Protein AF-A0A1V9YER3-F1 (afdb_monomer)

Structure (mmCIF, N/CA/C/O backbone):
data_AF-A0A1V9YER3-F1
#
_entry.id   AF-A0A1V9YER3-F1
#
loop_
_atom_site.group_PDB
_atom_site.id
_atom_site.type_symbol
_atom_site.label_atom_id
_atom_site.label_alt_id
_atom_site.label_comp_id
_atom_site.label_asym_id
_atom_site.label_entity_id
_atom_site.label_seq_id
_atom_site.pdbx_PDB_ins_code
_atom_site.Cartn_x
_atom_site.Cartn_y
_atom_site.Cartn_z
_atom_site.occupancy
_atom_site.B_iso_or_equiv
_atom_site.auth_seq_id
_atom_site.auth_comp_id
_atom_site.auth_asym_id
_atom_site.auth_atom_id
_atom_site.pdbx_PDB_model_num
ATOM 1 N N . MET A 1 1 ? 48.151 -29.370 29.096 1.00 42.41 1 MET A N 1
ATOM 2 C CA . MET A 1 1 ? 46.892 -28.895 29.726 1.00 42.41 1 MET A CA 1
ATOM 3 C C . MET A 1 1 ? 46.993 -27.463 30.286 1.00 42.41 1 MET A C 1
ATOM 5 O O . MET A 1 1 ? 46.473 -27.181 31.353 1.00 42.41 1 MET A O 1
ATOM 9 N N . MET A 1 2 ? 47.599 -26.513 29.558 1.00 34.81 2 MET A N 1
ATOM 10 C CA . MET A 1 2 ? 47.626 -25.090 29.967 1.00 34.81 2 MET A CA 1
ATOM 11 C C . MET A 1 2 ? 47.504 -24.100 28.790 1.00 34.81 2 MET A C 1
ATOM 13 O O . MET A 1 2 ? 47.706 -22.906 28.963 1.00 34.81 2 MET A O 1
ATOM 17 N N . GLN A 1 3 ? 47.115 -24.574 27.599 1.00 31.81 3 GLN A N 1
ATOM 18 C CA . GLN A 1 3 ? 46.848 -23.725 26.422 1.00 31.81 3 GLN A CA 1
ATOM 19 C C . GLN A 1 3 ? 45.387 -23.762 25.940 1.00 31.81 3 GLN A C 1
ATOM 21 O O . GLN A 1 3 ? 45.001 -22.949 25.112 1.00 31.81 3 GLN A O 1
ATOM 26 N N . TRP A 1 4 ? 44.536 -24.610 26.527 1.00 29.08 4 TRP A N 1
ATOM 27 C CA . TRP A 1 4 ? 43.101 -24.681 26.203 1.00 29.08 4 TRP A CA 1
ATOM 28 C C . TRP A 1 4 ? 42.219 -23.692 26.993 1.00 29.08 4 TRP A C 1
ATOM 30 O O . TRP A 1 4 ? 41.037 -23.560 26.707 1.00 29.08 4 TRP A O 1
ATOM 40 N N . ARG A 1 5 ? 42.776 -22.956 27.969 1.00 30.14 5 ARG A N 1
ATOM 41 C CA . ARG A 1 5 ? 42.030 -21.977 28.793 1.00 30.14 5 ARG A CA 1
ATOM 42 C C . ARG A 1 5 ? 42.188 -20.508 28.373 1.00 30.14 5 ARG A C 1
ATOM 44 O O . ARG A 1 5 ? 41.585 -19.648 28.998 1.00 30.14 5 ARG A O 1
ATOM 51 N N . ARG A 1 6 ? 42.949 -20.201 27.314 1.00 31.80 6 ARG A N 1
ATOM 52 C CA . ARG A 1 6 ? 43.085 -18.823 26.782 1.00 31.80 6 ARG A CA 1
ATOM 53 C C . ARG A 1 6 ? 42.296 -18.554 25.492 1.00 31.80 6 ARG A C 1
ATOM 55 O O . ARG A 1 6 ? 42.234 -17.410 25.064 1.00 31.80 6 ARG A O 1
ATOM 62 N N . GLY A 1 7 ? 41.655 -19.572 24.910 1.00 29.27 7 GLY A N 1
ATOM 63 C CA . GLY A 1 7 ? 40.788 -19.428 23.728 1.00 29.27 7 GLY A CA 1
ATOM 64 C C . GLY A 1 7 ? 39.308 -19.164 24.036 1.00 29.27 7 GLY A C 1
ATOM 65 O O . GLY A 1 7 ? 38.563 -18.795 23.140 1.00 29.27 7 GLY A O 1
ATOM 66 N N . LEU A 1 8 ? 38.882 -19.311 25.296 1.00 28.95 8 LEU A N 1
ATOM 67 C CA . LEU A 1 8 ? 37.480 -19.163 25.718 1.00 28.95 8 LEU A CA 1
ATOM 68 C C . LEU A 1 8 ? 37.151 -17.804 26.359 1.00 28.95 8 LEU A C 1
ATOM 70 O O . LEU A 1 8 ? 35.991 -17.544 26.645 1.00 28.95 8 LEU A O 1
ATOM 74 N N . SER A 1 9 ? 38.126 -16.901 26.527 1.00 29.50 9 SER A N 1
ATOM 75 C CA . SER A 1 9 ? 37.876 -15.525 27.003 1.00 29.50 9 SER A CA 1
ATOM 76 C C . SER A 1 9 ? 37.854 -14.476 25.881 1.00 29.50 9 SER A C 1
ATOM 78 O O . SER A 1 9 ? 37.895 -13.282 26.161 1.00 29.50 9 SER A O 1
ATOM 80 N N . ARG A 1 10 ? 37.831 -14.900 24.609 1.00 31.03 10 ARG A N 1
ATOM 81 C CA . ARG A 1 10 ? 37.741 -14.005 23.435 1.00 31.03 10 ARG A CA 1
ATOM 82 C C . ARG A 1 10 ? 36.523 -14.267 22.539 1.00 31.03 10 ARG A C 1
ATOM 84 O O . ARG A 1 10 ? 36.419 -13.669 21.478 1.00 31.03 10 ARG A O 1
ATOM 91 N N . ALA A 1 11 ? 35.595 -15.110 22.997 1.00 30.06 11 ALA A N 1
ATOM 92 C CA . ALA A 1 11 ? 34.323 -15.417 22.334 1.00 30.06 11 ALA A CA 1
ATOM 93 C C . ALA A 1 11 ? 33.095 -15.034 23.193 1.00 30.06 11 ALA A C 1
ATOM 95 O O . ALA A 1 11 ? 32.029 -15.620 23.054 1.00 30.06 11 ALA A O 1
ATOM 96 N N . MET A 1 12 ? 33.245 -14.053 24.091 1.00 33.84 12 MET A N 1
ATOM 97 C CA . MET A 1 12 ? 32.148 -13.449 24.864 1.00 33.84 12 MET A CA 1
ATOM 98 C C . MET A 1 12 ? 32.359 -11.934 25.006 1.00 33.84 12 MET A C 1
ATOM 100 O O . MET A 1 12 ? 32.473 -11.408 26.104 1.00 33.84 12 MET A O 1
ATOM 104 N N . SER A 1 13 ? 32.456 -11.221 23.884 1.00 37.06 13 SER A N 1
ATOM 105 C CA . SER A 1 13 ? 32.180 -9.778 23.843 1.00 37.06 13 SER A CA 1
ATOM 106 C C . SER A 1 13 ? 31.942 -9.341 22.401 1.00 37.06 13 SER A C 1
ATOM 108 O O . SER A 1 13 ? 32.847 -8.872 21.723 1.00 37.06 13 SER A O 1
ATOM 110 N N . THR A 1 14 ? 30.737 -9.579 21.902 1.00 34.81 14 THR A N 1
ATOM 111 C CA . THR A 1 14 ? 30.061 -8.745 20.890 1.00 34.81 14 THR A CA 1
ATOM 112 C C . THR A 1 14 ? 28.603 -9.204 20.819 1.00 34.81 14 THR A C 1
ATOM 114 O O . THR A 1 14 ? 28.078 -9.552 19.766 1.00 34.81 14 THR A O 1
ATOM 117 N N . ALA A 1 15 ? 27.911 -9.204 21.966 1.00 37.12 15 ALA A N 1
ATOM 118 C CA . ALA A 1 15 ? 26.492 -8.887 21.893 1.00 37.12 15 ALA A CA 1
ATOM 119 C C . ALA A 1 15 ? 26.454 -7.462 21.327 1.00 37.12 15 ALA A C 1
ATOM 121 O O . ALA A 1 15 ? 27.033 -6.564 21.938 1.00 37.12 15 ALA A O 1
ATOM 122 N N . LYS A 1 16 ? 25.913 -7.271 20.116 1.00 39.28 16 LYS A N 1
ATOM 123 C CA . LYS A 1 16 ? 25.589 -5.926 19.622 1.00 39.28 16 LYS A CA 1
ATOM 124 C C . LYS A 1 16 ? 24.813 -5.249 20.751 1.00 39.28 16 LYS A C 1
ATOM 126 O O . LYS A 1 16 ? 23.749 -5.752 21.100 1.00 39.28 16 LYS A O 1
ATOM 131 N N . GLU A 1 17 ? 25.356 -4.188 21.348 1.00 51.12 17 GLU A N 1
ATOM 132 C CA . GLU A 1 17 ? 24.602 -3.382 22.308 1.00 51.12 17 GLU A CA 1
ATOM 133 C C . GLU A 1 17 ? 23.283 -2.997 21.638 1.00 51.12 17 GLU A C 1
ATOM 135 O O . GLU A 1 17 ? 23.269 -2.369 20.575 1.00 51.12 17 GLU A O 1
ATOM 140 N N . VAL A 1 18 ? 22.170 -3.466 22.203 1.00 68.31 18 VAL A N 1
ATOM 141 C CA . VAL A 1 18 ? 20.847 -3.131 21.690 1.00 68.31 18 VAL A CA 1
ATOM 142 C C . VAL A 1 18 ? 20.645 -1.652 21.977 1.00 68.31 18 VAL A C 1
ATOM 144 O O . VAL A 1 18 ? 20.597 -1.234 23.132 1.00 68.31 18 VAL A O 1
ATOM 147 N N . LYS A 1 19 ? 20.567 -0.843 20.919 1.00 87.25 19 LYS A N 1
ATOM 148 C CA . LYS A 1 19 ? 20.288 0.584 21.048 1.00 87.25 19 LYS A CA 1
ATOM 149 C C . LYS A 1 19 ? 18.857 0.759 21.553 1.00 87.25 19 LYS A C 1
ATOM 151 O O . LYS A 1 19 ? 17.909 0.546 20.800 1.00 87.25 19 LYS A O 1
ATOM 156 N N . ILE A 1 20 ? 18.719 1.129 22.822 1.00 93.06 20 ILE A N 1
ATOM 157 C CA . ILE A 1 20 ? 17.424 1.312 23.495 1.00 93.06 20 ILE A CA 1
ATOM 158 C C . ILE A 1 20 ? 16.889 2.752 23.401 1.00 93.06 20 ILE A C 1
ATOM 160 O O . ILE A 1 20 ? 15.709 2.978 23.635 1.00 93.06 20 ILE A O 1
ATOM 164 N N . ASN A 1 21 ? 17.720 3.717 22.987 1.00 95.75 21 ASN A N 1
ATOM 165 C CA . ASN A 1 21 ? 17.351 5.110 22.695 1.00 95.75 21 ASN A CA 1
ATOM 166 C C . ASN A 1 21 ? 17.087 5.328 21.182 1.00 95.75 21 ASN A C 1
ATOM 168 O O . ASN A 1 21 ? 17.647 6.224 20.545 1.00 95.75 21 ASN A O 1
ATOM 172 N N . LYS A 1 22 ? 16.299 4.439 20.562 1.00 93.88 22 LYS A N 1
ATOM 173 C CA . LYS A 1 22 ? 16.117 4.356 19.096 1.00 93.88 22 LYS A CA 1
ATOM 174 C C . LYS A 1 22 ? 15.632 5.653 18.447 1.00 93.88 22 LYS A C 1
ATOM 176 O O . LYS A 1 22 ? 16.037 5.956 17.326 1.00 93.88 22 LYS A O 1
ATOM 181 N N . TYR A 1 23 ? 14.760 6.381 19.131 1.00 94.12 23 TYR A N 1
ATOM 182 C CA . TYR A 1 23 ? 14.115 7.591 18.641 1.00 94.12 23 TYR A CA 1
ATOM 183 C C . TYR A 1 23 ? 14.817 8.836 19.173 1.00 94.12 23 TYR A C 1
ATOM 185 O O . TYR A 1 23 ? 15.177 9.706 18.379 1.00 94.12 23 TYR A O 1
ATOM 193 N N . SER A 1 24 ? 15.085 8.912 20.479 1.00 96.25 24 SER A N 1
ATOM 194 C CA . SER A 1 24 ? 15.642 10.131 21.080 1.00 96.25 24 SER A CA 1
ATOM 195 C C . SER A 1 24 ? 17.049 10.444 20.566 1.00 96.25 24 SER A C 1
ATOM 197 O O . SER A 1 24 ? 17.386 11.620 20.415 1.00 96.25 24 SER A O 1
ATOM 199 N N . ALA A 1 25 ? 17.819 9.425 20.157 1.00 94.56 25 ALA A N 1
ATOM 200 C CA . ALA A 1 25 ? 19.116 9.574 19.490 1.00 94.56 25 ALA A CA 1
ATOM 201 C C . ALA A 1 25 ? 19.100 10.541 18.296 1.00 94.56 25 ALA A C 1
ATOM 203 O O . ALA A 1 25 ? 20.109 11.188 18.002 1.00 94.56 25 ALA A O 1
ATOM 204 N N . ILE A 1 26 ? 17.961 10.669 17.609 1.00 90.50 26 ILE A N 1
ATOM 205 C CA . ILE A 1 26 ? 17.807 11.591 16.480 1.00 90.50 26 ILE A CA 1
ATOM 206 C C . ILE A 1 26 ? 17.976 13.036 16.930 1.00 90.50 26 ILE A C 1
ATOM 208 O O . ILE A 1 26 ? 18.561 13.818 16.184 1.00 90.50 26 ILE A O 1
ATOM 212 N N . LEU A 1 27 ? 17.510 13.379 18.133 1.00 88.94 27 LEU A N 1
ATOM 213 C CA . LEU A 1 27 ? 17.669 14.703 18.729 1.00 88.94 27 LEU A CA 1
ATOM 214 C C . LEU A 1 27 ? 18.962 14.826 19.540 1.00 88.94 27 LEU A C 1
ATOM 216 O O . LEU A 1 27 ? 19.527 15.916 19.604 1.00 88.94 27 LEU A O 1
ATOM 220 N N . THR A 1 28 ? 19.430 13.738 20.156 1.00 92.69 28 THR A N 1
ATOM 221 C CA . THR A 1 28 ? 20.474 13.798 21.187 1.00 92.69 28 THR A CA 1
ATOM 222 C C . THR A 1 28 ? 21.882 13.511 20.676 1.00 92.69 28 THR A C 1
ATOM 224 O O . THR A 1 28 ? 22.824 14.106 21.190 1.00 92.69 28 THR A O 1
ATOM 227 N N . GLU A 1 29 ? 22.065 12.702 19.628 1.00 89.12 29 GLU A N 1
ATOM 228 C CA . GLU A 1 29 ? 23.404 12.283 19.168 1.00 89.12 29 GLU A CA 1
ATOM 229 C C . GLU A 1 29 ? 23.891 13.039 17.923 1.00 89.12 29 GLU A C 1
ATOM 231 O O . GLU A 1 29 ? 25.092 13.247 17.729 1.00 89.12 29 GLU A O 1
ATOM 236 N N . HIS A 1 30 ? 22.978 13.469 17.048 1.00 82.50 30 HIS A N 1
ATOM 237 C CA . HIS A 1 30 ? 23.371 14.063 15.773 1.00 82.50 30 HIS A CA 1
ATOM 238 C C . HIS A 1 30 ? 23.835 15.518 15.943 1.00 82.50 30 HIS A C 1
ATOM 240 O O . HIS A 1 30 ? 23.065 16.383 16.354 1.00 82.50 30 HIS A O 1
ATOM 246 N N . LYS A 1 31 ? 25.074 15.833 15.535 1.00 81.50 31 LYS A N 1
ATOM 247 C CA . LYS A 1 31 ? 25.679 17.177 15.693 1.00 81.50 31 LYS A CA 1
ATOM 248 C C . LYS A 1 31 ? 24.844 18.317 15.095 1.00 81.50 31 LYS A C 1
ATOM 250 O O . LYS A 1 31 ? 24.880 19.434 15.601 1.00 81.50 31 LYS A O 1
ATOM 255 N N . SER A 1 32 ? 24.069 18.056 14.036 1.00 70.31 32 SER A N 1
ATOM 256 C CA . SER A 1 32 ? 23.181 19.074 13.441 1.00 70.31 32 SER A CA 1
ATOM 257 C C . SER A 1 32 ? 21.977 19.446 14.317 1.00 70.31 32 SER A C 1
ATOM 259 O O . SER A 1 32 ? 21.245 20.376 13.986 1.00 70.31 32 SER A O 1
ATOM 261 N N . ARG A 1 33 ? 21.749 18.735 15.426 1.00 86.38 33 ARG A N 1
ATOM 262 C CA . ARG A 1 33 ? 20.641 18.963 16.359 1.00 86.38 33 ARG A CA 1
ATOM 263 C C . ARG A 1 33 ? 21.065 19.718 17.615 1.00 86.38 33 ARG A C 1
ATOM 265 O O . ARG A 1 33 ? 20.361 19.665 18.617 1.00 86.38 33 ARG A O 1
ATOM 272 N N . GLY A 1 34 ? 22.142 20.504 17.536 1.00 80.00 34 GLY A N 1
ATOM 273 C CA . GLY A 1 34 ? 22.615 21.349 18.639 1.00 80.00 34 GLY A CA 1
ATOM 274 C C . GLY A 1 34 ? 21.529 22.229 19.273 1.00 80.00 34 GLY A C 1
ATOM 275 O O . GLY A 1 34 ? 21.504 22.389 20.487 1.00 80.00 34 GLY A O 1
ATOM 276 N N . ALA A 1 35 ? 20.571 22.731 18.486 1.00 83.69 35 ALA A N 1
ATOM 277 C CA . ALA A 1 35 ? 19.431 23.482 19.020 1.00 83.69 35 ALA A CA 1
ATOM 278 C C . ALA A 1 35 ? 18.484 22.617 19.878 1.00 83.69 35 ALA A C 1
ATOM 280 O O . ALA A 1 35 ? 18.031 23.064 20.928 1.00 83.69 35 ALA A O 1
ATOM 281 N N . ALA A 1 36 ? 18.209 21.376 19.465 1.00 86.44 36 ALA A N 1
ATOM 282 C CA . ALA A 1 36 ? 17.391 20.449 20.247 1.00 86.44 36 ALA A CA 1
ATOM 283 C C . ALA A 1 36 ? 18.119 20.029 21.532 1.00 86.44 36 ALA A C 1
ATOM 285 O O . ALA A 1 36 ? 17.529 20.067 22.606 1.00 86.44 36 ALA A O 1
ATOM 286 N N . GLN A 1 37 ? 19.417 19.723 21.438 1.00 91.50 37 GLN A N 1
ATOM 287 C CA . GLN A 1 37 ? 20.269 19.415 22.592 1.00 91.50 37 GLN A CA 1
ATOM 288 C C . GLN A 1 37 ? 20.282 20.570 23.606 1.00 91.50 37 GLN A C 1
ATOM 290 O O . GLN A 1 37 ? 20.084 20.340 24.794 1.00 91.50 37 GLN A O 1
ATOM 295 N N . ALA A 1 38 ? 20.425 21.819 23.144 1.00 89.62 38 ALA A N 1
ATOM 296 C CA . ALA A 1 38 ? 20.372 23.002 24.004 1.00 89.62 38 ALA A CA 1
ATOM 297 C C . ALA A 1 38 ? 19.028 23.137 24.741 1.00 89.62 38 ALA A C 1
ATOM 299 O O . ALA A 1 38 ? 19.010 23.417 25.939 1.00 89.62 38 ALA A O 1
ATOM 300 N N . MET A 1 39 ? 17.909 22.894 24.048 1.00 95.56 39 MET A N 1
ATOM 301 C CA . MET A 1 39 ? 16.582 22.894 24.672 1.00 95.56 39 MET A CA 1
ATOM 302 C C . MET A 1 39 ? 16.443 21.766 25.700 1.00 95.56 39 MET A C 1
ATOM 304 O O . MET A 1 39 ? 15.948 22.009 26.795 1.00 95.56 39 MET A O 1
ATOM 308 N N . LEU A 1 40 ? 16.934 20.561 25.399 1.00 94.38 40 LEU A N 1
ATOM 309 C CA . LEU A 1 40 ? 16.926 19.431 26.333 1.00 94.38 40 LEU A CA 1
ATOM 310 C C . LEU A 1 40 ? 17.760 19.727 27.590 1.00 94.38 40 LEU A C 1
ATOM 312 O O . LEU A 1 40 ? 17.276 19.504 28.700 1.00 94.38 40 LEU A O 1
ATOM 316 N N . PHE A 1 41 ? 18.947 20.323 27.455 1.00 96.31 41 PHE A N 1
ATOM 317 C CA . PHE A 1 41 ? 19.730 20.784 28.608 1.00 96.31 41 PHE A CA 1
ATOM 318 C C . PHE A 1 41 ? 18.978 21.828 29.440 1.00 96.31 41 PHE A C 1
ATOM 320 O O . PHE A 1 41 ? 18.970 21.750 30.667 1.00 96.31 41 PHE A O 1
ATOM 327 N N . ALA A 1 42 ? 18.277 22.765 28.793 1.00 96.12 42 ALA A N 1
ATOM 328 C CA . ALA A 1 42 ? 17.462 23.760 29.488 1.00 96.12 42 ALA A CA 1
ATOM 329 C C . ALA A 1 42 ? 16.288 23.142 30.276 1.00 96.12 42 ALA A C 1
ATOM 331 O O . ALA A 1 42 ? 15.845 23.734 31.258 1.00 96.12 42 ALA A O 1
ATOM 332 N N . THR A 1 43 ? 15.813 21.945 29.904 1.00 94.44 43 THR A N 1
ATOM 333 C CA . THR A 1 43 ? 14.816 21.195 30.697 1.00 94.44 43 THR A CA 1
ATOM 334 C C . THR A 1 43 ? 15.396 20.501 31.936 1.00 94.44 43 THR A C 1
ATOM 336 O O . THR A 1 43 ? 14.637 19.973 32.748 1.00 94.44 43 THR A O 1
ATOM 339 N N . GLY A 1 44 ? 16.722 20.515 32.111 1.00 92.75 44 GLY A N 1
ATOM 340 C CA . GLY A 1 44 ? 17.416 19.914 33.252 1.00 92.75 44 GLY A CA 1
ATOM 341 C C . GLY A 1 44 ? 18.000 18.522 32.996 1.00 92.75 44 GLY A C 1
ATOM 342 O O . GLY A 1 44 ? 18.510 17.911 33.935 1.00 92.75 44 GLY A O 1
ATOM 343 N N . ILE A 1 45 ? 17.959 18.018 31.757 1.00 95.31 45 ILE A N 1
ATOM 344 C CA . ILE A 1 45 ? 18.723 16.822 31.367 1.00 95.31 45 ILE A CA 1
ATOM 345 C C . ILE A 1 45 ? 20.214 17.153 31.476 1.00 95.31 45 ILE A C 1
ATOM 347 O O . ILE A 1 45 ? 20.640 18.223 31.046 1.00 95.31 45 ILE A O 1
ATOM 351 N N . LYS A 1 46 ? 21.015 16.258 32.055 1.00 93.75 46 LYS A N 1
ATOM 352 C CA . LYS A 1 46 ? 22.468 16.440 32.167 1.00 93.75 46 LYS A CA 1
ATOM 353 C C . LYS A 1 46 ? 23.193 15.887 30.944 1.00 93.75 46 LYS A C 1
ATOM 355 O O . LYS A 1 46 ? 22.675 15.028 30.238 1.00 93.75 46 LYS A O 1
ATOM 360 N N . GLU A 1 47 ? 24.432 16.322 30.736 1.00 91.94 47 GLU A N 1
ATOM 361 C CA . GLU A 1 47 ? 25.295 15.811 29.659 1.00 91.94 47 GLU A CA 1
ATOM 362 C C . GLU A 1 47 ? 25.501 14.290 29.732 1.00 91.94 47 GLU A C 1
ATOM 364 O O . GLU A 1 47 ? 25.462 13.618 28.708 1.00 91.94 47 GLU A O 1
ATOM 369 N N . GLU A 1 48 ? 25.604 13.731 30.940 1.00 93.38 48 GLU A N 1
ATOM 370 C CA . GLU A 1 48 ? 25.699 12.282 31.181 1.00 93.38 48 GLU A CA 1
ATOM 371 C C . GLU A 1 48 ? 24.396 11.506 30.902 1.00 93.38 48 GLU A C 1
ATOM 373 O O . GLU A 1 48 ? 24.432 10.294 30.701 1.00 93.38 48 GLU A O 1
ATOM 378 N N . ASP A 1 49 ? 23.251 12.194 30.866 1.00 94.38 49 ASP A N 1
ATOM 379 C CA . ASP A 1 49 ? 21.925 11.591 30.707 1.00 94.38 49 ASP A CA 1
ATOM 380 C C . ASP A 1 49 ? 21.357 11.759 29.291 1.00 94.38 49 ASP A C 1
ATOM 382 O O . ASP A 1 49 ? 20.393 11.086 28.934 1.00 94.38 49 ASP A O 1
ATOM 386 N N . ILE A 1 50 ? 21.925 12.646 28.465 1.00 93.12 50 ILE A N 1
ATOM 387 C CA . ILE A 1 50 ? 21.325 13.028 27.176 1.00 93.12 50 ILE A CA 1
ATOM 388 C C . ILE A 1 50 ? 21.230 11.860 26.184 1.00 93.12 50 ILE A C 1
ATOM 390 O O . ILE A 1 50 ? 20.371 11.860 25.307 1.00 93.12 50 ILE A O 1
ATOM 394 N N . THR A 1 51 ? 22.084 10.848 26.321 1.00 92.75 51 THR A N 1
ATOM 395 C CA . THR A 1 51 ? 22.070 9.641 25.484 1.00 92.75 51 THR A CA 1
ATOM 396 C C . THR A 1 51 ? 21.178 8.529 26.038 1.00 92.75 51 THR A C 1
ATOM 398 O O . THR A 1 51 ? 20.960 7.535 25.346 1.00 92.75 51 THR A O 1
ATOM 401 N N . LYS A 1 52 ? 20.629 8.671 27.251 1.00 96.88 52 LYS A N 1
ATOM 402 C CA . LYS A 1 52 ? 19.703 7.687 27.824 1.00 96.88 52 LYS A CA 1
ATOM 403 C C . LYS A 1 52 ? 18.364 7.708 27.080 1.00 96.88 52 LYS A C 1
ATOM 405 O O . LYS A 1 52 ? 17.972 8.757 26.563 1.00 96.88 52 LYS A O 1
ATOM 410 N N . PRO A 1 53 ? 17.624 6.584 27.053 1.00 97.81 53 PRO A N 1
ATOM 411 C CA . PRO A 1 53 ? 16.292 6.579 26.473 1.00 97.81 53 PRO A CA 1
ATOM 412 C C . PRO A 1 53 ? 15.357 7.526 27.220 1.00 97.81 53 PRO A C 1
ATOM 414 O O . PRO A 1 53 ? 15.351 7.581 28.455 1.00 97.81 53 PRO A O 1
ATOM 417 N N . GLN A 1 54 ? 14.545 8.242 26.456 1.00 98.44 54 GLN A N 1
ATOM 418 C CA . GLN A 1 54 ? 13.576 9.202 26.960 1.00 98.44 54 GLN A CA 1
ATOM 419 C C . GLN A 1 54 ? 12.192 8.559 26.985 1.00 98.44 54 GLN A C 1
ATOM 421 O O . GLN A 1 54 ? 11.663 8.160 25.950 1.00 98.44 54 GLN A O 1
ATOM 426 N N . VAL A 1 55 ? 11.595 8.461 28.168 1.00 98.81 55 VAL A N 1
ATOM 427 C CA . VAL A 1 55 ? 10.256 7.908 28.374 1.00 98.81 55 VAL A CA 1
ATOM 428 C C . VAL A 1 55 ? 9.273 9.052 28.576 1.00 98.81 55 VAL A C 1
ATOM 430 O O . VAL A 1 55 ? 9.361 9.797 29.557 1.00 98.81 55 VAL A O 1
ATOM 433 N N . GLY A 1 56 ? 8.318 9.168 27.658 1.00 98.69 56 GLY A N 1
ATOM 434 C CA . GLY A 1 56 ? 7.157 10.028 27.830 1.00 98.69 56 GLY A CA 1
ATOM 435 C C . GLY A 1 56 ? 6.271 9.495 28.953 1.00 98.69 56 GLY A C 1
ATOM 436 O O . GLY A 1 56 ? 5.962 8.308 28.990 1.00 98.69 56 GLY A O 1
ATOM 437 N N . ILE A 1 57 ? 5.876 10.352 29.891 1.00 98.81 57 ILE A N 1
ATOM 438 C CA . ILE A 1 57 ? 4.931 9.994 30.956 1.00 98.81 57 ILE A CA 1
ATOM 439 C C . ILE A 1 57 ? 3.685 10.847 30.755 1.00 98.81 57 ILE A C 1
ATOM 441 O O . ILE A 1 57 ? 3.681 12.024 31.116 1.00 98.81 57 ILE A O 1
ATOM 445 N N . ALA A 1 58 ? 2.666 10.256 30.134 1.00 98.50 58 ALA A N 1
ATOM 446 C CA . ALA A 1 58 ? 1.458 10.933 29.678 1.00 98.50 58 ALA A CA 1
ATOM 447 C C . ALA A 1 58 ? 0.332 10.792 30.711 1.00 98.50 58 ALA A C 1
ATOM 449 O O . ALA A 1 58 ? -0.332 9.756 30.768 1.00 98.50 58 ALA A O 1
ATOM 450 N N . SER A 1 59 ? 0.096 11.820 31.526 1.00 97.94 59 SER A N 1
ATOM 451 C CA . SER A 1 59 ? -1.047 11.848 32.452 1.00 97.94 59 SER A CA 1
ATOM 452 C C . SER A 1 59 ? -2.266 12.558 31.862 1.00 97.94 59 SER A C 1
ATOM 454 O O . SER A 1 59 ? -2.147 13.397 30.970 1.00 97.94 59 SER A O 1
ATOM 456 N N . MET A 1 60 ? -3.450 12.247 32.392 1.00 97.56 60 MET A N 1
ATOM 457 C CA . MET A 1 60 ? -4.705 12.966 32.116 1.00 97.56 60 MET A CA 1
ATOM 458 C C . MET A 1 60 ? -5.150 13.727 33.360 1.00 97.56 60 MET A C 1
ATOM 460 O O . MET A 1 60 ? -6.308 13.653 33.769 1.00 97.56 60 MET A O 1
ATOM 464 N N . TRP A 1 61 ? -4.205 14.366 34.046 1.00 98.06 61 TRP A N 1
ATOM 465 C CA . TRP A 1 61 ? -4.489 15.068 35.286 1.00 98.06 61 TRP A CA 1
ATOM 466 C C . TRP A 1 61 ? -5.226 16.381 35.026 1.00 98.06 61 TRP A C 1
ATOM 468 O O . TRP A 1 61 ? -4.879 17.136 34.116 1.00 98.06 61 TRP A O 1
ATOM 478 N N . TRP A 1 62 ? -6.195 16.658 35.892 1.00 96.06 62 TRP A N 1
ATOM 479 C CA . TRP A 1 62 ? -6.767 17.975 36.143 1.00 96.06 62 TRP A CA 1
ATOM 480 C C . TRP A 1 62 ? -7.483 17.959 37.498 1.00 96.06 62 TRP A C 1
ATOM 482 O O . TRP A 1 62 ? -7.753 16.894 38.047 1.00 96.06 62 TRP A O 1
ATOM 492 N N . GLU A 1 63 ? -7.829 19.112 38.053 1.00 95.69 63 GLU A N 1
ATOM 493 C CA . GLU A 1 63 ? -8.413 19.174 39.404 1.00 95.69 63 GLU A CA 1
ATOM 494 C C . GLU A 1 63 ? -9.935 18.953 39.417 1.00 95.69 63 GLU A C 1
ATOM 496 O O . GLU A 1 63 ? -10.490 18.476 40.402 1.00 95.69 63 GLU A O 1
ATOM 501 N N . GLY A 1 64 ? -10.625 19.252 38.311 1.00 94.31 64 GLY A N 1
ATOM 502 C CA . GLY A 1 64 ? -12.093 19.292 38.240 1.00 94.31 64 GLY A CA 1
ATOM 503 C C . GLY A 1 64 ? -12.813 17.938 38.206 1.00 94.31 64 GLY A C 1
ATOM 504 O O . GLY A 1 64 ? -14.014 17.912 37.955 1.00 94.31 64 GLY A O 1
ATOM 505 N N . ASN A 1 65 ? -12.118 16.814 38.406 1.00 96.31 65 ASN A N 1
ATOM 506 C CA . ASN A 1 65 ? -12.723 15.480 38.406 1.00 96.31 65 ASN A CA 1
ATOM 507 C C . ASN A 1 65 ? -12.021 14.556 39.417 1.00 96.31 65 ASN A C 1
ATOM 509 O O . ASN A 1 65 ? -10.802 14.377 39.303 1.00 96.31 65 ASN A O 1
ATOM 513 N N . PRO A 1 66 ? -12.756 13.873 40.316 1.00 96.25 66 PRO A N 1
ATOM 514 C CA . PRO A 1 66 ? -12.164 12.912 41.251 1.00 96.25 66 PRO A CA 1
ATOM 515 C C . PRO A 1 66 ? -11.379 11.789 40.563 1.00 96.25 66 PRO A C 1
ATOM 517 O O . PRO A 1 66 ? -10.361 11.338 41.078 1.00 96.25 66 PRO A O 1
ATOM 520 N N . CYS A 1 67 ? -11.789 11.393 39.355 1.00 96.81 67 CYS A N 1
ATOM 521 C CA . CYS A 1 67 ? -11.112 10.352 38.580 1.00 96.81 67 CYS A CA 1
ATOM 522 C C . CYS A 1 67 ? -9.677 10.727 38.168 1.00 96.81 67 CYS A C 1
ATOM 524 O O . CYS A 1 67 ? -8.887 9.846 37.838 1.00 96.81 67 CYS A O 1
ATOM 526 N N . ASN A 1 68 ? -9.351 12.023 38.136 1.00 98.19 68 ASN A N 1
ATOM 527 C CA . ASN A 1 68 ? -8.136 12.538 37.505 1.00 98.19 68 ASN A CA 1
ATOM 528 C C . ASN A 1 68 ? -7.255 13.389 38.435 1.00 98.19 68 ASN A C 1
ATOM 530 O O . ASN A 1 68 ? -6.074 13.570 38.134 1.00 98.19 68 ASN A O 1
ATOM 534 N N . MET A 1 69 ? -7.790 13.910 39.544 1.00 97.50 69 MET A N 1
ATOM 535 C CA . MET A 1 69 ? -7.096 14.892 40.392 1.00 97.50 69 MET A CA 1
ATOM 536 C C . MET A 1 69 ? -5.800 14.394 41.039 1.00 97.50 69 MET A C 1
ATOM 538 O O . MET A 1 69 ? -4.915 15.196 41.319 1.00 97.50 69 MET A O 1
ATOM 542 N N . HIS A 1 70 ? -5.644 13.082 41.215 1.00 97.94 70 HIS A N 1
ATOM 543 C CA . HIS A 1 70 ? -4.460 12.447 41.806 1.00 97.94 70 HIS A CA 1
ATOM 544 C C . HIS A 1 70 ? -3.419 11.988 40.773 1.00 97.94 70 HIS A C 1
ATOM 546 O O . HIS A 1 70 ? -2.310 11.599 41.138 1.00 97.94 70 HIS A O 1
ATOM 552 N N . LEU A 1 71 ? -3.733 12.030 39.473 1.00 98.25 71 LEU A N 1
ATOM 553 C CA . LEU A 1 71 ? -2.858 11.464 38.435 1.00 98.25 71 LEU A CA 1
ATOM 554 C C . LEU A 1 71 ? -1.540 12.241 38.274 1.00 98.25 71 LEU A C 1
ATOM 556 O O . LEU A 1 71 ? -0.568 11.687 37.761 1.00 98.25 71 LEU A O 1
ATOM 560 N N . LEU A 1 72 ? -1.479 13.500 38.731 1.00 97.56 72 LEU A N 1
ATOM 561 C CA . LEU A 1 72 ? -0.241 14.287 38.756 1.00 97.56 72 LEU A CA 1
ATOM 562 C C . LEU A 1 72 ? 0.793 13.671 39.699 1.00 97.56 72 LEU A C 1
ATOM 564 O O . LEU A 1 72 ? 1.976 13.612 39.353 1.00 97.56 72 LEU A O 1
ATOM 568 N N . ASP A 1 73 ? 0.339 13.208 40.862 1.00 97.75 73 ASP A N 1
ATOM 569 C CA . ASP A 1 73 ? 1.185 12.596 41.882 1.00 97.75 73 ASP A CA 1
ATOM 570 C C . ASP A 1 73 ? 1.610 11.195 41.442 1.00 97.75 73 ASP A C 1
ATOM 572 O O . ASP A 1 73 ? 2.792 10.861 41.509 1.00 97.75 73 ASP A O 1
ATOM 576 N N . LEU A 1 74 ? 0.694 10.413 40.858 1.00 98.44 74 LEU A N 1
ATOM 577 C CA . LEU A 1 74 ? 1.043 9.117 40.267 1.00 98.44 74 LEU A CA 1
ATOM 578 C C . LEU A 1 74 ? 2.097 9.264 39.158 1.00 98.44 74 LEU A C 1
ATOM 580 O O . LEU A 1 74 ? 3.095 8.545 39.150 1.00 98.44 74 LEU A O 1
ATOM 584 N N . ALA A 1 75 ? 1.946 10.246 38.262 1.00 98.44 75 ALA A N 1
ATOM 585 C CA . ALA A 1 75 ? 2.936 10.529 37.222 1.00 98.44 75 ALA A CA 1
ATOM 586 C C . ALA A 1 75 ? 4.300 10.955 37.796 1.00 98.44 75 ALA A C 1
ATOM 588 O O . ALA A 1 75 ? 5.343 10.672 37.199 1.00 98.44 75 ALA A O 1
ATOM 589 N N . LEU A 1 76 ? 4.317 11.626 38.953 1.00 98.44 76 LEU A N 1
ATOM 590 C CA . LEU A 1 76 ? 5.552 11.950 39.665 1.00 98.44 76 LEU A CA 1
ATOM 591 C C . LEU A 1 76 ? 6.225 10.690 40.231 1.00 98.44 76 LEU A C 1
ATOM 593 O O . LEU A 1 76 ? 7.440 10.541 40.092 1.00 98.44 76 LEU A O 1
ATOM 597 N N . GLU A 1 77 ? 5.464 9.770 40.823 1.00 98.62 77 GLU A N 1
ATOM 598 C CA . GLU A 1 77 ? 6.000 8.499 41.329 1.00 98.62 77 GLU A CA 1
ATOM 599 C C . GLU A 1 77 ? 6.494 7.576 40.204 1.00 98.62 77 GLU A C 1
ATOM 601 O O . GLU A 1 77 ? 7.543 6.936 40.344 1.00 98.62 77 GLU A O 1
ATOM 606 N N . ILE A 1 78 ? 5.815 7.583 39.051 1.00 98.75 78 ILE A N 1
ATOM 607 C CA . ILE A 1 78 ? 6.270 6.904 37.829 1.00 98.75 78 ILE A CA 1
ATOM 608 C C . ILE A 1 78 ? 7.596 7.485 37.356 1.00 98.75 78 ILE A C 1
ATOM 610 O O . ILE A 1 78 ? 8.530 6.729 37.093 1.00 98.75 78 ILE A O 1
ATOM 614 N N . LYS A 1 79 ? 7.727 8.818 37.309 1.00 98.62 79 LYS A N 1
ATOM 615 C CA . LYS A 1 79 ? 8.989 9.472 36.938 1.00 98.62 79 LYS A CA 1
ATOM 616 C C . LYS A 1 79 ? 10.141 9.011 37.833 1.00 98.62 79 LYS A C 1
ATOM 618 O O . LYS A 1 79 ? 11.178 8.605 37.316 1.00 98.62 79 LYS A O 1
ATOM 623 N N . LYS A 1 80 ? 9.932 8.965 39.153 1.00 98.50 80 LYS A N 1
ATOM 624 C CA . LYS A 1 80 ? 10.925 8.425 40.100 1.00 98.50 80 LYS A CA 1
ATOM 625 C C . LYS A 1 80 ? 11.249 6.949 39.826 1.00 98.50 80 LYS A C 1
ATOM 627 O O . LYS A 1 80 ? 12.383 6.526 40.030 1.00 98.50 80 LYS A O 1
ATOM 632 N N . GLY A 1 81 ? 10.264 6.149 39.408 1.00 98.31 81 GLY A N 1
ATOM 633 C CA . GLY A 1 81 ? 10.455 4.753 39.000 1.00 98.31 81 GLY A CA 1
ATOM 634 C C . GLY A 1 81 ? 11.325 4.614 37.748 1.00 98.31 81 GLY A C 1
ATOM 635 O O . GLY A 1 81 ? 12.259 3.818 37.744 1.00 98.31 81 GLY A O 1
ATOM 636 N N . VAL A 1 82 ? 11.049 5.422 36.722 1.00 98.56 82 VAL A N 1
ATOM 637 C CA . VAL A 1 82 ? 11.795 5.486 35.453 1.00 98.56 82 VAL A CA 1
ATOM 638 C C . VAL A 1 82 ? 13.245 5.916 35.683 1.00 98.56 82 VAL A C 1
ATOM 640 O O . VAL A 1 82 ? 14.163 5.233 35.238 1.00 98.56 82 VAL A O 1
ATOM 643 N N . GLU A 1 83 ? 13.471 6.985 36.449 1.00 97.44 83 GLU A N 1
ATOM 644 C CA . GLU A 1 83 ? 14.819 7.501 36.741 1.00 97.44 83 GLU A CA 1
ATOM 645 C C . GLU A 1 83 ? 15.680 6.487 37.513 1.00 97.44 83 GLU A C 1
ATOM 647 O O . GLU A 1 83 ? 16.883 6.381 37.280 1.00 97.44 83 GLU A O 1
ATOM 652 N N . LYS A 1 84 ? 15.070 5.659 38.376 1.00 97.69 84 LYS A N 1
ATOM 653 C CA . LYS A 1 84 ? 15.762 4.548 39.059 1.00 97.69 84 LYS A CA 1
ATOM 654 C C . LYS A 1 84 ? 16.231 3.433 38.114 1.00 97.69 84 LYS A C 1
ATOM 656 O O . LYS A 1 84 ? 17.034 2.611 38.545 1.00 97.69 84 LYS A O 1
ATOM 661 N N . GLN A 1 85 ? 15.718 3.365 36.883 1.00 97.88 85 GLN A N 1
ATOM 662 C CA . GLN A 1 85 ? 16.097 2.370 35.867 1.00 97.88 85 GLN A CA 1
ATOM 663 C C . GLN A 1 85 ? 17.062 2.923 34.810 1.00 97.88 85 GLN A C 1
ATOM 665 O O . GLN A 1 85 ? 17.180 2.354 33.724 1.00 97.88 85 GLN A O 1
ATOM 670 N N . ASP A 1 86 ? 17.750 4.024 35.123 1.00 95.50 86 ASP A N 1
ATOM 671 C CA . ASP A 1 86 ? 18.713 4.664 34.224 1.00 95.50 86 ASP A CA 1
ATOM 672 C C . ASP A 1 86 ? 18.080 5.144 32.903 1.00 95.50 86 ASP A C 1
ATOM 674 O O . ASP A 1 86 ? 18.632 4.996 31.813 1.00 95.50 86 ASP A O 1
ATOM 678 N N . LEU A 1 87 ? 16.872 5.699 33.012 1.00 97.75 87 LEU A N 1
ATOM 679 C CA . LEU A 1 87 ? 16.090 6.280 31.921 1.00 97.75 87 LEU A CA 1
ATOM 680 C C . LEU A 1 87 ? 15.733 7.735 32.253 1.00 97.75 87 LEU A C 1
ATOM 682 O O . LEU A 1 87 ? 15.660 8.111 33.424 1.00 97.75 87 LEU A O 1
ATOM 686 N N . VAL A 1 88 ? 15.441 8.548 31.237 1.00 98.31 88 VAL A N 1
ATOM 687 C CA . VAL A 1 88 ? 14.978 9.932 31.428 1.00 98.31 88 VAL A CA 1
ATOM 688 C C . VAL A 1 88 ? 13.452 9.971 31.378 1.00 98.31 88 VAL A C 1
ATOM 690 O O . VAL A 1 88 ? 12.856 9.685 30.344 1.00 98.31 88 VAL A O 1
ATOM 693 N N . GLY A 1 89 ? 12.805 10.345 32.484 1.00 98.00 89 GLY A N 1
ATOM 694 C CA . GLY A 1 89 ? 11.347 10.489 32.559 1.00 98.00 89 GLY A CA 1
ATOM 695 C C . GLY A 1 89 ? 10.871 11.912 32.247 1.00 98.00 89 GLY A C 1
ATOM 696 O O . GLY A 1 89 ? 11.073 12.832 33.048 1.00 98.00 89 GLY A O 1
ATOM 697 N N . LEU A 1 90 ? 10.175 12.090 31.121 1.00 98.19 90 LEU A N 1
ATOM 698 C CA . LEU A 1 90 ? 9.637 13.377 30.669 1.00 98.19 90 LEU A CA 1
ATOM 699 C C . LEU A 1 90 ? 8.112 13.376 30.751 1.00 98.19 90 LEU A C 1
ATOM 701 O O . LEU A 1 90 ? 7.407 12.805 29.919 1.00 98.19 90 LEU A O 1
ATOM 705 N N . ARG A 1 91 ? 7.598 14.030 31.794 1.00 98.38 91 ARG A N 1
ATOM 706 C CA . ARG A 1 91 ? 6.159 14.148 32.028 1.00 98.38 91 ARG A CA 1
ATOM 707 C C . ARG A 1 91 ? 5.539 15.158 31.077 1.00 98.38 91 ARG A C 1
ATOM 709 O O . ARG A 1 91 ? 6.028 16.276 30.947 1.00 98.38 91 ARG A O 1
ATOM 716 N N . PHE A 1 92 ? 4.415 14.778 30.498 1.00 98.56 92 PHE A N 1
ATOM 717 C CA . PHE A 1 92 ? 3.500 15.682 29.824 1.00 98.56 92 PHE A CA 1
ATOM 718 C C . PHE A 1 92 ? 2.066 15.286 30.171 1.00 98.56 92 PHE A C 1
ATOM 720 O O . PHE A 1 92 ? 1.813 14.221 30.732 1.00 98.56 92 PHE A O 1
ATOM 727 N N . ASN A 1 93 ? 1.120 16.169 29.880 1.00 97.12 93 ASN A N 1
ATOM 728 C CA . ASN A 1 93 ? -0.272 15.960 30.237 1.00 97.12 93 ASN A CA 1
ATOM 729 C C . ASN A 1 93 ? -1.161 16.183 29.019 1.00 97.12 93 ASN A C 1
ATOM 731 O O . ASN A 1 93 ? -0.873 17.047 28.191 1.00 97.12 93 ASN A O 1
ATOM 735 N N . THR A 1 94 ? -2.247 15.429 28.935 1.00 97.31 94 THR A N 1
ATOM 736 C CA . THR A 1 94 ? -3.322 15.659 27.971 1.00 97.31 94 THR A CA 1
ATOM 737 C C . THR A 1 94 ? -4.644 15.898 28.699 1.00 97.31 94 THR A C 1
ATOM 739 O O . THR A 1 94 ? -4.727 15.821 29.924 1.00 97.31 94 THR A O 1
ATOM 742 N N . ILE A 1 95 ? -5.671 16.265 27.946 1.00 97.25 95 ILE A N 1
ATOM 743 C CA . ILE A 1 95 ? -6.995 16.595 28.466 1.00 97.25 95 ILE A CA 1
ATOM 744 C C . ILE A 1 95 ? -7.761 15.345 28.932 1.00 97.25 95 ILE A C 1
ATOM 746 O O . ILE A 1 95 ? -7.369 14.206 28.680 1.00 97.25 95 ILE A O 1
ATOM 750 N N . GLY A 1 96 ? -8.897 15.572 29.584 1.00 94.75 96 GLY A N 1
ATOM 751 C CA . GLY A 1 96 ? -9.942 14.581 29.826 1.00 94.75 96 GLY A CA 1
ATOM 752 C C . GLY A 1 96 ? -11.315 15.243 29.728 1.00 94.75 96 GLY A C 1
ATOM 753 O O . GLY A 1 96 ? -11.398 16.427 29.414 1.00 94.75 96 GLY A O 1
ATOM 754 N N . VAL A 1 97 ? -12.384 14.488 29.987 1.00 95.25 97 VAL A N 1
ATOM 755 C CA . VAL A 1 97 ? -13.738 14.993 30.279 1.00 95.25 97 VAL A CA 1
ATOM 756 C C . VAL A 1 97 ? -14.313 14.140 31.408 1.00 95.25 97 VAL A C 1
ATOM 758 O O . VAL A 1 97 ? -14.027 12.947 31.481 1.00 95.25 97 VAL A O 1
ATOM 761 N N . SER A 1 98 ? -15.068 14.751 32.325 1.00 95.12 98 SER A N 1
ATOM 762 C CA . SER A 1 98 ? -15.792 14.009 33.360 1.00 95.12 98 SER A CA 1
ATOM 763 C C . SER A 1 98 ? -17.172 13.638 32.835 1.00 95.12 98 SER A C 1
ATOM 765 O O . SER A 1 98 ? -18.042 14.504 32.731 1.00 95.12 98 SER A O 1
ATOM 767 N N . ASP A 1 99 ? -17.368 12.355 32.529 1.00 90.06 99 ASP A N 1
ATOM 768 C CA . ASP A 1 99 ? -18.665 11.834 32.088 1.00 90.06 99 ASP A CA 1
ATOM 769 C C . ASP A 1 99 ? -19.760 12.156 33.112 1.00 90.06 99 ASP A C 1
ATOM 771 O O . ASP A 1 99 ? -20.760 12.776 32.761 1.00 90.06 99 ASP A O 1
ATOM 775 N N . VAL A 1 100 ? -19.507 11.883 34.398 1.00 89.19 100 VAL A N 1
ATOM 776 C CA . VAL A 1 100 ? -20.457 12.135 35.496 1.00 89.19 100 VAL A CA 1
ATOM 777 C C . VAL A 1 100 ? -20.865 13.608 35.598 1.00 89.19 100 VAL A C 1
ATOM 779 O O . VAL A 1 100 ? -22.043 13.893 35.774 1.00 89.19 100 VAL A O 1
ATOM 782 N N . ILE A 1 101 ? -19.930 14.558 35.481 1.00 91.38 101 ILE A N 1
ATOM 783 C CA . ILE A 1 101 ? -20.262 15.993 35.585 1.00 91.38 101 ILE A CA 1
ATOM 784 C C . ILE A 1 101 ? -20.993 16.486 34.331 1.00 91.38 101 ILE A C 1
ATOM 786 O O . ILE A 1 101 ? -21.878 17.330 34.428 1.00 91.38 101 ILE A O 1
ATOM 790 N N . SER A 1 102 ? -20.614 15.987 33.151 1.00 91.00 102 SER A N 1
ATOM 791 C CA . SER A 1 102 ? -21.206 16.414 31.875 1.00 91.00 102 SER A CA 1
ATOM 792 C C . SER A 1 102 ? -22.586 15.810 31.595 1.00 91.00 102 SER A C 1
ATOM 794 O O . SER A 1 102 ? -23.295 16.281 30.702 1.00 91.00 102 SER A O 1
ATOM 796 N N . GLN A 1 103 ? -22.964 14.784 32.356 1.00 85.75 103 GLN A N 1
ATOM 797 C CA . GLN A 1 103 ? -24.192 14.020 32.201 1.00 85.75 103 GLN A CA 1
ATOM 798 C C . GLN A 1 103 ? -25.446 14.904 32.234 1.00 85.75 103 GLN A C 1
ATOM 800 O O . GLN A 1 103 ? -25.600 15.742 33.119 1.00 85.75 103 GLN A O 1
ATOM 805 N N . GLY A 1 104 ? -26.353 14.700 31.272 1.00 80.69 104 GLY A N 1
ATOM 806 C CA . GLY A 1 104 ? -27.609 15.456 31.174 1.00 80.69 104 GLY A CA 1
ATOM 807 C C . GLY A 1 104 ? -27.436 16.903 30.698 1.00 80.69 104 GLY A C 1
ATOM 808 O O . GLY A 1 104 ? -28.309 17.732 30.930 1.00 80.69 104 GLY A O 1
ATOM 809 N N . THR A 1 105 ? -26.301 17.230 30.071 1.00 86.06 105 THR A N 1
ATOM 810 C CA . THR A 1 105 ? -26.023 18.558 29.506 1.00 86.06 105 THR A CA 1
ATOM 811 C C . THR A 1 105 ? -25.392 18.439 28.118 1.00 86.06 105 THR A C 1
ATOM 813 O O . THR A 1 105 ? -24.813 17.407 27.774 1.00 86.06 105 THR A O 1
ATOM 816 N N . ALA A 1 106 ? -25.369 19.539 27.357 1.00 87.56 106 ALA A N 1
ATOM 817 C CA . ALA A 1 106 ? -24.633 19.633 26.088 1.00 87.56 106 ALA A CA 1
ATOM 818 C C . ALA A 1 106 ? -23.116 19.348 26.217 1.00 87.56 106 ALA A C 1
ATOM 820 O O . ALA A 1 106 ? -22.437 19.107 25.219 1.00 87.56 106 ALA A O 1
ATOM 821 N N . GLY A 1 107 ? -22.561 19.356 27.436 1.00 92.81 107 GLY A N 1
ATOM 822 C CA . GLY A 1 107 ? -21.180 18.945 27.685 1.00 92.81 107 GLY A CA 1
ATOM 823 C C . GLY A 1 107 ? -20.910 17.483 27.311 1.00 92.81 107 GLY A C 1
ATOM 824 O O . GLY A 1 107 ? -19.796 17.165 26.895 1.00 92.81 107 GLY A O 1
ATOM 825 N N . MET A 1 108 ? -21.919 16.608 27.383 1.00 93.69 108 MET A N 1
ATOM 826 C CA . MET A 1 108 ? -21.782 15.181 27.070 1.00 93.69 108 MET A CA 1
ATOM 827 C C . MET A 1 108 ? -21.391 14.926 25.602 1.00 93.69 108 MET A C 1
ATOM 829 O O . MET A 1 108 ? -20.702 13.952 25.299 1.00 93.69 108 MET A O 1
ATOM 833 N N . SER A 1 109 ? -21.717 15.849 24.691 1.00 96.06 109 SER A N 1
ATOM 834 C CA . SER A 1 109 ? -21.291 15.807 23.285 1.00 96.06 109 SER A CA 1
ATOM 835 C C . SER A 1 109 ? -19.765 15.836 23.114 1.00 96.06 109 SER A C 1
ATOM 837 O O . SER A 1 109 ? -19.246 15.411 22.087 1.00 96.06 109 SER A O 1
ATOM 839 N N . TYR A 1 110 ? -19.020 16.316 24.116 1.00 97.38 110 TYR A N 1
ATOM 840 C CA . TYR A 1 110 ? -17.555 16.365 24.102 1.00 97.38 110 TYR A CA 1
ATOM 841 C C . TYR A 1 110 ? -16.895 15.130 24.730 1.00 97.38 110 TYR A C 1
ATOM 843 O O . TYR A 1 110 ? -15.672 15.005 24.654 1.00 97.38 110 TYR A O 1
ATOM 851 N N . SER A 1 111 ? -17.672 14.213 25.318 1.00 97.25 111 SER A N 1
ATOM 852 C CA . SER A 1 111 ? -17.143 13.026 25.992 1.00 97.25 111 SER A CA 1
ATOM 853 C C . SER A 1 111 ? -16.453 12.067 25.021 1.00 97.25 111 SER A C 1
ATOM 855 O O . SER A 1 111 ? -15.227 11.956 25.051 1.00 97.25 111 SER A O 1
ATOM 857 N N . LEU A 1 112 ? -17.188 11.396 24.124 1.00 98.06 112 LEU A N 1
ATOM 858 C CA . LEU A 1 112 ? -16.590 10.408 23.218 1.00 98.06 112 LEU A CA 1
ATOM 859 C C . LEU A 1 112 ? -15.498 11.017 22.316 1.00 98.06 112 LEU A C 1
ATOM 861 O O . LEU A 1 112 ? -14.431 10.409 22.242 1.00 98.06 112 LEU A O 1
ATOM 865 N N . PRO A 1 113 ? -15.664 12.225 21.730 1.00 98.25 113 PRO A N 1
ATOM 866 C CA . PRO A 1 113 ? -14.593 12.872 20.966 1.00 98.25 113 PRO A CA 1
ATOM 867 C C . PRO A 1 113 ? -13.309 13.127 21.768 1.00 98.25 113 PRO A C 1
ATOM 869 O O . PRO A 1 113 ? -12.230 13.230 21.181 1.00 98.25 113 PRO A O 1
ATOM 872 N N . SER A 1 114 ? -13.385 13.221 23.104 1.00 98.31 114 SER A N 1
ATOM 873 C CA . SER A 1 114 ? -12.186 13.354 23.936 1.00 98.31 114 SER A CA 1
ATOM 874 C C . SER A 1 114 ? -11.279 12.123 23.856 1.00 98.31 114 SER A C 1
ATOM 876 O O . SER A 1 114 ? -10.068 12.284 23.969 1.00 98.31 114 SER A O 1
ATOM 878 N N . ARG A 1 115 ? -11.816 10.922 23.578 1.00 98.56 115 ARG A N 1
ATOM 879 C CA . ARG A 1 115 ? -11.020 9.705 23.328 1.00 98.56 115 ARG A CA 1
ATOM 880 C C . ARG A 1 115 ? -10.022 9.934 22.195 1.00 98.56 115 ARG A C 1
ATOM 882 O O . ARG A 1 115 ? -8.831 9.681 22.359 1.00 98.56 115 ARG A O 1
ATOM 889 N N . ASP A 1 116 ? -10.522 10.408 21.059 1.00 98.00 116 ASP A N 1
ATOM 890 C CA . ASP A 1 116 ? -9.728 10.601 19.845 1.00 98.00 116 ASP A CA 1
ATOM 891 C C . ASP A 1 116 ? -8.768 11.778 20.003 1.00 98.00 116 ASP A C 1
ATOM 893 O O . ASP A 1 116 ? -7.599 11.684 19.647 1.00 98.00 116 ASP A O 1
ATOM 897 N N . LEU A 1 117 ? -9.218 12.855 20.656 1.00 98.25 117 LEU A N 1
ATOM 898 C CA . LEU A 1 117 ? -8.354 13.992 20.964 1.00 98.25 117 LEU A CA 1
ATOM 899 C C . LEU A 1 117 ? -7.201 13.610 21.907 1.00 98.25 117 LEU A C 1
ATOM 901 O O . LEU A 1 117 ? -6.083 14.097 21.738 1.00 98.25 117 LEU A O 1
ATOM 905 N N . ILE A 1 118 ? -7.451 12.744 22.894 1.00 98.69 118 ILE A N 1
ATOM 906 C CA . ILE A 1 118 ? -6.409 12.183 23.764 1.00 98.69 118 ILE A CA 1
ATOM 907 C C . ILE A 1 118 ? -5.415 11.378 22.934 1.00 98.69 118 ILE A C 1
ATOM 909 O O . ILE A 1 118 ? -4.208 11.570 23.104 1.00 98.69 118 ILE A O 1
ATOM 913 N N . ALA A 1 119 ? -5.912 10.528 22.031 1.00 98.62 119 ALA A N 1
ATOM 914 C CA . ALA A 1 119 ? -5.067 9.715 21.171 1.00 98.62 119 ALA A CA 1
ATOM 915 C C . ALA A 1 119 ? -4.133 10.586 20.312 1.00 98.62 119 ALA A C 1
ATOM 917 O O . ALA A 1 119 ? -2.910 10.444 20.383 1.00 98.62 119 ALA A O 1
ATOM 918 N N . ASP A 1 120 ? -4.710 11.563 19.609 1.00 98.31 120 ASP A N 1
ATOM 919 C CA . ASP A 1 120 ? -3.996 12.514 18.755 1.00 98.31 120 ASP A CA 1
ATOM 920 C C . ASP A 1 120 ? -2.970 13.340 19.548 1.00 98.31 120 ASP A C 1
ATOM 922 O O . ASP A 1 120 ? -1.864 13.608 19.072 1.00 98.31 120 ASP A O 1
ATOM 926 N N . SER A 1 121 ? -3.309 13.742 20.777 1.00 98.69 121 SER A N 1
ATOM 927 C CA . SER A 1 121 ? -2.422 14.548 21.625 1.00 98.69 121 SER A CA 1
ATOM 928 C C . SER A 1 121 ? -1.172 13.772 22.037 1.00 98.69 121 SER A C 1
ATOM 930 O O . SER A 1 121 ? -0.060 14.300 21.970 1.00 98.69 121 SER A O 1
ATOM 932 N N . ILE A 1 122 ? -1.335 12.512 22.446 1.00 98.81 122 ILE A N 1
ATOM 933 C CA . ILE A 1 122 ? -0.214 11.659 22.858 1.00 98.81 122 ILE A CA 1
ATOM 934 C C . ILE A 1 122 ? 0.654 11.313 21.653 1.00 98.81 122 ILE A C 1
ATOM 936 O O . ILE A 1 122 ? 1.875 11.444 21.728 1.00 98.81 122 ILE A O 1
ATOM 940 N N . GLU A 1 123 ? 0.039 10.932 20.535 1.00 98.38 123 GLU A N 1
ATOM 941 C CA . GLU A 1 123 ? 0.740 10.669 19.279 1.00 98.38 123 GLU A CA 1
ATOM 942 C C . GLU A 1 123 ? 1.560 11.885 18.824 1.00 98.38 123 GLU A C 1
ATOM 944 O O . GLU A 1 123 ? 2.737 11.746 18.489 1.00 98.38 123 GLU A O 1
ATOM 949 N N . THR A 1 124 ? 0.983 13.089 18.909 1.00 97.62 124 THR A N 1
ATOM 950 C CA . THR A 1 124 ? 1.663 14.349 18.574 1.00 97.62 124 THR A CA 1
ATOM 951 C C . THR A 1 124 ? 2.903 14.573 19.437 1.00 97.62 124 THR A C 1
ATOM 953 O O . THR A 1 124 ? 3.964 14.911 18.910 1.00 97.62 124 THR A O 1
ATOM 956 N N . VAL A 1 125 ? 2.808 14.380 20.758 1.00 98.44 125 VAL A N 1
ATOM 957 C CA . VAL A 1 125 ? 3.957 14.572 21.657 1.00 98.44 125 VAL A CA 1
ATOM 958 C C . VAL A 1 125 ? 5.015 13.498 21.424 1.00 98.44 125 VAL A C 1
ATOM 960 O O . VAL A 1 125 ? 6.186 13.829 21.256 1.00 98.44 125 VAL A O 1
ATOM 963 N N . MET A 1 126 ? 4.624 12.226 21.342 1.00 98.19 126 MET A N 1
ATOM 964 C CA . MET A 1 126 ? 5.558 11.125 21.095 1.00 98.19 126 MET A CA 1
ATOM 965 C C . MET A 1 126 ? 6.282 11.301 19.752 1.00 98.19 126 MET A C 1
ATOM 967 O O . MET A 1 126 ? 7.508 11.186 19.684 1.00 98.19 126 MET A O 1
ATOM 971 N N . GLY A 1 127 ? 5.548 11.621 18.685 1.00 89.75 127 GLY A N 1
ATOM 972 C CA . GLY A 1 127 ? 6.092 11.875 17.353 1.00 89.75 127 GLY A CA 1
ATOM 973 C C . GLY A 1 127 ? 6.988 13.113 17.299 1.00 89.75 127 GLY A C 1
ATOM 974 O O . GLY A 1 127 ? 8.103 13.036 16.789 1.00 89.75 127 GLY A O 1
ATOM 975 N N . GLY A 1 128 ? 6.534 14.234 17.865 1.00 88.31 128 GLY A N 1
ATOM 976 C CA . GLY A 1 128 ? 7.251 15.510 17.830 1.00 88.31 128 GLY A CA 1
ATOM 977 C C . GLY A 1 128 ? 8.492 15.564 18.724 1.00 88.31 128 GLY A C 1
ATOM 978 O O . GLY A 1 128 ? 9.481 16.190 18.347 1.00 88.31 128 GLY A O 1
ATOM 979 N N . GLN A 1 129 ? 8.464 14.898 19.884 1.00 94.81 129 GLN A N 1
ATOM 980 C CA . GLN A 1 129 ? 9.560 14.909 20.864 1.00 94.81 129 GLN A CA 1
ATOM 981 C C . GLN A 1 129 ? 10.498 13.700 20.761 1.00 94.81 129 GLN A C 1
ATOM 983 O O . GLN A 1 129 ? 11.492 13.642 21.476 1.00 94.81 129 GLN A O 1
ATOM 988 N N . TRP A 1 130 ? 10.216 12.744 19.869 1.00 95.00 130 TRP A N 1
ATOM 989 C CA . TRP A 1 130 ? 11.066 11.569 19.631 1.00 95.00 130 TRP A CA 1
ATOM 990 C C . TRP A 1 130 ? 11.320 10.690 20.872 1.00 95.00 130 TRP A C 1
ATOM 992 O O . TRP A 1 130 ? 12.360 10.049 20.973 1.00 95.00 130 TRP A O 1
ATOM 1002 N N . TYR A 1 131 ? 10.370 10.607 21.807 1.00 98.44 131 TYR A N 1
ATOM 1003 C CA . TYR A 1 131 ? 10.504 9.739 22.986 1.00 98.44 131 TYR A CA 1
ATOM 1004 C C . TYR A 1 131 ? 10.551 8.249 22.616 1.00 98.44 131 TYR A C 1
ATOM 1006 O O . TYR A 1 131 ? 9.822 7.789 21.740 1.00 98.44 131 TYR A O 1
ATOM 1014 N N . ASP A 1 132 ? 11.378 7.471 23.303 1.00 98.25 132 ASP A N 1
ATOM 1015 C CA . ASP A 1 132 ? 11.639 6.064 22.990 1.00 98.25 132 ASP A CA 1
ATOM 1016 C C . ASP A 1 132 ? 10.540 5.120 23.475 1.00 98.25 132 ASP A C 1
ATOM 1018 O O . ASP A 1 132 ? 10.263 4.114 22.825 1.00 98.25 132 ASP A O 1
ATOM 1022 N N . GLY A 1 133 ? 9.895 5.457 24.591 1.00 98.38 133 GLY A N 1
ATOM 1023 C CA . GLY A 1 133 ? 8.794 4.693 25.170 1.00 98.38 133 GLY A CA 1
ATOM 1024 C C . GLY A 1 133 ? 7.791 5.587 25.891 1.00 98.38 133 GLY A C 1
ATOM 1025 O O . GLY A 1 133 ? 8.046 6.777 26.085 1.00 98.38 133 GLY A O 1
ATOM 1026 N N . ASN A 1 134 ? 6.642 5.029 26.270 1.00 98.81 134 ASN A N 1
ATOM 1027 C CA . ASN A 1 134 ? 5.539 5.794 26.854 1.00 98.81 134 ASN A CA 1
ATOM 1028 C C . ASN A 1 134 ? 4.905 5.067 28.051 1.00 98.81 134 ASN A C 1
ATOM 1030 O O . ASN A 1 134 ? 4.537 3.899 27.950 1.00 98.81 134 ASN A O 1
ATOM 1034 N N . ILE A 1 135 ? 4.723 5.756 29.176 1.00 98.88 135 ILE A N 1
ATOM 1035 C CA . ILE A 1 135 ? 3.883 5.282 30.284 1.00 98.88 135 ILE A CA 1
ATOM 1036 C C . ILE A 1 135 ? 2.666 6.192 30.364 1.00 98.88 135 ILE A C 1
ATOM 1038 O O . ILE A 1 135 ? 2.796 7.394 30.598 1.00 98.88 135 ILE A O 1
ATOM 1042 N N . LEU A 1 136 ? 1.482 5.618 30.168 1.00 98.75 136 LEU A N 1
ATOM 1043 C CA . LEU A 1 136 ? 0.234 6.369 30.120 1.00 98.75 136 LEU A CA 1
ATOM 1044 C C . LEU A 1 136 ? -0.537 6.189 31.424 1.00 98.75 136 LEU A C 1
ATOM 1046 O O . LEU A 1 136 ? -0.664 5.071 31.921 1.00 98.75 136 LEU A O 1
ATOM 1050 N N . VAL A 1 137 ? -1.074 7.287 31.955 1.00 98.62 137 VAL A N 1
ATOM 1051 C CA . VAL A 1 137 ? -1.713 7.338 33.277 1.00 98.62 137 VAL A CA 1
ATOM 1052 C C . VAL A 1 137 ? -3.152 7.859 33.155 1.00 98.62 137 VAL A C 1
ATOM 1054 O O . VAL A 1 137 ? -3.421 9.014 33.503 1.00 98.62 137 VAL A O 1
ATOM 1057 N N . PRO A 1 138 ? -4.085 7.056 32.605 1.00 98.38 138 PRO A N 1
ATOM 1058 C CA . PRO A 1 138 ? -5.493 7.418 32.502 1.00 98.38 138 PRO A CA 1
ATOM 1059 C C . PRO A 1 138 ? -6.252 7.116 33.801 1.00 98.38 138 PRO A C 1
ATOM 1061 O O . PRO A 1 138 ? -5.951 6.147 34.497 1.00 98.38 138 PRO A O 1
ATOM 1064 N N . GLY A 1 139 ? -7.277 7.914 34.110 1.00 95.88 139 GLY A N 1
ATOM 1065 C CA . GLY A 1 139 ? -8.103 7.711 35.310 1.00 95.88 139 GLY A CA 1
ATOM 1066 C C . GLY A 1 139 ? -9.611 7.723 35.078 1.00 95.88 139 GLY A C 1
ATOM 1067 O O . GLY A 1 139 ? -10.349 7.269 35.943 1.00 95.88 139 GLY A O 1
ATOM 1068 N N . CYS A 1 140 ? -10.093 8.205 33.931 1.00 95.75 140 CYS A N 1
ATOM 1069 C CA . CYS A 1 140 ? -11.519 8.291 33.625 1.00 95.75 140 CYS A CA 1
ATOM 1070 C C . CYS A 1 140 ? -11.865 7.592 32.307 1.00 95.75 140 CYS A C 1
ATOM 1072 O O . CYS A 1 140 ? -11.012 7.383 31.451 1.00 95.75 140 CYS A O 1
ATOM 1074 N N . ASP A 1 141 ? -13.140 7.254 32.166 1.00 93.12 141 ASP A N 1
ATOM 1075 C CA . ASP A 1 141 ? -13.782 6.474 31.107 1.00 93.12 141 ASP A CA 1
ATOM 1076 C C . ASP A 1 141 ? -13.092 6.552 29.722 1.00 93.12 141 ASP A C 1
ATOM 1078 O O . ASP A 1 141 ? -12.397 5.613 29.330 1.00 93.12 141 ASP A O 1
ATOM 1082 N N . LYS A 1 142 ? -13.174 7.692 29.019 1.00 97.38 142 LYS A N 1
ATOM 1083 C CA . LYS A 1 142 ? -12.635 7.852 27.651 1.00 97.38 142 LYS A CA 1
ATOM 1084 C C . LYS A 1 142 ? -11.105 7.971 27.588 1.00 97.38 142 LYS A C 1
ATOM 1086 O O . LYS A 1 142 ? -10.523 7.853 26.509 1.00 97.38 142 LYS A O 1
ATOM 1091 N N . ASN A 1 143 ? -10.434 8.173 28.727 1.00 98.12 143 ASN A N 1
ATOM 1092 C CA . ASN A 1 143 ? -8.975 8.296 28.779 1.00 98.12 143 ASN A CA 1
ATOM 1093 C C . ASN A 1 143 ? -8.296 6.968 28.430 1.00 98.12 143 ASN A C 1
ATOM 1095 O O . ASN A 1 143 ? -7.376 6.949 27.617 1.00 98.12 143 ASN A O 1
ATOM 1099 N N . MET A 1 144 ? -8.771 5.865 29.016 1.00 97.25 144 MET A N 1
ATOM 1100 C CA . MET A 1 144 ? -8.218 4.520 28.822 1.00 97.25 144 MET A CA 1
ATOM 1101 C C . MET A 1 144 ? -8.151 4.102 27.342 1.00 97.25 144 MET A C 1
ATOM 1103 O O . MET A 1 144 ? -7.062 3.772 26.872 1.00 97.25 144 MET A O 1
ATOM 1107 N N . PRO A 1 145 ? -9.250 4.142 26.566 1.00 98.12 145 PRO A N 1
ATOM 1108 C CA . PRO A 1 145 ? -9.183 3.821 25.145 1.00 98.12 145 PRO A CA 1
ATOM 1109 C C . PRO A 1 145 ? -8.378 4.841 24.329 1.00 98.12 145 PRO A C 1
ATOM 1111 O O . PRO A 1 145 ? -7.694 4.436 23.396 1.00 98.12 145 PRO A O 1
ATOM 1114 N N . GLY A 1 146 ? -8.380 6.132 24.687 1.00 98.50 146 GLY A N 1
ATOM 1115 C CA . GLY A 1 146 ? -7.526 7.129 24.026 1.00 98.50 146 GLY A CA 1
ATOM 1116 C C . GLY A 1 146 ? -6.031 6.801 24.159 1.00 98.50 146 GLY A C 1
ATOM 1117 O O . GLY A 1 146 ? -5.286 6.875 23.182 1.00 98.50 146 GLY A O 1
ATOM 1118 N N . CYS A 1 147 ? -5.604 6.343 25.343 1.00 98.69 147 CYS A N 1
ATOM 1119 C CA . CYS A 1 147 ? -4.253 5.822 25.577 1.00 98.69 147 CYS A CA 1
ATOM 1120 C C . CYS A 1 147 ? -3.919 4.629 24.680 1.00 98.69 147 CYS A C 1
ATOM 1122 O O . CYS A 1 147 ? -2.846 4.591 24.078 1.00 98.69 147 CYS A O 1
ATOM 1124 N N . LEU A 1 148 ? -4.827 3.650 24.618 1.00 98.31 148 LEU A N 1
ATOM 1125 C CA . LEU A 1 148 ? -4.646 2.437 23.822 1.00 98.31 148 LEU A CA 1
ATOM 1126 C C . LEU A 1 148 ? -4.496 2.754 22.329 1.00 98.31 148 LEU A C 1
ATOM 1128 O O . LEU A 1 148 ? -3.584 2.239 21.685 1.00 98.31 148 LEU A O 1
ATOM 1132 N N . ILE A 1 149 ? -5.352 3.631 21.796 1.00 98.69 149 ILE A N 1
ATOM 1133 C CA . ILE A 1 149 ? -5.289 4.065 20.395 1.00 98.69 149 ILE A CA 1
ATOM 1134 C C . ILE A 1 149 ? -3.941 4.744 20.119 1.00 98.69 149 ILE A C 1
ATOM 1136 O O . ILE A 1 149 ? -3.252 4.354 19.178 1.00 98.69 149 ILE A O 1
ATOM 1140 N N . ALA A 1 150 ? -3.512 5.692 20.964 1.00 98.56 150 ALA A N 1
ATOM 1141 C CA . ALA A 1 150 ? -2.228 6.376 20.786 1.00 98.56 150 ALA A CA 1
ATOM 1142 C C . ALA A 1 150 ? -1.046 5.404 20.720 1.00 98.56 150 ALA A C 1
ATOM 1144 O O . ALA A 1 150 ? -0.223 5.489 19.806 1.00 98.56 150 ALA A O 1
ATOM 1145 N N . MET A 1 151 ? -0.956 4.475 21.678 1.00 98.44 151 MET A N 1
ATOM 1146 C CA . MET A 1 151 ? 0.168 3.539 21.734 1.00 98.44 151 MET A CA 1
ATOM 1147 C C . MET A 1 151 ? 0.159 2.534 20.588 1.00 98.44 151 MET A C 1
ATOM 1149 O O . MET A 1 151 ? 1.226 2.173 20.092 1.00 98.44 151 MET A O 1
ATOM 1153 N N . ALA A 1 152 ? -1.023 2.131 20.118 1.00 98.00 152 ALA A N 1
ATOM 1154 C CA . ALA A 1 152 ? -1.153 1.297 18.935 1.00 98.00 152 ALA A CA 1
ATOM 1155 C C . ALA A 1 152 ? -0.670 2.036 17.675 1.00 98.00 152 ALA A C 1
ATOM 1157 O O . ALA A 1 152 ? 0.072 1.453 16.883 1.00 98.00 152 ALA A O 1
ATOM 1158 N N . ARG A 1 153 ? -1.010 3.326 17.521 1.00 97.12 153 ARG A N 1
ATOM 1159 C CA . ARG A 1 153 ? -0.579 4.158 16.383 1.00 97.12 153 ARG A CA 1
ATOM 1160 C C . ARG A 1 153 ? 0.930 4.391 16.363 1.00 97.12 153 ARG A C 1
ATOM 1162 O O . ARG A 1 153 ? 1.582 4.067 15.374 1.00 97.12 153 ARG A O 1
ATOM 1169 N N . HIS A 1 154 ? 1.510 4.903 17.454 1.00 97.00 154 HIS A N 1
ATOM 1170 C CA . HIS A 1 154 ? 2.946 5.207 17.474 1.00 97.00 154 HIS A CA 1
ATOM 1171 C C . HIS A 1 154 ? 3.828 3.957 17.633 1.00 97.00 154 HIS A C 1
ATOM 1173 O O . HIS A 1 154 ? 5.023 4.021 17.349 1.00 97.00 154 HIS A O 1
ATOM 1179 N N . ASN A 1 155 ? 3.259 2.843 18.112 1.00 98.38 155 ASN A N 1
ATOM 1180 C CA . ASN A 1 155 ? 3.878 1.522 18.256 1.00 98.38 155 ASN A CA 1
ATOM 1181 C C . ASN A 1 155 ? 5.306 1.551 18.837 1.00 98.38 155 ASN A C 1
ATOM 1183 O O . ASN A 1 155 ? 6.238 0.964 18.290 1.00 98.38 155 ASN A O 1
ATOM 1187 N N . ARG A 1 156 ? 5.486 2.263 19.953 1.00 98.06 156 ARG A N 1
ATOM 1188 C CA . ARG A 1 156 ? 6.746 2.300 20.722 1.00 98.06 156 ARG A CA 1
ATOM 1189 C C . ARG A 1 156 ? 6.536 1.568 22.044 1.00 98.06 156 ARG A C 1
ATOM 1191 O O . ARG A 1 156 ? 5.392 1.586 22.503 1.00 98.06 156 ARG A O 1
ATOM 1198 N N . PRO A 1 157 ? 7.568 0.965 22.667 1.00 98.62 157 PRO A N 1
ATOM 1199 C CA . PRO A 1 157 ? 7.438 0.299 23.964 1.00 98.62 157 PRO A CA 1
ATOM 1200 C C . PRO A 1 157 ? 6.602 1.125 24.942 1.00 98.62 157 PRO A C 1
ATOM 1202 O O . PRO A 1 157 ? 6.917 2.287 25.199 1.00 98.62 157 PRO A O 1
ATOM 1205 N N . SER A 1 158 ? 5.475 0.572 25.393 1.00 98.69 158 SER A N 1
ATOM 1206 C CA . SER A 1 158 ? 4.499 1.312 26.197 1.00 98.69 158 SER A CA 1
ATOM 1207 C C . SER A 1 158 ? 3.753 0.421 27.173 1.00 98.69 158 SER A C 1
ATOM 1209 O O . SER A 1 158 ? 3.532 -0.753 26.889 1.00 98.69 158 SER A O 1
ATOM 1211 N N . LEU A 1 159 ? 3.310 1.007 28.285 1.00 98.69 159 LEU A N 1
ATOM 1212 C CA . LEU A 1 159 ? 2.348 0.389 29.196 1.00 98.69 159 LEU A CA 1
ATOM 1213 C C . LEU A 1 159 ? 1.389 1.425 29.797 1.00 98.69 159 LEU A C 1
ATOM 1215 O O . LEU A 1 159 ? 1.662 2.629 29.792 1.00 98.69 159 LEU A O 1
ATOM 1219 N N . ILE A 1 160 ? 0.267 0.944 30.327 1.00 98.75 160 ILE A N 1
ATOM 1220 C CA . ILE A 1 160 ? -0.750 1.749 31.006 1.00 98.75 160 ILE A CA 1
ATOM 1221 C C . ILE A 1 160 ? -0.707 1.475 32.509 1.00 98.75 160 ILE A C 1
ATOM 1223 O O . ILE A 1 160 ? -0.737 0.321 32.938 1.00 98.75 160 ILE A O 1
ATOM 1227 N N . VAL A 1 161 ? -0.714 2.545 33.301 1.00 98.75 161 VAL A N 1
ATOM 1228 C CA . VAL A 1 161 ? -0.954 2.512 34.748 1.00 98.75 161 VAL A CA 1
ATOM 1229 C C . VAL A 1 161 ? -2.316 3.146 35.001 1.00 98.75 161 VAL A C 1
ATOM 1231 O O . VAL A 1 161 ? -2.467 4.364 34.900 1.00 98.75 161 VAL A O 1
ATOM 1234 N N . TYR A 1 162 ? -3.329 2.333 35.304 1.00 98.50 162 TYR A N 1
ATOM 1235 C CA . TYR A 1 162 ? -4.659 2.856 35.611 1.00 98.50 162 TYR A CA 1
ATOM 1236 C C . TYR A 1 162 ? -4.630 3.682 36.903 1.00 98.50 162 TYR A C 1
ATOM 1238 O O . TYR A 1 162 ? -4.035 3.263 37.895 1.00 98.50 162 TYR A O 1
ATOM 1246 N N . GLY A 1 163 ? -5.318 4.825 36.923 1.00 97.81 163 GLY A N 1
ATOM 1247 C CA . GLY A 1 163 ? -5.416 5.698 38.095 1.00 97.81 163 GLY A CA 1
ATOM 1248 C C . GLY A 1 163 ? -6.042 5.040 39.329 1.00 97.81 163 GLY A C 1
ATOM 1249 O O . GLY A 1 163 ? -5.782 5.482 40.444 1.00 97.81 163 GLY A O 1
ATOM 1250 N N . GLY A 1 164 ? -6.823 3.975 39.149 1.00 97.56 164 GLY A N 1
ATOM 1251 C CA . GLY A 1 164 ? -7.469 3.233 40.229 1.00 97.56 164 GLY A CA 1
ATOM 1252 C C . GLY A 1 164 ? -8.916 3.656 40.479 1.00 97.56 164 GLY A C 1
ATOM 1253 O O . GLY A 1 164 ? -9.348 4.764 40.150 1.00 97.56 164 GLY A O 1
ATOM 1254 N N . THR A 1 165 ? -9.678 2.740 41.072 1.00 96.88 165 THR A N 1
ATOM 1255 C CA . THR A 1 165 ? -11.090 2.952 41.415 1.00 96.88 165 THR A CA 1
ATOM 1256 C C . THR A 1 165 ? -11.246 3.835 42.657 1.00 96.88 165 THR A C 1
ATOM 1258 O O . THR A 1 165 ? -10.424 3.772 43.576 1.00 96.88 165 THR A O 1
ATOM 1261 N N . ILE A 1 166 ? -12.318 4.630 42.709 1.00 96.19 166 ILE A N 1
ATOM 1262 C CA . ILE A 1 166 ? -12.752 5.354 43.909 1.00 96.19 166 ILE A CA 1
ATOM 1263 C C . ILE A 1 166 ? -13.213 4.357 44.974 1.00 96.19 166 ILE A C 1
ATOM 1265 O O . ILE A 1 166 ? -13.732 3.282 44.649 1.00 96.19 166 ILE A O 1
ATOM 1269 N N . ARG A 1 167 ? -13.060 4.728 46.246 1.00 91.88 167 ARG A N 1
ATOM 1270 C CA . ARG A 1 167 ? -13.699 4.015 47.358 1.00 91.88 167 ARG A CA 1
ATOM 1271 C C . ARG A 1 167 ? -15.206 4.251 47.360 1.00 91.88 167 ARG A C 1
ATOM 1273 O O . ARG A 1 167 ? -15.681 5.318 46.973 1.00 91.88 167 ARG A O 1
ATOM 1280 N N . ALA A 1 168 ? -15.952 3.264 47.840 1.00 88.12 168 ALA A N 1
ATOM 1281 C CA . ALA A 1 168 ? -17.394 3.387 48.022 1.00 88.12 168 ALA A CA 1
ATOM 1282 C C . ALA A 1 168 ? -17.763 4.499 49.028 1.00 88.12 168 ALA A C 1
ATOM 1284 O O . ALA A 1 168 ? -17.196 4.576 50.121 1.00 88.12 168 ALA A O 1
ATOM 1285 N N . GLY A 1 169 ? -18.754 5.329 48.688 1.00 89.44 169 GLY A N 1
ATOM 1286 C CA . GLY A 1 169 ? -19.396 6.236 49.637 1.00 89.44 169 GLY A CA 1
ATOM 1287 C C . GLY A 1 169 ? -20.258 5.468 50.645 1.00 89.44 169 GLY A C 1
ATOM 1288 O O . GLY A 1 169 ? -20.693 4.346 50.381 1.00 89.44 169 GLY A O 1
ATOM 1289 N N . CYS A 1 170 ? -20.527 6.061 51.811 1.00 87.62 170 CYS A N 1
ATOM 1290 C CA . CYS A 1 170 ? -21.325 5.422 52.863 1.00 87.62 170 CYS A CA 1
ATOM 1291 C C . CYS A 1 170 ? -22.381 6.373 53.429 1.00 87.62 170 CYS A C 1
ATOM 1293 O O . CYS A 1 170 ? -22.071 7.483 53.869 1.00 87.62 170 CYS A O 1
ATOM 1295 N N . ARG A 1 171 ? -23.632 5.909 53.468 1.00 86.88 171 ARG A N 1
ATOM 1296 C CA . ARG A 1 171 ? -24.774 6.612 54.055 1.00 86.88 171 ARG A CA 1
ATOM 1297 C C . ARG A 1 171 ? -25.597 5.635 54.886 1.00 86.88 171 ARG A C 1
ATOM 1299 O O . ARG A 1 171 ? -26.096 4.651 54.363 1.00 86.88 171 ARG A O 1
ATOM 1306 N N . ASN A 1 172 ? -25.738 5.893 56.188 1.00 84.31 172 ASN A N 1
ATOM 1307 C CA . ASN A 1 172 ? -26.508 5.049 57.117 1.00 84.31 172 ASN A CA 1
ATOM 1308 C C . ASN A 1 172 ? -26.127 3.552 57.072 1.00 84.31 172 ASN A C 1
ATOM 1310 O O . ASN A 1 172 ? -26.980 2.681 57.207 1.00 84.31 172 ASN A O 1
ATOM 1314 N N . GLY A 1 173 ? -24.842 3.249 56.851 1.00 80.19 173 GLY A N 1
ATOM 1315 C CA . GLY A 1 173 ? -24.343 1.876 56.711 1.00 80.19 173 GLY A CA 1
ATOM 1316 C C . GLY A 1 173 ? -24.580 1.237 55.336 1.00 80.19 173 GLY A C 1
ATOM 1317 O O . GLY A 1 173 ? -24.167 0.100 55.133 1.00 80.19 173 GLY A O 1
ATOM 1318 N N . GLN A 1 174 ? -25.205 1.948 54.393 1.00 81.81 174 GLN A N 1
ATOM 1319 C CA . GLN A 1 174 ? -25.375 1.520 53.007 1.00 81.81 174 GLN A CA 1
ATOM 1320 C C . GLN A 1 174 ? -24.321 2.153 52.097 1.00 81.81 174 GLN A C 1
ATOM 1322 O O . GLN A 1 174 ? -23.973 3.329 52.234 1.00 81.81 174 GLN A O 1
ATOM 1327 N N . THR A 1 175 ? -23.838 1.360 51.146 1.00 83.50 175 THR A N 1
ATOM 1328 C CA . THR A 1 175 ? -22.911 1.804 50.108 1.00 83.50 175 THR A CA 1
ATOM 1329 C C . THR A 1 175 ? -23.637 2.644 49.064 1.00 83.50 175 THR A C 1
ATOM 1331 O O . THR A 1 175 ? -24.588 2.174 48.442 1.00 83.50 175 THR A O 1
ATOM 1334 N N . ILE A 1 176 ? -23.139 3.856 48.832 1.00 88.81 176 ILE A N 1
ATOM 1335 C CA . ILE A 1 176 ? -23.612 4.765 47.784 1.00 88.81 176 ILE A CA 1
ATOM 1336 C C . ILE A 1 176 ? -22.465 5.147 46.848 1.00 88.81 176 ILE A C 1
ATOM 1338 O O . ILE A 1 176 ? -21.291 5.077 47.215 1.00 88.81 176 ILE A O 1
ATOM 1342 N N . ASP A 1 177 ? -22.808 5.538 45.629 1.00 89.00 177 ASP A N 1
ATOM 1343 C CA . ASP A 1 177 ? -21.867 5.929 44.582 1.00 89.00 177 ASP A CA 1
ATOM 1344 C C . ASP A 1 177 ? -22.453 7.055 43.711 1.00 89.00 177 ASP A C 1
ATOM 1346 O O . ASP A 1 177 ? -23.513 7.611 44.009 1.00 89.00 177 ASP A O 1
ATOM 1350 N N . ALA A 1 178 ? -21.756 7.414 42.630 1.00 86.81 178 ALA A N 1
ATOM 1351 C CA . ALA A 1 178 ? -22.221 8.437 41.696 1.00 86.81 178 ALA A CA 1
ATOM 1352 C C . ALA A 1 178 ? -23.591 8.106 41.070 1.00 86.81 178 ALA A C 1
ATOM 1354 O O . ALA A 1 178 ? -24.380 9.022 40.856 1.00 86.81 178 ALA A O 1
ATOM 1355 N N . LEU A 1 179 ? -23.905 6.825 40.826 1.00 85.19 179 LEU A N 1
ATOM 1356 C CA . LEU A 1 179 ? -25.214 6.416 40.305 1.00 85.19 179 LEU A CA 1
ATOM 1357 C C . LEU A 1 179 ? -26.316 6.703 41.331 1.00 85.19 179 LEU A C 1
ATOM 1359 O O . LEU A 1 179 ? -27.355 7.245 40.963 1.00 85.19 179 LEU A O 1
ATOM 1363 N N . SER A 1 180 ? -26.048 6.472 42.621 1.00 86.38 180 SER A N 1
ATOM 1364 C CA . SER A 1 180 ? -26.983 6.818 43.702 1.00 86.38 180 SER A CA 1
ATOM 1365 C C . SER A 1 180 ? -27.363 8.306 43.701 1.00 86.38 180 SER A C 1
ATOM 1367 O O . SER A 1 180 ? -28.489 8.658 44.046 1.00 86.38 180 SER A O 1
ATOM 1369 N N . ALA A 1 181 ? -26.448 9.199 43.303 1.00 86.50 181 ALA A N 1
ATOM 1370 C CA . ALA A 1 181 ? -26.744 10.628 43.196 1.00 86.50 181 ALA A CA 1
ATOM 1371 C C . ALA A 1 181 ? -27.703 10.955 42.032 1.00 86.50 181 ALA A C 1
ATOM 1373 O O . ALA A 1 181 ? -28.537 11.848 42.184 1.00 86.50 181 ALA A O 1
ATOM 1374 N N . PHE A 1 182 ? -27.622 10.228 40.910 1.00 83.12 182 PHE A N 1
ATOM 1375 C CA . PHE A 1 182 ? -28.564 10.362 39.790 1.00 83.12 182 PHE A CA 1
ATOM 1376 C C . PHE A 1 182 ? -29.938 9.778 40.133 1.00 83.12 182 PHE A C 1
ATOM 1378 O O . PHE A 1 182 ? -30.958 10.444 39.952 1.00 83.12 182 PHE A O 1
ATOM 1385 N N . GLU A 1 183 ? -29.968 8.569 40.698 1.00 83.00 183 GLU A N 1
ATOM 1386 C CA . GLU A 1 183 ? -31.203 7.899 41.125 1.00 83.00 183 GLU A CA 1
ATOM 1387 C C . GLU A 1 183 ? -31.954 8.716 42.184 1.00 83.00 183 GLU A C 1
ATOM 1389 O O . GLU A 1 183 ? -33.177 8.851 42.107 1.00 83.00 183 GLU A O 1
ATOM 1394 N N . GLY A 1 184 ? -31.229 9.358 43.109 1.00 83.81 184 GLY A N 1
ATOM 1395 C CA . GLY A 1 184 ? -31.814 10.218 44.137 1.00 83.81 184 GLY A CA 1
ATOM 1396 C C . GLY A 1 184 ? -32.644 11.385 43.582 1.00 83.81 184 GLY A C 1
ATOM 1397 O O . GLY A 1 184 ? -33.567 11.851 44.248 1.00 83.81 184 GLY A O 1
ATOM 1398 N N . TYR A 1 185 ? -32.383 11.859 42.357 1.00 81.50 185 TYR A N 1
ATOM 1399 C CA . TYR A 1 185 ? -33.249 12.860 41.722 1.00 81.50 185 TYR A CA 1
ATOM 1400 C C . TYR A 1 185 ? -34.585 12.258 41.262 1.00 81.50 185 TYR A C 1
ATOM 1402 O O . TYR A 1 185 ? -35.641 12.820 41.554 1.00 81.50 185 TYR A O 1
ATOM 1410 N N . GLY A 1 186 ? -34.556 11.086 40.619 1.00 76.44 186 GLY A N 1
ATOM 1411 C CA . GLY A 1 186 ? -35.768 10.368 40.214 1.00 76.44 186 GLY A CA 1
ATOM 1412 C C . GLY A 1 186 ? -36.623 9.940 41.410 1.00 76.44 186 GLY A C 1
ATOM 1413 O O . GLY A 1 186 ? -37.846 10.063 41.380 1.00 76.44 186 GLY A O 1
ATOM 1414 N N . GLU A 1 187 ? -35.994 9.504 42.503 1.00 83.19 187 GLU A N 1
ATOM 1415 C CA . GLU A 1 187 ? -36.688 9.200 43.759 1.00 83.19 187 GLU A CA 1
ATOM 1416 C C . GLU A 1 187 ? -37.341 10.433 44.388 1.00 83.19 187 GLU A C 1
ATOM 1418 O O . GLU A 1 187 ? -38.447 10.332 44.920 1.00 83.19 187 GLU A O 1
ATOM 1423 N N . TYR A 1 188 ? -36.689 11.595 44.316 1.00 82.94 188 TYR A N 1
ATOM 1424 C CA . TYR A 1 188 ? -37.263 12.856 44.777 1.00 82.94 188 TYR A CA 1
ATOM 1425 C C . TYR A 1 188 ? -38.496 13.254 43.946 1.00 82.94 188 TYR A C 1
ATOM 1427 O O . TYR A 1 188 ? -39.533 13.571 44.526 1.00 82.94 188 TYR A O 1
ATOM 1435 N N . LEU A 1 189 ? -38.434 13.157 42.609 1.00 76.69 189 LEU A N 1
ATOM 1436 C CA . LEU A 1 189 ? -39.580 13.432 41.723 1.00 76.69 189 LEU A CA 1
ATOM 1437 C C . LEU A 1 189 ? -40.756 12.474 41.966 1.00 76.69 189 LEU A C 1
ATOM 1439 O O . LEU A 1 189 ? -41.915 12.884 41.951 1.00 76.69 189 LEU A O 1
ATOM 1443 N N . ALA A 1 190 ? -40.460 11.209 42.264 1.00 78.81 190 ALA A N 1
ATOM 1444 C CA . ALA A 1 190 ? -41.454 10.209 42.644 1.00 78.81 190 ALA A CA 1
ATOM 1445 C C . ALA A 1 190 ? -41.955 10.353 44.100 1.00 78.81 190 ALA A C 1
ATOM 1447 O O . ALA A 1 190 ? -42.696 9.493 44.575 1.00 78.81 190 ALA A O 1
ATOM 1448 N N . ASN A 1 191 ? -41.553 11.410 44.822 1.00 83.69 191 ASN A N 1
ATOM 1449 C CA . ASN A 1 191 ? -41.863 11.656 46.235 1.00 83.69 191 ASN A CA 1
ATOM 1450 C C . ASN A 1 191 ? -41.456 10.503 47.183 1.00 83.69 191 ASN A C 1
ATOM 1452 O O . ASN A 1 191 ? -42.103 10.283 48.209 1.00 83.69 191 ASN A O 1
ATOM 1456 N N . ARG A 1 192 ? -40.390 9.753 46.856 1.00 86.44 192 ARG A N 1
ATOM 1457 C CA . ARG A 1 192 ? -39.861 8.639 47.671 1.00 86.44 192 ARG A CA 1
ATOM 1458 C C . ARG A 1 192 ? -38.813 9.066 48.701 1.00 86.44 192 ARG A C 1
ATOM 1460 O O . ARG A 1 192 ? -38.701 8.415 49.736 1.00 86.44 192 ARG A O 1
ATOM 1467 N N . ILE A 1 193 ? -38.068 10.142 48.440 1.00 89.81 193 ILE A N 1
ATOM 1468 C CA . ILE A 1 193 ? -37.081 10.719 49.370 1.00 89.81 193 ILE A CA 1
ATOM 1469 C C . ILE A 1 193 ? -37.288 12.230 49.532 1.00 89.81 193 ILE A C 1
ATOM 1471 O O . ILE A 1 193 ? -37.877 12.878 48.667 1.00 89.81 193 ILE A O 1
ATOM 1475 N N . THR A 1 194 ? -36.783 12.811 50.624 1.00 92.69 194 THR A N 1
ATOM 1476 C CA . THR A 1 194 ? -36.811 14.271 50.825 1.00 92.69 194 THR A CA 1
ATOM 1477 C C . THR A 1 194 ? -35.658 14.976 50.099 1.00 92.69 194 THR A C 1
ATOM 1479 O O . THR A 1 194 ? -34.646 14.363 49.754 1.00 92.69 194 THR A O 1
ATOM 1482 N N . ASP A 1 195 ? -35.752 16.296 49.904 1.00 91.25 195 ASP A N 1
ATOM 1483 C CA . ASP A 1 195 ? -34.638 17.069 49.327 1.00 91.25 195 ASP A CA 1
ATOM 1484 C C . ASP A 1 195 ? -33.382 17.058 50.225 1.00 91.25 195 ASP A C 1
ATOM 1486 O O . ASP A 1 195 ? -32.260 17.127 49.721 1.00 91.25 195 ASP A O 1
ATOM 1490 N N . GLU A 1 196 ? -33.530 16.919 51.550 1.00 94.25 196 GLU A N 1
ATOM 1491 C CA . GLU A 1 196 ? -32.366 16.772 52.435 1.00 94.25 196 GLU A CA 1
ATOM 1492 C C . GLU A 1 196 ? -31.724 15.387 52.295 1.00 94.25 196 GLU A C 1
ATOM 1494 O O . GLU A 1 196 ? -30.497 15.293 52.273 1.00 94.25 196 GLU A O 1
ATOM 1499 N N . ASP A 1 197 ? -32.519 14.328 52.100 1.00 92.12 197 ASP A N 1
ATOM 1500 C CA . ASP A 1 197 ? -31.986 13.000 51.776 1.00 92.12 197 ASP A CA 1
ATOM 1501 C C . ASP A 1 197 ? -31.173 13.026 50.480 1.00 92.12 197 ASP A C 1
ATOM 1503 O O . ASP A 1 197 ? -30.051 12.514 50.439 1.00 92.12 197 ASP A O 1
ATOM 1507 N N . ARG A 1 198 ? -31.706 13.680 49.440 1.00 91.12 198 ARG A N 1
ATOM 1508 C CA . ARG A 1 198 ? -31.026 13.871 48.153 1.00 91.12 198 ARG A CA 1
ATOM 1509 C C . ARG A 1 198 ? -29.696 14.612 48.325 1.00 91.12 198 ARG A C 1
ATOM 1511 O O . ARG A 1 198 ? -28.672 14.177 47.799 1.00 91.12 198 ARG A O 1
ATOM 1518 N N . LYS A 1 199 ? -29.679 15.714 49.085 1.00 92.75 199 LYS A N 1
ATOM 1519 C CA . LYS A 1 199 ? -28.447 16.470 49.383 1.00 92.75 199 LYS A CA 1
ATOM 1520 C C . LYS A 1 199 ? -27.438 15.643 50.176 1.00 92.75 199 LYS A C 1
ATOM 1522 O O . LYS A 1 199 ? -26.242 15.751 49.916 1.00 92.75 199 LYS A O 1
ATOM 1527 N N . ASP A 1 200 ? -27.890 14.824 51.123 1.00 93.25 200 ASP A N 1
ATOM 1528 C CA . ASP A 1 200 ? -27.013 13.941 51.896 1.00 93.25 200 ASP A CA 1
ATOM 1529 C C . ASP A 1 200 ? -26.343 12.875 51.014 1.00 93.25 200 ASP A C 1
ATOM 1531 O O . ASP A 1 200 ? -25.144 12.636 51.164 1.00 93.25 200 ASP A O 1
ATOM 1535 N N . ILE A 1 201 ? -27.070 12.299 50.045 1.00 92.19 201 ILE A N 1
ATOM 1536 C CA . ILE A 1 201 ? -26.497 11.390 49.035 1.00 92.19 201 ILE A CA 1
ATOM 1537 C C . ILE A 1 201 ? -25.407 12.110 48.232 1.00 92.19 201 ILE A C 1
ATOM 1539 O O . ILE A 1 201 ? -24.279 11.622 48.157 1.00 92.19 201 ILE A O 1
ATOM 1543 N N . ILE A 1 202 ? -25.706 13.299 47.695 1.00 92.44 202 ILE A N 1
ATOM 1544 C CA . ILE A 1 202 ? -24.760 14.086 46.882 1.00 92.44 202 ILE A CA 1
ATOM 1545 C C . ILE A 1 202 ? -23.460 14.370 47.647 1.00 92.44 202 ILE A C 1
ATOM 1547 O O . ILE A 1 202 ? -22.374 14.233 47.088 1.00 92.44 202 ILE A O 1
ATOM 1551 N N . ARG A 1 203 ? -23.545 14.725 48.936 1.00 93.75 203 ARG A N 1
ATOM 1552 C CA . ARG A 1 203 ? -22.367 15.040 49.767 1.00 93.75 203 ARG A CA 1
ATOM 1553 C C . ARG A 1 203 ? -21.466 13.831 50.045 1.00 93.75 203 ARG A C 1
ATOM 1555 O O . ARG A 1 203 ? -20.311 14.029 50.408 1.00 93.75 203 ARG A O 1
ATOM 1562 N N . LYS A 1 204 ? -21.982 12.604 49.938 1.00 94.44 204 LYS A N 1
ATOM 1563 C CA . LYS A 1 204 ? -21.305 11.377 50.398 1.00 94.44 204 LYS A CA 1
ATOM 1564 C C . LYS A 1 204 ? -21.003 10.365 49.286 1.00 94.44 204 LYS A C 1
ATOM 1566 O O . LYS A 1 204 ? -20.262 9.419 49.537 1.00 94.44 204 LYS A O 1
ATOM 1571 N N . ALA A 1 205 ? -21.552 10.550 48.085 1.00 91.50 205 ALA A N 1
ATOM 1572 C CA . ALA A 1 205 ? -21.415 9.627 46.955 1.00 91.50 205 ALA A CA 1
ATOM 1573 C C . ALA A 1 205 ? -19.972 9.478 46.433 1.00 91.50 205 ALA A C 1
ATOM 1575 O O . ALA A 1 205 ? -19.575 8.383 46.039 1.00 91.50 205 ALA A O 1
ATOM 1576 N N . CYS A 1 206 ? -19.186 10.559 46.449 1.00 94.38 206 CYS A N 1
ATOM 1577 C CA . CYS A 1 206 ? -17.822 10.600 45.911 1.00 94.38 206 CYS A CA 1
ATOM 1578 C C . CYS A 1 206 ? -16.828 10.999 47.019 1.00 94.38 206 CYS A C 1
ATOM 1580 O O . CYS A 1 206 ? -16.564 12.190 47.190 1.00 94.38 206 CYS A O 1
ATOM 1582 N N . PRO A 1 207 ? -16.295 10.043 47.804 1.00 93.56 207 PRO A N 1
ATOM 1583 C CA . PRO A 1 207 ? -15.524 10.348 49.014 1.00 93.56 207 PRO A CA 1
ATOM 1584 C C . PRO A 1 207 ? -14.078 10.817 48.772 1.00 93.56 207 PRO A C 1
ATOM 1586 O O . PRO A 1 207 ? -13.436 11.269 49.717 1.00 93.56 207 PRO A O 1
ATOM 1589 N N . GLY A 1 208 ? -13.541 10.691 47.555 1.00 95.00 208 GLY A N 1
ATOM 1590 C CA . GLY A 1 208 ? -12.130 10.967 47.274 1.00 95.00 208 GLY A CA 1
ATOM 1591 C C . GLY A 1 208 ? -11.726 10.680 45.822 1.00 95.00 208 GLY A C 1
ATOM 1592 O O . GLY A 1 208 ? -12.602 10.602 44.960 1.00 95.00 208 GLY A O 1
ATOM 1593 N N . PRO A 1 209 ? -10.419 10.551 45.527 1.00 96.81 209 PRO A N 1
ATOM 1594 C CA . PRO A 1 209 ? -9.914 10.301 44.180 1.00 96.81 209 PRO A CA 1
ATOM 1595 C C . PRO A 1 209 ? -10.216 8.884 43.679 1.00 96.81 209 PRO A C 1
ATOM 1597 O O . PRO A 1 209 ? -10.353 7.941 44.460 1.00 96.81 209 PRO A O 1
ATOM 1600 N N . GLY A 1 210 ? -10.259 8.744 42.355 1.00 96.81 210 GLY A N 1
ATOM 1601 C CA . GLY A 1 210 ? -10.452 7.481 41.642 1.00 96.81 210 GLY A CA 1
ATOM 1602 C C . GLY A 1 210 ? -11.671 7.475 40.719 1.00 96.81 210 GLY A C 1
ATOM 1603 O O . GLY A 1 210 ? -12.553 8.331 40.813 1.00 96.81 210 GLY A O 1
ATOM 1604 N N . ALA A 1 211 ? -11.700 6.524 39.786 1.00 96.25 211 ALA A N 1
ATOM 1605 C CA . ALA A 1 211 ? -12.805 6.379 38.837 1.00 96.25 211 ALA A CA 1
ATOM 1606 C C . ALA A 1 211 ? -14.057 5.763 39.480 1.00 96.25 211 ALA A C 1
ATOM 1608 O O . ALA A 1 211 ? -13.981 5.164 40.548 1.00 96.25 211 ALA A O 1
ATOM 1609 N N . CYS A 1 212 ? -15.210 5.849 38.812 1.00 93.62 212 CYS A N 1
ATOM 1610 C CA . CYS A 1 212 ? -16.474 5.284 39.296 1.00 93.62 212 CYS A CA 1
ATOM 1611 C C . CYS A 1 212 ? -16.351 3.796 39.685 1.00 93.62 212 CYS A C 1
ATOM 1613 O O . CYS A 1 212 ? -15.854 2.993 38.902 1.00 93.62 212 CYS A O 1
ATOM 1615 N N . GLY A 1 213 ? -16.850 3.425 40.873 1.00 91.31 213 GLY A N 1
ATOM 1616 C CA . GLY A 1 213 ? -16.529 2.143 41.522 1.00 91.31 213 GLY A CA 1
ATOM 1617 C C . GLY A 1 213 ? -17.133 0.866 40.926 1.00 91.31 213 GLY A C 1
ATOM 1618 O O . GLY A 1 213 ? -16.601 -0.222 41.149 1.00 91.31 213 GLY A O 1
ATOM 1619 N N . GLY A 1 214 ? -18.232 0.965 40.178 1.00 91.94 214 GLY A N 1
ATOM 1620 C CA . GLY A 1 214 ? -18.852 -0.185 39.507 1.00 91.94 214 GLY A CA 1
ATOM 1621 C C . GLY A 1 214 ? -18.107 -0.618 38.239 1.00 91.94 214 GLY A C 1
ATOM 1622 O O . GLY A 1 214 ? -17.164 0.043 37.803 1.00 91.94 214 GLY A O 1
ATOM 1623 N N . MET A 1 215 ? -18.577 -1.687 37.594 1.00 93.06 215 MET A N 1
ATOM 1624 C CA . MET A 1 215 ? -18.185 -2.121 36.243 1.00 93.06 215 MET A CA 1
ATOM 1625 C C . MET A 1 215 ? -18.783 -1.222 35.148 1.00 93.06 215 MET A C 1
ATOM 1627 O O . MET A 1 215 ? -19.336 -1.671 34.147 1.00 93.06 215 MET A O 1
ATOM 1631 N N . TYR A 1 216 ? -18.636 0.089 35.328 1.00 91.81 216 TYR A N 1
ATOM 1632 C CA . TYR A 1 216 ? -18.831 1.075 34.269 1.00 91.81 216 TYR A CA 1
ATOM 1633 C C . TYR A 1 216 ? -17.659 1.017 33.285 1.00 91.81 216 TYR A C 1
ATOM 1635 O O . TYR A 1 216 ? -16.732 0.214 33.443 1.00 91.81 216 TYR A O 1
ATOM 1643 N N . THR A 1 217 ? -17.658 1.874 32.266 1.00 93.62 217 THR A N 1
ATOM 1644 C CA . THR A 1 217 ? -16.628 1.833 31.220 1.00 93.62 217 THR A CA 1
ATOM 1645 C C . THR A 1 217 ? -15.215 1.963 31.781 1.00 93.62 217 THR A C 1
ATOM 1647 O O . THR A 1 217 ? -14.320 1.294 31.282 1.00 93.62 217 THR A O 1
ATOM 1650 N N . ALA A 1 218 ? -15.002 2.763 32.834 1.00 94.81 218 ALA A N 1
ATOM 1651 C CA . ALA A 1 218 ? -13.664 2.972 33.376 1.00 94.81 218 ALA A CA 1
ATOM 1652 C C . ALA A 1 218 ? -13.025 1.674 33.898 1.00 94.81 218 ALA A C 1
ATOM 1654 O O . ALA A 1 218 ? -11.978 1.259 33.403 1.00 94.81 218 ALA A O 1
ATOM 1655 N N . ASN A 1 219 ? -13.691 0.990 34.831 1.00 97.12 219 ASN A N 1
ATOM 1656 C CA . ASN A 1 219 ? -13.214 -0.294 35.343 1.00 97.12 219 ASN A CA 1
ATOM 1657 C C . ASN A 1 219 ? -13.290 -1.400 34.279 1.00 97.12 219 ASN A C 1
ATOM 1659 O O . ASN A 1 219 ? -12.387 -2.223 34.213 1.00 97.12 219 ASN A O 1
ATOM 1663 N N . THR A 1 220 ? -14.287 -1.374 33.384 1.00 97.56 220 THR A N 1
ATOM 1664 C CA . THR A 1 220 ? -14.361 -2.316 32.250 1.00 97.56 220 THR A CA 1
ATOM 1665 C C . THR A 1 220 ? -13.125 -2.221 31.362 1.00 97.56 220 THR A C 1
ATOM 1667 O O . THR A 1 220 ? -12.472 -3.226 31.101 1.00 97.56 220 THR A O 1
ATOM 1670 N N . MET A 1 221 ? -12.772 -1.011 30.923 1.00 98.31 221 MET A N 1
ATOM 1671 C CA . MET A 1 221 ? -11.615 -0.793 30.062 1.00 98.31 221 MET A CA 1
ATOM 1672 C C . MET A 1 221 ? -10.308 -1.026 30.810 1.00 98.31 221 MET A C 1
ATOM 1674 O O . MET A 1 221 ? -9.399 -1.599 30.226 1.00 98.31 221 MET A O 1
ATOM 1678 N N . ALA A 1 222 ? -10.200 -0.647 32.088 1.00 98.38 222 ALA A N 1
ATOM 1679 C CA . ALA A 1 222 ? -9.016 -0.951 32.890 1.00 98.38 222 ALA A CA 1
ATOM 1680 C C . ALA A 1 222 ? -8.780 -2.467 32.986 1.00 98.38 222 ALA A C 1
ATOM 1682 O O . ALA A 1 222 ? -7.668 -2.938 32.756 1.00 98.38 222 ALA A O 1
ATOM 1683 N N . THR A 1 223 ? -9.831 -3.242 33.255 1.00 98.56 223 THR A N 1
ATOM 1684 C CA . THR A 1 223 ? -9.756 -4.703 33.264 1.00 98.56 223 THR A CA 1
ATOM 1685 C C . THR A 1 223 ? -9.428 -5.265 31.880 1.00 98.56 223 THR A C 1
ATOM 1687 O O . THR A 1 223 ? -8.541 -6.107 31.765 1.00 98.56 223 THR A O 1
ATOM 1690 N N . ALA A 1 224 ? -10.079 -4.777 30.822 1.00 98.44 224 ALA A N 1
ATOM 1691 C CA . ALA A 1 224 ? -9.783 -5.191 29.453 1.00 98.44 224 ALA A CA 1
ATOM 1692 C C . ALA A 1 224 ? -8.316 -4.917 29.076 1.00 98.44 224 ALA A C 1
ATOM 1694 O O . ALA A 1 224 ? -7.687 -5.761 28.453 1.00 98.44 224 ALA A O 1
ATOM 1695 N N . ILE A 1 225 ? -7.741 -3.785 29.499 1.00 98.56 225 ILE A N 1
ATOM 1696 C CA . ILE A 1 225 ? -6.329 -3.427 29.279 1.00 98.56 225 ILE A CA 1
ATOM 1697 C C . ILE A 1 225 ? -5.378 -4.398 29.988 1.00 98.56 225 ILE A C 1
ATOM 1699 O O . ILE A 1 225 ? -4.366 -4.798 29.410 1.00 98.56 225 ILE A O 1
ATOM 1703 N N . GLU A 1 226 ? -5.686 -4.784 31.226 1.00 98.56 226 GLU A N 1
ATOM 1704 C CA . GLU A 1 226 ? -4.877 -5.754 31.969 1.00 98.56 226 GLU A CA 1
ATOM 1705 C C . GLU A 1 226 ? -4.886 -7.127 31.280 1.00 98.56 226 GLU A C 1
ATOM 1707 O O . GLU A 1 226 ? -3.838 -7.752 31.136 1.00 98.56 226 GLU A O 1
ATOM 1712 N N . VAL A 1 227 ? -6.042 -7.547 30.758 1.00 98.44 227 VAL A N 1
ATOM 1713 C CA . VAL A 1 227 ? -6.215 -8.813 30.025 1.00 98.44 227 VAL A CA 1
ATOM 1714 C C . VAL A 1 227 ? -5.589 -8.778 28.630 1.00 98.44 227 VAL A C 1
ATOM 1716 O O . VAL A 1 227 ? -5.001 -9.770 28.206 1.00 98.44 227 VAL A O 1
ATOM 1719 N N . LEU A 1 228 ? -5.655 -7.634 27.940 1.00 98.50 228 LEU A N 1
ATOM 1720 C CA . LEU A 1 228 ? -4.893 -7.387 26.711 1.00 98.50 228 LEU A CA 1
ATOM 1721 C C . LEU A 1 228 ? -3.385 -7.513 26.953 1.00 98.50 228 LEU A C 1
ATOM 1723 O O . LEU A 1 228 ? -2.641 -7.695 26.001 1.00 98.50 228 LEU A O 1
ATOM 1727 N N . GLY A 1 229 ? -2.935 -7.396 28.206 1.00 98.25 229 GLY A N 1
ATOM 1728 C CA . GLY A 1 229 ? -1.533 -7.486 28.580 1.00 98.25 229 GLY A CA 1
ATOM 1729 C C . GLY A 1 229 ? -0.804 -6.148 28.557 1.00 98.25 229 GLY A C 1
ATOM 1730 O O . GLY A 1 229 ? 0.420 -6.153 28.529 1.00 98.25 229 GLY A O 1
ATOM 1731 N N . LEU A 1 230 ? -1.510 -5.011 28.565 1.00 98.56 230 LEU A N 1
ATOM 1732 C CA . LEU A 1 230 ? -0.917 -3.664 28.471 1.00 98.56 230 LEU A CA 1
ATOM 1733 C C . LEU A 1 230 ? -0.798 -2.925 29.812 1.00 98.56 230 LEU A C 1
ATOM 1735 O O . LEU A 1 230 ? -0.239 -1.827 29.867 1.00 98.56 230 LEU A O 1
ATOM 1739 N N . SER A 1 231 ? -1.269 -3.538 30.894 1.00 98.56 231 SER A N 1
ATOM 1740 C CA . SER A 1 231 ? -1.053 -3.090 32.270 1.00 98.56 231 SER A CA 1
ATOM 1741 C C . SER A 1 231 ? -0.383 -4.183 33.093 1.00 98.56 231 SER A C 1
ATOM 1743 O O . SER A 1 231 ? -0.484 -5.369 32.779 1.00 98.56 231 SER A O 1
ATOM 1745 N N . LEU A 1 232 ? 0.309 -3.782 34.160 1.00 98.38 232 LEU A N 1
ATOM 1746 C CA . LEU A 1 232 ? 0.850 -4.738 35.122 1.00 98.38 232 LEU A CA 1
ATOM 1747 C C . LEU A 1 232 ? -0.292 -5.463 35.859 1.00 98.38 232 LEU A C 1
ATOM 1749 O O . LEU A 1 232 ? -1.350 -4.861 36.068 1.00 98.38 232 LEU A O 1
ATOM 1753 N N . PRO A 1 233 ? -0.090 -6.723 36.294 1.00 98.06 233 PRO A N 1
ATOM 1754 C CA . PRO A 1 233 ? -1.077 -7.428 37.103 1.00 98.06 233 PRO A CA 1
ATOM 1755 C C . PRO A 1 233 ? -1.527 -6.593 38.308 1.00 98.06 233 PRO A C 1
ATOM 1757 O O . PRO A 1 233 ? -0.699 -5.966 38.971 1.00 98.06 233 PRO A O 1
ATOM 1760 N N . TYR A 1 234 ? -2.831 -6.629 38.587 1.00 98.06 234 TYR A N 1
ATOM 1761 C CA . TYR A 1 234 ? -3.574 -5.857 39.589 1.00 98.06 234 TYR A CA 1
ATOM 1762 C C . TYR A 1 234 ? -3.849 -4.385 39.269 1.00 98.06 234 TYR A C 1
ATOM 1764 O O . TYR A 1 234 ? -4.668 -3.793 39.985 1.00 98.06 234 TYR A O 1
ATOM 1772 N N . SER A 1 235 ? -3.251 -3.797 38.225 1.00 97.94 235 SER A N 1
ATOM 1773 C CA . SER A 1 235 ? -3.408 -2.371 37.886 1.00 97.94 235 SER A CA 1
ATOM 1774 C C . SER A 1 235 ? -4.867 -1.916 37.877 1.00 97.94 235 SER A C 1
ATOM 1776 O O . SER A 1 235 ? -5.200 -0.873 38.448 1.00 97.94 235 SER A O 1
ATOM 1778 N N . SER A 1 236 ? -5.746 -2.735 37.294 1.00 97.44 236 SER A N 1
ATOM 1779 C CA . SER A 1 236 ? -7.179 -2.462 37.148 1.00 97.44 236 SER A CA 1
ATOM 1780 C C . SER A 1 236 ? -7.979 -2.558 38.451 1.00 97.44 236 SER A C 1
ATOM 1782 O O . SER A 1 236 ? -9.057 -1.976 38.547 1.00 97.44 236 SER A O 1
ATOM 1784 N N . SER A 1 237 ? -7.455 -3.257 39.463 1.00 97.12 237 SER A N 1
ATOM 1785 C CA . SER A 1 237 ? -8.160 -3.525 40.725 1.00 97.12 237 SER A CA 1
ATOM 1786 C C . SER A 1 237 ? -7.656 -2.710 41.914 1.00 97.12 237 SER A C 1
ATOM 1788 O O . SER A 1 237 ? -8.393 -2.555 42.884 1.00 97.12 237 SER A O 1
ATOM 1790 N N . TYR A 1 238 ? -6.433 -2.168 41.862 1.00 97.69 238 TYR A N 1
ATOM 1791 C CA . TYR A 1 238 ? -5.921 -1.322 42.940 1.00 97.69 238 TYR A CA 1
ATOM 1792 C C . TYR A 1 238 ? -6.786 -0.058 43.114 1.00 97.69 238 TYR A C 1
ATOM 1794 O O . TYR A 1 238 ? -6.951 0.707 42.153 1.00 97.69 238 TYR A O 1
ATOM 1802 N N . PRO A 1 239 ? -7.313 0.209 44.326 1.00 97.19 239 PRO A N 1
ATOM 1803 C CA . PRO A 1 239 ? -7.962 1.480 44.628 1.00 97.19 239 PRO A CA 1
ATOM 1804 C C . PRO A 1 239 ? -6.999 2.660 44.450 1.00 97.19 239 PRO A C 1
ATOM 1806 O O . PRO A 1 239 ? -5.799 2.536 44.689 1.00 97.19 239 PRO A O 1
ATOM 1809 N N . ALA A 1 240 ? -7.524 3.822 44.063 1.00 97.25 240 ALA A N 1
ATOM 1810 C CA . ALA A 1 240 ? -6.711 5.001 43.743 1.00 97.25 240 ALA A CA 1
ATOM 1811 C C . ALA A 1 240 ? -5.825 5.481 44.908 1.00 97.25 240 ALA A C 1
ATOM 1813 O O . ALA A 1 240 ? -4.705 5.936 44.692 1.00 97.25 240 ALA A O 1
ATOM 1814 N N . GLU A 1 241 ? -6.315 5.355 46.143 1.00 95.94 241 GLU A N 1
ATOM 1815 C CA . GLU A 1 241 ? -5.613 5.778 47.364 1.00 95.94 241 GLU A CA 1
ATOM 1816 C C . GLU A 1 241 ? -4.769 4.660 48.000 1.00 95.94 241 GLU A C 1
ATOM 1818 O O . GLU A 1 241 ? -4.249 4.825 49.105 1.00 95.94 241 GLU A O 1
ATOM 1823 N N . SER A 1 242 ? -4.665 3.494 47.357 1.00 95.94 242 SER A N 1
ATOM 1824 C CA . SER A 1 242 ? -4.002 2.344 47.965 1.00 95.94 242 SER A CA 1
ATOM 1825 C C . SER A 1 242 ? -2.467 2.460 47.878 1.00 95.94 242 SER A C 1
ATOM 1827 O O . SER A 1 242 ? -1.928 2.915 46.862 1.00 95.94 242 SER A O 1
ATOM 1829 N N . PRO A 1 243 ? -1.711 2.020 48.904 1.00 96.50 243 PRO A N 1
ATOM 1830 C CA . PRO A 1 243 ? -0.246 1.992 48.844 1.00 96.50 243 PRO A CA 1
ATOM 1831 C C . PRO A 1 243 ? 0.306 1.137 47.690 1.00 96.50 243 PRO A C 1
ATOM 1833 O O . PRO A 1 243 ? 1.406 1.375 47.192 1.00 96.50 243 PRO A O 1
ATOM 1836 N N . GLU A 1 244 ? -0.442 0.124 47.256 1.00 97.19 244 GLU A N 1
ATOM 1837 C CA . GLU A 1 244 ? -0.124 -0.726 46.108 1.00 97.19 244 GLU A CA 1
ATOM 1838 C C . GLU A 1 244 ? -0.069 0.067 44.801 1.00 97.19 244 GLU A C 1
ATOM 1840 O O . GLU A 1 244 ? 0.831 -0.177 44.001 1.00 97.19 244 GLU A O 1
ATOM 1845 N N . LYS A 1 245 ? -0.952 1.057 44.610 1.00 97.88 245 LYS A N 1
ATOM 1846 C CA . LYS A 1 245 ? -0.943 1.909 43.413 1.00 97.88 245 LYS A CA 1
ATOM 1847 C C . LYS A 1 245 ? 0.365 2.697 43.285 1.00 97.88 245 LYS A C 1
ATOM 1849 O O . LYS A 1 245 ? 0.926 2.809 42.197 1.00 97.88 245 LYS A O 1
ATOM 1854 N N . ILE A 1 246 ? 0.908 3.176 44.405 1.00 97.56 246 ILE A N 1
ATOM 1855 C CA . ILE A 1 246 ? 2.217 3.849 44.443 1.00 97.56 246 ILE A CA 1
ATOM 1856 C C . ILE A 1 246 ? 3.358 2.868 44.140 1.00 97.56 246 ILE A C 1
ATOM 1858 O O . ILE A 1 246 ? 4.300 3.208 43.421 1.00 97.56 246 ILE A O 1
ATOM 1862 N N . ARG A 1 247 ? 3.276 1.627 44.639 1.00 97.88 247 ARG A N 1
ATOM 1863 C CA . ARG A 1 247 ? 4.256 0.577 44.308 1.00 97.88 247 ARG A CA 1
ATOM 1864 C C . ARG A 1 247 ? 4.247 0.247 42.816 1.00 97.88 247 ARG A C 1
ATOM 1866 O O . ARG A 1 247 ? 5.312 0.218 42.205 1.00 97.88 247 ARG A O 1
ATOM 1873 N N . GLU A 1 248 ? 3.064 0.101 42.226 1.00 98.25 248 GLU A N 1
ATOM 1874 C CA . GLU A 1 248 ? 2.892 -0.110 40.787 1.00 98.25 248 GLU A CA 1
ATOM 1875 C C . GLU A 1 248 ? 3.526 1.023 39.967 1.00 98.25 248 GLU A C 1
ATOM 1877 O O . GLU A 1 248 ? 4.246 0.754 39.008 1.00 98.25 248 GLU A O 1
ATOM 1882 N N . CYS A 1 249 ? 3.336 2.284 40.377 1.00 98.19 249 CYS A N 1
ATOM 1883 C CA . CYS A 1 249 ? 3.954 3.437 39.718 1.00 98.19 249 CYS A CA 1
ATOM 1884 C C . CYS A 1 249 ? 5.484 3.305 39.637 1.00 98.19 249 CYS A C 1
ATOM 1886 O O . CYS A 1 249 ? 6.084 3.610 38.607 1.00 98.19 249 CYS A O 1
ATOM 1888 N N . HIS A 1 250 ? 6.135 2.805 40.689 1.00 97.94 250 HIS A N 1
ATOM 1889 C CA . HIS A 1 250 ? 7.573 2.540 40.649 1.00 97.94 250 HIS A CA 1
ATOM 1890 C C . HIS A 1 250 ? 7.940 1.313 39.802 1.00 97.94 250 HIS A C 1
ATOM 1892 O O . HIS A 1 250 ? 8.944 1.350 39.087 1.00 97.94 250 HIS A O 1
ATOM 1898 N N . ASP A 1 251 ? 7.150 0.239 39.866 1.00 98.06 251 ASP A N 1
ATOM 1899 C CA . ASP A 1 251 ? 7.389 -0.986 39.093 1.00 98.06 251 ASP A CA 1
ATOM 1900 C C . ASP A 1 251 ? 7.176 -0.786 37.583 1.00 98.06 251 ASP A C 1
ATOM 1902 O O . ASP A 1 251 ? 7.862 -1.423 36.781 1.00 98.06 251 ASP A O 1
ATOM 1906 N N . ALA A 1 252 ? 6.344 0.180 37.181 1.00 98.38 252 ALA A N 1
ATOM 1907 C CA . ALA A 1 252 ? 6.195 0.616 35.793 1.00 98.38 252 ALA A CA 1
ATOM 1908 C C . ALA A 1 252 ? 7.531 1.055 35.166 1.00 98.38 252 ALA A C 1
ATOM 1910 O O . ALA A 1 252 ? 7.773 0.797 33.988 1.00 98.38 252 ALA A O 1
ATOM 1911 N N . GLY A 1 253 ? 8.435 1.645 35.961 1.00 97.94 253 GLY A N 1
ATOM 1912 C CA . GLY A 1 253 ? 9.794 1.981 35.528 1.00 97.94 253 GLY A CA 1
ATOM 1913 C C . GLY A 1 253 ? 10.605 0.748 35.112 1.00 97.94 253 GLY A C 1
ATOM 1914 O O . GLY A 1 253 ? 11.273 0.757 34.080 1.00 97.94 253 GLY A O 1
ATOM 1915 N N . LYS A 1 254 ? 10.515 -0.344 35.885 1.00 97.94 254 LYS A N 1
ATOM 1916 C CA . LYS A 1 254 ? 11.188 -1.619 35.569 1.00 97.94 254 LYS A CA 1
ATOM 1917 C C . LYS A 1 254 ? 10.589 -2.258 34.320 1.00 97.94 254 LYS A C 1
ATOM 1919 O O . LYS A 1 254 ? 11.328 -2.740 33.466 1.00 97.94 254 LYS A O 1
ATOM 1924 N N . ALA A 1 255 ? 9.262 -2.230 34.207 1.00 98.31 255 ALA A N 1
ATOM 1925 C CA . ALA A 1 255 ? 8.553 -2.772 33.056 1.00 98.31 255 ALA A CA 1
ATOM 1926 C C . ALA A 1 255 ? 8.931 -2.031 31.766 1.00 98.31 255 ALA A C 1
ATOM 1928 O O . ALA A 1 255 ? 9.355 -2.669 30.809 1.00 98.31 255 ALA A O 1
ATOM 1929 N N . ILE A 1 256 ? 8.887 -0.690 31.745 1.00 98.50 256 ILE A N 1
ATOM 1930 C CA . ILE A 1 256 ? 9.241 0.064 30.531 1.00 98.50 256 ILE A CA 1
ATOM 1931 C C . ILE A 1 256 ? 10.697 -0.166 30.119 1.00 98.50 256 ILE A C 1
ATOM 1933 O O . ILE A 1 256 ? 10.983 -0.292 28.931 1.00 98.50 256 ILE A O 1
ATOM 1937 N N . ARG A 1 257 ? 11.613 -0.286 31.091 1.00 97.88 257 ARG A N 1
ATOM 1938 C CA . ARG A 1 257 ? 13.015 -0.615 30.820 1.00 97.88 257 ARG A CA 1
ATOM 1939 C C . ARG A 1 257 ? 13.133 -1.963 30.119 1.00 97.88 257 ARG A C 1
ATOM 1941 O O . ARG A 1 257 ? 13.789 -2.048 29.085 1.00 97.88 257 ARG A O 1
ATOM 1948 N N . TYR A 1 258 ? 12.457 -2.980 30.649 1.00 97.88 258 TYR A N 1
ATOM 1949 C CA . TYR A 1 258 ? 12.439 -4.311 30.056 1.00 97.88 258 TYR A CA 1
ATOM 1950 C C . TYR A 1 258 ? 11.892 -4.289 28.621 1.00 97.88 258 TYR A C 1
ATOM 1952 O O . TYR A 1 258 ? 12.510 -4.860 27.721 1.00 97.88 258 TYR A O 1
ATOM 1960 N N . LEU A 1 259 ? 10.777 -3.588 28.385 1.00 98.31 259 LEU A N 1
ATOM 1961 C CA . LEU A 1 259 ? 10.172 -3.471 27.054 1.00 98.31 259 LEU A CA 1
ATOM 1962 C C . LEU A 1 259 ? 11.095 -2.768 26.053 1.00 98.31 259 LEU A C 1
ATOM 1964 O O . LEU A 1 259 ? 11.169 -3.191 24.904 1.00 98.31 259 LEU A O 1
ATOM 1968 N N . LEU A 1 260 ? 11.824 -1.731 26.480 1.00 98.00 260 LEU A N 1
ATOM 1969 C CA . LEU A 1 260 ? 12.818 -1.048 25.646 1.00 98.00 260 LEU A CA 1
ATOM 1970 C C . LEU A 1 260 ? 13.986 -1.975 25.281 1.00 98.00 260 LEU A C 1
ATOM 1972 O O . LEU A 1 260 ? 14.386 -2.022 24.120 1.00 98.00 260 LEU A O 1
ATOM 1976 N N . GLU A 1 261 ? 14.511 -2.731 26.249 1.00 97.00 261 GLU A N 1
ATOM 1977 C CA . GLU A 1 261 ? 15.623 -3.672 26.041 1.00 97.00 261 GLU A CA 1
ATOM 1978 C C . GLU A 1 261 ? 15.269 -4.820 25.091 1.00 97.00 261 GLU A C 1
ATOM 1980 O O . GLU A 1 261 ? 16.112 -5.243 24.300 1.00 97.00 261 GLU A O 1
ATOM 1985 N N . HIS A 1 262 ? 14.021 -5.289 25.138 1.00 95.94 262 HIS A N 1
ATOM 1986 C CA . HIS A 1 262 ? 13.534 -6.405 24.321 1.00 95.94 262 HIS A CA 1
ATOM 1987 C C . HIS A 1 262 ? 12.759 -5.950 23.078 1.00 95.94 262 HIS A C 1
ATOM 1989 O O . HIS A 1 262 ? 12.292 -6.784 22.309 1.00 95.94 262 HIS A O 1
ATOM 1995 N N . ASP A 1 263 ? 12.631 -4.637 22.874 1.00 96.06 263 ASP A N 1
ATOM 1996 C CA . ASP A 1 263 ? 11.835 -4.016 21.813 1.00 96.06 263 ASP A CA 1
ATOM 1997 C C . ASP A 1 263 ? 10.396 -4.548 21.708 1.00 96.06 263 ASP A C 1
ATOM 1999 O O . ASP A 1 263 ? 9.855 -4.695 20.610 1.00 96.06 263 ASP A O 1
ATOM 2003 N N . ILE A 1 264 ? 9.764 -4.829 22.845 1.00 97.56 264 ILE A N 1
ATOM 2004 C CA . ILE A 1 264 ? 8.372 -5.281 22.886 1.00 97.56 264 ILE A CA 1
ATOM 2005 C C . ILE A 1 264 ? 7.470 -4.055 22.763 1.00 97.56 264 ILE A C 1
ATOM 2007 O O . ILE A 1 264 ? 7.502 -3.145 23.598 1.00 97.56 264 ILE A O 1
ATOM 2011 N N . LYS A 1 265 ? 6.670 -4.022 21.700 1.00 97.94 265 LYS A N 1
ATOM 2012 C CA . LYS A 1 265 ? 5.818 -2.894 21.323 1.00 97.94 265 LYS A CA 1
ATOM 2013 C C . LYS A 1 265 ? 4.334 -3.253 21.468 1.00 97.94 265 LYS A C 1
ATOM 2015 O O . LYS A 1 265 ? 3.981 -4.430 21.465 1.00 97.94 265 LYS A O 1
ATOM 2020 N N . PRO A 1 266 ? 3.434 -2.256 21.540 1.00 98.44 266 PRO A N 1
ATOM 2021 C CA . PRO A 1 266 ? 1.998 -2.487 21.671 1.00 98.44 266 PRO A CA 1
ATOM 2022 C C . PRO A 1 266 ? 1.416 -3.458 20.639 1.00 98.44 266 PRO A C 1
ATOM 2024 O O . PRO A 1 266 ? 0.631 -4.317 21.018 1.00 98.44 266 PRO A O 1
ATOM 2027 N N . LYS A 1 267 ? 1.824 -3.394 19.363 1.00 98.12 267 LYS A N 1
ATOM 2028 C CA . LYS A 1 267 ? 1.329 -4.323 18.327 1.00 98.12 267 LYS A CA 1
ATOM 2029 C C . LYS A 1 267 ? 1.845 -5.760 18.466 1.00 98.12 267 LYS A C 1
ATOM 2031 O O . LYS A 1 267 ? 1.229 -6.661 17.912 1.00 98.12 267 LYS A O 1
ATOM 2036 N N . ASP A 1 268 ? 2.920 -5.981 19.223 1.00 96.81 268 ASP A N 1
ATOM 2037 C CA . ASP A 1 268 ? 3.398 -7.331 19.551 1.00 96.81 268 ASP A CA 1
ATOM 2038 C C . ASP A 1 268 ? 2.495 -7.996 20.618 1.00 96.81 268 ASP A C 1
ATOM 2040 O O . ASP A 1 268 ? 2.444 -9.218 20.723 1.00 96.81 268 ASP A O 1
ATOM 2044 N N . ILE A 1 269 ? 1.768 -7.184 21.399 1.00 98.44 269 ILE A N 1
ATOM 2045 C CA . ILE A 1 269 ? 0.852 -7.599 22.475 1.00 98.44 269 ILE A CA 1
ATOM 2046 C C . ILE A 1 269 ? -0.607 -7.625 21.983 1.00 98.44 269 ILE A C 1
ATOM 2048 O O . ILE A 1 269 ? -1.349 -8.571 22.248 1.00 98.44 269 ILE A O 1
ATOM 2052 N N . LEU A 1 270 ? -1.019 -6.602 21.225 1.00 98.31 270 LEU A N 1
ATOM 2053 C CA . LEU A 1 270 ? -2.369 -6.418 20.680 1.00 98.31 270 LEU A CA 1
ATOM 2054 C C . LEU A 1 270 ? -2.641 -7.368 19.507 1.00 98.31 270 LEU A C 1
ATOM 2056 O O . LEU A 1 270 ? -2.738 -6.954 18.355 1.00 98.31 270 LEU A O 1
ATOM 2060 N N . THR A 1 271 ? -2.775 -8.654 19.809 1.00 98.06 271 THR A N 1
ATOM 2061 C CA . THR A 1 271 ? -3.129 -9.703 18.850 1.00 98.06 271 THR A CA 1
ATOM 2062 C C . THR A 1 271 ? -4.630 -9.976 18.854 1.00 98.06 271 THR A C 1
ATOM 2064 O O . THR A 1 271 ? -5.343 -9.620 19.793 1.00 98.06 271 THR A O 1
ATOM 2067 N N . ARG A 1 272 ? -5.122 -10.680 17.827 1.00 97.25 272 ARG A N 1
ATOM 2068 C CA . ARG A 1 272 ? -6.512 -11.159 17.781 1.00 97.25 272 ARG A CA 1
ATOM 2069 C C . ARG A 1 272 ? -6.890 -11.932 19.054 1.00 97.25 272 ARG A C 1
ATOM 2071 O O . ARG A 1 272 ? -7.919 -11.630 19.647 1.00 97.25 272 ARG A O 1
ATOM 2078 N N . ALA A 1 273 ? -6.035 -12.850 19.506 1.00 97.50 273 ALA A N 1
ATOM 2079 C CA . ALA A 1 273 ? -6.252 -13.628 20.727 1.00 97.50 273 ALA A CA 1
ATOM 2080 C C . ALA A 1 273 ? -6.369 -12.741 21.982 1.00 97.50 273 ALA A C 1
ATOM 2082 O O . ALA A 1 273 ? -7.261 -12.946 22.805 1.00 97.50 273 ALA A O 1
ATOM 2083 N N . ALA A 1 274 ? -5.538 -11.699 22.093 1.00 98.44 274 ALA A N 1
ATOM 2084 C CA . ALA A 1 274 ? -5.613 -10.751 23.203 1.00 98.44 274 ALA A CA 1
ATOM 2085 C C . ALA A 1 274 ? -6.950 -9.983 23.216 1.00 98.44 274 ALA A C 1
ATOM 2087 O O . ALA A 1 274 ? -7.560 -9.827 24.277 1.00 98.44 274 ALA A O 1
ATOM 2088 N N . PHE A 1 275 ? -7.450 -9.544 22.052 1.00 98.69 275 PHE A N 1
ATOM 2089 C CA . PHE A 1 275 ? -8.774 -8.913 21.960 1.00 98.69 275 PHE A CA 1
ATOM 2090 C C . PHE A 1 275 ? -9.900 -9.878 22.330 1.00 98.69 275 PHE A C 1
ATOM 2092 O O . PHE A 1 275 ? -10.806 -9.489 23.063 1.00 98.69 275 PHE A O 1
ATOM 2099 N N . GLU A 1 276 ? -9.839 -11.136 21.889 1.00 98.31 276 GLU A N 1
ATOM 2100 C CA . GLU A 1 276 ? -10.842 -12.139 22.260 1.00 98.31 276 GLU A CA 1
ATOM 2101 C C . GLU A 1 276 ? -10.873 -12.385 23.775 1.00 98.31 276 GLU A C 1
ATOM 2103 O O . GLU A 1 276 ? -11.956 -12.437 24.362 1.00 98.31 276 GLU A O 1
ATOM 2108 N N . ASN A 1 277 ? -9.705 -12.432 24.427 1.00 98.50 277 ASN A N 1
ATOM 2109 C CA . ASN A 1 277 ? -9.600 -12.508 25.885 1.00 98.50 277 ASN A CA 1
ATOM 2110 C C . ASN A 1 277 ? -10.238 -11.294 26.575 1.00 98.50 277 ASN A C 1
ATOM 2112 O O . ASN A 1 277 ? -10.979 -11.439 27.550 1.00 98.50 277 ASN A O 1
ATOM 2116 N N . ALA A 1 278 ? -9.965 -10.089 26.069 1.00 98.56 278 ALA A N 1
ATOM 2117 C CA . ALA A 1 278 ? -10.508 -8.853 26.623 1.00 98.56 278 ALA A CA 1
ATOM 2118 C C . ALA A 1 278 ? -12.041 -8.802 26.518 1.00 98.56 278 ALA A C 1
ATOM 2120 O O . ALA A 1 278 ? -12.718 -8.381 27.462 1.00 98.56 278 ALA A O 1
ATOM 2121 N N . ILE A 1 279 ? -12.596 -9.280 25.400 1.00 98.50 279 ILE A N 1
ATOM 2122 C CA . ILE A 1 279 ? -14.044 -9.413 25.210 1.00 98.50 279 ILE A CA 1
ATOM 2123 C C . ILE A 1 279 ? -14.608 -10.452 26.181 1.00 98.50 279 ILE A C 1
ATOM 2125 O O . ILE A 1 279 ? -15.573 -10.152 26.880 1.00 98.50 279 ILE A O 1
ATOM 2129 N N . ALA A 1 280 ? -13.993 -11.632 26.294 1.00 98.12 280 ALA A N 1
ATOM 2130 C CA . ALA A 1 280 ? -14.454 -12.689 27.193 1.00 98.12 280 ALA A CA 1
ATOM 2131 C C . ALA A 1 280 ? -14.513 -12.215 28.657 1.00 98.12 280 ALA A C 1
ATOM 2133 O O . ALA A 1 280 ? -15.549 -12.332 29.312 1.00 98.12 280 ALA A O 1
ATOM 2134 N N . VAL A 1 281 ? -13.457 -11.572 29.167 1.00 97.94 281 VAL A N 1
ATOM 2135 C CA . VAL A 1 281 ? -13.483 -11.005 30.527 1.00 97.94 281 VAL A CA 1
ATOM 2136 C C . VAL A 1 281 ? -14.541 -9.909 30.676 1.00 97.94 281 VAL A C 1
ATOM 2138 O O . VAL A 1 281 ? -15.217 -9.849 31.705 1.00 97.94 281 VAL A O 1
ATOM 2141 N N . THR A 1 282 ? -14.729 -9.071 29.654 1.00 97.19 282 THR A N 1
ATOM 2142 C CA . THR A 1 282 ? -15.791 -8.053 29.654 1.00 97.19 282 THR A CA 1
ATOM 2143 C C . THR A 1 282 ? -17.172 -8.698 29.805 1.00 97.19 282 THR A C 1
ATOM 2145 O O . THR A 1 282 ? -17.975 -8.230 30.611 1.00 97.19 282 THR A O 1
ATOM 2148 N N . MET A 1 283 ? -17.436 -9.807 29.106 1.00 96.06 283 MET A N 1
ATOM 2149 C CA . MET A 1 283 ? -18.687 -10.564 29.244 1.00 96.06 283 MET A CA 1
ATOM 2150 C C . MET A 1 283 ? -18.826 -11.197 30.631 1.00 96.06 283 MET A C 1
ATOM 2152 O O . MET A 1 283 ? -19.879 -11.075 31.261 1.00 96.06 283 MET A O 1
ATOM 2156 N N . ALA A 1 284 ? -17.756 -11.823 31.128 1.00 96.69 284 ALA A N 1
ATOM 2157 C CA . ALA A 1 284 ? -17.748 -12.540 32.400 1.00 96.69 284 ALA A CA 1
ATOM 2158 C C . ALA A 1 284 ? -18.025 -11.630 33.600 1.00 96.69 284 ALA A C 1
ATOM 2160 O O . ALA A 1 284 ? -18.793 -11.983 34.499 1.00 96.69 284 ALA A O 1
ATOM 2161 N N . LEU A 1 285 ? -17.438 -10.433 33.596 1.00 96.19 285 LEU A N 1
ATOM 2162 C CA . LEU A 1 285 ? -17.587 -9.464 34.682 1.00 96.19 285 LEU A CA 1
ATOM 2163 C C . LEU A 1 285 ? -18.803 -8.556 34.541 1.00 96.19 285 LEU A C 1
ATOM 2165 O O . LEU A 1 285 ? -19.080 -7.744 35.422 1.00 96.19 285 LEU A O 1
ATOM 2169 N N . GLY A 1 286 ? -19.513 -8.676 33.428 1.00 92.75 286 GLY A N 1
ATOM 2170 C CA . GLY A 1 286 ? -20.588 -7.776 33.096 1.00 92.75 286 GLY A CA 1
ATOM 2171 C C . GLY A 1 286 ? -20.118 -6.325 32.952 1.00 92.75 286 GLY A C 1
ATOM 2172 O O . GLY A 1 286 ? -20.662 -5.429 33.598 1.00 92.75 286 GLY A O 1
ATOM 2173 N N . GLY A 1 287 ? -19.154 -6.098 32.065 1.00 93.44 287 GLY A N 1
ATOM 2174 C CA . GLY A 1 287 ? -18.665 -4.768 31.715 1.00 93.44 287 GLY A CA 1
ATOM 2175 C C . GLY A 1 287 ? -19.621 -3.929 30.858 1.00 93.44 287 GLY A C 1
ATOM 2176 O O . GLY A 1 287 ? -20.669 -4.374 30.416 1.00 93.44 287 GLY A O 1
ATOM 2177 N N . SER A 1 288 ? -19.257 -2.674 30.618 1.00 93.19 288 SER A N 1
ATOM 2178 C CA . SER A 1 288 ? -20.064 -1.713 29.853 1.00 93.19 288 SER A CA 1
ATOM 2179 C C . SER A 1 288 ? -20.170 -2.047 28.357 1.00 93.19 288 SER A C 1
ATOM 2181 O O . SER A 1 288 ? -19.194 -2.461 27.730 1.00 93.19 288 SER A O 1
ATOM 2183 N N . THR A 1 289 ? -21.315 -1.735 27.741 1.00 94.00 289 THR A N 1
ATOM 2184 C CA . THR A 1 289 ? -21.518 -1.788 26.279 1.00 94.00 289 THR A CA 1
ATOM 2185 C C . THR A 1 289 ? -20.599 -0.830 25.513 1.00 94.00 289 THR A C 1
ATOM 2187 O O . THR A 1 289 ? -20.258 -1.100 24.361 1.00 94.00 289 THR A O 1
ATOM 2190 N N . ASN A 1 290 ? -20.109 0.243 26.152 1.00 95.31 290 ASN A N 1
ATOM 2191 C CA . ASN A 1 290 ? -19.101 1.143 25.575 1.00 95.31 290 ASN A CA 1
ATOM 2192 C C . ASN A 1 290 ? -17.798 0.406 25.203 1.00 95.31 290 ASN A C 1
ATOM 2194 O O . ASN A 1 290 ? -17.087 0.841 24.293 1.00 95.31 290 ASN A O 1
ATOM 2198 N N . ALA A 1 291 ? -17.492 -0.727 25.852 1.00 96.69 291 ALA A N 1
ATOM 2199 C CA . ALA A 1 291 ? -16.325 -1.541 25.517 1.00 96.69 291 ALA A CA 1
ATOM 2200 C C . ALA A 1 291 ? -16.349 -2.029 24.060 1.00 96.69 291 ALA A C 1
ATOM 2202 O O . ALA A 1 291 ? -15.286 -2.147 23.456 1.00 96.69 291 ALA A O 1
ATOM 2203 N N . VAL A 1 292 ? -17.536 -2.227 23.469 1.00 97.12 292 VAL A N 1
ATOM 2204 C CA . VAL A 1 292 ? -17.683 -2.594 22.051 1.00 97.12 292 VAL A CA 1
ATOM 2205 C C . VAL A 1 292 ? -17.059 -1.527 21.151 1.00 97.12 292 VAL A C 1
ATOM 2207 O O . VAL A 1 292 ? -16.175 -1.824 20.351 1.00 97.12 292 VAL A O 1
ATOM 2210 N N . LEU A 1 293 ? -17.445 -0.259 21.339 1.00 97.19 293 LEU A N 1
ATOM 2211 C CA . LEU A 1 293 ? -16.913 0.863 20.555 1.00 97.19 293 LEU A CA 1
ATOM 2212 C C . LEU A 1 293 ? -15.402 1.006 20.737 1.00 97.19 293 LEU A C 1
ATOM 2214 O O . LEU A 1 293 ? -14.658 1.249 19.788 1.00 97.19 293 LEU A O 1
ATOM 2218 N N . HIS A 1 294 ? -14.952 0.890 21.982 1.00 98.31 294 HIS A N 1
ATOM 2219 C CA . HIS A 1 294 ? -13.568 1.128 22.355 1.00 98.31 294 HIS A CA 1
ATOM 2220 C C . HIS A 1 294 ? -12.628 0.038 21.848 1.00 98.31 294 HIS A C 1
ATOM 2222 O O . HIS A 1 294 ? -11.606 0.365 21.253 1.00 98.31 294 HIS A O 1
ATOM 2228 N N . LEU A 1 295 ? -12.967 -1.236 22.030 1.00 98.50 295 LEU A N 1
ATOM 2229 C CA . LEU A 1 295 ? -12.126 -2.342 21.578 1.00 98.50 295 LEU A CA 1
ATOM 2230 C C . LEU A 1 295 ? -12.074 -2.427 20.047 1.00 98.50 295 LEU A C 1
ATOM 2232 O O . LEU A 1 295 ? -10.994 -2.668 19.517 1.00 98.50 295 LEU A O 1
ATOM 2236 N N . ILE A 1 296 ? -13.171 -2.135 19.333 1.00 97.94 296 ILE A N 1
ATOM 2237 C CA . ILE A 1 296 ? -13.148 -2.022 17.861 1.00 97.94 296 ILE A CA 1
ATOM 2238 C C . ILE A 1 296 ? -12.205 -0.893 17.423 1.00 97.94 296 ILE A C 1
ATOM 2240 O O . ILE A 1 296 ? -11.356 -1.101 16.557 1.00 97.94 296 ILE A O 1
ATOM 2244 N N . ALA A 1 297 ? -12.295 0.286 18.050 1.00 97.81 297 ALA A N 1
ATOM 2245 C CA . ALA A 1 297 ? -11.420 1.412 17.723 1.00 97.81 297 ALA A CA 1
ATOM 2246 C C . ALA A 1 297 ? -9.933 1.102 17.977 1.00 97.81 297 ALA A C 1
ATOM 2248 O O . ALA A 1 297 ? -9.076 1.424 17.154 1.00 97.81 297 ALA A O 1
ATOM 2249 N N . VAL A 1 298 ? -9.620 0.436 19.093 1.00 98.25 298 VAL A N 1
ATOM 2250 C CA . VAL A 1 298 ? -8.246 0.030 19.427 1.00 98.25 298 VAL A CA 1
ATOM 2251 C C . VAL A 1 298 ? -7.737 -1.048 18.467 1.00 98.25 298 VAL A C 1
ATOM 2253 O O . VAL A 1 298 ? -6.593 -0.965 18.020 1.00 98.25 298 VAL A O 1
ATOM 2256 N N . ALA A 1 299 ? -8.572 -2.024 18.099 1.00 97.50 299 ALA A N 1
ATOM 2257 C CA . ALA A 1 299 ? -8.218 -3.053 17.124 1.00 97.50 299 ALA A CA 1
ATOM 2258 C C . ALA A 1 299 ? -7.885 -2.442 15.755 1.00 97.50 299 ALA A C 1
ATOM 2260 O O . ALA A 1 299 ? -6.850 -2.777 15.175 1.00 97.50 299 ALA A O 1
ATOM 2261 N N . ARG A 1 300 ? -8.670 -1.459 15.290 1.00 94.62 300 ARG A N 1
ATOM 2262 C CA . ARG A 1 300 ? -8.362 -0.711 14.059 1.00 94.62 300 ARG A CA 1
ATOM 2263 C C . ARG A 1 300 ? -7.025 0.022 14.141 1.00 94.62 300 ARG A C 1
ATOM 2265 O O . ARG A 1 300 ? -6.202 -0.140 13.245 1.00 94.62 300 ARG A O 1
ATOM 2272 N N . ALA A 1 301 ? -6.757 0.740 15.233 1.00 95.62 301 ALA A N 1
ATOM 2273 C CA . ALA A 1 301 ? -5.470 1.417 15.435 1.00 95.62 301 ALA A CA 1
ATOM 2274 C C . ALA A 1 301 ? -4.273 0.438 15.454 1.00 95.62 301 ALA A C 1
ATOM 2276 O O . ALA A 1 301 ? -3.173 0.762 14.995 1.00 95.62 301 ALA A O 1
ATOM 2277 N N . ALA A 1 302 ? -4.484 -0.784 15.952 1.00 95.25 302 ALA A N 1
ATOM 2278 C CA . ALA A 1 302 ? -3.480 -1.845 15.942 1.00 95.25 302 ALA A CA 1
ATOM 2279 C C . ALA A 1 302 ? -3.303 -2.505 14.560 1.00 95.25 302 ALA A C 1
ATOM 2281 O O . ALA A 1 302 ? -2.230 -3.044 14.287 1.00 95.25 302 ALA A O 1
ATOM 2282 N N . GLY A 1 303 ? -4.293 -2.407 13.666 1.00 92.81 303 GLY A N 1
ATOM 2283 C CA . GLY A 1 303 ? -4.342 -3.144 12.399 1.00 92.81 303 GLY A CA 1
ATOM 2284 C C . GLY A 1 303 ? -4.858 -4.580 12.555 1.00 92.81 303 GLY A C 1
ATOM 2285 O O . GLY A 1 303 ? -4.478 -5.454 11.780 1.00 92.81 303 GLY A O 1
ATOM 2286 N N . VAL A 1 304 ? -5.689 -4.840 13.570 1.00 93.31 304 VAL A N 1
ATOM 2287 C CA . VAL A 1 304 ? -6.291 -6.150 13.858 1.00 93.31 304 VAL A CA 1
ATOM 2288 C C . VAL A 1 304 ? -7.768 -6.140 13.451 1.00 93.31 304 VAL A C 1
ATOM 2290 O O . VAL A 1 304 ? -8.504 -5.248 13.876 1.00 93.31 304 VAL A O 1
ATOM 2293 N N . PRO A 1 305 ? -8.243 -7.123 12.663 1.00 90.94 305 PRO A N 1
ATOM 2294 C CA . PRO A 1 305 ? -9.653 -7.211 12.309 1.00 90.94 305 PRO A CA 1
ATOM 2295 C C . PRO A 1 305 ? -10.490 -7.585 13.537 1.00 90.94 305 PRO A C 1
ATOM 2297 O O . PRO A 1 305 ? -10.282 -8.636 14.151 1.00 90.94 305 PRO A O 1
ATOM 2300 N N . LEU A 1 306 ? -11.449 -6.725 13.876 1.00 94.44 306 LEU A N 1
ATOM 2301 C CA . LEU A 1 306 ? -12.443 -6.946 14.921 1.00 94.44 306 LEU A CA 1
ATOM 2302 C C . LEU A 1 306 ? -13.751 -6.257 14.524 1.00 94.44 306 LEU A C 1
ATOM 2304 O O . LEU A 1 306 ? -13.750 -5.103 14.090 1.00 94.44 306 LEU A O 1
ATOM 2308 N N . THR A 1 307 ? -14.858 -6.970 14.665 1.00 95.06 307 THR A N 1
ATOM 2309 C CA . THR A 1 307 ? -16.196 -6.538 14.260 1.00 95.06 307 THR A CA 1
ATOM 2310 C C . THR A 1 307 ? -17.161 -6.616 15.434 1.00 95.06 307 THR A C 1
ATOM 2312 O O . THR A 1 307 ? -16.863 -7.216 16.466 1.00 95.06 307 THR A O 1
ATOM 2315 N N . ILE A 1 308 ? -18.341 -6.018 15.279 1.00 93.81 308 ILE A N 1
ATOM 2316 C CA . ILE A 1 308 ? -19.397 -6.128 16.285 1.00 93.81 308 ILE A CA 1
ATOM 2317 C C . ILE A 1 308 ? -19.839 -7.590 16.488 1.00 93.81 308 ILE A C 1
ATOM 2319 O O . ILE A 1 308 ? -20.065 -7.993 17.623 1.00 93.81 308 ILE A O 1
ATOM 2323 N N . ASP A 1 309 ? -19.863 -8.409 15.431 1.00 91.81 309 ASP A N 1
ATOM 2324 C CA . ASP A 1 309 ? -20.317 -9.807 15.492 1.00 91.81 309 ASP A CA 1
ATOM 2325 C C . ASP A 1 309 ? -19.385 -10.694 16.340 1.00 91.81 309 ASP A C 1
ATOM 2327 O O . ASP A 1 309 ? -19.836 -11.653 16.970 1.00 91.81 309 ASP A O 1
ATOM 2331 N N . ASP A 1 310 ? -18.101 -10.332 16.446 1.00 96.12 310 ASP A N 1
ATOM 2332 C CA . ASP A 1 310 ? -17.146 -11.026 17.317 1.00 96.12 310 ASP A CA 1
ATOM 2333 C C . ASP A 1 310 ? -17.576 -10.969 18.796 1.00 96.12 310 ASP A C 1
ATOM 2335 O O . ASP A 1 310 ? -17.350 -11.917 19.551 1.00 96.12 310 ASP A O 1
ATOM 2339 N N . PHE A 1 311 ? -18.244 -9.888 19.219 1.00 96.00 311 PHE A N 1
ATOM 2340 C CA . PHE A 1 311 ? -18.749 -9.764 20.588 1.00 96.00 311 PHE A CA 1
ATOM 2341 C C . PHE A 1 311 ? -19.878 -10.743 20.868 1.00 96.00 311 PHE A C 1
ATOM 2343 O O . PHE A 1 311 ? -19.906 -11.323 21.950 1.00 96.00 311 PHE A O 1
ATOM 2350 N N . ASP A 1 312 ? -20.788 -10.949 19.917 1.00 89.56 312 ASP A N 1
ATOM 2351 C CA . ASP A 1 312 ? -21.902 -11.875 20.113 1.00 89.56 312 ASP A CA 1
ATOM 2352 C C . ASP A 1 312 ? -21.399 -13.323 20.160 1.00 89.56 312 ASP A C 1
ATOM 2354 O O . ASP A 1 312 ? -21.696 -14.042 21.113 1.00 89.56 312 ASP A O 1
ATOM 2358 N N . ALA A 1 313 ? -20.515 -13.706 19.230 1.00 92.81 313 ALA A N 1
ATOM 2359 C CA . ALA A 1 313 ? -19.910 -15.039 19.198 1.00 92.81 313 ALA A CA 1
ATOM 2360 C C . ALA A 1 313 ? -19.141 -15.374 20.492 1.00 92.81 313 ALA A C 1
ATOM 2362 O O . ALA A 1 313 ? -19.235 -16.480 21.028 1.00 92.81 313 ALA A O 1
ATOM 2363 N N . ILE A 1 314 ? -18.386 -14.415 21.037 1.00 96.12 314 ILE A N 1
ATOM 2364 C CA . ILE A 1 314 ? -17.670 -14.607 22.306 1.00 96.12 314 ILE A CA 1
ATOM 2365 C C . ILE A 1 314 ? -18.640 -14.577 23.492 1.00 96.12 314 ILE A C 1
ATOM 2367 O O . ILE A 1 314 ? -18.481 -15.359 24.432 1.00 96.12 314 ILE A O 1
ATOM 2371 N N . GLY A 1 315 ? -19.654 -13.713 23.450 1.00 93.31 315 GLY A N 1
ATOM 2372 C CA . GLY A 1 315 ? -20.703 -13.625 24.460 1.00 93.31 315 GLY A CA 1
ATOM 2373 C C . GLY A 1 315 ? -21.533 -14.901 24.578 1.00 93.31 315 GLY A C 1
ATOM 2374 O O . GLY A 1 315 ? -21.914 -15.267 25.686 1.00 93.31 315 GLY A O 1
ATOM 2375 N N . GLU A 1 316 ? -21.774 -15.629 23.487 1.00 92.44 316 GLU A N 1
ATOM 2376 C CA . GLU A 1 316 ? -22.482 -16.915 23.526 1.00 92.44 316 GLU A CA 1
ATOM 2377 C C . GLU A 1 316 ? -21.750 -17.980 24.343 1.00 92.44 316 GLU A C 1
ATOM 2379 O O . GLU A 1 316 ? -22.387 -18.712 25.098 1.00 92.44 316 GLU A O 1
ATOM 2384 N N . ARG A 1 317 ? -20.419 -18.041 24.235 1.00 93.81 317 ARG A N 1
ATOM 2385 C CA . ARG A 1 317 ? -19.595 -19.031 24.948 1.00 93.81 317 ARG A CA 1
ATOM 2386 C C . ARG A 1 317 ? -19.098 -18.571 26.320 1.00 93.81 317 ARG A C 1
ATOM 2388 O O . ARG A 1 317 ? -18.529 -19.378 27.048 1.00 93.81 317 ARG A O 1
ATOM 2395 N N . THR A 1 318 ? -19.280 -17.297 26.671 1.00 96.25 318 THR A N 1
ATOM 2396 C CA . THR A 1 318 ? -18.737 -16.728 27.913 1.00 96.25 318 THR A CA 1
ATOM 2397 C C . THR A 1 318 ? -19.857 -16.344 28.878 1.00 96.25 318 THR A C 1
ATOM 2399 O O . THR A 1 318 ? -20.563 -15.369 28.617 1.00 96.25 318 THR A O 1
ATOM 2402 N N . PRO A 1 319 ? -20.038 -17.058 30.001 1.00 96.00 319 PRO A N 1
ATOM 2403 C CA . PRO A 1 319 ? -21.119 -16.774 30.936 1.00 96.00 319 PRO A CA 1
ATOM 2404 C C . PRO A 1 319 ? -20.857 -15.505 31.746 1.00 96.00 319 PRO A C 1
ATOM 2406 O O . PRO A 1 319 ? -19.718 -15.198 32.087 1.00 96.00 319 PRO A O 1
ATOM 2409 N N . TYR A 1 320 ? -21.925 -14.806 32.127 1.00 94.88 320 TYR A N 1
ATOM 2410 C CA . TYR A 1 320 ? -21.865 -13.689 33.068 1.00 94.88 320 TYR A CA 1
ATOM 2411 C C . TYR A 1 320 ? -21.866 -14.215 34.512 1.00 94.88 320 TYR A C 1
ATOM 2413 O O . TYR A 1 320 ? -22.833 -14.842 34.955 1.00 94.88 320 TYR A O 1
ATOM 2421 N N . ILE A 1 321 ? -20.779 -13.958 35.243 1.00 95.50 321 ILE A N 1
ATOM 2422 C CA . ILE A 1 321 ? -20.500 -14.570 36.551 1.00 95.50 321 ILE A CA 1
ATOM 2423 C C . ILE A 1 321 ? -20.291 -13.571 37.695 1.00 95.50 321 ILE A C 1
ATOM 2425 O O . ILE A 1 321 ? -20.276 -13.994 38.844 1.00 95.50 321 ILE A O 1
ATOM 2429 N N . ALA A 1 322 ? -20.129 -12.271 37.439 1.00 95.06 322 ALA A N 1
ATOM 2430 C CA . ALA A 1 322 ? -19.802 -11.314 38.501 1.00 95.06 322 ALA A CA 1
ATOM 2431 C C . ALA A 1 322 ? -21.008 -10.519 39.029 1.00 95.06 322 ALA A C 1
ATOM 2433 O O . ALA A 1 322 ? -21.651 -9.778 38.285 1.00 95.06 322 ALA A O 1
ATOM 2434 N N . ASP A 1 323 ? -21.251 -10.568 40.339 1.00 93.75 323 ASP A N 1
ATOM 2435 C CA . ASP A 1 323 ? -22.259 -9.765 41.049 1.00 93.75 323 ASP A CA 1
ATOM 2436 C C . ASP A 1 323 ? -21.752 -8.327 41.303 1.00 93.75 323 ASP A C 1
ATOM 2438 O O . ASP A 1 323 ? -21.666 -7.847 42.435 1.00 93.75 323 ASP A O 1
ATOM 2442 N N . LEU A 1 324 ? -21.371 -7.622 40.232 1.00 92.06 324 LEU A N 1
ATOM 2443 C CA . LEU A 1 324 ? -20.835 -6.259 40.278 1.00 92.06 324 LEU A CA 1
ATOM 2444 C C . LEU A 1 324 ? -21.842 -5.232 39.754 1.00 92.06 324 LEU A C 1
ATOM 2446 O O . LEU A 1 324 ? -22.512 -5.444 38.739 1.00 92.06 324 LEU A O 1
ATOM 2450 N N . LYS A 1 325 ? -21.919 -4.076 40.419 1.00 89.06 325 LYS A N 1
ATOM 2451 C CA . LYS A 1 325 ? -22.690 -2.918 39.948 1.00 89.06 325 LYS A CA 1
ATOM 2452 C C . LYS A 1 325 ? -22.282 -2.539 38.515 1.00 89.06 325 LYS A C 1
ATOM 2454 O O . LYS A 1 325 ? -21.093 -2.600 38.210 1.00 89.06 325 LYS A O 1
ATOM 2459 N N . PRO A 1 326 ? -23.212 -2.090 37.653 1.00 82.88 326 PRO A N 1
ATOM 2460 C CA . PRO A 1 326 ? -24.596 -1.727 37.978 1.00 82.88 326 PRO A CA 1
ATOM 2461 C C . PRO A 1 326 ? -25.601 -2.891 37.951 1.00 82.88 326 PRO A C 1
ATOM 2463 O O . PRO A 1 326 ? -26.749 -2.687 38.317 1.00 82.88 326 PRO A O 1
ATOM 2466 N N . SER A 1 327 ? -25.215 -4.093 37.509 1.00 84.12 327 SER A N 1
ATOM 2467 C CA . SER A 1 327 ? -26.126 -5.254 37.496 1.00 84.12 327 SER A CA 1
ATOM 2468 C C . SER A 1 327 ? -26.243 -5.938 38.855 1.00 84.12 327 SER A C 1
ATOM 2470 O O . SER A 1 327 ? -27.304 -6.450 39.199 1.00 84.12 327 SER A O 1
ATOM 2472 N N . GLY A 1 328 ? -25.138 -5.963 39.590 1.00 87.19 328 GLY A N 1
ATOM 2473 C CA . GLY A 1 328 ? -25.002 -6.627 40.871 1.00 87.19 328 GLY A CA 1
ATOM 2474 C C . GLY A 1 328 ? -24.822 -5.678 42.050 1.00 87.19 328 GLY A C 1
ATOM 2475 O O . GLY A 1 328 ? -25.102 -4.481 41.966 1.00 87.19 328 GLY A O 1
ATOM 2476 N N . LYS A 1 329 ? -24.341 -6.220 43.169 1.00 87.94 329 LYS A N 1
ATOM 2477 C CA . LYS A 1 329 ? -24.265 -5.512 44.461 1.00 87.94 329 LYS A CA 1
ATOM 2478 C C . LYS A 1 329 ? -22.891 -4.935 44.784 1.00 87.94 329 LYS A C 1
ATOM 2480 O O . LYS A 1 329 ? -22.814 -3.912 45.465 1.00 87.94 329 LYS A O 1
ATOM 2485 N N . PHE A 1 330 ? -21.825 -5.594 44.344 1.00 92.12 330 PHE A N 1
ATOM 2486 C CA . PHE A 1 330 ? -20.455 -5.283 44.752 1.00 92.12 330 PHE A CA 1
ATOM 2487 C C . PHE A 1 330 ? -19.776 -4.278 43.813 1.00 92.12 330 PHE A C 1
ATOM 2489 O O . PHE A 1 330 ? -20.234 -4.025 42.697 1.00 92.12 330 PHE A O 1
ATOM 2496 N N . VAL A 1 331 ? -18.668 -3.691 44.265 1.00 93.00 331 VAL A N 1
ATOM 2497 C CA . VAL A 1 331 ? -17.835 -2.760 43.478 1.00 93.00 331 VAL A CA 1
ATOM 2498 C C . VAL A 1 331 ? -16.421 -3.315 43.273 1.00 93.00 331 VAL A C 1
ATOM 2500 O O . VAL A 1 331 ? -16.042 -4.309 43.894 1.00 93.00 331 VAL A O 1
ATOM 2503 N N . MET A 1 332 ? -15.608 -2.676 42.423 1.00 95.88 332 MET A N 1
ATOM 2504 C CA . MET A 1 332 ? -14.237 -3.126 42.121 1.00 95.88 332 MET A CA 1
ATOM 2505 C C . MET A 1 332 ? -13.359 -3.259 43.380 1.00 95.88 332 MET A C 1
ATOM 2507 O O . MET A 1 332 ? -12.556 -4.184 43.487 1.00 95.88 332 MET A O 1
ATOM 2511 N N . GLU A 1 333 ? -13.555 -2.390 44.377 1.00 93.88 333 GLU A N 1
ATOM 2512 C CA . GLU A 1 333 ? -12.857 -2.474 45.668 1.00 93.88 333 GLU A CA 1
ATOM 2513 C C . GLU A 1 333 ? -13.149 -3.794 46.411 1.00 93.88 333 GLU A C 1
ATOM 2515 O O . GLU A 1 333 ? -12.268 -4.343 47.074 1.00 93.88 333 GLU A O 1
ATOM 2520 N N . ASP A 1 334 ? -14.360 -4.343 46.291 1.00 94.19 334 ASP A N 1
ATOM 2521 C CA . ASP A 1 334 ? -14.708 -5.626 46.907 1.00 94.19 334 ASP A CA 1
ATOM 2522 C C . ASP A 1 334 ? -14.070 -6.801 46.169 1.00 94.19 334 ASP A C 1
ATOM 2524 O O . ASP A 1 334 ? -13.601 -7.738 46.817 1.00 94.19 334 ASP A O 1
ATOM 2528 N N . LEU A 1 335 ? -13.993 -6.730 44.836 1.00 95.75 335 LEU A N 1
ATOM 2529 C CA . LEU A 1 335 ? -13.284 -7.725 44.031 1.00 95.75 335 LEU A CA 1
ATOM 2530 C C . LEU A 1 335 ? -11.779 -7.716 44.333 1.00 95.75 335 LEU A C 1
ATOM 2532 O O . LEU A 1 335 ? -11.157 -8.772 44.441 1.00 95.75 335 LEU A O 1
ATOM 2536 N N . HIS A 1 336 ? -11.189 -6.537 44.541 1.00 95.88 336 HIS A N 1
ATOM 2537 C CA . HIS A 1 336 ? -9.785 -6.416 44.926 1.00 95.88 336 HIS A CA 1
ATOM 2538 C C . HIS A 1 336 ? -9.474 -7.161 46.236 1.00 95.88 336 HIS A C 1
ATOM 2540 O O . HIS A 1 336 ? -8.497 -7.908 46.302 1.00 95.88 336 HIS A O 1
ATOM 2546 N N . LYS A 1 337 ? -10.347 -7.047 47.250 1.00 94.38 337 LYS A N 1
ATOM 2547 C CA . LYS A 1 337 ? -10.185 -7.717 48.559 1.00 94.38 337 LYS A CA 1
ATOM 2548 C C . LYS A 1 337 ? -10.148 -9.247 48.476 1.00 94.38 337 LYS A C 1
ATOM 2550 O O . LYS A 1 337 ? -9.625 -9.877 49.391 1.00 94.38 337 LYS A O 1
ATOM 2555 N N . VAL A 1 338 ? -10.697 -9.841 47.414 1.00 95.25 338 VAL A N 1
ATOM 2556 C CA . VAL A 1 338 ? -10.786 -11.302 47.234 1.00 95.25 338 VAL A CA 1
ATOM 2557 C C . VAL A 1 338 ? -9.841 -11.857 46.160 1.00 95.25 338 VAL A C 1
ATOM 2559 O O . VAL A 1 338 ? -9.960 -13.018 45.775 1.00 95.25 338 VAL A O 1
ATOM 2562 N N . GLY A 1 339 ? -8.894 -11.044 45.679 1.00 94.81 339 GLY A N 1
ATOM 2563 C CA . GLY A 1 339 ? -7.858 -11.464 44.725 1.00 94.81 339 GLY A CA 1
ATOM 2564 C C . GLY A 1 339 ? -7.754 -10.605 43.463 1.00 94.81 339 GLY A C 1
ATOM 2565 O O . GLY A 1 339 ? -6.793 -10.760 42.710 1.00 94.81 339 GLY A O 1
ATOM 2566 N N . GLY A 1 340 ? -8.690 -9.679 43.239 1.00 96.56 340 GLY A N 1
ATOM 2567 C CA . GLY A 1 340 ? -8.666 -8.753 42.107 1.00 96.56 340 GLY A CA 1
ATOM 2568 C C . GLY A 1 340 ? -8.787 -9.432 40.741 1.00 96.56 340 GLY A C 1
ATOM 2569 O O . GLY A 1 340 ? -9.155 -10.601 40.620 1.00 96.56 340 GLY A O 1
ATOM 2570 N N . ILE A 1 341 ? -8.459 -8.679 39.692 1.00 97.69 341 ILE A N 1
ATOM 2571 C CA . ILE A 1 341 ? -8.536 -9.157 38.306 1.00 97.69 341 ILE A CA 1
ATOM 2572 C C . ILE A 1 341 ? -7.581 -10.323 38.003 1.00 97.69 341 ILE A C 1
ATOM 2574 O O . ILE A 1 341 ? -8.030 -11.258 37.341 1.00 97.69 341 ILE A O 1
ATOM 2578 N N . PRO A 1 342 ? -6.336 -10.385 38.516 1.00 97.88 342 PRO A N 1
ATOM 2579 C CA . PRO A 1 342 ? -5.473 -11.543 38.276 1.00 97.88 342 PRO A CA 1
ATOM 2580 C C . PRO A 1 342 ? -6.073 -12.873 38.742 1.00 97.88 342 PRO A C 1
ATOM 2582 O O . PRO A 1 342 ? -5.915 -13.886 38.062 1.00 97.88 342 PRO A O 1
ATOM 2585 N N . ALA A 1 343 ? -6.808 -12.877 39.860 1.00 97.44 343 ALA A N 1
ATOM 2586 C CA . ALA A 1 343 ? -7.498 -14.070 40.341 1.00 97.44 343 ALA A CA 1
ATOM 2587 C C . ALA A 1 343 ? -8.663 -14.480 39.418 1.00 97.44 343 ALA A C 1
ATOM 2589 O O . ALA A 1 343 ? -8.878 -15.672 39.202 1.00 97.44 343 ALA A O 1
ATOM 2590 N N . VAL A 1 344 ? -9.364 -13.509 38.818 1.00 97.69 344 VAL A N 1
ATOM 2591 C CA . VAL A 1 344 ? -10.390 -13.762 37.789 1.00 97.69 344 VAL A CA 1
ATOM 2592 C C . VAL A 1 344 ? -9.763 -14.311 36.507 1.00 97.69 344 VAL A C 1
ATOM 2594 O O . VAL A 1 344 ? -10.255 -15.300 35.975 1.00 97.69 344 VAL A O 1
ATOM 2597 N N . ILE A 1 345 ? -8.661 -13.724 36.027 1.00 98.12 345 ILE A N 1
ATOM 2598 C CA . ILE A 1 345 ? -7.932 -14.212 34.843 1.00 98.12 345 ILE A CA 1
ATOM 2599 C C . ILE A 1 345 ? -7.503 -15.663 35.058 1.00 98.12 345 ILE A C 1
ATOM 2601 O O . ILE A 1 345 ? -7.741 -16.510 34.201 1.00 98.12 345 ILE A O 1
ATOM 2605 N N . LYS A 1 346 ? -6.919 -15.961 36.223 1.00 97.75 346 LYS A N 1
ATOM 2606 C CA . LYS A 1 346 ? -6.520 -17.318 36.596 1.00 97.75 346 LYS A CA 1
ATOM 2607 C C . LYS A 1 346 ? -7.705 -18.284 36.570 1.00 97.75 346 LYS A C 1
ATOM 2609 O O . LYS A 1 346 ? -7.609 -19.336 35.951 1.00 97.75 346 LYS A O 1
ATOM 2614 N N . TYR A 1 347 ? -8.825 -17.897 37.177 1.00 97.06 347 TYR A N 1
ATOM 2615 C CA . TYR A 1 347 ? -10.039 -18.710 37.197 1.00 97.06 347 TYR A CA 1
ATOM 2616 C C . TYR A 1 347 ? -10.595 -18.978 35.790 1.00 97.06 347 TYR A C 1
ATOM 2618 O O . TYR A 1 347 ? -10.963 -20.105 35.477 1.00 97.06 347 TYR A O 1
ATOM 2626 N N . LEU A 1 348 ? -10.622 -17.972 34.914 1.00 97.38 348 LEU A N 1
ATOM 2627 C CA . LEU A 1 348 ? -11.121 -18.133 33.546 1.00 97.38 348 LEU A CA 1
ATOM 2628 C C . LEU A 1 348 ? -10.163 -18.942 32.655 1.00 97.38 348 LEU A C 1
ATOM 2630 O O . LEU A 1 348 ? -10.633 -19.683 31.795 1.00 97.38 348 LEU A O 1
ATOM 2634 N N . LEU A 1 349 ? -8.847 -18.858 32.880 1.00 97.44 349 LEU A N 1
ATOM 2635 C CA . LEU A 1 349 ? -7.860 -19.740 32.242 1.00 97.44 349 LEU A CA 1
ATOM 2636 C C . LEU A 1 349 ? -8.046 -21.199 32.678 1.00 97.44 349 LEU A C 1
ATOM 2638 O O . LEU A 1 349 ? -8.034 -22.087 31.837 1.00 97.44 349 LEU A O 1
ATOM 2642 N N . GLU A 1 350 ? -8.285 -21.453 33.970 1.00 96.12 350 GLU A N 1
ATOM 2643 C CA . GLU A 1 350 ? -8.592 -22.797 34.499 1.00 96.12 350 GLU A CA 1
ATOM 2644 C C . GLU A 1 350 ? -9.900 -23.386 33.931 1.00 96.12 350 GLU A C 1
ATOM 2646 O O . GLU A 1 350 ? -10.132 -24.591 34.033 1.00 96.12 350 GLU A O 1
ATOM 2651 N N . LYS A 1 351 ? -10.761 -22.541 33.351 1.00 96.38 351 LYS A N 1
ATOM 2652 C CA . LYS A 1 351 ? -12.025 -22.914 32.700 1.00 96.38 351 LYS A CA 1
ATOM 2653 C C . LYS A 1 351 ? -11.957 -22.884 31.172 1.00 96.38 351 LYS A C 1
ATOM 2655 O O . LYS A 1 351 ? -13.003 -22.975 30.538 1.00 96.38 351 LYS A O 1
ATOM 2660 N N . ASP A 1 352 ? -10.763 -22.738 30.596 1.00 95.75 352 ASP A N 1
ATOM 2661 C CA . ASP A 1 352 ? -10.532 -22.675 29.146 1.00 95.75 352 ASP A CA 1
ATOM 2662 C C . ASP A 1 352 ? -11.336 -21.563 28.434 1.00 95.75 352 ASP A C 1
ATOM 2664 O O . ASP A 1 352 ? -11.671 -21.664 27.254 1.00 95.75 352 ASP A O 1
ATOM 2668 N N . LEU A 1 353 ? -11.647 -20.473 29.148 1.00 96.12 353 LEU A N 1
ATOM 2669 C CA . LEU A 1 353 ? -12.362 -19.311 28.603 1.00 96.12 353 LEU A CA 1
ATOM 2670 C C . LEU A 1 353 ? -11.417 -18.211 28.097 1.00 96.12 353 LEU A C 1
ATOM 2672 O O . LEU A 1 353 ? -11.876 -17.261 27.464 1.00 96.12 353 LEU A O 1
ATOM 2676 N N . LEU A 1 354 ? -10.112 -18.332 28.366 1.00 97.88 354 LEU A N 1
ATOM 2677 C CA . LEU A 1 354 ? -9.068 -17.409 27.916 1.00 97.88 354 LEU A CA 1
ATOM 2678 C C . LEU A 1 354 ? -7.891 -18.163 27.288 1.00 97.88 354 LEU A C 1
ATOM 2680 O O . LEU 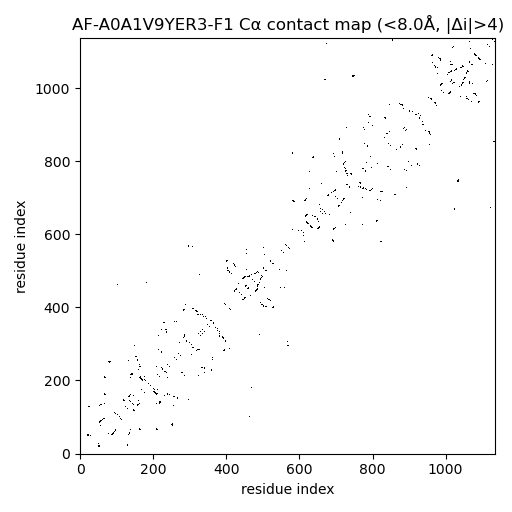A 1 354 ? -7.566 -19.283 27.673 1.00 97.88 354 LEU A O 1
ATOM 2684 N N . GLN A 1 355 ? -7.211 -17.505 26.354 1.00 96.75 355 GLN A N 1
ATOM 2685 C CA . GLN A 1 355 ? -5.972 -17.961 25.726 1.00 96.75 355 GLN A CA 1
ATOM 2686 C C . GLN A 1 355 ? -4.770 -17.475 26.545 1.00 96.75 355 GLN A C 1
ATOM 2688 O O . GLN A 1 355 ? -4.565 -16.273 26.722 1.00 96.75 355 GLN A O 1
ATOM 2693 N N . GLY A 1 356 ? -3.991 -18.412 27.084 1.00 96.50 356 GLY A N 1
ATOM 2694 C CA . GLY A 1 356 ? -2.943 -18.117 28.064 1.00 96.50 356 GLY A CA 1
ATOM 2695 C C . GLY A 1 356 ? -1.604 -17.640 27.499 1.00 96.50 356 GLY A C 1
ATOM 2696 O O . GLY A 1 356 ? -0.809 -17.084 28.250 1.00 96.50 356 GLY A O 1
ATOM 2697 N N . ASP A 1 357 ? -1.346 -17.845 26.210 1.00 97.69 357 ASP A N 1
ATOM 2698 C CA . ASP A 1 357 ? -0.065 -17.622 25.523 1.00 97.69 357 ASP A CA 1
ATOM 2699 C C . ASP A 1 357 ? 0.159 -16.176 25.045 1.00 97.69 357 ASP A C 1
ATOM 2701 O O . ASP A 1 357 ? 1.235 -15.838 24.552 1.00 97.69 357 ASP A O 1
ATOM 2705 N N . CYS A 1 358 ? -0.829 -15.299 25.228 1.00 97.50 358 CYS A N 1
ATOM 2706 C CA . CYS A 1 358 ? -0.737 -13.890 24.854 1.00 97.50 358 CYS A CA 1
ATOM 2707 C C . CYS A 1 358 ? 0.382 -13.175 25.632 1.00 97.50 358 CYS A C 1
ATOM 2709 O O . CYS A 1 358 ? 0.369 -13.165 26.865 1.00 97.50 358 CYS A O 1
ATOM 2711 N N . LEU A 1 359 ? 1.332 -12.557 24.919 1.00 98.38 359 LEU A N 1
ATOM 2712 C CA . LEU A 1 359 ? 2.421 -11.757 25.494 1.00 98.38 359 LEU A CA 1
ATOM 2713 C C . LEU A 1 359 ? 1.877 -10.526 26.234 1.00 98.38 359 LEU A C 1
ATOM 2715 O O . LEU A 1 359 ? 0.864 -9.957 25.843 1.00 98.38 359 LEU A O 1
ATOM 2719 N N . THR A 1 360 ? 2.574 -10.082 27.279 1.00 98.62 360 THR A N 1
ATOM 2720 C CA . THR A 1 360 ? 2.188 -8.909 28.078 1.00 98.62 360 THR A CA 1
ATOM 2721 C C . THR A 1 360 ? 3.370 -7.972 28.345 1.00 98.62 360 THR A C 1
ATOM 2723 O O . THR A 1 360 ? 4.531 -8.314 28.108 1.00 98.62 360 THR A O 1
ATOM 2726 N N . VAL A 1 361 ? 3.091 -6.802 28.930 1.00 98.31 361 VAL A N 1
ATOM 2727 C CA . VAL A 1 361 ? 4.085 -5.786 29.319 1.00 98.31 361 VAL A CA 1
ATOM 2728 C C . VAL A 1 361 ? 5.099 -6.260 30.367 1.00 98.31 361 VAL A C 1
ATOM 2730 O O . VAL A 1 361 ? 6.083 -5.570 30.625 1.00 98.31 361 VAL A O 1
ATOM 2733 N N . THR A 1 362 ? 4.895 -7.430 30.978 1.00 97.75 362 THR A N 1
ATOM 2734 C CA . THR A 1 362 ? 5.873 -8.046 31.889 1.00 97.75 362 THR A CA 1
ATOM 2735 C C . THR A 1 362 ? 6.974 -8.815 31.151 1.00 97.75 362 THR A C 1
ATOM 2737 O O . THR A 1 362 ? 7.915 -9.282 31.794 1.00 97.75 362 THR A O 1
ATOM 2740 N N . GLY A 1 363 ? 6.843 -8.999 29.830 1.00 95.69 363 GLY A N 1
ATOM 2741 C CA . GLY A 1 363 ? 7.677 -9.906 29.038 1.00 95.69 363 GLY A CA 1
ATOM 2742 C C . GLY A 1 363 ? 7.260 -11.373 29.106 1.00 95.69 363 GLY A C 1
ATOM 2743 O O . GLY A 1 363 ? 7.885 -12.213 28.466 1.00 95.69 363 GLY A O 1
ATOM 2744 N N . LYS A 1 364 ? 6.221 -11.686 29.884 1.00 98.12 364 LYS A N 1
ATOM 2745 C CA . LYS A 1 364 ? 5.669 -13.032 30.042 1.00 98.12 364 LYS A CA 1
ATOM 2746 C C . LYS A 1 364 ? 4.293 -13.127 29.406 1.00 98.12 364 LYS A C 1
ATOM 2748 O O . LYS A 1 364 ? 3.647 -12.110 29.135 1.00 98.12 364 LYS A O 1
ATOM 2753 N N . THR A 1 365 ? 3.842 -14.354 29.215 1.00 98.44 365 THR A N 1
ATOM 2754 C CA . THR A 1 365 ? 2.481 -14.650 28.775 1.00 98.44 365 THR A CA 1
ATOM 2755 C C . THR A 1 365 ? 1.449 -14.372 29.876 1.00 98.44 365 THR A C 1
ATOM 2757 O O . THR A 1 365 ? 1.776 -14.311 31.069 1.00 98.44 365 THR A O 1
ATOM 2760 N N . LEU A 1 366 ? 0.181 -14.217 29.489 1.00 98.12 366 LEU A N 1
ATOM 2761 C CA . LEU A 1 366 ? -0.943 -14.003 30.404 1.00 98.12 366 LEU A CA 1
ATOM 2762 C C . LEU A 1 366 ? -1.030 -15.108 31.471 1.00 98.12 366 LEU A C 1
ATOM 2764 O O . LEU A 1 366 ? -1.203 -14.809 32.653 1.00 98.12 366 LEU A O 1
ATOM 2768 N N . ALA A 1 367 ? -0.840 -16.371 31.077 1.00 98.00 367 ALA A N 1
ATOM 2769 C CA . ALA A 1 367 ? -0.855 -17.513 31.989 1.00 98.00 367 ALA A CA 1
ATOM 2770 C C . ALA A 1 367 ? 0.326 -17.504 32.971 1.00 98.00 367 ALA A C 1
ATOM 2772 O O . ALA A 1 367 ? 0.140 -17.709 34.173 1.00 98.00 367 ALA A O 1
ATOM 2773 N N . GLU A 1 368 ? 1.541 -17.217 32.497 1.00 98.12 368 GLU A N 1
ATOM 2774 C CA . GLU A 1 368 ? 2.734 -17.150 33.352 1.00 98.12 368 GLU A CA 1
ATOM 2775 C C . GLU A 1 368 ? 2.635 -16.053 34.417 1.00 98.12 368 GLU A C 1
ATOM 2777 O O . GLU A 1 368 ? 3.150 -16.219 35.527 1.00 98.12 368 GLU A O 1
ATOM 2782 N N . ASN A 1 369 ? 1.966 -14.939 34.101 1.00 97.81 369 ASN A N 1
ATOM 2783 C CA . ASN A 1 369 ? 1.762 -13.844 35.046 1.00 97.81 369 ASN A CA 1
ATOM 2784 C C . ASN A 1 369 ? 0.898 -14.247 36.244 1.00 97.81 369 ASN A C 1
ATOM 2786 O O . ASN A 1 369 ? 1.160 -13.787 37.356 1.00 97.81 369 ASN A O 1
ATOM 2790 N N . VAL A 1 370 ? -0.111 -15.100 36.039 1.00 97.50 370 VAL A N 1
ATOM 2791 C CA . VAL A 1 370 ? -1.083 -15.455 37.086 1.00 97.50 370 VAL A CA 1
ATOM 2792 C C . VAL A 1 370 ? -0.832 -16.812 37.742 1.00 97.50 370 VAL A C 1
ATOM 2794 O O . VAL A 1 370 ? -1.373 -17.069 38.816 1.00 97.50 370 VAL A O 1
ATOM 2797 N N . ALA A 1 371 ? 0.024 -17.663 37.166 1.00 95.75 371 ALA A N 1
ATOM 2798 C CA . ALA A 1 371 ? 0.277 -19.026 37.645 1.00 95.75 371 ALA A CA 1
ATOM 2799 C C . ALA A 1 371 ? 0.603 -19.105 39.151 1.00 95.75 371 ALA A C 1
ATOM 2801 O O . ALA A 1 371 ? 0.058 -19.947 39.867 1.00 95.75 371 ALA A O 1
ATOM 2802 N N . ASN A 1 372 ? 1.445 -18.188 39.644 1.00 92.50 372 ASN A N 1
ATOM 2803 C CA . ASN A 1 372 ? 1.894 -18.150 41.042 1.00 92.50 372 ASN A CA 1
ATOM 2804 C C . ASN A 1 372 ? 1.125 -17.145 41.918 1.00 92.50 372 ASN A C 1
ATOM 2806 O O . ASN A 1 372 ? 1.496 -16.936 43.073 1.00 92.50 372 ASN A O 1
ATOM 2810 N N . LEU A 1 373 ? 0.084 -16.500 41.383 1.00 94.38 373 LEU A N 1
ATOM 2811 C CA . LEU A 1 373 ? -0.748 -15.574 42.147 1.00 94.38 373 LEU A CA 1
ATOM 2812 C C . LEU A 1 373 ? -1.865 -16.323 42.897 1.00 94.38 373 LEU A C 1
ATOM 2814 O O . LEU A 1 373 ? -2.276 -17.411 42.466 1.00 94.38 373 LEU A O 1
ATOM 2818 N N . PRO A 1 374 ? -2.362 -15.774 44.024 1.00 92.75 374 PRO A N 1
ATOM 2819 C CA . PRO A 1 374 ? -3.483 -16.357 44.754 1.00 92.75 374 PRO A CA 1
ATOM 2820 C C . PRO A 1 374 ? -4.729 -16.499 43.870 1.00 92.75 374 PRO A C 1
ATOM 2822 O O . PRO A 1 374 ? -5.047 -15.606 43.087 1.00 92.75 374 PRO A O 1
ATOM 2825 N N . SER A 1 375 ? -5.436 -17.621 44.011 1.00 93.88 375 SER A N 1
ATOM 2826 C CA . SER A 1 375 ? -6.765 -17.807 43.414 1.00 93.88 375 SER A CA 1
ATOM 2827 C C . SER A 1 375 ? -7.828 -17.013 44.194 1.00 93.88 375 SER A C 1
ATOM 2829 O O . SER A 1 375 ? -7.548 -16.497 45.279 1.00 93.88 375 SER A O 1
ATOM 2831 N N . LEU A 1 376 ? -9.045 -16.917 43.647 1.00 91.88 376 LEU A N 1
ATOM 2832 C CA . LEU A 1 376 ? -10.164 -16.203 44.275 1.00 91.88 376 LEU A CA 1
ATOM 2833 C C . LEU A 1 376 ? -10.453 -16.739 45.688 1.00 91.88 376 LEU A C 1
ATOM 2835 O O . LEU A 1 376 ? -10.593 -17.944 45.887 1.00 91.88 376 LEU A O 1
ATOM 2839 N N . SER A 1 377 ? -10.566 -15.835 46.664 1.00 90.12 377 SER A N 1
ATOM 2840 C CA . SER A 1 377 ? -10.876 -16.156 48.069 1.00 90.12 377 SER A CA 1
ATOM 2841 C C . SER A 1 377 ? -12.311 -15.791 48.473 1.00 90.12 377 SER A C 1
ATOM 2843 O O . SER A 1 377 ? -12.620 -15.638 49.655 1.00 90.12 377 SER A O 1
ATOM 2845 N N . ASP A 1 378 ? -13.201 -15.634 47.493 1.00 85.31 378 ASP A N 1
ATOM 2846 C CA . ASP A 1 378 ? -14.543 -15.078 47.680 1.00 85.31 378 ASP A CA 1
ATOM 2847 C C . ASP A 1 378 ? -15.627 -16.116 48.018 1.00 85.31 378 ASP A C 1
ATOM 2849 O O . ASP A 1 378 ? -16.741 -15.733 48.380 1.00 85.31 378 ASP A O 1
ATOM 2853 N N . ASN A 1 379 ? -15.308 -17.411 47.904 1.00 82.19 379 ASN A N 1
ATOM 2854 C CA . ASN A 1 379 ? -16.230 -18.540 48.063 1.00 82.19 379 ASN A CA 1
ATOM 2855 C C . ASN A 1 379 ? -17.531 -18.392 47.248 1.00 82.19 379 ASN A C 1
ATOM 2857 O O . ASN A 1 379 ? -18.606 -18.754 47.728 1.00 82.19 379 ASN A O 1
ATOM 2861 N N . GLY A 1 380 ? -17.451 -17.841 46.033 1.00 82.62 380 GLY A N 1
ATOM 2862 C CA . GLY A 1 380 ? -18.607 -17.689 45.150 1.00 82.62 380 GLY A CA 1
ATOM 2863 C C . GLY A 1 380 ? -19.534 -16.523 45.500 1.00 82.62 380 GLY A C 1
ATOM 2864 O O . GLY A 1 380 ? -20.670 -16.489 45.033 1.00 82.62 380 GLY A O 1
ATOM 2865 N N . ARG A 1 381 ? -19.097 -15.591 46.361 1.00 90.69 381 ARG A N 1
ATOM 2866 C CA . ARG A 1 381 ? -19.911 -14.441 46.787 1.00 90.69 381 ARG A CA 1
ATOM 2867 C C . ARG A 1 381 ? -19.959 -13.323 45.746 1.00 90.69 381 ARG A C 1
ATOM 2869 O O . ARG A 1 381 ? -20.990 -12.672 45.638 1.00 90.69 381 ARG A O 1
ATOM 2876 N N . ILE A 1 382 ? -18.840 -13.039 45.076 1.00 94.75 382 ILE A N 1
ATOM 2877 C CA . ILE A 1 382 ? -18.726 -11.937 44.105 1.00 94.75 382 ILE A CA 1
ATOM 2878 C C . ILE A 1 382 ? -18.644 -12.512 42.692 1.00 94.75 382 ILE A C 1
ATOM 2880 O O . ILE A 1 382 ? -19.312 -12.021 41.789 1.00 94.75 382 ILE A O 1
ATOM 2884 N N . ILE A 1 383 ? -17.833 -13.550 42.507 1.00 96.56 383 ILE A N 1
ATOM 2885 C CA . ILE A 1 383 ? -17.633 -14.274 41.260 1.00 96.56 383 ILE A CA 1
ATOM 2886 C C . ILE A 1 383 ? -18.276 -15.650 41.410 1.00 96.56 383 ILE A C 1
ATOM 2888 O O . ILE A 1 383 ? -17.771 -16.525 42.107 1.00 96.56 383 ILE A O 1
ATOM 2892 N N . HIS A 1 384 ? -19.412 -15.842 40.752 1.00 95.50 384 HIS A N 1
ATOM 2893 C CA . HIS A 1 384 ? -20.108 -17.118 40.706 1.00 95.50 384 HIS A CA 1
ATOM 2894 C C . HIS A 1 384 ? -19.308 -18.158 39.916 1.00 95.50 384 HIS A C 1
ATOM 2896 O O . HIS A 1 384 ? -18.532 -17.830 39.016 1.00 95.50 384 HIS A O 1
ATOM 2902 N N . ALA A 1 385 ? -19.534 -19.435 40.226 1.00 94.44 385 ALA A N 1
ATOM 2903 C CA . ALA A 1 385 ? -18.954 -20.514 39.443 1.00 94.44 385 ALA A CA 1
ATOM 2904 C C . ALA A 1 385 ? -19.502 -20.495 38.003 1.00 94.44 385 ALA A C 1
ATOM 2906 O O . ALA A 1 385 ? -20.695 -20.272 37.801 1.00 94.44 385 ALA A O 1
ATOM 2907 N N . VAL A 1 386 ? -18.652 -20.779 37.012 1.00 94.75 386 VAL A N 1
ATOM 2908 C CA . VAL A 1 386 ? -19.020 -20.908 35.586 1.00 94.75 386 VAL A CA 1
ATOM 2909 C C . VAL A 1 386 ? -20.134 -21.938 35.375 1.00 94.75 386 VAL A C 1
ATOM 2911 O O . VAL A 1 386 ? -20.947 -21.790 34.469 1.00 94.75 386 VAL A O 1
ATOM 2914 N N . GLU A 1 387 ? -20.208 -22.953 36.236 1.00 94.19 387 GLU A N 1
ATOM 2915 C CA . GLU A 1 387 ? -21.248 -23.984 36.228 1.00 94.19 387 GLU A CA 1
ATOM 2916 C C . GLU A 1 387 ? -22.596 -23.499 36.788 1.00 94.19 387 GLU A C 1
ATOM 2918 O O . GLU A 1 387 ? -23.639 -24.072 36.477 1.00 94.19 387 GLU A O 1
ATOM 2923 N N . THR A 1 388 ? -22.591 -22.447 37.609 1.00 94.19 388 THR A N 1
ATOM 2924 C CA . THR A 1 388 ? -23.792 -21.817 38.179 1.00 94.19 388 THR A CA 1
ATOM 2925 C C . THR A 1 388 ? -23.733 -20.296 37.989 1.00 94.19 388 THR A C 1
ATOM 2927 O O . THR A 1 388 ? -23.671 -19.557 38.980 1.00 94.19 388 THR A O 1
ATOM 2930 N N . PRO A 1 389 ? -23.692 -19.817 36.732 1.00 94.56 389 PRO A N 1
ATOM 2931 C CA . PRO A 1 389 ? -23.480 -18.409 36.440 1.00 94.56 389 PRO A CA 1
ATOM 2932 C C . PRO A 1 389 ? -24.751 -17.599 36.709 1.00 94.56 389 PRO A C 1
ATOM 2934 O O . PRO A 1 389 ? -25.850 -18.149 36.793 1.00 94.56 389 PRO A O 1
ATOM 2937 N N . ILE A 1 390 ? -24.620 -16.272 36.777 1.00 91.50 390 ILE A N 1
ATOM 2938 C CA . ILE A 1 390 ? -25.779 -15.369 36.853 1.00 91.50 390 ILE A CA 1
ATOM 2939 C C . ILE A 1 390 ? -26.584 -15.461 35.550 1.00 91.50 390 ILE A C 1
ATOM 2941 O O . ILE A 1 390 ? -27.812 -15.527 35.573 1.00 91.50 390 ILE A O 1
ATOM 2945 N N . LYS A 1 391 ? -25.887 -15.517 34.407 1.00 90.50 391 LYS A N 1
ATOM 2946 C CA . LYS A 1 391 ? -26.469 -15.796 33.089 1.00 90.50 391 LYS A CA 1
ATOM 2947 C C . LYS A 1 391 ? -25.531 -16.707 32.299 1.00 90.50 391 LYS A C 1
ATOM 2949 O O . LYS A 1 391 ? -24.324 -16.482 32.267 1.00 90.50 391 LYS A O 1
ATOM 2954 N N . ALA A 1 392 ? -26.095 -17.718 31.636 1.00 91.50 392 ALA A N 1
ATOM 2955 C CA . ALA A 1 392 ? -25.333 -18.718 30.877 1.00 91.50 392 ALA A CA 1
ATOM 2956 C C . ALA A 1 392 ? -24.550 -18.138 29.683 1.00 91.50 392 ALA A C 1
ATOM 2958 O O . ALA A 1 392 ? -23.612 -18.762 29.205 1.00 91.50 392 ALA A O 1
ATOM 2959 N N . SER A 1 393 ? -24.918 -16.942 29.229 1.00 90.94 393 SER A N 1
ATOM 2960 C CA . SER A 1 393 ? -24.218 -16.180 28.200 1.00 90.94 393 SER A CA 1
ATOM 2961 C C . SER A 1 393 ? -23.826 -14.805 28.734 1.00 90.94 393 SER A C 1
ATOM 2963 O O . SER A 1 393 ? -24.356 -14.342 29.750 1.00 90.94 393 SER A O 1
ATOM 2965 N N . GLY A 1 394 ? -23.008 -14.090 27.972 1.00 89.31 394 GLY A N 1
ATOM 2966 C CA . GLY A 1 394 ? -22.722 -12.683 28.187 1.00 89.31 394 GLY A CA 1
ATOM 2967 C C . GLY A 1 394 ? -24.000 -11.844 28.185 1.00 89.31 394 GLY A C 1
ATOM 2968 O O . GLY A 1 394 ? -25.041 -12.216 27.614 1.00 89.31 394 GLY A O 1
ATOM 2969 N N . HIS A 1 395 ? -23.938 -10.702 28.866 1.00 87.56 395 HIS A N 1
ATOM 2970 C CA . HIS A 1 395 ? -25.059 -9.771 28.878 1.00 87.56 395 HIS A CA 1
ATOM 2971 C C . HIS A 1 395 ? -25.073 -8.862 27.642 1.00 87.56 395 HIS A C 1
ATOM 2973 O O . HIS A 1 395 ? -26.130 -8.339 27.303 1.00 87.56 395 HIS A O 1
ATOM 2979 N N . ILE A 1 396 ? -23.923 -8.614 26.999 1.00 92.06 396 ILE A N 1
ATOM 2980 C CA . ILE A 1 396 ? -23.856 -7.724 25.836 1.00 92.06 396 ILE A CA 1
ATOM 2981 C C . ILE A 1 396 ? -24.367 -8.529 24.650 1.00 92.06 396 ILE A C 1
ATOM 2983 O O . ILE A 1 396 ? -23.872 -9.623 24.386 1.00 92.06 396 ILE A O 1
ATOM 2987 N N . ARG A 1 397 ? -25.368 -7.990 23.961 1.00 91.12 397 ARG A N 1
ATOM 2988 C CA . ARG A 1 397 ? -25.944 -8.579 22.756 1.00 91.12 397 ARG A CA 1
ATOM 2989 C C . ARG A 1 397 ? -25.863 -7.603 21.606 1.00 91.12 397 ARG A C 1
ATOM 2991 O O . ARG A 1 397 ? -26.058 -6.399 21.785 1.00 91.12 397 ARG A O 1
ATOM 2998 N N . VAL A 1 398 ? -25.589 -8.154 20.434 1.00 94.56 398 VAL A N 1
ATOM 2999 C CA . VAL A 1 398 ? -25.626 -7.429 19.171 1.00 94.56 398 VAL A CA 1
ATOM 3000 C C . VAL A 1 398 ? -26.976 -7.702 18.542 1.00 94.56 398 VAL A C 1
ATOM 3002 O O . VAL A 1 398 ? -27.334 -8.857 18.356 1.00 94.56 398 VAL A O 1
ATOM 3005 N N . LEU A 1 399 ? -27.738 -6.655 18.247 1.00 95.00 399 LEU A N 1
ATOM 3006 C CA . LEU A 1 399 ? -29.045 -6.774 17.607 1.00 95.00 399 LEU A CA 1
ATOM 3007 C C . LEU A 1 399 ? -28.966 -6.250 16.173 1.00 95.00 399 LEU A C 1
ATOM 3009 O O . LEU A 1 399 ? -28.354 -5.212 15.928 1.00 95.00 399 LEU A O 1
ATOM 3013 N N . ARG A 1 400 ? -29.603 -6.950 15.234 1.00 94.94 400 ARG A N 1
ATOM 3014 C CA . ARG A 1 400 ? -29.799 -6.517 13.838 1.00 94.94 400 ARG A CA 1
ATOM 3015 C C . ARG A 1 400 ? -31.286 -6.347 13.543 1.00 94.94 400 ARG A C 1
ATOM 3017 O O . ARG A 1 400 ? -32.092 -6.335 14.455 1.00 94.94 400 ARG A O 1
ATOM 3024 N N . GLY A 1 401 ? -31.675 -6.207 12.285 1.00 95.31 401 GLY A N 1
ATOM 3025 C CA . GLY A 1 401 ? -33.074 -6.049 11.878 1.00 95.31 401 GLY A CA 1
ATOM 3026 C C . GLY A 1 401 ? -33.259 -4.801 11.034 1.00 95.31 401 GLY A C 1
ATOM 3027 O O . GLY A 1 401 ? -32.293 -4.095 10.738 1.00 95.31 401 GLY A O 1
ATOM 3028 N N . ASN A 1 402 ? -34.491 -4.536 10.608 1.00 95.75 402 ASN A N 1
ATOM 3029 C CA . ASN A 1 402 ? -34.751 -3.434 9.684 1.00 95.75 402 ASN A CA 1
ATOM 3030 C C . ASN A 1 402 ? -34.535 -2.045 10.321 1.00 95.75 402 ASN A C 1
ATOM 3032 O O . ASN A 1 402 ? -34.314 -1.089 9.585 1.00 95.75 402 ASN A O 1
ATOM 3036 N N . VAL A 1 403 ? -34.524 -1.930 11.658 1.00 97.31 403 VAL A N 1
ATOM 3037 C CA . VAL A 1 403 ? -34.205 -0.677 12.367 1.00 97.31 403 VAL A CA 1
ATOM 3038 C C . VAL A 1 403 ? -32.691 -0.454 12.469 1.00 97.31 403 VAL A C 1
ATOM 3040 O O . VAL A 1 403 ? -32.234 0.686 12.394 1.00 97.31 403 VAL A O 1
ATOM 3043 N N . ALA A 1 404 ? -31.913 -1.531 12.617 1.00 97.19 404 ALA A N 1
ATOM 3044 C CA . ALA A 1 404 ? -30.468 -1.500 12.854 1.00 97.19 404 ALA A CA 1
ATOM 3045 C C . ALA A 1 404 ? -29.711 -2.449 11.898 1.00 97.19 404 ALA A C 1
ATOM 3047 O O . ALA A 1 404 ? -29.143 -3.452 12.343 1.00 97.19 404 ALA A O 1
ATOM 3048 N N . PRO A 1 405 ? -29.700 -2.184 10.578 1.00 94.56 405 PRO A N 1
ATOM 3049 C CA . PRO A 1 405 ? -29.152 -3.122 9.598 1.00 94.56 405 PRO A CA 1
ATOM 3050 C C . PRO A 1 405 ? -27.639 -3.345 9.757 1.00 94.56 405 PRO A C 1
ATOM 3052 O O . PRO A 1 405 ? -27.160 -4.463 9.558 1.00 94.56 405 PRO A O 1
ATOM 3055 N N . GLU A 1 406 ? -26.884 -2.328 10.185 1.00 93.44 406 GLU A N 1
ATOM 3056 C CA . GLU A 1 406 ? -25.449 -2.466 10.477 1.00 93.44 406 GLU A CA 1
ATOM 3057 C C . GLU A 1 406 ? -25.164 -2.976 11.897 1.00 93.44 406 GLU A C 1
ATOM 3059 O O . GLU A 1 406 ? -24.038 -3.384 12.183 1.00 93.44 406 GLU A O 1
ATOM 3064 N N . GLY A 1 407 ? -26.182 -3.021 12.756 1.00 95.69 407 GLY A N 1
ATOM 3065 C CA . GLY A 1 407 ? -26.105 -3.507 14.127 1.00 95.69 407 GLY A CA 1
ATOM 3066 C C . GLY A 1 407 ? -26.465 -2.447 15.169 1.00 95.69 407 GLY A C 1
ATOM 3067 O O . GLY A 1 407 ? -26.482 -1.244 14.904 1.00 95.69 407 GLY A O 1
ATOM 3068 N N . ALA A 1 408 ? -26.758 -2.932 16.369 1.00 96.94 408 ALA A N 1
ATOM 3069 C CA . ALA A 1 408 ? -26.996 -2.180 17.593 1.00 96.94 408 ALA A CA 1
ATOM 3070 C C . ALA A 1 408 ? -26.467 -2.984 18.787 1.00 96.94 408 ALA A C 1
ATOM 3072 O O . ALA A 1 408 ? -26.281 -4.198 18.686 1.00 96.94 408 ALA A O 1
ATOM 3073 N N . VAL A 1 409 ? -26.239 -2.328 19.923 1.00 95.19 409 VAL A N 1
ATOM 3074 C CA . VAL A 1 409 ? -25.717 -2.974 21.134 1.00 95.19 409 VAL A CA 1
ATOM 3075 C C . VAL A 1 409 ? -26.707 -2.806 22.276 1.00 95.19 409 VAL A C 1
ATOM 3077 O O . VAL A 1 409 ? -27.145 -1.696 22.583 1.00 95.19 409 VAL A O 1
ATOM 3080 N N . ALA A 1 410 ? -27.026 -3.914 22.935 1.00 91.50 410 ALA A N 1
ATOM 3081 C CA . ALA A 1 410 ? -27.927 -3.957 24.075 1.00 91.50 410 ALA A CA 1
ATOM 3082 C C . ALA A 1 410 ? -27.281 -4.671 25.263 1.00 91.50 410 ALA A C 1
ATOM 3084 O O . ALA A 1 410 ? -26.458 -5.575 25.100 1.00 91.50 410 ALA A O 1
ATOM 3085 N N . LYS A 1 411 ? -27.692 -4.288 26.472 1.00 88.06 411 LYS A N 1
ATOM 3086 C CA . LYS A 1 411 ? -27.345 -4.994 27.708 1.00 88.06 411 LYS A CA 1
ATOM 3087 C C . LYS A 1 411 ? -28.547 -5.808 28.171 1.00 88.06 411 LYS A C 1
ATOM 3089 O O . LYS A 1 411 ? -29.446 -5.271 28.805 1.00 88.06 411 LYS A O 1
ATOM 3094 N N . ILE A 1 412 ? -28.540 -7.096 27.842 1.00 86.19 412 ILE A N 1
ATOM 3095 C CA . ILE A 1 412 ? -29.610 -8.050 28.133 1.00 86.19 412 ILE A CA 1
ATOM 3096 C C . ILE A 1 412 ? -29.187 -8.910 29.328 1.00 86.19 412 ILE A C 1
ATOM 3098 O O . ILE A 1 412 ? -28.356 -9.812 29.192 1.00 86.19 412 ILE A O 1
ATOM 3102 N N . THR A 1 413 ? -29.721 -8.643 30.516 1.00 75.75 413 THR A N 1
ATOM 3103 C CA . THR A 1 413 ? -29.430 -9.423 31.730 1.00 75.75 413 THR A CA 1
ATOM 3104 C C . THR A 1 413 ? -30.290 -10.675 31.865 1.00 75.75 413 THR A C 1
ATOM 3106 O O . THR A 1 413 ? -29.912 -11.594 32.586 1.00 75.75 413 THR A O 1
ATOM 3109 N N . GLY A 1 414 ? -31.408 -10.744 31.139 1.00 71.62 414 GLY A N 1
ATOM 3110 C CA . GLY A 1 414 ? -32.395 -11.820 31.231 1.00 71.62 414 GLY A CA 1
ATOM 3111 C C . GLY A 1 414 ? -33.497 -11.569 32.265 1.00 71.62 414 GLY A C 1
ATOM 3112 O O . GLY A 1 414 ? -34.477 -12.310 32.280 1.00 71.62 414 GLY A O 1
ATOM 3113 N N . MET A 1 415 ? -33.388 -10.517 33.087 1.00 69.81 415 MET A N 1
ATOM 3114 C CA . MET A 1 415 ? -34.453 -10.108 34.016 1.00 69.81 415 MET A CA 1
ATOM 3115 C C . MET A 1 415 ? -35.598 -9.380 33.299 1.00 69.81 415 MET A C 1
ATOM 3117 O O . MET A 1 415 ? -36.746 -9.458 33.723 1.00 69.81 415 MET A O 1
ATOM 3121 N N . GLU A 1 416 ? -35.287 -8.707 32.194 1.00 74.19 416 GLU A N 1
ATOM 3122 C CA . GLU A 1 416 ? -36.234 -7.983 31.342 1.00 74.19 416 GLU A CA 1
ATOM 3123 C C . GLU A 1 416 ? -37.077 -8.884 30.414 1.00 74.19 416 GLU A C 1
ATOM 3125 O O . GLU A 1 416 ? -38.020 -8.414 29.782 1.00 74.19 416 GLU A O 1
ATOM 3130 N N . GLY A 1 417 ? -36.779 -10.186 30.350 1.00 81.44 417 GLY A N 1
ATOM 3131 C CA . GLY A 1 417 ? -37.388 -11.126 29.406 1.00 81.44 417 GLY A CA 1
ATOM 3132 C C . GLY A 1 417 ? -36.629 -11.223 28.077 1.00 81.44 417 GLY A C 1
ATOM 3133 O O . GLY A 1 417 ? -35.528 -10.702 27.930 1.00 81.44 417 GLY A O 1
ATOM 3134 N N . LEU A 1 418 ? -37.200 -11.945 27.106 1.00 85.75 418 LEU A N 1
ATOM 3135 C CA . LEU A 1 418 ? -36.564 -12.203 25.800 1.00 85.75 418 LEU A CA 1
ATOM 3136 C C . LEU A 1 418 ? -37.274 -11.524 24.619 1.00 85.75 418 LEU A C 1
ATOM 3138 O O . LEU A 1 418 ? -36.771 -11.563 23.499 1.00 85.75 418 LEU A O 1
ATOM 3142 N N . HIS A 1 419 ? -38.438 -10.915 24.853 1.00 91.56 419 HIS A N 1
ATOM 3143 C CA . HIS A 1 419 ? -39.250 -10.305 23.808 1.00 91.56 419 HIS A CA 1
ATOM 3144 C C . HIS A 1 419 ? -39.980 -9.065 24.328 1.00 91.56 419 HIS A C 1
ATOM 3146 O O . HIS A 1 419 ? -40.559 -9.106 25.414 1.00 91.56 419 HIS A O 1
ATOM 3152 N N . PHE A 1 420 ? -40.007 -7.998 23.531 1.00 93.88 420 PHE A N 1
ATOM 3153 C CA . PHE A 1 420 ? -40.801 -6.799 23.793 1.00 93.88 420 PHE A CA 1
ATOM 3154 C C . PHE A 1 420 ? -41.446 -6.311 22.498 1.00 93.88 420 PHE A C 1
ATOM 3156 O O . PHE A 1 420 ? -40.765 -6.132 21.492 1.00 93.88 420 PHE A O 1
ATOM 3163 N N . LYS A 1 421 ? -42.756 -6.063 22.521 1.00 96.50 421 LYS A N 1
ATOM 3164 C CA . LYS A 1 421 ? -43.490 -5.469 21.400 1.00 96.50 421 LYS A CA 1
ATOM 3165 C C . LYS A 1 421 ? -44.306 -4.294 21.914 1.00 96.50 421 LYS A C 1
ATOM 3167 O O . LYS A 1 421 ? -45.097 -4.464 22.840 1.00 96.50 421 LYS A O 1
ATOM 3172 N N . GLY A 1 422 ? -44.120 -3.124 21.317 1.00 96.31 422 GLY A N 1
ATOM 3173 C CA . GLY A 1 422 ? -44.749 -1.897 21.793 1.00 96.31 422 GLY A CA 1
ATOM 3174 C C . GLY A 1 422 ? -44.883 -0.822 20.722 1.00 96.31 422 GLY A C 1
ATOM 3175 O O . GLY A 1 422 ? -44.395 -0.973 19.602 1.00 96.31 422 GLY A O 1
ATOM 3176 N N . ILE A 1 423 ? -45.580 0.256 21.076 1.00 97.56 423 ILE A N 1
ATOM 3177 C CA . ILE A 1 423 ? -45.825 1.394 20.183 1.00 97.56 423 ILE A CA 1
ATOM 3178 C C . ILE A 1 423 ? -44.700 2.412 20.344 1.00 97.56 423 ILE A C 1
ATOM 3180 O O . ILE A 1 423 ? -44.393 2.826 21.463 1.00 97.56 423 ILE A O 1
ATOM 3184 N N . ALA A 1 424 ? -44.097 2.817 19.231 1.00 97.81 424 ALA A N 1
ATOM 3185 C CA . ALA A 1 424 ? -43.033 3.798 19.197 1.00 97.81 424 ALA A CA 1
ATOM 3186 C C . ALA A 1 424 ? -43.549 5.180 19.611 1.00 97.81 424 ALA A C 1
ATOM 3188 O O . ALA A 1 424 ? -44.555 5.668 19.091 1.00 97.81 424 ALA A O 1
ATOM 3189 N N . LYS A 1 425 ? -42.815 5.840 20.503 1.00 97.88 425 LYS A N 1
ATOM 3190 C CA . LYS A 1 425 ? -42.917 7.274 20.774 1.00 97.88 425 LYS A CA 1
ATOM 3191 C C . LYS A 1 425 ? -41.549 7.878 20.466 1.00 97.88 425 LYS A C 1
ATOM 3193 O O . LYS A 1 425 ? -40.561 7.524 21.107 1.00 97.88 425 LYS A O 1
ATOM 3198 N N . VAL A 1 426 ? -41.494 8.704 19.424 1.00 98.00 426 VAL A N 1
ATOM 3199 C CA . VAL A 1 426 ? -40.245 9.158 18.797 1.00 98.00 426 VAL A CA 1
ATOM 3200 C C . VAL A 1 426 ? -39.916 10.587 19.213 1.00 98.00 426 VAL A C 1
ATOM 3202 O O . VAL A 1 426 ? -40.768 11.469 19.115 1.00 98.00 426 VAL A O 1
ATOM 3205 N N . PHE A 1 427 ? -38.667 10.794 19.618 1.00 97.56 427 PHE A N 1
ATOM 3206 C CA . PHE A 1 427 ? -38.090 12.052 20.075 1.00 97.56 427 PHE A CA 1
ATOM 3207 C C . PHE A 1 427 ? -36.787 12.332 19.318 1.00 97.56 427 PHE A C 1
ATOM 3209 O O . PHE A 1 427 ? -35.994 11.420 19.076 1.00 97.56 427 PHE A O 1
ATOM 3216 N N . ASP A 1 428 ? -36.553 13.595 18.965 1.00 95.62 428 ASP A N 1
ATOM 3217 C CA . ASP A 1 428 ? -35.350 14.028 18.237 1.00 95.62 428 ASP A CA 1
ATOM 3218 C C . ASP A 1 428 ? -34.228 14.532 19.176 1.00 95.62 428 ASP A C 1
ATOM 3220 O O . ASP A 1 428 ? -33.188 14.994 18.704 1.00 95.62 428 ASP A O 1
ATOM 3224 N N . ASN A 1 429 ? -34.454 14.501 20.495 1.00 90.69 429 ASN A N 1
ATOM 3225 C CA . ASN A 1 429 ? -33.478 14.816 21.541 1.00 90.69 429 ASN A CA 1
ATOM 3226 C C . ASN A 1 429 ? -33.931 14.268 22.914 1.00 90.69 429 ASN A C 1
ATOM 3228 O O . ASN A 1 429 ? -35.098 13.912 23.101 1.00 90.69 429 ASN A O 1
ATOM 3232 N N . GLU A 1 430 ? -33.000 14.206 23.872 1.00 88.75 430 GLU A N 1
ATOM 3233 C CA . GLU A 1 430 ? -33.248 13.763 25.260 1.00 88.75 430 GLU A CA 1
ATOM 3234 C C . GLU A 1 430 ? -34.239 14.667 26.026 1.00 88.75 430 GLU A C 1
ATOM 3236 O O . GLU A 1 430 ? -35.070 14.159 26.779 1.00 88.75 430 GLU A O 1
ATOM 3241 N N . GLU A 1 431 ? -34.201 15.988 25.826 1.00 88.12 431 GLU A N 1
ATOM 3242 C CA . GLU A 1 431 ? -35.031 16.946 26.580 1.00 88.12 431 GLU A CA 1
ATOM 3243 C C . GLU A 1 431 ? -36.533 16.764 26.302 1.00 88.12 431 GLU A C 1
ATOM 3245 O O . GLU A 1 431 ? -37.344 16.749 27.232 1.00 88.12 431 GLU A O 1
ATOM 3250 N N . ASP A 1 432 ? -36.905 16.552 25.038 1.00 91.75 432 ASP A N 1
ATOM 3251 C CA . ASP A 1 432 ? -38.291 16.313 24.629 1.00 91.75 432 ASP A CA 1
ATOM 3252 C C . ASP A 1 432 ? -38.843 15.002 25.211 1.00 91.75 432 ASP A C 1
ATOM 3254 O O . ASP A 1 432 ? -40.017 14.931 25.584 1.00 91.75 432 ASP A O 1
ATOM 3258 N N . MET A 1 433 ? -37.997 13.972 25.335 1.00 92.06 433 MET A N 1
ATOM 3259 C CA . MET A 1 433 ? -38.378 12.711 25.976 1.00 92.06 433 MET A CA 1
ATOM 3260 C C . MET A 1 433 ? -38.667 12.919 27.466 1.00 92.06 433 MET A C 1
ATOM 3262 O O . MET A 1 433 ? -39.704 12.467 27.958 1.00 92.06 433 MET A O 1
ATOM 3266 N N . LEU A 1 434 ? -37.787 13.629 28.181 1.00 86.94 434 LEU A N 1
ATOM 3267 C CA . LEU A 1 434 ? -37.959 13.906 29.611 1.00 86.94 434 LEU A CA 1
ATOM 3268 C C . LEU A 1 434 ? -39.235 14.707 29.879 1.00 86.94 434 LEU A C 1
ATOM 3270 O O . LEU A 1 434 ? -39.993 14.367 30.786 1.00 86.94 434 LEU A O 1
ATOM 3274 N N . LYS A 1 435 ? -39.527 15.709 29.047 1.00 88.88 435 LYS A N 1
ATOM 3275 C CA . LYS A 1 435 ? -40.773 16.473 29.146 1.00 88.88 435 LYS A CA 1
ATOM 3276 C C . LYS A 1 435 ? -42.010 15.595 28.943 1.00 88.88 435 LYS A C 1
ATOM 3278 O O . LYS A 1 435 ? -42.957 15.678 29.718 1.00 88.88 435 LYS A O 1
ATOM 3283 N N . ALA A 1 436 ? -41.992 14.707 27.950 1.00 90.69 436 ALA A N 1
ATOM 3284 C CA . ALA A 1 436 ? -43.095 13.775 27.724 1.00 90.69 436 ALA A CA 1
ATOM 3285 C C . ALA A 1 436 ? -43.297 12.791 28.892 1.00 90.69 436 ALA A C 1
ATOM 3287 O O . ALA A 1 436 ? -44.422 12.349 29.135 1.00 90.69 436 ALA A O 1
ATOM 3288 N N . LEU A 1 437 ? -42.234 12.453 29.633 1.00 86.44 437 LEU A N 1
ATOM 3289 C CA . LEU A 1 437 ? -42.346 11.687 30.874 1.00 86.44 437 LEU A CA 1
ATOM 3290 C C . LEU A 1 437 ? -43.034 12.500 31.982 1.00 86.44 437 LEU A C 1
ATOM 3292 O O . LEU A 1 437 ? -43.929 11.974 32.643 1.00 86.44 437 LEU A O 1
ATOM 3296 N N . GLU A 1 438 ? -42.646 13.766 32.171 1.00 86.00 438 GLU A N 1
ATOM 3297 C CA . GLU A 1 438 ? -43.251 14.681 33.156 1.00 86.00 438 GLU A CA 1
ATOM 3298 C C . GLU A 1 438 ? -44.740 14.931 32.879 1.00 86.00 438 GLU A C 1
ATOM 3300 O O . GLU A 1 438 ? -45.555 14.924 33.803 1.00 86.00 438 GLU A O 1
ATOM 3305 N N . ASP A 1 439 ? -45.099 15.075 31.602 1.00 88.88 439 ASP A N 1
ATOM 3306 C CA . ASP A 1 439 ? -46.475 15.279 31.138 1.00 88.88 439 ASP A CA 1
ATOM 3307 C C . ASP A 1 439 ? -47.321 13.982 31.179 1.00 88.88 439 ASP A C 1
ATOM 3309 O O . ASP A 1 439 ? -48.527 14.006 30.922 1.00 88.88 439 ASP A O 1
ATOM 3313 N N . GLY A 1 440 ? -46.717 12.837 31.532 1.00 86.38 440 GLY A N 1
ATOM 3314 C CA . GLY A 1 440 ? -47.398 11.545 31.655 1.00 86.38 440 GLY A CA 1
ATOM 3315 C C . GLY A 1 440 ? -47.742 10.873 30.320 1.00 86.38 440 GLY A C 1
ATOM 3316 O O . GLY A 1 440 ? -48.603 9.993 30.281 1.00 86.38 440 GLY A O 1
ATOM 3317 N N . GLU A 1 441 ? -47.090 11.265 29.221 1.00 89.75 441 GLU A N 1
ATOM 3318 C CA . GLU A 1 441 ? -47.322 10.705 27.882 1.00 89.75 441 GLU A CA 1
ATOM 3319 C C . GLU A 1 441 ? -46.632 9.350 27.657 1.00 89.75 441 GLU A C 1
ATOM 3321 O O . GLU A 1 441 ? -46.978 8.625 26.721 1.00 89.75 441 GLU A O 1
ATOM 3326 N N . ILE A 1 442 ? -45.645 9.004 28.488 1.00 91.75 442 ILE A N 1
ATOM 3327 C CA . ILE A 1 442 ? -44.936 7.723 28.437 1.00 91.75 442 ILE A CA 1
ATOM 3328 C C . ILE A 1 442 ? -45.634 6.730 29.368 1.00 91.75 442 ILE A C 1
ATOM 3330 O O . ILE A 1 442 ? -45.559 6.834 30.591 1.00 91.75 442 ILE A O 1
ATOM 3334 N N . THR A 1 443 ? -46.296 5.733 28.782 1.00 89.75 443 THR A N 1
ATOM 3335 C CA . THR A 1 443 ? -47.047 4.707 29.520 1.00 89.75 443 THR A CA 1
ATOM 3336 C C . THR A 1 443 ? -46.479 3.305 29.303 1.00 89.75 443 THR A C 1
ATOM 3338 O O . THR A 1 443 ? -45.680 3.069 28.395 1.00 89.75 443 THR A O 1
ATOM 3341 N N . LYS A 1 444 ? -46.937 2.332 30.098 1.00 92.06 444 LYS A N 1
ATOM 3342 C CA . LYS A 1 444 ? -46.631 0.906 29.906 1.00 92.06 444 LYS A CA 1
ATOM 3343 C C . LYS A 1 444 ? -46.884 0.450 28.460 1.00 92.06 444 LYS A C 1
ATOM 3345 O O . LYS A 1 444 ? -47.925 0.760 27.887 1.00 92.06 444 LYS A O 1
ATOM 3350 N N . GLY A 1 445 ? -45.945 -0.312 27.899 1.00 91.50 445 GLY A N 1
ATOM 3351 C CA . GLY A 1 445 ? -45.966 -0.822 26.523 1.00 91.50 445 GLY A CA 1
ATOM 3352 C C . GLY A 1 445 ? -45.371 0.125 25.472 1.00 91.50 445 GLY A C 1
ATOM 3353 O O . GLY A 1 445 ? -45.422 -0.184 24.282 1.00 91.50 445 GLY A O 1
ATOM 3354 N N . THR A 1 446 ? -44.814 1.268 25.881 1.00 95.50 446 THR A N 1
ATOM 3355 C CA . THR A 1 446 ? -44.179 2.229 24.964 1.00 95.50 446 THR A CA 1
ATOM 3356 C C . THR A 1 446 ? -42.768 1.776 24.576 1.00 95.50 446 THR A C 1
ATOM 3358 O O . THR A 1 446 ? -42.000 1.320 25.424 1.00 95.50 446 THR A O 1
ATOM 3361 N N . VAL A 1 447 ? -42.407 1.949 23.300 1.00 96.88 447 VAL A N 1
ATOM 3362 C CA . VAL A 1 447 ? -41.019 1.903 22.817 1.00 96.88 447 VAL A CA 1
ATOM 3363 C C . VAL A 1 447 ? -40.545 3.337 22.608 1.00 96.88 447 VAL A C 1
ATOM 3365 O O . VAL A 1 447 ? -40.948 4.017 21.670 1.00 96.88 447 VAL A O 1
ATOM 3368 N N . ILE A 1 448 ? -39.709 3.823 23.511 1.00 96.94 448 ILE A N 1
ATOM 3369 C CA . ILE A 1 448 ? -39.154 5.172 23.478 1.00 96.94 448 ILE A CA 1
ATOM 3370 C C . ILE A 1 448 ? -38.010 5.186 22.464 1.00 96.94 448 ILE A C 1
ATOM 3372 O O . ILE A 1 448 ? -37.058 4.420 22.599 1.00 96.94 448 ILE A O 1
ATOM 3376 N N . VAL A 1 449 ? -38.081 6.051 21.456 1.00 97.94 449 VAL A N 1
ATOM 3377 C CA . VAL A 1 449 ? -37.031 6.198 20.438 1.00 97.94 449 VAL A CA 1
ATOM 3378 C C . VAL A 1 449 ? -36.439 7.595 20.553 1.00 97.94 449 VAL A C 1
ATOM 3380 O O . VAL A 1 449 ? -37.140 8.564 20.287 1.00 97.94 449 VAL A O 1
ATOM 3383 N N . ILE A 1 450 ? -35.166 7.701 20.930 1.00 97.50 450 ILE A N 1
ATOM 3384 C CA . ILE A 1 450 ? -34.429 8.972 20.996 1.00 97.50 450 ILE A CA 1
ATOM 3385 C C . ILE A 1 450 ? -33.382 8.957 19.889 1.00 97.50 450 ILE A C 1
ATOM 3387 O O . ILE A 1 450 ? -32.431 8.177 19.950 1.00 97.50 450 ILE A O 1
ATOM 3391 N N . ARG A 1 451 ? -33.569 9.771 18.855 1.00 97.06 451 ARG A N 1
ATOM 3392 C CA . ARG A 1 451 ? -32.723 9.772 17.653 1.00 97.06 451 ARG A CA 1
ATOM 3393 C C . ARG A 1 451 ? -32.051 11.121 17.428 1.00 97.06 451 ARG A C 1
ATOM 3395 O O . ARG A 1 451 ? -32.408 12.095 18.075 1.00 97.06 451 ARG A O 1
ATOM 3402 N N . TYR A 1 452 ? -31.115 11.176 16.478 1.00 97.00 452 TYR A N 1
ATOM 3403 C CA . TYR A 1 452 ? -30.210 12.319 16.295 1.00 97.00 452 TYR A CA 1
ATOM 3404 C C . TYR A 1 452 ? -29.311 12.549 17.514 1.00 97.00 452 TYR A C 1
ATOM 3406 O O . TYR A 1 452 ? -28.881 13.674 17.780 1.00 97.00 452 TYR A O 1
ATOM 3414 N N . GLU A 1 453 ? -28.977 11.455 18.199 1.00 97.12 453 GLU A N 1
ATOM 3415 C CA . GLU A 1 453 ? -27.989 11.393 19.274 1.00 97.12 453 GLU A CA 1
ATOM 3416 C C . GLU A 1 453 ? -26.792 10.509 18.890 1.00 97.12 453 GLU A C 1
ATOM 3418 O O . GLU A 1 453 ? -25.943 10.195 19.718 1.00 97.12 453 GLU A O 1
ATOM 3423 N N . GLY A 1 454 ? -26.680 10.130 17.612 1.00 97.38 454 GLY A N 1
ATOM 3424 C CA . GLY A 1 454 ? -25.533 9.406 17.067 1.00 97.38 454 GLY A CA 1
ATOM 3425 C C . GLY A 1 454 ? -24.240 10.234 16.964 1.00 97.38 454 GLY A C 1
ATOM 3426 O O . GLY A 1 454 ? -24.184 11.400 17.381 1.00 97.38 454 GLY A O 1
ATOM 3427 N N . PRO A 1 455 ? -23.158 9.650 16.410 1.00 97.62 455 PRO A N 1
ATOM 3428 C CA . PRO A 1 455 ? -21.863 10.319 16.274 1.00 97.62 455 PRO A CA 1
ATOM 3429 C C . PRO A 1 455 ? -21.923 11.682 15.578 1.00 97.62 455 PRO A C 1
ATOM 3431 O O . PRO A 1 455 ? -21.241 12.617 16.011 1.00 97.62 455 PRO A O 1
ATOM 3434 N N . LYS A 1 456 ? -22.751 11.826 14.539 1.00 97.38 456 LYS A N 1
ATOM 3435 C CA . LYS A 1 456 ? -22.920 13.081 13.796 1.00 97.38 456 LYS A CA 1
ATOM 3436 C C . LYS A 1 456 ? -24.146 13.870 14.241 1.00 97.38 456 LYS A C 1
ATOM 3438 O O . LYS A 1 456 ? -24.080 15.097 14.244 1.00 97.38 456 LYS A O 1
ATOM 3443 N N . GLY A 1 457 ? -25.235 13.190 14.603 1.00 95.88 457 GLY A N 1
ATOM 3444 C CA . GLY A 1 457 ? -26.498 13.820 15.000 1.00 95.88 457 GLY A CA 1
ATOM 3445 C C . GLY A 1 457 ? -26.434 14.516 16.355 1.00 95.88 457 GLY A C 1
ATOM 3446 O O . GLY A 1 457 ? -26.889 15.655 16.476 1.00 95.88 457 GLY A O 1
ATOM 3447 N N . GLY A 1 458 ? -25.807 13.862 17.341 1.00 94.88 458 GLY A N 1
ATOM 3448 C CA . GLY A 1 458 ? -25.699 14.344 18.720 1.00 94.88 458 GLY A CA 1
ATOM 3449 C C . GLY A 1 458 ? -25.178 15.777 18.812 1.00 94.88 458 GLY A C 1
ATOM 3450 O O . GLY A 1 458 ? -25.897 16.628 19.338 1.00 94.88 458 GLY A O 1
ATOM 3451 N N . PRO A 1 459 ? -24.007 16.109 18.225 1.00 95.50 459 PRO A N 1
ATOM 3452 C CA . PRO A 1 459 ? -22.920 15.231 17.763 1.00 95.50 459 PRO A CA 1
ATOM 3453 C C . PRO A 1 459 ? -22.104 14.646 18.927 1.00 95.50 459 PRO A C 1
ATOM 3455 O O . PRO A 1 459 ? -22.267 15.042 20.077 1.00 95.50 459 PRO A O 1
ATOM 3458 N N . GLY A 1 460 ? -21.181 13.731 18.626 1.00 96.19 460 GLY A N 1
ATOM 3459 C CA . GLY A 1 460 ? -20.290 13.127 19.622 1.00 96.19 460 GLY A CA 1
ATOM 3460 C C . GLY A 1 460 ? -20.885 11.928 20.355 1.00 96.19 460 GLY A C 1
ATOM 3461 O O . GLY A 1 460 ? -20.301 11.479 21.337 1.00 96.19 460 GLY A O 1
ATOM 3462 N N . MET A 1 461 ? -22.013 11.399 19.870 1.00 97.50 461 MET A N 1
ATOM 3463 C CA . MET A 1 461 ? -22.668 10.206 20.405 1.00 97.50 461 MET A CA 1
ATOM 3464 C C . MET A 1 461 ? -22.844 10.270 21.939 1.00 97.50 461 MET A C 1
ATOM 3466 O O . MET A 1 461 ? -22.230 9.466 22.656 1.00 97.50 461 MET A O 1
ATOM 3470 N N . PRO A 1 462 ? -23.571 11.270 22.479 1.00 94.94 462 PRO A N 1
ATOM 3471 C CA . PRO A 1 462 ? -23.712 11.455 23.920 1.00 94.94 462 PRO A CA 1
ATOM 3472 C C . PRO A 1 462 ? -24.252 10.203 24.623 1.00 94.94 462 PRO A C 1
ATOM 3474 O O . PRO A 1 462 ? -25.024 9.422 24.066 1.00 94.94 462 PRO A O 1
ATOM 3477 N N . GLU A 1 463 ? -23.801 10.003 25.860 1.00 91.06 463 GLU A N 1
ATOM 3478 C CA . GLU A 1 463 ? -24.320 8.960 26.741 1.00 91.06 463 GLU A CA 1
ATOM 3479 C C . GLU A 1 463 ? -25.457 9.533 27.585 1.00 91.06 463 GLU A C 1
ATOM 3481 O O . GLU A 1 463 ? -25.255 10.517 28.289 1.00 91.06 463 GLU A O 1
ATOM 3486 N N . MET A 1 464 ? -26.646 8.940 27.517 1.00 90.19 464 MET A N 1
ATOM 3487 C CA . MET A 1 464 ? -27.858 9.430 28.178 1.00 90.19 464 MET A CA 1
ATOM 3488 C C . MET A 1 464 ? -28.177 8.583 29.417 1.00 90.19 464 MET A C 1
ATOM 3490 O O . MET A 1 464 ? -28.664 7.457 29.309 1.00 90.19 464 MET A O 1
ATOM 3494 N N . LEU A 1 465 ? -27.874 9.111 30.606 1.00 84.75 465 LEU A N 1
ATOM 3495 C CA . LEU A 1 465 ? -28.213 8.519 31.910 1.00 84.75 465 LEU A CA 1
ATOM 3496 C C . LEU A 1 465 ? -29.481 9.123 32.521 1.00 84.75 465 LEU A C 1
ATOM 3498 O O . LEU A 1 465 ? -30.178 8.461 33.290 1.00 84.75 465 LEU A O 1
ATOM 3502 N N . THR A 1 466 ? -29.759 10.397 32.236 1.00 80.56 466 THR A N 1
ATOM 3503 C CA . THR A 1 466 ? -30.880 11.120 32.848 1.00 80.56 466 THR A CA 1
ATOM 3504 C C . THR A 1 466 ? -32.193 10.459 32.452 1.00 80.56 466 THR A C 1
ATOM 3506 O O . THR A 1 466 ? -33.003 10.144 33.319 1.00 80.56 466 THR A O 1
ATOM 3509 N N . CYS A 1 467 ? -32.342 10.142 31.163 1.00 85.19 467 CYS A N 1
ATOM 3510 C CA . CYS A 1 467 ? -33.459 9.373 30.624 1.00 85.19 467 CYS A CA 1
ATOM 3511 C C . CYS A 1 467 ? -33.703 8.041 31.352 1.00 85.19 467 CYS A C 1
ATOM 3513 O O . CYS A 1 467 ? -34.803 7.784 31.839 1.00 85.19 467 CYS A O 1
ATOM 3515 N N . THR A 1 468 ? -32.686 7.180 31.433 1.00 85.12 468 THR A N 1
ATOM 3516 C CA . THR A 1 468 ? -32.822 5.836 32.020 1.00 85.12 468 THR A CA 1
ATOM 3517 C C . THR A 1 468 ? -33.106 5.911 33.521 1.00 85.12 468 THR A C 1
ATOM 3519 O O . THR A 1 468 ? -33.987 5.211 34.024 1.00 85.12 468 THR A O 1
ATOM 3522 N N . SER A 1 469 ? -32.439 6.826 34.229 1.00 79.00 469 SER A N 1
ATOM 3523 C CA . SER A 1 469 ? -32.657 7.068 35.660 1.00 79.00 469 SER A CA 1
ATOM 3524 C C . SER A 1 469 ? -34.052 7.629 35.945 1.00 79.00 469 SER A C 1
ATOM 3526 O O . SER A 1 469 ? -34.672 7.244 36.934 1.00 79.00 469 SER A O 1
ATOM 3528 N N . ALA A 1 470 ? -34.578 8.505 35.083 1.00 79.56 470 ALA A N 1
ATOM 3529 C CA . ALA A 1 470 ? -35.922 9.060 35.224 1.00 79.56 470 ALA A CA 1
ATOM 3530 C C . ALA A 1 470 ? -37.004 7.988 35.019 1.00 79.56 470 ALA A C 1
ATOM 3532 O O . ALA A 1 470 ? -37.929 7.891 35.824 1.00 79.56 470 ALA A O 1
ATOM 3533 N N . ILE A 1 471 ? -36.850 7.122 34.012 1.00 85.31 471 ILE A N 1
ATOM 3534 C CA . ILE A 1 471 ? -37.747 5.979 33.774 1.00 85.31 471 ILE A CA 1
ATOM 3535 C C . ILE A 1 471 ? -37.728 4.994 34.954 1.00 85.31 471 ILE A C 1
ATOM 3537 O O . ILE A 1 471 ? -38.784 4.527 35.395 1.00 85.31 471 ILE A O 1
ATOM 3541 N N . PHE A 1 472 ? -36.547 4.712 35.515 1.00 82.00 472 PHE A N 1
ATOM 3542 C CA . PHE A 1 472 ? -36.416 3.894 36.723 1.00 82.00 472 PHE A CA 1
ATOM 3543 C C . PHE A 1 472 ? -37.047 4.567 37.950 1.00 82.00 472 PHE A C 1
ATOM 3545 O O . PHE A 1 472 ? -37.835 3.951 38.672 1.00 82.00 472 PHE A O 1
ATOM 3552 N N . GLY A 1 473 ? -36.783 5.861 38.144 1.00 75.81 473 GLY A N 1
ATOM 3553 C CA . GLY A 1 473 ? -37.404 6.709 39.160 1.00 75.81 473 GLY A CA 1
ATOM 3554 C C . GLY A 1 473 ? -38.934 6.658 39.109 1.00 75.81 473 GLY A C 1
ATOM 3555 O O . GLY A 1 473 ? -39.579 6.411 40.128 1.00 75.81 473 GLY A O 1
ATOM 3556 N N . ALA A 1 474 ? -39.507 6.768 37.911 1.00 78.06 474 ALA A N 1
ATOM 3557 C CA . ALA A 1 474 ? -40.945 6.696 37.658 1.00 78.06 474 ALA A CA 1
ATOM 3558 C C . ALA A 1 474 ? -41.553 5.291 37.847 1.00 78.06 474 ALA A C 1
ATOM 3560 O O . ALA A 1 474 ? -42.773 5.147 37.852 1.00 78.06 474 ALA A O 1
ATOM 3561 N N . GLY A 1 475 ? -40.731 4.249 38.022 1.00 82.62 475 GLY A N 1
ATOM 3562 C CA . GLY A 1 475 ? -41.193 2.868 38.179 1.00 82.62 475 GLY A CA 1
ATOM 3563 C C . GLY A 1 475 ? -41.631 2.198 36.872 1.00 82.62 475 GLY A C 1
ATOM 3564 O O . GLY A 1 475 ? -42.324 1.187 36.925 1.00 82.62 475 GLY A O 1
ATOM 3565 N N . LEU A 1 476 ? -41.227 2.732 35.713 1.00 85.31 476 LEU A N 1
ATOM 3566 C CA . LEU A 1 476 ? -41.617 2.240 34.382 1.00 85.31 476 LEU A CA 1
ATOM 3567 C C . LEU A 1 476 ? -40.570 1.326 33.728 1.00 85.31 476 LEU A C 1
ATOM 3569 O O . LEU A 1 476 ? -40.802 0.818 32.637 1.00 85.31 476 LEU A O 1
ATOM 3573 N N . ALA A 1 477 ? -39.431 1.097 34.383 1.00 81.06 477 ALA A N 1
ATOM 3574 C CA . ALA A 1 477 ? -38.270 0.398 33.826 1.00 81.06 477 ALA A CA 1
ATOM 3575 C C . ALA A 1 477 ? -38.589 -0.971 33.183 1.00 81.06 477 ALA A C 1
ATOM 3577 O O . ALA A 1 477 ? -38.122 -1.272 32.091 1.00 81.06 477 ALA A O 1
ATOM 3578 N N . ASN A 1 478 ? -39.455 -1.775 33.808 1.00 83.50 478 ASN A N 1
ATOM 3579 C CA . ASN A 1 478 ? -39.840 -3.095 33.285 1.00 83.50 478 ASN A CA 1
ATOM 3580 C C . ASN A 1 478 ? -41.014 -3.055 32.291 1.00 83.50 478 ASN A C 1
ATOM 3582 O O . ASN A 1 478 ? -41.419 -4.092 31.770 1.00 83.50 478 ASN A O 1
ATOM 3586 N N . ASP A 1 479 ? -41.597 -1.880 32.068 1.00 88.19 479 ASP A N 1
ATOM 3587 C CA . ASP A 1 479 ? -42.832 -1.698 31.310 1.00 88.19 479 ASP A CA 1
ATOM 3588 C C . ASP A 1 479 ? -42.609 -0.979 29.969 1.00 88.19 479 ASP A C 1
ATOM 3590 O O . ASP A 1 479 ? -43.544 -0.888 29.171 1.00 88.19 479 ASP A O 1
ATOM 3594 N N . VAL A 1 480 ? -41.398 -0.484 29.700 1.00 92.50 480 VAL A N 1
ATOM 3595 C CA . VAL A 1 480 ? -41.031 0.225 28.463 1.00 92.50 480 VAL A CA 1
ATOM 3596 C C . VAL A 1 480 ? -39.734 -0.327 27.864 1.00 92.50 480 VAL A C 1
ATOM 3598 O O . VAL A 1 480 ? -38.951 -0.992 28.541 1.00 92.50 480 VAL A O 1
ATOM 3601 N N . ALA A 1 481 ? -39.495 -0.025 26.589 1.00 93.62 481 ALA A N 1
ATOM 3602 C CA . ALA A 1 481 ? -38.208 -0.245 25.928 1.00 93.62 481 ALA A CA 1
ATOM 3603 C C . ALA A 1 481 ? -37.635 1.079 25.412 1.00 93.62 481 ALA A C 1
ATOM 3605 O O . ALA A 1 481 ? -38.387 2.019 25.155 1.00 93.62 481 ALA A O 1
ATOM 3606 N N . MET A 1 482 ? -36.315 1.154 25.246 1.00 94.62 482 MET A N 1
ATOM 3607 C CA . MET A 1 482 ? -35.606 2.363 24.828 1.00 94.62 482 MET A CA 1
ATOM 3608 C C . MET A 1 482 ? -34.631 2.070 23.688 1.00 94.62 482 MET A C 1
ATOM 3610 O O . MET A 1 482 ? -33.787 1.182 23.802 1.00 94.62 482 MET A O 1
ATOM 3614 N N . LEU A 1 483 ? -34.733 2.847 22.611 1.00 96.56 483 LEU A N 1
ATOM 3615 C CA . LEU A 1 483 ? -33.901 2.772 21.413 1.00 96.56 483 LEU A CA 1
ATOM 3616 C C . LEU A 1 483 ? -33.194 4.105 21.172 1.00 96.56 483 LEU A C 1
ATOM 3618 O O . LEU A 1 483 ? -33.822 5.162 21.254 1.00 96.56 483 LEU A O 1
ATOM 3622 N N . THR A 1 484 ? -31.914 4.062 20.805 1.00 97.62 484 THR A N 1
ATOM 3623 C CA . THR A 1 484 ? -31.192 5.253 20.347 1.00 97.62 484 THR A CA 1
ATOM 3624 C C . THR A 1 484 ? -30.067 4.942 19.359 1.00 97.62 484 THR A C 1
ATOM 3626 O O . THR A 1 484 ? -29.439 3.881 19.413 1.00 97.62 484 THR A O 1
ATOM 3629 N N . ASP A 1 485 ? -29.786 5.895 18.468 1.00 97.69 485 ASP A N 1
ATOM 3630 C CA . ASP A 1 485 ? -28.547 5.946 17.682 1.00 97.69 485 ASP A CA 1
ATOM 3631 C C . ASP A 1 485 ? -27.346 6.479 18.494 1.00 97.69 485 ASP A C 1
ATOM 3633 O O . ASP A 1 485 ? -26.199 6.314 18.076 1.00 97.69 485 ASP A O 1
ATOM 3637 N N . GLY A 1 486 ? -27.595 7.057 19.674 1.00 96.50 486 GLY A N 1
ATOM 3638 C CA . GLY A 1 486 ? -26.599 7.424 20.679 1.00 96.50 486 GLY A CA 1
ATOM 3639 C C . GLY A 1 486 ? -26.234 6.283 21.632 1.00 96.50 486 GLY A C 1
ATOM 3640 O O . GLY A 1 486 ? -26.131 5.115 21.239 1.00 96.50 486 GLY A O 1
ATOM 3641 N N . ARG A 1 487 ? -26.007 6.615 22.909 1.00 95.06 487 ARG A N 1
ATOM 3642 C CA . ARG A 1 487 ? -25.633 5.655 23.965 1.00 95.06 487 ARG A CA 1
ATOM 3643 C C . ARG A 1 487 ? -26.495 5.864 25.206 1.00 95.06 487 ARG A C 1
ATOM 3645 O O . ARG A 1 487 ? -26.877 6.989 25.507 1.00 95.06 487 ARG A O 1
ATOM 3652 N N . PHE A 1 488 ? -26.742 4.801 25.963 1.00 89.69 488 PHE A N 1
ATOM 3653 C CA . PHE A 1 488 ? -27.409 4.871 27.266 1.00 89.69 488 PHE A CA 1
ATOM 3654 C C . PHE A 1 488 ? -26.437 4.500 28.390 1.00 89.69 488 PHE A C 1
ATOM 3656 O O . PHE A 1 488 ? -25.614 3.601 28.211 1.00 89.69 488 PHE A O 1
ATOM 3663 N N . SER A 1 489 ? -26.565 5.164 29.544 1.00 76.88 489 SER A N 1
ATOM 3664 C CA . SER A 1 489 ? -25.862 4.811 30.789 1.00 76.88 489 SER A CA 1
ATOM 3665 C C . SER A 1 489 ? -26.849 4.296 31.843 1.00 76.88 489 SER A C 1
ATOM 3667 O O . SER A 1 489 ? -28.036 4.613 31.779 1.00 76.88 489 SER A O 1
ATOM 3669 N N . GLY A 1 490 ? -26.373 3.575 32.862 1.00 61.72 490 GLY A N 1
ATOM 3670 C CA . GLY A 1 490 ? -27.175 3.226 34.051 1.00 61.72 490 GLY A CA 1
ATOM 3671 C C . GLY A 1 490 ? -27.964 1.909 33.983 1.00 61.72 490 GLY A C 1
ATOM 3672 O O . GLY A 1 490 ? -27.954 1.209 32.975 1.00 61.72 490 GLY A O 1
ATOM 3673 N N . GLY A 1 491 ? -28.564 1.529 35.120 1.00 57.62 491 GLY A N 1
ATOM 3674 C CA . GLY A 1 491 ? -29.088 0.193 35.448 1.00 57.62 491 GLY A CA 1
ATOM 3675 C C . GLY A 1 491 ? -29.991 -0.458 34.393 1.00 57.62 491 GLY A C 1
ATOM 3676 O O . GLY A 1 491 ? -30.960 0.123 33.916 1.00 57.62 491 GLY A O 1
ATOM 3677 N N . SER A 1 492 ? -29.673 -1.710 34.056 1.00 53.41 492 SER A N 1
ATOM 3678 C CA . SER A 1 492 ? -30.332 -2.529 33.032 1.00 53.41 492 SER A CA 1
ATOM 3679 C C . SER A 1 492 ? -31.624 -3.165 33.544 1.00 53.41 492 SER A C 1
ATOM 3681 O O . SER A 1 492 ? -31.720 -4.386 33.669 1.00 53.41 492 SER A O 1
ATOM 3683 N N . HIS A 1 493 ? -32.598 -2.335 33.889 1.00 65.69 493 HIS A N 1
ATOM 3684 C CA . HIS A 1 493 ? -33.947 -2.787 34.201 1.00 65.69 493 HIS A CA 1
ATOM 3685 C C . HIS A 1 493 ? -34.815 -2.477 32.979 1.00 65.69 493 HIS A C 1
ATOM 3687 O O . HIS A 1 493 ? -35.314 -1.367 32.856 1.00 65.69 493 HIS A O 1
ATOM 3693 N N . GLY A 1 494 ? -34.889 -3.415 32.027 1.00 77.75 494 GLY A N 1
ATOM 3694 C CA . GLY A 1 494 ? -35.639 -3.259 30.772 1.00 77.75 494 GLY A CA 1
ATOM 3695 C C . GLY A 1 494 ? -34.798 -3.418 29.498 1.00 77.75 494 GLY A C 1
ATOM 3696 O O . GLY A 1 494 ? -33.587 -3.637 29.543 1.00 77.75 494 GLY A O 1
ATOM 3697 N N . PHE A 1 495 ? -35.457 -3.305 28.341 1.00 87.62 495 PHE A N 1
ATOM 3698 C CA . PHE A 1 495 ? -34.818 -3.374 27.022 1.00 87.62 495 PHE A CA 1
ATOM 3699 C C . PHE A 1 495 ? -34.221 -2.017 26.638 1.00 87.62 495 PHE A C 1
ATOM 3701 O O . PHE A 1 495 ? -34.934 -1.133 26.166 1.00 87.62 495 PHE A O 1
ATOM 3708 N N . ILE A 1 496 ? -32.909 -1.862 26.824 1.00 90.81 496 ILE A N 1
ATOM 3709 C CA . ILE A 1 496 ? -32.168 -0.630 26.524 1.00 90.81 496 ILE A CA 1
ATOM 3710 C C . ILE A 1 496 ? -31.157 -0.918 25.407 1.00 90.81 496 ILE A C 1
ATOM 3712 O O . ILE A 1 496 ? -30.195 -1.666 25.605 1.00 90.81 496 ILE A O 1
ATOM 3716 N N . ILE A 1 497 ? -31.388 -0.334 24.229 1.00 93.88 497 ILE A N 1
ATOM 3717 C CA . ILE A 1 497 ? -30.615 -0.570 23.007 1.00 93.88 497 ILE A CA 1
ATOM 3718 C C . ILE A 1 497 ? -30.023 0.752 22.520 1.00 93.88 497 ILE A C 1
ATOM 3720 O O . ILE A 1 497 ? -30.749 1.694 22.202 1.00 93.88 497 ILE A O 1
ATOM 3724 N N . GLY A 1 498 ? -28.696 0.807 22.444 1.00 95.56 498 GLY A N 1
ATOM 3725 C CA . GLY A 1 498 ? -27.955 1.925 21.865 1.00 95.56 498 GLY A CA 1
ATOM 3726 C C . GLY A 1 498 ? -27.208 1.518 20.600 1.00 95.56 498 GLY A C 1
ATOM 3727 O O . GLY A 1 498 ? -27.278 0.375 20.146 1.00 95.56 498 GLY A O 1
ATOM 3728 N N . HIS A 1 499 ? -26.432 2.453 20.058 1.00 97.12 499 HIS A N 1
ATOM 3729 C CA . HIS A 1 499 ? -25.539 2.226 18.918 1.00 97.12 499 HIS A CA 1
ATOM 3730 C C . HIS A 1 499 ? -26.276 1.807 17.637 1.00 97.12 499 HIS A C 1
ATOM 3732 O O . HIS A 1 499 ? -25.673 1.173 16.769 1.00 97.12 499 HIS A O 1
ATOM 3738 N N . ILE A 1 500 ? -27.568 2.129 17.510 1.00 98.31 500 ILE A N 1
ATOM 3739 C CA . ILE A 1 500 ? -28.344 1.784 16.317 1.00 98.31 500 ILE A CA 1
ATOM 3740 C C . ILE A 1 500 ? -27.689 2.418 15.093 1.00 98.31 500 ILE A C 1
ATOM 3742 O O . ILE A 1 500 ? -27.527 3.636 15.015 1.00 98.31 500 ILE A O 1
ATOM 3746 N N . THR A 1 501 ? -27.298 1.562 14.149 1.00 96.62 501 THR A N 1
ATOM 3747 C CA . THR A 1 501 ? -26.535 1.955 12.968 1.00 96.62 501 THR A CA 1
ATOM 3748 C C . THR A 1 501 ? -27.228 1.477 11.683 1.00 96.62 501 THR A C 1
ATOM 3750 O O . THR A 1 501 ? -27.640 0.310 11.619 1.00 96.62 501 THR A O 1
ATOM 3753 N N . PRO A 1 502 ? -27.321 2.318 10.629 1.00 96.81 502 PRO A N 1
ATOM 3754 C CA . PRO A 1 502 ? -26.864 3.716 10.539 1.00 96.81 502 PRO A CA 1
ATOM 3755 C C . PRO A 1 502 ? -27.632 4.695 11.444 1.00 96.81 502 PRO A C 1
ATOM 3757 O O . PRO A 1 502 ? -28.814 4.495 11.716 1.00 96.81 502 PRO A O 1
ATOM 3760 N N . GLU A 1 503 ? -26.962 5.766 11.889 1.00 98.06 503 GLU A N 1
ATOM 3761 C CA . GLU A 1 503 ? -27.575 6.805 12.734 1.00 98.06 503 GLU A CA 1
ATOM 3762 C C . GLU A 1 503 ? -28.603 7.660 11.971 1.00 98.06 503 GLU A C 1
ATOM 3764 O O . GLU A 1 503 ? -28.606 7.719 10.735 1.00 98.06 503 GLU A O 1
ATOM 3769 N N . ALA A 1 504 ? -29.444 8.402 12.696 1.00 98.19 504 ALA A N 1
ATOM 3770 C CA . ALA A 1 504 ? -30.501 9.188 12.074 1.00 98.19 504 ALA A CA 1
ATOM 3771 C C . ALA A 1 504 ? -29.971 10.325 11.189 1.00 98.19 504 ALA A C 1
ATOM 3773 O O . ALA A 1 504 ? -30.531 10.604 10.132 1.00 98.19 504 ALA A O 1
ATOM 3774 N N . GLN A 1 505 ? -28.859 10.960 11.574 1.00 97.75 505 GLN A N 1
ATOM 3775 C CA . GLN A 1 505 ? -28.272 12.099 10.854 1.00 97.75 505 GLN A CA 1
ATOM 3776 C C . GLN A 1 505 ? -27.814 11.759 9.425 1.00 97.75 505 GLN A C 1
ATOM 3778 O O . GLN A 1 505 ? -27.694 12.663 8.594 1.00 97.75 505 GLN A O 1
ATOM 3783 N N . VAL A 1 506 ? -27.564 10.477 9.134 1.00 95.50 506 VAL A N 1
ATOM 3784 C CA . VAL A 1 506 ? -27.164 9.978 7.807 1.00 95.50 506 VAL A CA 1
ATOM 3785 C C . VAL A 1 506 ? -28.293 9.240 7.079 1.00 95.50 506 VAL A C 1
ATOM 3787 O O . VAL A 1 506 ? -28.052 8.642 6.035 1.00 95.50 506 VAL A O 1
ATOM 3790 N N . GLY A 1 507 ? -29.522 9.303 7.601 1.00 96.06 507 GLY A N 1
ATOM 3791 C CA . GLY A 1 507 ? -30.703 8.714 6.969 1.00 96.06 507 GLY A CA 1
ATOM 3792 C C . GLY A 1 507 ? -30.871 7.220 7.238 1.00 96.06 507 GLY A C 1
ATOM 3793 O O . GLY A 1 507 ? -31.510 6.533 6.444 1.00 96.06 507 GLY A O 1
ATOM 3794 N N . GLY A 1 508 ? -30.298 6.704 8.332 1.00 96.19 508 GLY A N 1
ATOM 3795 C CA . GLY A 1 508 ? -30.543 5.328 8.763 1.00 96.19 508 GLY A CA 1
ATOM 3796 C C . GLY A 1 508 ? -32.018 5.067 9.092 1.00 96.19 508 GLY A C 1
ATOM 3797 O O . GLY A 1 508 ? -32.762 6.019 9.343 1.00 96.19 508 GLY A O 1
ATOM 3798 N N . PRO A 1 509 ? -32.468 3.799 9.146 1.00 97.25 509 PRO A N 1
ATOM 3799 C CA . PRO A 1 509 ? -33.882 3.473 9.347 1.00 97.25 509 PRO A CA 1
ATOM 3800 C C . PRO A 1 509 ? -34.511 4.100 10.598 1.00 97.25 509 PRO A C 1
ATOM 3802 O O . PRO A 1 509 ? -35.669 4.506 10.555 1.00 97.25 509 PRO A O 1
ATOM 3805 N N . ILE A 1 510 ? -33.745 4.288 11.679 1.00 98.00 510 ILE A N 1
ATOM 3806 C CA . ILE A 1 510 ? -34.192 5.005 12.886 1.00 98.00 510 ILE A CA 1
ATOM 3807 C C . ILE A 1 510 ? -34.665 6.454 12.606 1.00 98.00 510 ILE A C 1
ATOM 3809 O O . ILE A 1 510 ? -35.566 6.956 13.280 1.00 98.00 510 ILE A O 1
ATOM 3813 N N . ALA A 1 511 ? -34.146 7.116 11.562 1.00 97.88 511 ALA A N 1
ATOM 3814 C CA . ALA A 1 511 ? -34.612 8.432 11.102 1.00 97.88 511 ALA A CA 1
ATOM 3815 C C . ALA A 1 511 ? -36.026 8.416 10.501 1.00 97.88 511 ALA A C 1
ATOM 3817 O O . ALA A 1 511 ? -36.638 9.471 10.343 1.00 97.88 511 ALA A O 1
ATOM 3818 N N . LEU A 1 512 ? -36.528 7.237 10.128 1.00 97.56 512 LEU A N 1
ATOM 3819 C CA . LEU A 1 512 ? -37.785 7.057 9.400 1.00 97.56 512 LEU A CA 1
ATOM 3820 C C . LEU A 1 512 ? -38.938 6.628 10.313 1.00 97.56 512 LEU A C 1
ATOM 3822 O O . LEU A 1 512 ? -40.096 6.655 9.889 1.00 97.56 512 LEU A O 1
ATOM 3826 N N . LEU A 1 513 ? -38.631 6.247 11.556 1.00 97.62 513 LEU A N 1
ATOM 3827 C CA . LEU A 1 513 ? -39.634 5.912 12.560 1.00 97.62 513 LEU A CA 1
ATOM 3828 C C . LEU A 1 513 ? -40.486 7.144 12.895 1.00 97.62 513 LEU A C 1
ATOM 3830 O O . LEU A 1 513 ? -39.994 8.274 12.977 1.00 97.62 513 LEU A O 1
ATOM 3834 N N . GLN A 1 514 ? -41.774 6.909 13.099 1.00 97.25 514 GLN A N 1
ATOM 3835 C CA . GLN A 1 514 ? -42.775 7.888 13.499 1.00 97.25 514 GLN A CA 1
ATOM 3836 C C . GLN A 1 514 ? -43.482 7.405 14.769 1.00 97.25 514 GLN A C 1
ATOM 3838 O O . GLN A 1 514 ? -43.603 6.204 15.021 1.00 97.25 514 GLN A O 1
ATOM 3843 N N . SER A 1 515 ? -43.955 8.346 15.591 1.00 97.31 515 SER A N 1
ATOM 3844 C CA . SER A 1 515 ? -44.771 7.994 16.757 1.00 97.31 515 SER A CA 1
ATOM 3845 C C . SER A 1 515 ? -46.034 7.259 16.300 1.00 97.31 515 SER A C 1
ATOM 3847 O O . SER A 1 515 ? -46.765 7.770 15.454 1.00 97.31 515 SER A O 1
ATOM 3849 N N . GLY A 1 516 ? -46.290 6.079 16.864 1.00 96.31 516 GLY A N 1
ATOM 3850 C CA . GLY A 1 516 ? -47.368 5.177 16.450 1.00 96.31 516 GLY A CA 1
ATOM 3851 C C . GLY A 1 516 ? -46.899 3.905 15.734 1.00 96.31 516 GLY A C 1
ATOM 3852 O O . GLY A 1 516 ? -47.653 2.934 15.713 1.00 96.31 516 GLY A O 1
ATOM 3853 N N . ASP A 1 517 ? -45.670 3.869 15.206 1.00 97.94 517 ASP A N 1
ATOM 3854 C CA . ASP A 1 517 ? -45.120 2.661 14.579 1.00 97.94 517 ASP A CA 1
ATOM 3855 C C . ASP A 1 517 ? -44.988 1.520 15.604 1.00 97.94 517 ASP A C 1
ATOM 3857 O O . ASP A 1 517 ? -44.669 1.749 16.770 1.00 97.94 517 ASP A O 1
ATOM 3861 N N . VAL A 1 518 ? -45.201 0.270 15.193 1.00 98.19 518 VAL A N 1
ATOM 3862 C CA . VAL A 1 518 ? -45.063 -0.884 16.095 1.00 98.19 518 VAL A CA 1
ATOM 3863 C C . VAL A 1 518 ? -43.644 -1.429 16.005 1.00 98.19 518 VAL A C 1
ATOM 3865 O O . VAL A 1 518 ? -43.212 -1.846 14.935 1.00 98.19 518 VAL A O 1
ATOM 3868 N N . VAL A 1 519 ? -42.927 -1.473 17.126 1.00 98.12 519 VAL A N 1
ATOM 3869 C CA . VAL A 1 519 ? -41.551 -1.983 17.194 1.00 98.12 519 VAL A CA 1
ATOM 3870 C C . VAL A 1 519 ? -41.510 -3.282 17.989 1.00 98.12 519 VAL A C 1
ATOM 3872 O O . VAL A 1 519 ? -42.149 -3.412 19.036 1.00 98.12 519 VAL A O 1
ATOM 3875 N N . THR A 1 520 ? -40.752 -4.247 17.477 1.00 97.69 520 THR A N 1
ATOM 3876 C CA . THR A 1 520 ? -40.533 -5.566 18.070 1.00 97.69 520 THR A CA 1
ATOM 3877 C C . THR A 1 520 ? -39.046 -5.762 18.347 1.00 97.69 520 THR A C 1
ATOM 3879 O O . THR A 1 520 ? -38.219 -5.644 17.447 1.00 97.69 520 THR A O 1
ATOM 3882 N N . ILE A 1 521 ? -38.713 -6.081 19.595 1.00 96.12 521 ILE A N 1
ATOM 3883 C CA . ILE A 1 521 ? -37.373 -6.445 20.051 1.00 96.12 521 ILE A CA 1
ATOM 3884 C C . ILE A 1 521 ? -37.400 -7.930 20.403 1.00 96.12 521 ILE A C 1
ATOM 3886 O O . ILE A 1 521 ? -38.186 -8.366 21.247 1.00 96.12 521 ILE A O 1
ATOM 3890 N N . ASP A 1 522 ? -36.541 -8.700 19.750 1.00 94.38 522 ASP A N 1
ATOM 3891 C CA . ASP A 1 522 ? -36.414 -10.142 19.907 1.00 94.38 522 ASP A CA 1
ATOM 3892 C C . ASP A 1 522 ? -34.972 -10.482 20.295 1.00 94.38 522 ASP A C 1
ATOM 3894 O O . ASP A 1 522 ? -34.076 -10.543 19.455 1.00 94.38 522 ASP A O 1
ATOM 3898 N N . ALA A 1 523 ? -34.745 -10.701 21.590 1.00 88.38 523 ALA A N 1
ATOM 3899 C CA . ALA A 1 523 ? -33.434 -11.062 22.120 1.00 88.38 523 ALA A CA 1
ATOM 3900 C C . ALA A 1 523 ? -33.101 -12.557 21.948 1.00 88.38 523 ALA A C 1
ATOM 3902 O O . ALA A 1 523 ? -31.992 -12.962 22.288 1.00 88.38 523 ALA A O 1
ATOM 3903 N N . VAL A 1 524 ? -34.032 -13.381 21.443 1.00 87.44 524 VAL A N 1
ATOM 3904 C CA . VAL A 1 524 ? -33.755 -14.781 21.070 1.00 87.44 524 VAL A CA 1
ATOM 3905 C C . VAL A 1 524 ? -33.082 -14.824 19.707 1.00 87.44 524 VAL A C 1
ATOM 3907 O O . VAL A 1 524 ? -32.081 -15.509 19.533 1.00 87.44 524 VAL A O 1
ATOM 3910 N N . ASN A 1 525 ? -33.630 -14.074 18.751 1.00 90.81 525 ASN A N 1
ATOM 3911 C CA . ASN A 1 525 ? -33.128 -14.019 17.378 1.00 90.81 525 ASN A CA 1
ATOM 3912 C C . ASN A 1 525 ? -32.162 -12.850 17.134 1.00 90.81 525 ASN A C 1
ATOM 3914 O O . ASN A 1 525 ? -31.745 -12.639 15.996 1.00 90.81 525 ASN A O 1
ATOM 3918 N N . ASN A 1 526 ? -31.828 -12.085 18.178 1.00 93.06 526 ASN A N 1
ATOM 3919 C CA . ASN A 1 526 ? -30.976 -10.901 18.115 1.00 93.06 526 ASN A CA 1
ATOM 3920 C C . ASN A 1 526 ? -31.480 -9.850 17.104 1.00 93.06 526 ASN A C 1
ATOM 3922 O O . ASN A 1 526 ? -30.729 -9.355 16.260 1.00 93.06 526 ASN A O 1
ATOM 3926 N N . ARG A 1 527 ? -32.774 -9.501 17.177 1.00 95.69 527 ARG A N 1
ATOM 3927 C CA . ARG A 1 527 ? -33.432 -8.566 16.253 1.00 95.69 527 ARG A CA 1
ATOM 3928 C C . ARG A 1 527 ? -34.125 -7.378 16.923 1.00 95.69 527 ARG A C 1
ATOM 3930 O O . ARG A 1 527 ? -34.668 -7.482 18.018 1.00 95.69 527 ARG A O 1
ATOM 3937 N N . VAL A 1 528 ? -34.150 -6.258 16.210 1.00 97.19 528 VAL A N 1
ATOM 3938 C CA . VAL A 1 528 ? -34.968 -5.070 16.441 1.00 97.19 528 VAL A CA 1
ATOM 3939 C C . VAL A 1 528 ? -35.582 -4.647 15.105 1.00 97.19 528 VAL A C 1
ATOM 3941 O O . VAL A 1 528 ? -34.888 -4.225 14.176 1.00 97.19 528 VAL A O 1
ATOM 3944 N N . ASP A 1 529 ? -36.898 -4.800 14.998 1.00 97.81 529 ASP A N 1
ATOM 3945 C CA . ASP A 1 529 ? -37.652 -4.553 13.773 1.00 97.81 529 ASP A CA 1
ATOM 3946 C C . ASP A 1 529 ? -38.836 -3.613 14.023 1.00 97.81 529 ASP A C 1
ATOM 3948 O O . ASP A 1 529 ? -39.459 -3.634 15.084 1.00 97.81 529 ASP A O 1
ATOM 3952 N N . VAL A 1 530 ? -39.181 -2.813 13.019 1.00 97.56 530 VAL A N 1
ATOM 3953 C CA . VAL A 1 530 ? -40.416 -2.030 12.952 1.00 97.56 530 VAL A CA 1
ATOM 3954 C C . VAL A 1 530 ? -41.381 -2.687 11.961 1.00 97.56 530 VAL A C 1
ATOM 3956 O O . VAL A 1 530 ? -40.960 -3.144 10.897 1.00 97.56 530 VAL A O 1
ATOM 3959 N N . ASP A 1 531 ? -42.666 -2.753 12.309 1.00 97.19 531 ASP A N 1
ATOM 3960 C CA . ASP A 1 531 ? -43.743 -3.373 11.520 1.00 97.19 531 ASP A CA 1
ATOM 3961 C C . ASP A 1 531 ? -44.185 -2.459 10.363 1.00 97.19 531 ASP A C 1
ATOM 3963 O O . ASP A 1 531 ? -45.320 -1.991 10.294 1.00 97.19 531 ASP A O 1
ATOM 3967 N N . LEU A 1 532 ? -43.235 -2.145 9.481 1.00 95.56 532 LEU A N 1
ATOM 3968 C CA . LEU A 1 532 ? -43.430 -1.361 8.266 1.00 95.56 532 LEU A CA 1
ATOM 3969 C C . LEU A 1 532 ? -42.980 -2.178 7.058 1.00 95.56 532 LEU A C 1
ATOM 3971 O O . LEU A 1 532 ? -41.969 -2.883 7.097 1.00 95.56 532 LEU A O 1
ATOM 3975 N N . SER A 1 533 ? -43.713 -2.054 5.952 1.00 94.19 533 SER A N 1
ATOM 3976 C CA . SER A 1 533 ? -43.301 -2.678 4.692 1.00 94.19 533 SER A CA 1
ATOM 3977 C C . SER A 1 533 ? -42.038 -2.011 4.131 1.00 94.19 533 SER A C 1
ATOM 3979 O O . SER A 1 533 ? -41.832 -0.809 4.305 1.00 94.19 533 SER A O 1
ATOM 3981 N N . GLU A 1 534 ? -41.226 -2.756 3.375 1.00 90.81 534 GLU A N 1
ATOM 3982 C CA . GLU A 1 534 ? -40.047 -2.198 2.689 1.00 90.81 534 GLU A CA 1
ATOM 3983 C C . GLU A 1 534 ? -40.406 -1.004 1.794 1.00 90.81 534 GLU A C 1
ATOM 3985 O O . GLU A 1 534 ? -39.660 -0.028 1.721 1.00 90.81 534 GLU A O 1
ATOM 3990 N N . LYS A 1 535 ? -41.581 -1.053 1.151 1.00 93.88 535 LYS A N 1
ATOM 3991 C CA . LYS A 1 535 ? -42.099 0.050 0.337 1.00 93.88 535 LYS A CA 1
ATOM 3992 C C . LYS A 1 535 ? -42.314 1.311 1.174 1.00 93.88 535 LYS A C 1
ATOM 3994 O O . LYS A 1 535 ? -41.931 2.391 0.742 1.00 93.88 535 LYS A O 1
ATOM 3999 N N . GLU A 1 536 ? -42.909 1.176 2.354 1.00 95.62 536 GLU A N 1
ATOM 4000 C CA . GLU A 1 536 ? -43.186 2.315 3.228 1.00 95.62 536 GLU A CA 1
ATOM 4001 C C . GLU A 1 536 ? -41.898 2.935 3.778 1.00 95.62 536 GLU A C 1
ATOM 4003 O O . GLU A 1 536 ? -41.740 4.153 3.724 1.00 95.62 536 GLU A O 1
ATOM 4008 N N . LEU A 1 537 ? -40.937 2.113 4.214 1.00 92.38 537 LEU A N 1
ATOM 4009 C CA . LEU A 1 537 ? -39.609 2.595 4.605 1.00 92.38 537 LEU A CA 1
ATOM 4010 C C . LEU A 1 537 ? -38.913 3.321 3.443 1.00 92.38 537 LEU A C 1
ATOM 4012 O O . LEU A 1 537 ? -38.373 4.410 3.633 1.00 92.38 537 LEU A O 1
ATOM 4016 N N . ALA A 1 538 ? -38.975 2.773 2.226 1.00 92.44 538 ALA A N 1
ATOM 4017 C CA . ALA A 1 538 ? -38.397 3.405 1.041 1.00 92.44 538 ALA A CA 1
ATOM 4018 C C . ALA A 1 538 ? -39.086 4.730 0.672 1.00 92.44 538 ALA A C 1
ATOM 4020 O O . ALA A 1 538 ? -38.419 5.672 0.241 1.00 92.44 538 ALA A O 1
ATOM 4021 N N . ASP A 1 539 ? -40.406 4.828 0.834 1.00 95.06 539 ASP A N 1
ATOM 4022 C CA . ASP A 1 539 ? -41.153 6.058 0.570 1.00 95.06 539 ASP A CA 1
ATOM 4023 C C . ASP A 1 539 ? -40.833 7.135 1.621 1.00 95.06 539 ASP A C 1
ATOM 4025 O O . ASP A 1 539 ? -40.491 8.259 1.244 1.00 95.06 539 ASP A O 1
ATOM 4029 N N . ARG A 1 540 ? -40.779 6.780 2.915 1.00 97.25 540 ARG A N 1
ATOM 4030 C CA . ARG A 1 540 ? -40.318 7.692 3.981 1.00 97.25 540 ARG A CA 1
ATOM 4031 C C . ARG A 1 540 ? -38.870 8.152 3.750 1.00 97.25 540 ARG A C 1
ATOM 4033 O O . ARG A 1 540 ? -38.559 9.327 3.945 1.00 97.25 540 ARG A O 1
ATOM 4040 N N . ALA A 1 541 ? -37.990 7.272 3.266 1.00 92.69 541 ALA A N 1
ATOM 4041 C CA . ALA A 1 541 ? -36.601 7.616 2.950 1.00 92.69 541 ALA A CA 1
ATOM 4042 C C . ALA A 1 541 ? -36.474 8.659 1.821 1.00 92.69 541 ALA A C 1
ATOM 4044 O O . ALA A 1 541 ? -35.590 9.514 1.872 1.00 92.69 541 ALA A O 1
ATOM 4045 N N . LYS A 1 542 ? -37.366 8.642 0.815 1.00 93.50 542 LYS A N 1
ATOM 4046 C CA . LYS A 1 542 ? -37.386 9.655 -0.265 1.00 93.50 542 LYS A CA 1
ATOM 4047 C C . LYS A 1 542 ? -37.787 11.039 0.242 1.00 93.50 542 LYS A C 1
ATOM 4049 O O . LYS A 1 542 ? -37.341 12.052 -0.311 1.00 93.50 542 LYS A O 1
ATOM 4054 N N . GLU A 1 543 ? -38.642 11.093 1.256 1.00 94.38 543 GLU A N 1
ATOM 4055 C CA . GLU A 1 543 ? -39.113 12.338 1.867 1.00 94.38 543 GLU A CA 1
ATOM 4056 C C . GLU A 1 543 ? -38.128 12.887 2.900 1.00 94.38 543 GLU A C 1
ATOM 4058 O O . GLU A 1 543 ? -38.027 14.105 3.061 1.00 94.38 543 GLU A O 1
ATOM 4063 N N . TRP A 1 544 ? -37.350 12.014 3.543 1.00 96.81 544 TRP A N 1
ATOM 4064 C CA . TRP A 1 544 ? -36.393 12.408 4.568 1.00 96.81 544 TRP A CA 1
ATOM 4065 C C . TRP A 1 544 ? -35.350 13.406 4.047 1.00 96.81 544 TRP A C 1
ATOM 4067 O O . TRP A 1 544 ? -34.808 13.301 2.940 1.00 96.81 544 TRP A O 1
ATOM 4077 N N . ARG A 1 545 ? -35.058 14.413 4.869 1.00 94.75 545 ARG A N 1
ATOM 4078 C CA . ARG A 1 545 ? -34.002 15.399 4.642 1.00 94.75 545 ARG A CA 1
ATOM 4079 C C . ARG A 1 545 ? -33.177 15.497 5.911 1.00 94.75 545 ARG A C 1
ATOM 4081 O O . ARG A 1 545 ? -33.738 15.692 6.985 1.00 94.75 545 ARG A O 1
ATOM 4088 N N . ALA A 1 546 ? -31.859 15.399 5.767 1.00 92.38 546 ALA A N 1
ATOM 4089 C CA . ALA A 1 546 ? -30.949 15.549 6.890 1.00 92.38 546 ALA A CA 1
ATOM 4090 C C . ALA A 1 546 ? -31.171 16.907 7.579 1.00 92.38 546 ALA A C 1
ATOM 4092 O O . ALA A 1 546 ? -31.120 17.938 6.893 1.00 92.38 546 ALA A O 1
ATOM 4093 N N . PRO A 1 547 ? -31.391 16.940 8.906 1.00 93.38 547 PRO A N 1
ATOM 4094 C CA . PRO A 1 547 ? -31.425 18.200 9.626 1.00 93.38 547 PRO A CA 1
ATOM 4095 C C . PRO A 1 547 ? -30.045 18.877 9.564 1.00 93.38 547 PRO A C 1
ATOM 4097 O O . PRO A 1 547 ? -29.022 18.191 9.419 1.00 93.38 547 PRO A O 1
ATOM 4100 N N . PRO A 1 548 ? -29.983 20.218 9.665 1.00 92.69 548 PRO A N 1
ATOM 4101 C CA . PRO A 1 548 ? -28.719 20.932 9.770 1.00 92.69 548 PRO A CA 1
ATOM 4102 C C . PRO A 1 548 ? -27.884 20.420 10.944 1.00 92.69 548 PRO A C 1
ATOM 4104 O O . PRO A 1 548 ? -28.411 20.141 12.018 1.00 92.69 548 PRO A O 1
ATOM 4107 N N . LEU A 1 549 ? -26.565 20.363 10.758 1.00 92.62 549 LEU A N 1
ATOM 4108 C CA . LEU A 1 549 ? -25.650 20.034 11.848 1.00 92.62 549 LEU A CA 1
ATOM 4109 C C . LEU A 1 549 ? -25.792 21.062 12.979 1.00 92.62 549 LEU A C 1
ATOM 4111 O O . LEU A 1 549 ? -25.760 22.270 12.729 1.00 92.62 549 LEU A O 1
ATOM 4115 N N . LYS A 1 550 ? -25.870 20.583 14.226 1.00 92.81 550 LYS A N 1
ATOM 4116 C CA . LYS A 1 550 ? -26.010 21.429 15.428 1.00 92.81 550 LYS A CA 1
ATOM 4117 C C . LYS A 1 550 ? -24.803 22.361 15.655 1.00 92.81 550 LYS A C 1
ATOM 4119 O O . LYS A 1 550 ? -24.906 23.353 16.369 1.00 92.81 550 LYS A O 1
ATOM 4124 N N . VAL A 1 551 ? -23.656 22.068 15.032 1.00 91.31 551 VAL A N 1
ATOM 4125 C CA . VAL A 1 551 ? -22.422 22.869 15.095 1.00 91.31 551 VAL A CA 1
ATOM 4126 C C . VAL A 1 551 ? -21.812 23.048 13.704 1.00 91.31 551 VAL A C 1
ATOM 4128 O O . VAL A 1 551 ? -21.897 22.159 12.861 1.00 91.31 551 VAL A O 1
ATOM 4131 N N . ASN A 1 552 ? -21.144 24.180 13.463 1.00 90.38 552 ASN A N 1
ATOM 4132 C CA . ASN A 1 552 ? -20.500 24.489 12.176 1.00 90.38 552 ASN A CA 1
ATOM 4133 C C . ASN A 1 552 ? -18.994 24.816 12.285 1.00 90.38 552 ASN A C 1
ATOM 4135 O O . ASN A 1 552 ? -18.349 25.097 11.272 1.00 90.38 552 ASN A O 1
ATOM 4139 N N . ARG A 1 553 ? -18.424 24.809 13.497 1.00 83.12 553 ARG A N 1
ATOM 4140 C CA . ARG A 1 553 ? -17.008 25.082 13.806 1.00 83.12 553 ARG A CA 1
ATOM 4141 C C . ARG A 1 553 ? -16.577 24.303 15.059 1.00 83.12 553 ARG A C 1
ATOM 4143 O O . ARG A 1 553 ? -17.406 23.730 15.759 1.00 83.12 553 ARG A O 1
ATOM 4150 N N . GLY A 1 554 ? -15.277 24.305 15.352 1.00 94.56 554 GLY A N 1
ATOM 4151 C CA . GLY A 1 554 ? -14.714 23.698 16.565 1.00 94.56 554 GLY A CA 1
ATOM 4152 C C . GLY A 1 554 ? -14.489 22.183 16.474 1.00 94.56 554 GLY A C 1
ATOM 4153 O O . GLY A 1 554 ? -14.607 21.584 15.404 1.00 94.56 554 GLY A O 1
ATOM 4154 N N . VAL A 1 555 ? -14.126 21.567 17.606 1.00 96.19 555 VAL A N 1
ATOM 4155 C CA . VAL A 1 555 ? -13.743 20.142 17.679 1.00 96.19 555 VAL A CA 1
ATOM 4156 C C . VAL A 1 555 ? -14.886 19.201 17.297 1.00 96.19 555 VAL A C 1
ATOM 4158 O O . VAL A 1 555 ? -14.652 18.258 16.552 1.00 96.19 555 VAL A O 1
ATOM 4161 N N . LEU A 1 556 ? -16.123 19.499 17.704 1.00 97.00 556 LEU A N 1
ATOM 4162 C CA . LEU A 1 556 ? -17.290 18.692 17.340 1.00 97.00 556 LEU A CA 1
ATOM 4163 C C . LEU A 1 556 ? -17.571 18.742 15.837 1.00 97.00 556 LEU A C 1
ATOM 4165 O O . LEU A 1 556 ? -17.885 17.721 15.240 1.00 97.00 556 LEU A O 1
ATOM 4169 N N . TYR A 1 557 ? -17.380 19.897 15.192 1.00 95.19 557 TYR A N 1
ATOM 4170 C CA . TYR A 1 557 ? -17.501 19.970 13.738 1.00 95.19 557 TYR A CA 1
ATOM 4171 C C . TYR A 1 557 ? -16.431 19.125 13.043 1.00 95.19 557 TYR A C 1
ATOM 4173 O O . TYR A 1 557 ? -16.762 18.361 12.144 1.00 95.19 557 TYR A O 1
ATOM 4181 N N . LYS A 1 558 ? -15.167 19.191 13.493 1.00 92.06 558 LYS A N 1
ATOM 4182 C CA . LYS A 1 558 ? -14.101 18.305 12.987 1.00 92.06 558 LYS A CA 1
ATOM 4183 C C . LYS A 1 558 ? -14.454 16.827 13.187 1.00 92.06 558 LYS A C 1
ATOM 4185 O O . LYS A 1 558 ? -14.259 16.040 12.270 1.00 92.06 558 LYS A O 1
ATOM 4190 N N . TYR A 1 559 ? -14.998 16.475 14.351 1.00 96.62 559 TYR A N 1
ATOM 4191 C CA . TYR A 1 559 ? -15.443 15.120 14.664 1.00 96.62 559 TYR A CA 1
ATOM 4192 C C . TYR A 1 559 ? -16.513 14.645 13.676 1.00 96.62 559 TYR A C 1
ATOM 4194 O O . TYR A 1 559 ? -16.317 13.623 13.034 1.00 96.62 559 TYR A O 1
ATOM 4202 N N . ILE A 1 560 ? -17.572 15.429 13.438 1.00 95.81 560 ILE A N 1
ATOM 4203 C CA . ILE A 1 560 ? -18.632 15.096 12.465 1.00 95.81 560 ILE A CA 1
ATOM 4204 C C . ILE A 1 560 ? -18.062 14.798 11.069 1.00 95.81 560 ILE A C 1
ATOM 4206 O O . ILE A 1 560 ? -18.529 13.880 10.393 1.00 95.81 560 ILE A O 1
ATOM 4210 N N . GLN A 1 561 ? -17.069 15.576 10.622 1.00 93.50 561 GLN A N 1
ATOM 4211 C CA . GLN A 1 561 ? -16.464 15.403 9.293 1.00 93.50 561 GLN A CA 1
ATOM 4212 C C . GLN A 1 561 ? -15.644 14.112 9.161 1.00 93.50 561 GLN A C 1
ATOM 4214 O O . GLN A 1 561 ? -15.450 13.628 8.045 1.00 93.50 561 GLN A O 1
ATOM 4219 N N . ASN A 1 562 ? -15.164 13.576 10.282 1.00 94.06 562 ASN A N 1
ATOM 4220 C CA . ASN A 1 562 ? -14.151 12.528 10.310 1.00 94.06 562 ASN A CA 1
ATOM 4221 C C . ASN A 1 562 ? -14.662 11.199 10.876 1.00 94.06 562 ASN A C 1
ATOM 4223 O O . ASN A 1 562 ? -14.114 10.153 10.551 1.00 94.06 562 ASN A O 1
ATOM 4227 N N . VAL A 1 563 ? -15.684 11.234 11.731 1.00 96.25 563 VAL A N 1
ATOM 4228 C CA . VAL A 1 563 ? -16.142 10.067 12.479 1.00 96.25 563 VAL A CA 1
ATOM 4229 C C . VAL A 1 563 ? -16.826 9.036 11.574 1.00 96.25 563 VAL A C 1
ATOM 4231 O O . VAL A 1 563 ? -17.675 9.370 10.736 1.00 96.25 563 VAL A O 1
ATOM 4234 N N . SER A 1 564 ? -16.449 7.774 11.764 1.00 94.44 564 SER A N 1
ATOM 4235 C CA . SER A 1 564 ? -17.126 6.591 11.223 1.00 94.44 564 SER A CA 1
ATOM 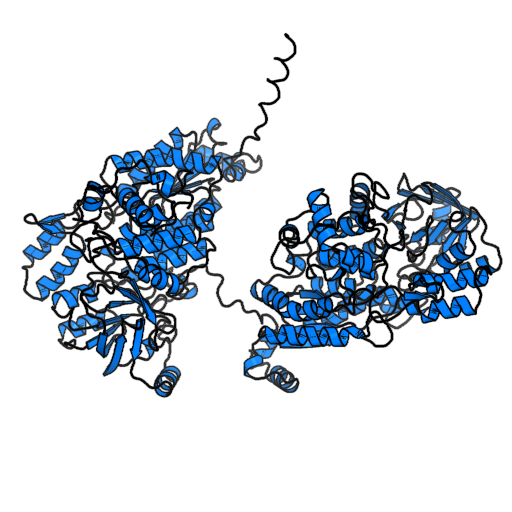4236 C C . SER A 1 564 ? -18.388 6.230 12.025 1.00 94.44 564 SER A C 1
ATOM 4238 O O . SER A 1 564 ? -18.725 6.867 13.022 1.00 94.44 564 SER A O 1
ATOM 4240 N N . SER A 1 565 ? -19.126 5.215 11.578 1.00 94.94 565 SER A N 1
ATOM 4241 C CA . SER A 1 565 ? -20.304 4.718 12.290 1.00 94.94 565 SER A CA 1
ATOM 4242 C C . SER A 1 565 ? -19.950 4.028 13.616 1.00 94.94 565 SER A C 1
ATOM 4244 O O . SER A 1 565 ? -18.817 3.595 13.847 1.00 94.94 565 SER A O 1
ATOM 4246 N N . ALA A 1 566 ? -20.950 3.875 14.488 1.00 96.31 566 ALA A N 1
ATOM 4247 C CA . ALA A 1 566 ? -20.804 3.156 15.753 1.00 96.31 566 ALA A CA 1
ATOM 4248 C C . ALA A 1 566 ? -20.423 1.678 15.559 1.00 96.31 566 ALA A C 1
ATOM 4250 O O . ALA A 1 566 ? -19.588 1.166 16.303 1.00 96.31 566 ALA A O 1
ATOM 4251 N N . SER A 1 567 ? -20.933 1.021 14.510 1.00 95.12 567 SER A N 1
ATOM 4252 C CA . SER A 1 567 ? -20.532 -0.341 14.106 1.00 95.12 567 SER A CA 1
ATOM 4253 C C . SER A 1 567 ? -19.026 -0.477 13.817 1.00 95.12 567 SER A C 1
ATOM 4255 O O . SER A 1 567 ? -18.461 -1.561 13.956 1.00 95.12 567 SER A O 1
ATOM 4257 N N . HIS A 1 568 ? -18.355 0.631 13.488 1.00 93.75 568 HIS A N 1
ATOM 4258 C CA . HIS A 1 568 ? -16.915 0.717 13.246 1.00 93.75 568 HIS A CA 1
ATOM 4259 C C . HIS A 1 568 ? -16.131 1.363 14.402 1.00 93.75 568 HIS A C 1
ATOM 4261 O O . HIS A 1 568 ? -14.960 1.710 14.252 1.00 93.75 568 HIS A O 1
ATOM 4267 N N . GLY A 1 569 ? -16.749 1.518 15.576 1.00 95.81 569 GLY A N 1
ATOM 4268 C CA . GLY A 1 569 ? -16.095 2.051 16.772 1.00 95.81 569 GLY A CA 1
ATOM 4269 C C . GLY A 1 569 ? -15.936 3.574 16.790 1.00 95.81 569 GLY A C 1
ATOM 4270 O O . GLY A 1 569 ? -15.168 4.092 17.606 1.00 95.81 569 GLY A O 1
ATOM 4271 N N . CYS A 1 570 ? -16.646 4.306 15.924 1.00 96.94 570 CYS A N 1
ATOM 4272 C CA . CYS A 1 570 ? -16.595 5.770 15.838 1.00 96.94 570 CYS A CA 1
ATOM 4273 C C . CYS A 1 570 ? -15.167 6.326 15.682 1.00 96.94 570 CYS A C 1
ATOM 4275 O O . CYS A 1 570 ? -14.840 7.351 16.276 1.00 96.94 570 CYS A O 1
ATOM 4277 N N . VAL A 1 571 ? -14.273 5.629 14.980 1.00 96.06 571 VAL A N 1
ATOM 4278 C CA . VAL A 1 571 ? -12.905 6.109 14.710 1.00 96.06 571 VAL A CA 1
ATOM 4279 C C . VAL A 1 571 ? -12.918 7.348 13.806 1.00 96.06 571 VAL A C 1
ATOM 4281 O O . VAL A 1 571 ? -13.833 7.500 12.993 1.00 96.06 571 VAL A O 1
ATOM 4284 N N . THR A 1 572 ? -11.923 8.230 13.950 1.00 95.75 572 THR A N 1
ATOM 4285 C CA . THR A 1 572 ? -11.848 9.540 13.262 1.00 95.75 572 THR A CA 1
ATOM 4286 C C . THR A 1 572 ? -10.648 9.699 12.327 1.00 95.75 572 THR A C 1
ATOM 4288 O O . THR A 1 572 ? -10.500 10.725 11.669 1.00 95.75 572 THR A O 1
ATOM 4291 N N . ASP A 1 573 ? -9.756 8.721 12.301 1.00 88.06 573 ASP A N 1
ATOM 4292 C CA . ASP A 1 573 ? -8.534 8.673 11.493 1.00 88.06 573 ASP A CA 1
ATOM 4293 C C . ASP A 1 573 ? -8.580 7.537 10.471 1.00 88.06 573 ASP A C 1
ATOM 4295 O O . ASP A 1 573 ? -7.560 7.149 9.903 1.00 88.06 573 ASP A O 1
ATOM 4299 N N . ASP A 1 574 ? -9.771 6.991 10.243 1.00 68.06 574 ASP A N 1
ATOM 4300 C CA . ASP A 1 574 ? -9.918 5.852 9.370 1.00 68.06 574 ASP A CA 1
ATOM 4301 C C . ASP A 1 574 ? -9.761 6.251 7.907 1.00 68.06 574 ASP A C 1
ATOM 4303 O O . ASP A 1 574 ? -10.483 7.101 7.375 1.00 68.06 574 ASP A O 1
ATOM 4307 N N . SER A 1 575 ? -8.820 5.590 7.241 1.00 50.09 575 SER A N 1
ATOM 4308 C CA . SER A 1 575 ? -8.689 5.669 5.790 1.00 50.09 575 SER A CA 1
ATOM 4309 C C . SER A 1 575 ? -9.830 4.947 5.067 1.00 50.09 575 SER A C 1
ATOM 4311 O O . SER A 1 575 ? -9.987 5.165 3.870 1.00 50.09 575 SER A O 1
ATOM 4313 N N . THR A 1 576 ? -10.685 4.183 5.774 1.00 45.91 576 THR A N 1
ATOM 4314 C CA . THR A 1 576 ? -11.884 3.533 5.214 1.00 45.91 576 THR A CA 1
ATOM 4315 C C . THR A 1 576 ? -13.045 4.493 4.916 1.00 45.91 576 THR A C 1
ATOM 4317 O O . THR A 1 576 ? -14.213 4.114 5.022 1.00 45.91 576 THR A O 1
ATOM 4320 N N . LYS A 1 577 ? -12.776 5.720 4.447 1.00 45.19 577 LYS A N 1
ATOM 4321 C CA . LYS A 1 577 ? -13.638 6.208 3.359 1.00 45.19 577 LYS A CA 1
ATOM 4322 C C . LYS A 1 577 ? -13.526 5.135 2.282 1.00 45.19 577 LYS A C 1
ATOM 4324 O O . LYS A 1 577 ? -12.391 4.794 1.964 1.00 45.19 577 LYS A O 1
ATOM 4329 N N . GLU A 1 578 ? -14.639 4.567 1.801 1.00 47.41 578 GLU A N 1
ATOM 4330 C CA . GLU A 1 578 ? -14.621 3.613 0.679 1.00 47.41 578 GLU A CA 1
ATOM 4331 C C . GLU A 1 578 ? -13.529 4.042 -0.292 1.00 47.41 578 GLU A C 1
ATOM 4333 O O . GLU A 1 578 ? -13.576 5.166 -0.811 1.00 47.41 578 GLU A O 1
ATOM 4338 N N . VAL A 1 579 ? -12.481 3.219 -0.430 1.00 58.75 579 VAL A N 1
ATOM 4339 C CA . VAL A 1 579 ? -11.384 3.572 -1.319 1.00 58.75 579 VAL A CA 1
ATOM 4340 C C . VAL A 1 579 ? -12.027 3.643 -2.681 1.00 58.75 579 VAL A C 1
ATOM 4342 O O . VAL A 1 579 ? -12.459 2.633 -3.233 1.00 58.75 579 VAL A O 1
ATOM 4345 N N . LYS A 1 580 ? -12.169 4.866 -3.188 1.00 79.88 580 LYS A N 1
ATOM 4346 C CA . LYS A 1 580 ? -12.712 5.094 -4.510 1.00 79.88 580 LYS A CA 1
ATOM 4347 C C . LYS A 1 580 ? -11.745 4.442 -5.483 1.00 79.88 580 LYS A C 1
ATOM 4349 O O . LYS A 1 580 ? -10.715 5.023 -5.804 1.00 79.88 580 LYS A O 1
ATOM 4354 N N . ILE A 1 581 ? -12.040 3.215 -5.889 1.00 90.38 581 ILE A N 1
ATOM 4355 C CA . ILE A 1 581 ? -11.194 2.442 -6.799 1.00 90.38 581 ILE A CA 1
ATOM 4356 C C . ILE A 1 581 ? -11.371 2.904 -8.248 1.00 90.38 581 ILE A C 1
ATOM 4358 O O . ILE A 1 581 ? -10.479 2.715 -9.066 1.00 90.38 581 ILE A O 1
ATOM 4362 N N . ASN A 1 582 ? -12.486 3.574 -8.560 1.00 94.62 582 ASN A N 1
ATOM 4363 C CA . ASN A 1 582 ? -12.787 4.165 -9.864 1.00 94.62 582 ASN A CA 1
ATOM 4364 C C . ASN A 1 582 ? -12.285 5.629 -9.969 1.00 94.62 582 ASN A C 1
ATOM 4366 O O . ASN A 1 582 ? -13.004 6.520 -10.425 1.00 94.62 582 ASN A O 1
ATOM 4370 N N . LYS A 1 583 ? -11.065 5.917 -9.482 1.00 91.19 583 LYS A N 1
ATOM 4371 C CA . LYS A 1 583 ? -10.514 7.288 -9.340 1.00 91.19 583 LYS A CA 1
ATOM 4372 C C . LYS A 1 583 ? -10.546 8.109 -10.628 1.00 91.19 583 LYS A C 1
ATOM 4374 O O . LYS A 1 583 ? -10.786 9.315 -10.580 1.00 91.19 583 LYS A O 1
ATOM 4379 N N . TYR A 1 584 ? -10.254 7.469 -11.752 1.00 93.06 584 TYR A N 1
ATOM 4380 C CA . TYR A 1 584 ? -10.135 8.092 -13.060 1.00 93.06 584 TYR A CA 1
ATOM 4381 C C . TYR A 1 584 ? -11.437 7.955 -13.840 1.00 93.06 584 TYR A C 1
ATOM 4383 O O . TYR A 1 584 ? -11.944 8.961 -14.337 1.00 93.06 584 TYR A O 1
ATOM 4391 N N . SER A 1 585 ? -12.023 6.758 -13.903 1.00 96.31 585 SER A N 1
ATOM 4392 C CA . SER A 1 585 ? -13.214 6.528 -14.728 1.00 96.31 585 SER A CA 1
ATOM 4393 C C . SER A 1 585 ? -14.434 7.293 -14.214 1.00 96.31 585 SER A C 1
ATOM 4395 O O . SER A 1 585 ? -15.227 7.766 -15.029 1.00 96.31 585 SER A O 1
ATOM 4397 N N . ALA A 1 586 ? -14.518 7.563 -12.903 1.00 93.94 586 ALA A N 1
ATOM 4398 C CA . ALA A 1 586 ? -15.526 8.441 -12.302 1.00 93.94 586 ALA A CA 1
ATOM 4399 C C . ALA A 1 586 ? -15.650 9.809 -12.984 1.00 93.94 586 ALA A C 1
ATOM 4401 O O . ALA A 1 586 ? -16.733 10.399 -13.020 1.00 93.94 586 ALA A O 1
ATOM 4402 N N . ILE A 1 587 ? -14.554 10.319 -13.557 1.00 88.50 587 ILE A N 1
ATOM 4403 C CA . ILE A 1 587 ? -14.551 11.597 -14.273 1.00 88.50 587 ILE A CA 1
ATOM 4404 C C . ILE A 1 587 ? -15.476 11.540 -15.483 1.00 88.50 587 ILE A C 1
ATOM 4406 O O . ILE A 1 587 ? -16.120 12.545 -15.777 1.00 88.50 587 ILE A O 1
ATOM 4410 N N . LEU A 1 588 ? -15.569 10.385 -16.147 1.00 90.00 588 LEU A N 1
ATOM 4411 C CA . LEU A 1 588 ? -16.475 10.136 -17.266 1.00 90.00 588 LEU A CA 1
ATOM 4412 C C . LEU A 1 588 ? -17.833 9.591 -16.815 1.00 90.00 588 LEU A C 1
ATOM 4414 O O . LEU A 1 588 ? -18.834 9.879 -17.467 1.00 90.00 588 LEU A O 1
ATOM 4418 N N . THR A 1 589 ? -17.880 8.813 -15.732 1.00 90.19 589 THR A N 1
ATOM 4419 C CA . THR A 1 589 ? -19.056 8.002 -15.392 1.00 90.19 589 THR A CA 1
ATOM 4420 C C . THR A 1 589 ? -19.999 8.650 -14.383 1.00 90.19 589 THR A C 1
ATOM 4422 O O . THR A 1 589 ? -21.202 8.441 -14.490 1.00 90.19 589 THR A O 1
ATOM 4425 N N . GLU A 1 590 ? -19.526 9.508 -13.475 1.00 86.88 590 GLU A N 1
ATOM 4426 C CA . GLU A 1 590 ? -20.364 10.062 -12.393 1.00 86.88 590 GLU A CA 1
ATOM 4427 C C . GLU A 1 590 ? -20.853 11.496 -12.657 1.00 86.88 590 GLU A C 1
ATOM 4429 O O . GLU A 1 590 ? -21.929 11.905 -12.210 1.00 86.88 590 GLU A O 1
ATOM 4434 N N . HIS A 1 591 ? -20.088 12.299 -13.399 1.00 81.25 591 HIS A N 1
ATOM 4435 C CA . HIS A 1 591 ? -20.448 13.695 -13.642 1.00 81.25 591 HIS A CA 1
ATOM 4436 C C . HIS A 1 591 ? -21.552 13.821 -14.697 1.00 81.25 591 HIS A C 1
ATOM 4438 O O . HIS A 1 591 ? -21.347 13.501 -15.864 1.00 81.25 591 HIS A O 1
ATOM 4444 N N . LYS A 1 592 ? -22.689 14.433 -14.335 1.00 80.81 592 LYS A N 1
ATOM 4445 C CA . LYS A 1 592 ? -23.813 14.701 -15.262 1.00 80.81 592 LYS A CA 1
ATOM 4446 C C . LYS A 1 592 ? -23.404 15.451 -16.541 1.00 80.81 592 LYS A C 1
ATOM 4448 O O . LYS A 1 592 ? -24.008 15.259 -17.590 1.00 80.81 592 LYS A O 1
ATOM 4453 N N . SER A 1 593 ? -22.364 16.288 -16.480 1.00 75.12 593 SER A N 1
ATOM 4454 C CA . SER A 1 593 ? -21.816 16.999 -17.648 1.00 75.12 593 SER A CA 1
ATOM 4455 C C . SER A 1 593 ? -21.129 16.081 -18.668 1.00 75.12 593 SER A C 1
ATOM 4457 O O . SER A 1 593 ? -20.771 16.535 -19.754 1.00 75.12 593 SER A O 1
ATOM 4459 N N . ARG A 1 594 ? -20.946 14.795 -18.349 1.00 88.38 594 ARG A N 1
ATOM 4460 C CA . ARG A 1 594 ? -20.338 13.772 -19.207 1.00 88.38 594 ARG A CA 1
ATOM 4461 C C . ARG A 1 594 ? -21.352 12.795 -19.800 1.00 88.38 594 ARG A C 1
ATOM 4463 O O . ARG A 1 594 ? -20.969 11.707 -20.214 1.00 88.38 594 ARG A O 1
ATOM 4470 N N . GLY A 1 595 ? -22.610 13.215 -19.955 1.00 84.00 595 GLY A N 1
ATOM 4471 C CA . GLY A 1 595 ? -23.661 12.404 -20.584 1.00 84.00 595 GLY A CA 1
ATOM 4472 C C . GLY A 1 595 ? -23.278 11.805 -21.946 1.00 84.00 595 GLY A C 1
ATOM 4473 O O . GLY A 1 595 ? -23.627 10.667 -22.233 1.00 84.00 595 GLY A O 1
ATOM 4474 N N . ALA A 1 596 ? -22.488 12.513 -22.764 1.00 92.12 596 ALA A N 1
ATOM 4475 C CA . ALA A 1 596 ? -21.990 11.972 -24.034 1.00 92.12 596 ALA A CA 1
ATOM 4476 C C . ALA A 1 596 ? -21.007 10.797 -23.850 1.00 92.12 596 ALA A C 1
ATOM 4478 O O . ALA A 1 596 ? -21.070 9.825 -24.597 1.00 92.12 596 ALA A O 1
ATOM 4479 N N . ALA A 1 597 ? -20.120 10.863 -22.851 1.00 91.75 597 ALA A N 1
ATOM 4480 C CA . ALA A 1 597 ? -19.200 9.769 -22.542 1.00 91.75 597 ALA A CA 1
ATOM 4481 C C . ALA A 1 597 ? -19.960 8.564 -21.972 1.00 91.75 597 ALA A C 1
ATOM 4483 O O . ALA A 1 597 ? -19.744 7.443 -22.419 1.00 91.75 597 ALA A O 1
ATOM 4484 N N . GLN A 1 598 ? -20.908 8.805 -21.061 1.00 93.50 598 GLN A N 1
ATOM 4485 C CA . GLN A 1 598 ? -21.794 7.771 -20.515 1.00 93.50 598 GLN A CA 1
ATOM 4486 C C . GLN A 1 598 ? -22.578 7.062 -21.630 1.00 93.50 598 GLN A C 1
ATOM 4488 O O . GLN A 1 598 ? -22.593 5.839 -21.677 1.00 93.50 598 GLN A O 1
ATOM 4493 N N . ALA A 1 599 ? -23.146 7.808 -22.587 1.00 93.69 599 ALA A N 1
ATOM 4494 C CA . ALA A 1 599 ? -23.847 7.235 -23.739 1.00 93.69 599 ALA A CA 1
ATOM 4495 C C . ALA A 1 599 ? -22.944 6.331 -24.597 1.00 93.69 599 ALA A C 1
ATOM 4497 O O . ALA A 1 599 ? -23.364 5.249 -25.005 1.00 93.69 599 ALA A O 1
ATOM 4498 N N . MET A 1 600 ? -21.695 6.747 -24.840 1.00 97.31 600 MET A N 1
ATOM 4499 C CA . MET A 1 600 ? -20.714 5.929 -25.563 1.00 97.31 600 MET A CA 1
ATOM 4500 C C . MET A 1 600 ? -20.346 4.663 -24.776 1.00 97.31 600 MET A C 1
ATOM 4502 O O . MET A 1 600 ? -20.256 3.597 -25.373 1.00 97.31 600 MET A O 1
ATOM 4506 N N . LEU A 1 601 ? -20.188 4.752 -23.451 1.00 95.00 601 LEU A N 1
ATOM 4507 C CA . LEU A 1 601 ? -19.911 3.603 -22.578 1.00 95.00 601 LEU A CA 1
ATOM 4508 C C . LEU A 1 601 ? -21.094 2.623 -22.508 1.00 95.00 601 LEU A C 1
ATOM 4510 O O . LEU A 1 601 ? -20.892 1.415 -22.551 1.00 95.00 601 LEU A O 1
ATOM 4514 N N . PHE A 1 602 ? -22.335 3.108 -22.486 1.00 95.94 602 PHE A N 1
ATOM 4515 C CA . PHE A 1 602 ? -23.505 2.232 -22.606 1.00 95.94 602 PHE A CA 1
ATOM 4516 C C . PHE A 1 602 ? -23.530 1.508 -23.958 1.00 95.94 602 PHE A C 1
ATOM 4518 O O . PHE A 1 602 ? -23.830 0.317 -24.022 1.00 95.94 602 PHE A O 1
ATOM 4525 N N . ALA A 1 603 ? -23.149 2.192 -25.043 1.00 96.88 603 ALA A N 1
ATOM 4526 C CA . ALA A 1 603 ? -23.077 1.589 -26.372 1.00 96.88 603 ALA A CA 1
ATOM 4527 C C . ALA A 1 603 ? -21.997 0.494 -26.497 1.00 96.88 603 ALA A C 1
ATOM 4529 O O . ALA A 1 603 ? -22.110 -0.356 -27.380 1.00 96.88 603 ALA A O 1
ATOM 4530 N N . THR A 1 604 ? -20.980 0.467 -25.622 1.00 94.56 604 THR A N 1
ATOM 4531 C CA . THR A 1 604 ? -20.005 -0.640 -25.568 1.00 94.56 604 THR A CA 1
ATOM 4532 C C . THR A 1 604 ? -20.507 -1.859 -24.787 1.00 94.56 604 THR A C 1
ATOM 4534 O O . THR A 1 604 ? -19.839 -2.894 -24.795 1.00 94.56 604 THR A O 1
ATOM 4537 N N . GLY A 1 605 ? -21.686 -1.771 -24.159 1.00 92.50 605 GLY A N 1
ATOM 4538 C CA . GLY A 1 605 ? -22.337 -2.867 -23.438 1.00 92.50 605 GLY A CA 1
ATOM 4539 C C . GLY A 1 605 ? -22.200 -2.820 -21.914 1.00 92.50 605 GLY A C 1
ATOM 4540 O O . GLY A 1 605 ? -22.662 -3.751 -21.258 1.00 92.50 605 GLY A O 1
ATOM 4541 N N . ILE A 1 606 ? -21.601 -1.766 -21.346 1.00 94.56 606 ILE A N 1
ATOM 4542 C CA . ILE A 1 606 ? -21.591 -1.533 -19.891 1.00 94.56 606 ILE A CA 1
ATOM 4543 C C . ILE A 1 606 ? -23.025 -1.242 -19.431 1.00 94.56 606 ILE A C 1
ATOM 4545 O O . ILE A 1 606 ? -23.722 -0.461 -20.076 1.00 94.56 606 ILE A O 1
ATOM 4549 N N . LYS A 1 607 ? -23.478 -1.847 -18.329 1.00 92.56 607 LYS A N 1
ATOM 4550 C CA . LYS A 1 607 ? -24.822 -1.606 -17.772 1.00 92.56 607 LYS A CA 1
ATOM 4551 C C . LYS A 1 607 ? -24.861 -0.431 -16.792 1.00 92.56 607 LYS A C 1
ATOM 4553 O O . LYS A 1 607 ? -23.836 0.029 -16.294 1.00 92.56 607 LYS A O 1
ATOM 4558 N N . GLU A 1 608 ? -26.064 0.049 -16.483 1.00 88.69 608 GLU A N 1
ATOM 4559 C CA . GLU A 1 608 ? -26.281 1.166 -15.549 1.00 88.69 608 GLU A CA 1
ATOM 4560 C C . GLU A 1 608 ? -25.773 0.872 -14.128 1.00 88.69 608 GLU A C 1
ATOM 4562 O O . GLU A 1 608 ? -25.209 1.756 -13.491 1.00 88.69 608 GLU A O 1
ATOM 4567 N N . ASP A 1 609 ? -25.861 -0.376 -13.664 1.00 88.38 609 ASP A N 1
ATOM 4568 C CA . ASP A 1 609 ? -25.319 -0.830 -12.375 1.00 88.38 609 ASP A CA 1
ATOM 4569 C C . ASP A 1 609 ? -23.803 -1.133 -12.407 1.00 88.38 609 ASP A C 1
ATOM 4571 O O . ASP A 1 609 ? -23.185 -1.421 -11.379 1.00 88.38 609 ASP A O 1
ATOM 4575 N N . GLU A 1 610 ? -23.189 -1.090 -13.591 1.00 89.94 610 GLU A N 1
ATOM 4576 C CA . GLU A 1 610 ? -21.767 -1.369 -13.815 1.00 89.94 610 GLU A CA 1
ATOM 4577 C C . GLU A 1 610 ? -20.955 -0.099 -14.085 1.00 89.94 610 GLU A C 1
ATOM 4579 O O . GLU A 1 610 ? -19.746 -0.091 -13.862 1.00 89.94 610 GLU A O 1
ATOM 4584 N N . ILE A 1 611 ? -21.592 0.985 -14.537 1.00 91.88 611 ILE A N 1
ATOM 4585 C CA . ILE A 1 611 ? -20.899 2.192 -15.010 1.00 91.88 611 ILE A CA 1
ATOM 4586 C C . ILE A 1 611 ? -20.068 2.891 -13.923 1.00 91.88 611 ILE A C 1
ATOM 4588 O O . ILE A 1 611 ? -19.100 3.580 -14.233 1.00 91.88 611 ILE A O 1
ATOM 4592 N N . THR A 1 612 ? -20.409 2.703 -12.648 1.00 90.06 612 THR A N 1
ATOM 4593 C CA . THR A 1 612 ? -19.661 3.249 -11.505 1.00 90.06 612 THR A CA 1
ATOM 4594 C C . THR A 1 612 ? -18.526 2.338 -11.031 1.00 90.06 612 THR A C 1
ATOM 4596 O O . THR A 1 612 ? -17.739 2.749 -10.182 1.00 90.06 612 THR A O 1
ATOM 4599 N N . ARG A 1 613 ? -18.388 1.123 -11.573 1.00 95.44 613 ARG A N 1
ATOM 4600 C CA . ARG A 1 613 ? -17.281 0.215 -11.238 1.00 95.44 613 ARG A CA 1
ATOM 4601 C C . ARG A 1 613 ? -15.977 0.711 -11.866 1.00 95.44 613 ARG A C 1
ATOM 4603 O O . ARG A 1 613 ? -15.984 1.385 -12.895 1.00 95.44 613 ARG A O 1
ATOM 4610 N N . ALA A 1 614 ? -14.848 0.350 -11.259 1.00 97.75 614 ALA A N 1
ATOM 4611 C CA . ALA A 1 614 ? -13.543 0.698 -11.811 1.00 97.75 614 ALA A CA 1
ATOM 4612 C C . ALA A 1 614 ? -13.293 -0.020 -13.148 1.00 97.75 614 ALA A C 1
ATOM 4614 O O . ALA A 1 614 ? -13.600 -1.206 -13.311 1.00 97.75 614 ALA A O 1
ATOM 4615 N N . GLN A 1 615 ? -12.732 0.719 -14.101 1.00 98.50 615 GLN A N 1
ATOM 4616 C CA . GLN A 1 615 ? -12.472 0.271 -15.464 1.00 98.50 615 GLN A CA 1
ATOM 4617 C C . GLN A 1 615 ? -11.002 -0.116 -15.613 1.00 98.50 615 GLN A C 1
ATOM 4619 O O . GLN A 1 615 ? -10.109 0.698 -15.385 1.00 98.50 615 GLN A O 1
ATOM 4624 N N . VAL A 1 616 ? -10.740 -1.352 -16.027 1.00 98.81 616 VAL A N 1
ATOM 4625 C CA . VAL A 1 616 ? -9.393 -1.882 -16.243 1.00 98.81 616 VAL A CA 1
ATOM 4626 C C . VAL A 1 616 ? -9.126 -1.976 -17.740 1.00 98.81 616 VAL A C 1
ATOM 4628 O O . VAL A 1 616 ? -9.792 -2.724 -18.460 1.00 98.81 616 VAL A O 1
ATOM 4631 N N . GLY A 1 617 ? -8.125 -1.231 -18.206 1.00 98.81 617 GLY A N 1
ATOM 4632 C CA . GLY A 1 617 ? -7.586 -1.375 -19.550 1.00 98.81 617 GLY A CA 1
ATOM 4633 C C . GLY A 1 617 ? -6.830 -2.694 -19.674 1.00 98.81 617 GLY A C 1
ATOM 4634 O O . GLY A 1 617 ? -5.941 -2.975 -18.878 1.00 98.81 617 GLY A O 1
ATOM 4635 N N . ILE A 1 618 ? -7.177 -3.518 -20.661 1.00 98.88 618 ILE A N 1
ATOM 4636 C CA . ILE A 1 618 ? -6.482 -4.784 -20.925 1.00 98.88 618 ILE A CA 1
ATOM 4637 C C . ILE A 1 618 ? -5.736 -4.628 -22.247 1.00 98.88 618 ILE A C 1
ATOM 4639 O O . ILE A 1 618 ? -6.333 -4.753 -23.318 1.00 98.88 618 ILE A O 1
ATOM 4643 N N . ALA A 1 619 ? -4.448 -4.303 -22.162 1.00 98.62 619 ALA A N 1
ATOM 4644 C CA . ALA A 1 619 ? -3.604 -3.932 -23.290 1.00 98.62 619 ALA A CA 1
ATOM 4645 C C . ALA A 1 619 ? -2.852 -5.150 -23.847 1.00 98.62 619 ALA A C 1
ATOM 4647 O O . ALA A 1 619 ? -1.796 -5.543 -23.348 1.00 98.62 619 ALA A O 1
ATOM 4648 N N . SER A 1 620 ? -3.393 -5.749 -24.903 1.00 97.94 620 SER A N 1
ATOM 4649 C CA . SER A 1 620 ? -2.729 -6.845 -25.624 1.00 97.94 620 SER A CA 1
ATOM 4650 C C . SER A 1 620 ? -1.784 -6.339 -26.722 1.00 97.94 620 SER A C 1
ATOM 4652 O O . SER A 1 620 ? -1.948 -5.233 -27.239 1.00 97.94 620 SER A O 1
ATOM 4654 N N . MET A 1 621 ? -0.785 -7.149 -27.081 1.00 97.81 621 MET A N 1
ATOM 4655 C CA . MET A 1 621 ? 0.066 -6.947 -28.265 1.00 97.81 621 MET A CA 1
ATOM 4656 C C . MET A 1 621 ? -0.152 -8.086 -29.261 1.00 97.81 621 MET A C 1
ATOM 4658 O O . MET A 1 621 ? 0.803 -8.686 -29.745 1.00 97.81 621 MET A O 1
ATOM 4662 N N . TRP A 1 622 ? -1.406 -8.464 -29.494 1.00 98.19 622 TRP A N 1
ATOM 4663 C CA . TRP A 1 622 ? -1.773 -9.573 -30.366 1.00 98.19 622 TRP A CA 1
ATOM 4664 C C . TRP A 1 622 ? -1.678 -9.187 -31.848 1.00 98.19 622 TRP A C 1
ATOM 4666 O O . TRP A 1 622 ? -2.120 -8.108 -32.250 1.00 98.19 622 TRP A O 1
ATOM 4676 N N . TRP A 1 623 ? -1.141 -10.105 -32.653 1.00 96.81 623 TRP A N 1
ATOM 4677 C CA . TRP A 1 623 ? -1.354 -10.208 -34.099 1.00 96.81 623 TRP A CA 1
ATOM 4678 C C . TRP A 1 623 ? -0.976 -11.624 -34.562 1.00 96.81 623 TRP A C 1
ATOM 4680 O O . TRP A 1 623 ? -0.187 -12.309 -33.912 1.00 96.81 623 TRP A O 1
ATOM 4690 N N . GLU A 1 624 ? -1.516 -12.067 -35.695 1.00 95.12 624 GLU A N 1
ATOM 4691 C CA . GLU A 1 624 ? -1.396 -13.464 -36.151 1.00 95.12 624 GLU A CA 1
ATOM 4692 C C . GLU A 1 624 ? -0.023 -13.808 -36.751 1.00 95.12 624 GLU A C 1
ATOM 4694 O O . GLU A 1 624 ? 0.438 -14.941 -36.665 1.00 95.12 624 GLU A O 1
ATOM 4699 N N . GLY A 1 625 ? 0.661 -12.830 -37.348 1.00 93.81 625 GLY A N 1
ATOM 4700 C CA . GLY A 1 625 ? 1.908 -13.025 -38.100 1.00 93.81 625 GLY A CA 1
ATOM 4701 C C . GLY A 1 625 ? 3.165 -13.301 -37.264 1.00 93.81 625 GLY A C 1
ATOM 4702 O O . GLY A 1 625 ? 4.266 -13.140 -37.782 1.00 93.81 625 GLY A O 1
ATOM 4703 N N . ASN A 1 626 ? 3.039 -13.636 -35.978 1.00 96.06 626 ASN A N 1
ATOM 4704 C CA . ASN A 1 626 ? 4.172 -13.963 -35.112 1.00 96.06 626 ASN A CA 1
ATOM 4705 C C . ASN A 1 626 ? 3.769 -14.989 -34.039 1.00 96.06 626 ASN A C 1
ATOM 4707 O O . ASN A 1 626 ? 2.830 -14.717 -33.283 1.00 96.06 626 ASN A O 1
ATOM 4711 N N . PRO A 1 627 ? 4.494 -16.115 -33.879 1.00 96.00 627 PRO A N 1
ATOM 4712 C CA . PRO A 1 627 ? 4.179 -17.108 -32.847 1.00 96.00 627 PRO A CA 1
ATOM 4713 C C . PRO A 1 627 ? 4.217 -16.523 -31.430 1.00 96.00 627 PRO A C 1
ATOM 4715 O O . PRO A 1 627 ? 3.429 -16.927 -30.580 1.00 96.00 627 PRO A O 1
ATOM 4718 N N . CYS A 1 628 ? 5.058 -15.517 -31.179 1.00 96.50 628 CYS A N 1
ATOM 4719 C CA . CYS A 1 628 ? 5.148 -14.866 -29.872 1.00 96.50 628 CYS A CA 1
ATOM 4720 C C . CYS A 1 628 ? 3.855 -14.140 -29.458 1.00 96.50 628 CYS A C 1
ATOM 4722 O O . CYS A 1 628 ? 3.681 -13.853 -28.275 1.00 96.50 628 CYS A O 1
ATOM 4724 N N . ASN A 1 629 ? 2.978 -13.806 -30.413 1.00 98.19 629 ASN A N 1
ATOM 4725 C CA . ASN A 1 629 ? 1.854 -12.896 -30.192 1.00 98.19 629 ASN A CA 1
ATOM 4726 C C . ASN A 1 629 ? 0.489 -13.453 -30.607 1.00 98.19 629 ASN A C 1
ATOM 4728 O O . ASN A 1 629 ? -0.526 -12.936 -30.141 1.00 98.19 629 ASN A O 1
ATOM 4732 N N . MET A 1 630 ? 0.440 -14.490 -31.446 1.00 97.44 630 MET A N 1
ATOM 4733 C CA . MET A 1 630 ? -0.812 -14.985 -32.032 1.00 97.44 630 MET A CA 1
ATOM 4734 C C . MET A 1 630 ? -1.838 -15.495 -31.007 1.00 97.44 630 MET A C 1
ATOM 4736 O O . MET A 1 630 ? -3.033 -15.457 -31.281 1.00 97.44 630 MET A O 1
ATOM 4740 N N . HIS A 1 631 ? -1.400 -15.914 -29.816 1.00 98.06 631 HIS A N 1
ATOM 4741 C CA . HIS A 1 631 ? -2.251 -16.440 -28.739 1.00 98.06 631 HIS A CA 1
ATOM 4742 C C . HIS A 1 631 ? -2.694 -15.386 -27.714 1.00 98.06 631 HIS A C 1
ATOM 4744 O O . HIS A 1 631 ? -3.545 -15.655 -26.869 1.00 98.06 631 HIS A O 1
ATOM 4750 N N . LEU A 1 632 ? -2.141 -14.169 -27.762 1.00 98.31 632 LEU A N 1
ATOM 4751 C CA . LEU A 1 632 ? -2.377 -13.160 -26.719 1.00 98.31 632 LEU A CA 1
ATOM 4752 C C . LEU A 1 632 ? -3.825 -12.648 -26.692 1.00 98.31 632 LEU A C 1
ATOM 4754 O O . LEU A 1 632 ? -4.259 -12.109 -25.675 1.00 98.31 632 LEU A O 1
ATOM 4758 N N . LEU A 1 633 ? -4.587 -12.826 -27.779 1.00 98.00 633 LEU A N 1
ATOM 4759 C CA . LEU A 1 633 ? -6.010 -12.477 -27.825 1.00 98.00 633 LEU A CA 1
ATOM 4760 C C . LEU A 1 633 ? -6.846 -13.365 -26.900 1.00 98.00 633 LEU A C 1
ATOM 4762 O O . LEU A 1 633 ? -7.746 -12.866 -26.221 1.00 98.00 633 LEU A O 1
ATOM 4766 N N . ASP A 1 634 ? -6.525 -14.658 -26.857 1.00 98.00 634 ASP A N 1
ATOM 4767 C CA . ASP A 1 634 ? -7.203 -15.636 -26.007 1.00 98.00 634 ASP A CA 1
ATOM 4768 C C . ASP A 1 634 ? -6.849 -15.396 -24.538 1.00 98.00 634 ASP A C 1
ATOM 4770 O O . ASP A 1 634 ? -7.737 -15.358 -23.681 1.00 98.00 634 ASP A O 1
ATOM 4774 N N . LEU A 1 635 ? -5.571 -15.105 -24.258 1.00 98.56 635 LEU A N 1
ATOM 4775 C CA . LEU A 1 635 ? -5.120 -14.689 -22.926 1.00 98.56 635 LEU A CA 1
ATOM 4776 C C . LEU A 1 635 ? -5.839 -13.411 -22.466 1.00 98.56 635 LEU A C 1
ATOM 4778 O O . LEU A 1 635 ? -6.329 -13.345 -21.339 1.00 98.56 635 LEU A O 1
ATOM 4782 N N . ALA A 1 636 ? -5.983 -12.415 -23.349 1.00 98.62 636 ALA A N 1
ATOM 4783 C CA . ALA A 1 636 ? -6.734 -11.194 -23.057 1.00 98.62 636 ALA A CA 1
ATOM 4784 C C . ALA A 1 636 ? -8.216 -11.472 -22.771 1.00 98.62 636 ALA A C 1
ATOM 4786 O O . ALA A 1 636 ? -8.819 -10.809 -21.925 1.00 98.62 636 ALA A O 1
ATOM 4787 N N . GLY A 1 637 ? -8.811 -12.451 -23.461 1.00 98.56 637 GLY A N 1
ATOM 4788 C CA . GLY A 1 637 ? -10.150 -12.955 -23.164 1.00 98.56 637 GLY A CA 1
ATOM 4789 C C . GLY A 1 637 ? -10.256 -13.519 -21.747 1.00 98.56 637 GLY A C 1
ATOM 4790 O O . GLY A 1 637 ? -11.138 -13.106 -20.999 1.00 98.56 637 GLY A O 1
ATOM 4791 N N . ALA A 1 638 ? -9.322 -14.388 -21.355 1.00 98.62 638 ALA A N 1
ATOM 4792 C CA . ALA A 1 638 ? -9.286 -14.971 -20.014 1.00 98.62 638 ALA A CA 1
ATOM 4793 C C . ALA A 1 638 ? -9.062 -13.922 -18.910 1.00 98.62 638 ALA A C 1
ATOM 4795 O O . ALA A 1 638 ? -9.723 -13.982 -17.873 1.00 98.62 638 ALA A O 1
ATOM 4796 N N . ILE A 1 639 ? -8.194 -12.932 -19.152 1.00 98.75 639 ILE A N 1
ATOM 4797 C CA . ILE A 1 639 ? -7.976 -11.798 -18.240 1.00 98.75 639 ILE A CA 1
ATOM 4798 C C . ILE A 1 639 ? -9.249 -10.979 -18.075 1.00 98.75 639 ILE A C 1
ATOM 4800 O O . ILE A 1 639 ? -9.622 -10.659 -16.951 1.00 98.75 639 ILE A O 1
ATOM 4804 N N . LYS A 1 640 ? -9.951 -10.675 -19.173 1.00 98.62 640 LYS A N 1
ATOM 4805 C CA . LYS A 1 640 ? -11.226 -9.953 -19.105 1.00 98.62 640 LYS A CA 1
ATOM 4806 C C . LYS A 1 640 ? -12.230 -10.687 -18.216 1.00 98.62 640 LYS A C 1
ATOM 4808 O O . LYS A 1 640 ? -12.806 -10.059 -17.335 1.00 98.62 640 LYS A O 1
ATOM 4813 N N . SER A 1 641 ? -12.377 -12.000 -18.387 1.00 98.31 641 SER A N 1
ATOM 4814 C CA . SER A 1 641 ? -13.255 -12.804 -17.530 1.00 98.31 641 SER A CA 1
ATOM 4815 C C . SER A 1 641 ? -12.831 -12.783 -16.057 1.00 98.31 641 SER A C 1
ATOM 4817 O O . SER A 1 641 ? -13.691 -12.714 -15.186 1.00 98.31 641 SER A O 1
ATOM 4819 N N . GLY A 1 642 ? -11.524 -12.810 -15.769 1.00 98.31 642 GLY A N 1
ATOM 4820 C CA . GLY A 1 642 ? -11.003 -12.670 -14.406 1.00 98.31 642 GLY A CA 1
ATOM 4821 C C . GLY A 1 642 ? -11.318 -11.307 -13.784 1.00 98.31 642 GLY A C 1
ATOM 4822 O O . GLY A 1 642 ? -11.770 -11.238 -12.649 1.00 98.31 642 GLY A O 1
ATOM 4823 N N . VAL A 1 643 ? -11.134 -10.219 -14.536 1.00 98.56 643 VAL A N 1
ATOM 4824 C CA . VAL A 1 643 ? -11.459 -8.848 -14.102 1.00 98.56 643 VAL A CA 1
ATOM 4825 C C . VAL A 1 643 ? -12.957 -8.695 -13.814 1.00 98.56 643 VAL A C 1
ATOM 4827 O O . VAL A 1 643 ? -13.334 -8.149 -12.780 1.00 98.56 643 VAL A O 1
ATOM 4830 N N . GLU A 1 644 ? -13.815 -9.202 -14.699 1.00 97.38 644 GLU A N 1
ATOM 4831 C CA . GLU A 1 644 ? -15.273 -9.130 -14.536 1.00 97.38 644 GLU A CA 1
ATOM 4832 C C . GLU A 1 644 ? -15.768 -9.944 -13.329 1.00 97.38 644 GLU A C 1
ATOM 4834 O O . GLU A 1 644 ? -16.690 -9.510 -12.635 1.00 97.38 644 GLU A O 1
ATOM 4839 N N . ALA A 1 645 ? -15.128 -11.081 -13.030 1.00 97.19 645 ALA A N 1
ATOM 4840 C CA . ALA A 1 645 ? -15.445 -11.902 -11.859 1.00 97.19 645 ALA A CA 1
ATOM 4841 C C . ALA A 1 645 ? -15.198 -11.176 -10.522 1.00 97.19 645 ALA A C 1
ATOM 4843 O O . ALA A 1 645 ? -15.880 -11.463 -9.542 1.00 97.19 645 ALA A O 1
ATOM 4844 N N . GLU A 1 646 ? -14.288 -10.198 -10.494 1.00 97.62 646 GLU A N 1
ATOM 4845 C CA . GLU A 1 646 ? -13.956 -9.391 -9.308 1.00 97.62 646 GLU A CA 1
ATOM 4846 C C . GLU A 1 646 ? -14.755 -8.072 -9.233 1.00 97.62 646 GLU A C 1
ATOM 4848 O O . GLU A 1 646 ? -14.375 -7.120 -8.543 1.00 97.62 646 GLU A O 1
ATOM 4853 N N . GLY A 1 647 ? -15.870 -7.980 -9.968 1.00 95.50 647 GLY A N 1
ATOM 4854 C CA . GLY A 1 647 ? -16.759 -6.815 -9.931 1.00 95.50 647 GLY A CA 1
ATOM 4855 C C . GLY A 1 647 ? -16.151 -5.554 -10.553 1.00 95.50 647 GLY A C 1
ATOM 4856 O O . GLY A 1 647 ? -16.502 -4.442 -10.157 1.00 95.50 647 GLY A O 1
ATOM 4857 N N . LEU A 1 648 ? -15.239 -5.711 -11.514 1.00 97.75 648 LEU A N 1
ATOM 4858 C CA . LEU A 1 648 ? -14.621 -4.630 -12.288 1.00 97.75 648 LEU A CA 1
ATOM 4859 C C . LEU A 1 648 ? -15.091 -4.674 -13.751 1.00 97.75 648 LEU A C 1
ATOM 4861 O O . LEU A 1 648 ? -15.671 -5.661 -14.199 1.00 97.75 648 LEU A O 1
ATOM 4865 N N . VAL A 1 649 ? -14.823 -3.616 -14.520 1.00 98.31 649 VAL A N 1
ATOM 4866 C CA . VAL A 1 649 ? -15.127 -3.570 -15.961 1.00 98.31 649 VAL A CA 1
ATOM 4867 C C . VAL A 1 649 ? -13.841 -3.762 -16.764 1.00 98.31 649 VAL A C 1
ATOM 4869 O O . VAL A 1 649 ? -12.952 -2.916 -16.727 1.00 98.31 649 VAL A O 1
ATOM 4872 N N . GLY A 1 650 ? -13.735 -4.864 -17.511 1.00 98.12 650 GLY A N 1
ATOM 4873 C CA . GLY A 1 650 ? -12.576 -5.159 -18.360 1.00 98.12 650 GLY A CA 1
ATOM 4874 C C . GLY A 1 650 ? -12.731 -4.637 -19.793 1.00 98.12 650 GLY A C 1
ATOM 4875 O O . GLY A 1 650 ? -13.517 -5.176 -20.579 1.00 98.12 650 GLY A O 1
ATOM 4876 N N . LEU A 1 651 ? -11.933 -3.635 -20.173 1.00 98.31 651 LEU A N 1
ATOM 4877 C CA . LEU A 1 651 ? -11.949 -3.022 -21.505 1.00 98.31 651 LEU A CA 1
ATOM 4878 C C . LEU A 1 651 ? -10.670 -3.362 -22.269 1.00 98.31 651 LEU A C 1
ATOM 4880 O O . LEU A 1 651 ? -9.609 -2.760 -22.091 1.00 98.31 651 LEU A O 1
ATOM 4884 N N . ARG A 1 652 ? -10.784 -4.361 -23.146 1.00 98.62 652 ARG A N 1
ATOM 4885 C CA . ARG A 1 652 ? -9.685 -4.804 -24.003 1.00 98.62 652 ARG A CA 1
ATOM 4886 C C . ARG A 1 652 ? -9.376 -3.782 -25.084 1.00 98.62 652 ARG A C 1
ATOM 4888 O O . ARG A 1 652 ? -10.265 -3.333 -25.802 1.00 98.62 652 ARG A O 1
ATOM 4895 N N . PHE A 1 653 ? -8.092 -3.521 -25.259 1.00 98.69 653 PHE A N 1
ATOM 4896 C CA . PHE A 1 653 ? -7.550 -2.868 -26.436 1.00 98.69 653 PHE A CA 1
ATOM 4897 C C . PHE A 1 653 ? -6.250 -3.559 -26.852 1.00 98.69 653 PHE A C 1
ATOM 4899 O O . PHE A 1 653 ? -5.726 -4.440 -26.164 1.00 98.69 653 PHE A O 1
ATOM 4906 N N . ASN A 1 654 ? -5.753 -3.201 -28.027 1.00 97.44 654 ASN A N 1
ATOM 4907 C CA . ASN A 1 654 ? -4.556 -3.804 -28.587 1.00 97.44 654 ASN A CA 1
ATOM 4908 C C . ASN A 1 654 ? -3.609 -2.712 -29.066 1.00 97.44 654 ASN A C 1
ATOM 4910 O O . ASN A 1 654 ? -4.054 -1.679 -29.569 1.00 97.44 654 ASN A O 1
ATOM 4914 N N . THR A 1 655 ? -2.315 -2.956 -28.933 1.00 97.75 655 THR A N 1
ATOM 4915 C CA . THR A 1 655 ? -1.274 -2.158 -29.576 1.00 97.75 655 THR A CA 1
ATOM 4916 C C . THR A 1 655 ? -0.432 -3.037 -30.493 1.00 97.75 655 THR A C 1
ATOM 4918 O O . THR A 1 655 ? -0.586 -4.256 -30.547 1.00 97.75 655 THR A O 1
ATOM 4921 N N . ILE A 1 656 ? 0.422 -2.400 -31.280 1.00 97.12 656 ILE A N 1
ATOM 4922 C CA . ILE A 1 656 ? 1.257 -3.060 -32.274 1.00 97.12 656 ILE A CA 1
ATOM 4923 C C . ILE A 1 656 ? 2.385 -3.870 -31.625 1.00 97.12 656 ILE A C 1
ATOM 4925 O O . ILE A 1 656 ? 2.682 -3.768 -30.435 1.00 97.12 656 ILE A O 1
ATOM 4929 N N . GLY A 1 657 ? 3.073 -4.635 -32.457 1.00 94.75 657 GLY A N 1
ATOM 4930 C CA . GLY A 1 657 ? 4.391 -5.175 -32.181 1.00 94.75 657 GLY A CA 1
ATOM 4931 C C . GLY A 1 657 ? 5.064 -5.552 -33.493 1.00 94.75 657 GLY A C 1
ATOM 4932 O O . GLY A 1 657 ? 4.482 -5.408 -34.569 1.00 94.75 657 GLY A O 1
ATOM 4933 N N . VAL A 1 658 ? 6.306 -6.007 -33.401 1.00 94.69 658 VAL A N 1
ATOM 4934 C CA . VAL A 1 658 ? 7.096 -6.472 -34.542 1.00 94.69 658 VAL A CA 1
ATOM 4935 C C . VAL A 1 658 ? 7.801 -7.764 -34.156 1.00 94.69 658 VAL A C 1
ATOM 4937 O O . VAL A 1 658 ? 8.147 -7.966 -32.991 1.00 94.69 658 VAL A O 1
ATOM 4940 N N . SER A 1 659 ? 7.965 -8.665 -35.123 1.00 94.31 659 SER A N 1
ATOM 4941 C CA . SER A 1 659 ? 8.675 -9.923 -34.905 1.00 94.31 659 SER A CA 1
ATOM 4942 C C . SER A 1 659 ? 10.151 -9.733 -35.209 1.00 94.31 659 SER A C 1
ATOM 4944 O O . SER A 1 659 ? 10.532 -9.691 -36.378 1.00 94.31 659 SER A O 1
ATOM 4946 N N . ASP A 1 660 ? 10.974 -9.669 -34.163 1.00 87.69 660 ASP A N 1
ATOM 4947 C CA . ASP A 1 660 ? 12.431 -9.620 -34.321 1.00 87.69 660 ASP A CA 1
ATOM 4948 C C . ASP A 1 660 ? 12.952 -10.866 -35.049 1.00 87.69 660 ASP A C 1
ATOM 4950 O O . ASP A 1 660 ? 13.855 -10.768 -35.869 1.00 87.69 660 ASP A O 1
ATOM 4954 N N . GLY A 1 661 ? 12.343 -12.036 -34.821 1.00 86.06 661 GLY A N 1
ATOM 4955 C CA . GLY A 1 661 ? 12.728 -13.274 -35.502 1.00 86.06 661 GLY A CA 1
ATOM 4956 C C . GLY A 1 661 ? 12.477 -13.255 -37.014 1.00 86.06 661 GLY A C 1
ATOM 4957 O O . GLY A 1 661 ? 13.244 -13.858 -37.754 1.00 86.06 661 GLY A O 1
ATOM 4958 N N . ILE A 1 662 ? 11.433 -12.565 -37.484 1.00 89.38 662 ILE A N 1
ATOM 4959 C CA . ILE A 1 662 ? 11.111 -12.478 -38.920 1.00 89.38 662 ILE A CA 1
ATOM 4960 C C . ILE A 1 662 ? 11.866 -11.327 -39.595 1.00 89.38 662 ILE A C 1
ATOM 4962 O O . ILE A 1 662 ? 12.291 -11.473 -40.736 1.00 89.38 662 ILE A O 1
ATOM 4966 N N . SER A 1 663 ? 12.019 -10.180 -38.924 1.00 88.00 663 SER A N 1
ATOM 4967 C CA . SER A 1 663 ? 12.639 -8.985 -39.516 1.00 88.00 663 SER A CA 1
ATOM 4968 C C . SER A 1 663 ? 14.169 -9.037 -39.568 1.00 88.00 663 SER A C 1
ATOM 4970 O O . SER A 1 663 ? 14.781 -8.213 -40.251 1.00 88.00 663 SER A O 1
ATOM 4972 N N . MET A 1 664 ? 14.781 -9.982 -38.853 1.00 83.06 664 MET A N 1
ATOM 4973 C CA . MET A 1 664 ? 16.227 -10.175 -38.769 1.00 83.06 664 MET A CA 1
ATOM 4974 C C . MET A 1 664 ? 16.886 -10.273 -40.154 1.00 83.06 664 MET A C 1
ATOM 4976 O O . MET A 1 664 ? 16.442 -11.047 -40.999 1.00 83.06 664 MET A O 1
ATOM 4980 N N . GLY A 1 665 ? 17.965 -9.512 -40.370 1.00 78.38 665 GLY A N 1
ATOM 4981 C CA . GLY A 1 665 ? 18.706 -9.490 -41.638 1.00 78.38 665 GLY A CA 1
ATOM 4982 C C . GLY A 1 665 ? 18.012 -8.740 -42.781 1.00 78.38 665 GLY A C 1
ATOM 4983 O O . GLY A 1 665 ? 18.294 -9.016 -43.944 1.00 78.38 665 GLY A O 1
ATOM 4984 N N . THR A 1 666 ? 17.072 -7.840 -42.472 1.00 83.38 666 THR A N 1
ATOM 4985 C CA . THR A 1 666 ? 16.376 -6.990 -43.453 1.00 83.38 666 THR A CA 1
ATOM 4986 C C . THR A 1 666 ? 16.205 -5.564 -42.919 1.00 83.38 666 THR A C 1
ATOM 4988 O O . THR A 1 666 ? 16.211 -5.357 -41.703 1.00 83.38 666 THR A O 1
ATOM 4991 N N . ASP A 1 667 ? 15.893 -4.604 -43.800 1.00 87.50 667 ASP A N 1
ATOM 4992 C CA . ASP A 1 667 ? 15.498 -3.228 -43.431 1.00 87.50 667 ASP A CA 1
ATOM 4993 C C . ASP A 1 667 ? 14.336 -3.165 -42.419 1.00 87.50 667 ASP A C 1
ATOM 4995 O O . ASP A 1 667 ? 14.151 -2.170 -41.712 1.00 87.50 667 ASP A O 1
ATOM 4999 N N . GLY A 1 668 ? 13.532 -4.230 -42.314 1.00 91.31 668 GLY A N 1
ATOM 5000 C CA . GLY A 1 668 ? 12.472 -4.336 -41.314 1.00 91.31 668 GLY A CA 1
ATOM 5001 C C . GLY A 1 668 ? 12.994 -4.258 -39.874 1.00 91.31 668 GLY A C 1
ATOM 5002 O O . GLY A 1 668 ? 12.273 -3.791 -38.989 1.00 91.31 668 GLY A O 1
ATOM 5003 N N . MET A 1 669 ? 14.245 -4.658 -39.626 1.00 92.88 669 MET A N 1
ATOM 5004 C CA . MET A 1 669 ? 14.860 -4.626 -38.298 1.00 92.88 669 MET A CA 1
ATOM 5005 C C . MET A 1 669 ? 15.013 -3.196 -37.749 1.00 92.88 669 MET A C 1
ATOM 5007 O O . MET A 1 669 ? 14.937 -2.991 -36.537 1.00 92.88 669 MET A O 1
ATOM 5011 N N . CYS A 1 670 ? 15.095 -2.183 -38.618 1.00 95.56 670 CYS A N 1
ATOM 5012 C CA . CYS A 1 670 ? 15.094 -0.766 -38.232 1.00 95.56 670 CYS A CA 1
ATOM 5013 C C . CYS A 1 670 ? 13.819 -0.359 -37.465 1.00 95.56 670 CYS A C 1
ATOM 5015 O O . CYS A 1 670 ? 13.822 0.580 -36.671 1.00 95.56 670 CYS A O 1
ATOM 5017 N N . TYR A 1 671 ? 12.713 -1.085 -37.651 1.00 97.44 671 TYR A N 1
ATOM 5018 C CA . TYR A 1 671 ? 11.447 -0.835 -36.958 1.00 97.44 671 TYR A CA 1
ATOM 5019 C C . TYR A 1 671 ? 11.319 -1.591 -35.625 1.00 97.44 671 TYR A C 1
ATOM 5021 O O . TYR A 1 671 ? 10.332 -1.376 -34.916 1.00 97.44 671 TYR A O 1
ATOM 5029 N N . SER A 1 672 ? 12.307 -2.420 -35.258 1.00 97.12 672 SER A N 1
ATOM 5030 C CA . SER A 1 672 ? 12.330 -3.204 -34.016 1.00 97.12 672 SER A CA 1
ATOM 5031 C C . SER A 1 672 ? 12.349 -2.325 -32.769 1.00 97.12 672 SER A C 1
ATOM 5033 O O . SER A 1 672 ? 11.325 -2.197 -32.095 1.00 97.12 672 SER A O 1
ATOM 5035 N N . LEU A 1 673 ? 13.480 -1.683 -32.453 1.00 98.12 673 LEU A N 1
ATOM 5036 C CA . LEU A 1 673 ? 13.671 -1.016 -31.160 1.00 98.12 673 LEU A CA 1
ATOM 5037 C C . LEU A 1 673 ? 12.643 0.092 -30.927 1.00 98.12 673 LEU A C 1
ATOM 5039 O O . LEU A 1 673 ? 12.027 0.123 -29.867 1.00 98.12 673 LEU A O 1
ATOM 5043 N N . GLN A 1 674 ? 12.393 0.932 -31.934 1.00 97.75 674 GLN A N 1
ATOM 5044 C CA . GLN A 1 674 ? 11.415 2.023 -31.844 1.00 97.75 674 GLN A CA 1
ATOM 5045 C C . GLN A 1 674 ? 9.978 1.541 -31.589 1.00 97.75 674 GLN A C 1
ATOM 5047 O O . GLN A 1 674 ? 9.142 2.319 -31.134 1.00 97.75 674 GLN A O 1
ATOM 5052 N N . SER A 1 675 ? 9.666 0.264 -31.858 1.00 98.38 675 SER A N 1
ATOM 5053 C CA . SER A 1 675 ? 8.349 -0.283 -31.518 1.00 98.38 675 SER A CA 1
ATOM 5054 C C . SER A 1 675 ? 8.128 -0.310 -30.004 1.00 98.38 675 SER A C 1
ATOM 5056 O O . SER A 1 675 ? 6.989 -0.173 -29.577 1.00 98.38 675 SER A O 1
ATOM 5058 N N . ARG A 1 676 ? 9.195 -0.393 -29.190 1.00 98.62 676 ARG A N 1
ATOM 5059 C CA . ARG A 1 676 ? 9.130 -0.235 -27.728 1.00 98.62 676 ARG A CA 1
ATOM 5060 C C . ARG A 1 676 ? 8.481 1.097 -27.357 1.00 98.62 676 ARG A C 1
ATOM 5062 O O . ARG A 1 676 ? 7.536 1.119 -26.575 1.00 98.62 676 ARG A O 1
ATOM 5069 N N . ASP A 1 677 ? 9.002 2.188 -27.913 1.00 98.38 677 ASP A N 1
ATOM 5070 C CA . ASP A 1 677 ? 8.539 3.550 -27.637 1.00 98.38 677 ASP A CA 1
ATOM 5071 C C . ASP A 1 677 ? 7.123 3.763 -28.171 1.00 98.38 677 ASP A C 1
ATOM 5073 O O . ASP A 1 677 ? 6.257 4.265 -27.464 1.00 98.38 677 ASP A O 1
ATOM 5077 N N . LEU A 1 678 ? 6.844 3.269 -29.381 1.00 98.44 678 LEU A N 1
ATOM 5078 C CA . LEU A 1 678 ? 5.506 3.343 -29.963 1.00 98.44 678 LEU A CA 1
ATOM 5079 C C . LEU A 1 678 ? 4.465 2.571 -29.134 1.00 98.44 678 LEU A C 1
ATOM 5081 O O . LEU A 1 678 ? 3.333 3.031 -28.985 1.00 98.44 678 LEU A O 1
ATOM 5085 N N . ILE A 1 679 ? 4.827 1.409 -28.585 1.00 98.75 679 ILE A N 1
ATOM 5086 C CA . ILE A 1 679 ? 3.980 0.640 -27.663 1.00 98.75 679 ILE A CA 1
ATOM 5087 C C . ILE A 1 679 ? 3.726 1.441 -26.389 1.00 98.75 679 ILE A C 1
ATOM 5089 O O . ILE A 1 679 ? 2.574 1.514 -25.957 1.00 98.75 679 ILE A O 1
ATOM 5093 N N . ALA A 1 680 ? 4.771 2.055 -25.826 1.00 98.69 680 ALA A N 1
ATOM 5094 C CA . ALA A 1 680 ? 4.654 2.870 -24.626 1.00 98.69 680 ALA A CA 1
ATOM 5095 C C . ALA A 1 680 ? 3.669 4.031 -24.837 1.00 98.69 680 ALA A C 1
ATOM 5097 O O . ALA A 1 680 ? 2.678 4.147 -24.112 1.00 98.69 680 ALA A O 1
ATOM 5098 N N . ASP A 1 681 ? 3.876 4.802 -25.905 1.00 98.44 681 ASP A N 1
ATOM 5099 C CA . ASP A 1 681 ? 3.028 5.933 -26.283 1.00 98.44 681 ASP A CA 1
ATOM 5100 C C . ASP A 1 681 ? 1.581 5.496 -26.555 1.00 98.44 681 ASP A C 1
ATOM 5102 O O . ASP A 1 681 ? 0.631 6.197 -26.204 1.00 98.44 681 ASP A O 1
ATOM 5106 N N . SER A 1 682 ? 1.383 4.321 -27.161 1.00 98.75 682 SER A N 1
ATOM 5107 C CA . SER A 1 682 ? 0.048 3.800 -27.481 1.00 98.75 682 SER A CA 1
ATOM 5108 C C . SER A 1 682 ? -0.749 3.442 -26.225 1.00 98.75 682 SER A C 1
ATOM 5110 O O . SER A 1 682 ? -1.920 3.806 -26.113 1.00 98.75 682 SER A O 1
ATOM 5112 N N . ILE A 1 683 ? -0.127 2.744 -25.270 1.00 98.75 683 ILE A N 1
ATOM 5113 C CA . ILE A 1 683 ? -0.776 2.374 -24.004 1.00 98.75 683 ILE A CA 1
ATOM 5114 C C . ILE A 1 683 ? -1.066 3.629 -23.185 1.00 98.75 683 ILE A C 1
ATOM 5116 O O . ILE A 1 683 ? -2.184 3.794 -22.702 1.00 98.75 683 ILE A O 1
ATOM 5120 N N . GLU A 1 684 ? -0.093 4.535 -23.071 1.00 98.50 684 GLU A N 1
ATOM 5121 C CA . GLU A 1 684 ? -0.262 5.818 -22.386 1.00 98.50 684 GLU A CA 1
ATOM 5122 C C . GLU A 1 684 ? -1.411 6.635 -22.992 1.00 98.50 684 GLU A C 1
ATOM 5124 O O . GLU A 1 684 ? -2.265 7.133 -22.259 1.00 98.50 684 GLU A O 1
ATOM 5129 N N . THR A 1 685 ? -1.494 6.699 -24.325 1.00 98.00 685 THR A N 1
ATOM 5130 C CA . THR A 1 685 ? -2.567 7.403 -25.042 1.00 98.00 685 THR A CA 1
ATOM 5131 C C . THR A 1 685 ? -3.942 6.826 -24.715 1.00 98.00 685 THR A C 1
ATOM 5133 O O . THR A 1 685 ? -4.871 7.585 -24.439 1.00 98.00 685 THR A O 1
ATOM 5136 N N . VAL A 1 686 ? -4.099 5.497 -24.722 1.00 98.56 686 VAL A N 1
ATOM 5137 C CA . VAL A 1 686 ? -5.393 4.865 -24.418 1.00 98.56 686 VAL A CA 1
ATOM 5138 C C . VAL A 1 686 ? -5.746 5.029 -22.942 1.00 98.56 686 VAL A C 1
ATOM 5140 O O . VAL A 1 686 ? -6.852 5.462 -22.630 1.00 98.56 686 VAL A O 1
ATOM 5143 N N . MET A 1 687 ? -4.811 4.759 -22.031 1.00 98.31 687 MET A N 1
ATOM 5144 C CA . MET A 1 687 ? -5.037 4.919 -20.592 1.00 98.31 687 MET A CA 1
ATOM 5145 C C . MET A 1 687 ? -5.388 6.371 -20.241 1.00 98.31 687 MET A C 1
ATOM 5147 O O . MET A 1 687 ? -6.354 6.628 -19.518 1.00 98.31 687 MET A O 1
ATOM 5151 N N . GLY A 1 688 ? -4.638 7.336 -20.775 1.00 87.81 688 GLY A N 1
ATOM 5152 C CA . GLY A 1 688 ? -4.872 8.765 -20.584 1.00 87.81 688 GLY A CA 1
ATOM 5153 C C . GLY A 1 688 ? -6.183 9.244 -21.207 1.00 87.81 688 GLY A C 1
ATOM 5154 O O . GLY A 1 688 ? -6.953 9.934 -20.545 1.00 87.81 688 GLY A O 1
ATOM 5155 N N . GLY A 1 689 ? -6.460 8.846 -22.451 1.00 90.94 689 GLY A N 1
ATOM 5156 C CA . GLY A 1 689 ? -7.636 9.280 -23.205 1.00 90.94 689 GLY A CA 1
ATOM 5157 C C . GLY A 1 689 ? -8.955 8.672 -22.725 1.00 90.94 689 GLY A C 1
ATOM 5158 O O . GLY A 1 689 ? -9.975 9.357 -22.744 1.00 90.94 689 GLY A O 1
ATOM 5159 N N . GLN A 1 690 ? -8.937 7.416 -22.267 1.00 95.88 690 GLN A N 1
ATOM 5160 C CA . GLN A 1 690 ? -10.138 6.683 -21.842 1.00 95.88 690 GLN A CA 1
ATOM 5161 C C . GLN A 1 690 ? -10.368 6.683 -20.327 1.00 95.88 690 GLN A C 1
ATOM 5163 O O . GLN A 1 690 ? -11.372 6.154 -19.866 1.00 95.88 690 GLN A O 1
ATOM 5168 N N . TRP A 1 691 ? -9.467 7.290 -19.546 1.00 95.88 691 TRP A N 1
ATOM 5169 C CA . TRP A 1 691 ? -9.603 7.414 -18.088 1.00 95.88 691 TRP A CA 1
ATOM 5170 C C . TRP A 1 691 ? -9.716 6.078 -17.331 1.00 95.88 691 TRP A C 1
ATOM 5172 O O . TRP A 1 691 ? -10.313 6.026 -16.263 1.00 95.88 691 TRP A O 1
ATOM 5182 N N . TYR A 1 692 ? -9.113 4.999 -17.835 1.00 98.50 692 TYR A N 1
ATOM 5183 C CA . TYR A 1 692 ? -9.121 3.704 -17.141 1.00 98.50 692 TYR A CA 1
ATOM 5184 C C . TYR A 1 692 ? -8.371 3.752 -15.802 1.00 98.50 692 TYR A C 1
ATOM 5186 O O . TYR A 1 692 ? -7.304 4.355 -15.693 1.00 98.50 692 TYR A O 1
ATOM 5194 N N . ASP A 1 693 ? -8.903 3.095 -14.781 1.00 98.44 693 ASP A N 1
ATOM 5195 C CA . ASP A 1 693 ? -8.394 3.150 -13.410 1.00 98.44 693 ASP A CA 1
ATOM 5196 C C . ASP A 1 693 ? -7.152 2.290 -13.193 1.00 98.44 693 ASP A C 1
ATOM 5198 O O . ASP A 1 693 ? -6.263 2.678 -12.439 1.00 98.44 693 ASP A O 1
ATOM 5202 N N . GLY A 1 694 ? -7.071 1.153 -13.885 1.00 98.44 694 GLY A N 1
ATOM 5203 C CA . GLY A 1 694 ? -5.930 0.243 -13.839 1.00 98.44 694 GLY A CA 1
ATOM 5204 C C . GLY A 1 694 ? -5.618 -0.377 -15.198 1.00 98.44 694 GLY A C 1
ATOM 5205 O O . GLY A 1 694 ? -6.408 -0.252 -16.136 1.00 98.44 694 GLY A O 1
ATOM 5206 N N . ASN A 1 695 ? -4.459 -1.026 -15.319 1.00 98.81 695 ASN A N 1
ATOM 5207 C CA . ASN A 1 695 ? -3.978 -1.581 -16.586 1.00 98.81 695 ASN A CA 1
ATOM 5208 C C . ASN A 1 695 ? -3.369 -2.983 -16.426 1.00 98.81 695 ASN A C 1
ATOM 5210 O O . ASN A 1 695 ? -2.483 -3.193 -15.599 1.00 98.81 695 ASN A O 1
ATOM 5214 N N . ILE A 1 696 ? -3.782 -3.929 -17.265 1.00 98.88 696 ILE A N 1
ATOM 5215 C CA . ILE A 1 696 ? -3.124 -5.233 -17.406 1.00 98.88 696 ILE A CA 1
ATOM 5216 C C . ILE A 1 696 ? -2.551 -5.312 -18.818 1.00 98.88 696 ILE A C 1
ATOM 5218 O O . ILE A 1 696 ? -3.304 -5.392 -19.790 1.00 98.88 696 ILE A O 1
ATOM 5222 N N . CYS A 1 697 ? -1.224 -5.306 -18.941 1.00 98.81 697 CYS A N 1
ATOM 5223 C CA . CYS A 1 697 ? -0.563 -5.473 -20.235 1.00 98.81 697 CYS A CA 1
ATOM 5224 C C . CYS A 1 697 ? -0.168 -6.929 -20.472 1.00 98.81 697 CYS A C 1
ATOM 5226 O O . CYS A 1 697 ? 0.311 -7.609 -19.563 1.00 98.81 697 CYS A O 1
ATOM 5228 N N . ILE A 1 698 ? -0.299 -7.370 -21.723 1.00 98.69 698 ILE A N 1
ATOM 5229 C CA . ILE A 1 698 ? -0.073 -8.759 -22.133 1.00 98.69 698 ILE A CA 1
ATOM 5230 C C . ILE A 1 698 ? 0.977 -8.803 -23.252 1.00 98.69 698 ILE A C 1
ATOM 5232 O O . ILE A 1 698 ? 0.638 -9.030 -24.417 1.00 98.69 698 ILE A O 1
ATOM 5236 N N . PRO A 1 699 ? 2.254 -8.514 -22.947 1.00 98.25 699 PRO A N 1
ATOM 5237 C CA . PRO A 1 699 ? 3.322 -8.549 -23.933 1.00 98.25 699 PRO A CA 1
ATOM 5238 C C . PRO A 1 699 ? 3.807 -9.987 -24.177 1.00 98.25 699 PRO A C 1
ATOM 5240 O O . PRO A 1 699 ? 3.948 -10.778 -23.243 1.00 98.25 699 PRO A O 1
ATOM 5243 N N . GLY A 1 700 ? 4.095 -10.325 -25.437 1.00 95.06 700 GLY A N 1
ATOM 5244 C CA . GLY A 1 700 ? 4.581 -11.660 -25.820 1.00 95.06 700 GLY A CA 1
ATOM 5245 C C . GLY A 1 700 ? 5.941 -11.683 -26.515 1.00 95.06 700 GLY A C 1
ATOM 5246 O O . GLY A 1 700 ? 6.581 -12.728 -26.553 1.00 95.06 700 GLY A O 1
ATOM 5247 N N . CYS A 1 701 ? 6.422 -10.558 -27.050 1.00 94.81 701 CYS A N 1
ATOM 5248 C CA . CYS A 1 701 ? 7.675 -10.493 -27.803 1.00 94.81 701 CYS A CA 1
ATOM 5249 C C . CYS A 1 701 ? 8.619 -9.404 -27.290 1.00 94.81 701 CYS A C 1
ATOM 5251 O O . CYS A 1 701 ? 8.215 -8.474 -26.600 1.00 94.81 701 CYS A O 1
ATOM 5253 N N . ASP A 1 702 ? 9.890 -9.545 -27.654 1.00 92.69 702 ASP A N 1
ATOM 5254 C CA . ASP A 1 702 ? 11.069 -8.809 -27.196 1.00 92.69 702 ASP A CA 1
ATOM 5255 C C . ASP A 1 702 ? 10.792 -7.356 -26.739 1.00 92.69 702 ASP A C 1
ATOM 5257 O O . ASP A 1 702 ? 10.793 -7.071 -25.540 1.00 92.69 702 ASP A O 1
ATOM 5261 N N . LYS A 1 703 ? 10.448 -6.457 -27.672 1.00 97.38 703 LYS A N 1
ATOM 5262 C CA . LYS A 1 703 ? 10.257 -5.019 -27.403 1.00 97.38 703 LYS A CA 1
ATOM 5263 C C . LYS A 1 703 ? 8.915 -4.675 -26.738 1.00 97.38 703 LYS A C 1
ATOM 5265 O O . LYS A 1 703 ? 8.751 -3.564 -26.233 1.00 97.38 703 LYS A O 1
ATOM 5270 N N . ASN A 1 704 ? 7.964 -5.614 -26.697 1.00 98.19 704 ASN A N 1
ATOM 5271 C CA . ASN A 1 704 ? 6.644 -5.399 -26.097 1.00 98.19 704 ASN A CA 1
ATOM 5272 C C . ASN A 1 704 ? 6.742 -5.224 -24.578 1.00 98.19 704 ASN A C 1
ATOM 5274 O O . ASN A 1 704 ? 6.128 -4.312 -24.027 1.00 98.19 704 ASN A O 1
ATOM 5278 N N . MET A 1 705 ? 7.532 -6.077 -23.919 1.00 97.44 705 MET A N 1
ATOM 5279 C CA . MET A 1 705 ? 7.719 -6.079 -22.466 1.00 97.44 705 MET A CA 1
ATOM 5280 C C . MET A 1 705 ? 8.193 -4.716 -21.935 1.00 97.44 705 MET A C 1
ATOM 5282 O O . MET A 1 705 ? 7.482 -4.120 -21.123 1.00 97.44 705 MET A O 1
ATOM 5286 N N . PRO A 1 706 ? 9.331 -4.162 -22.396 1.00 98.31 706 PRO A N 1
ATOM 5287 C CA . PRO A 1 706 ? 9.778 -2.854 -21.933 1.00 98.31 706 PRO A CA 1
ATOM 5288 C C . PRO A 1 706 ? 8.854 -1.707 -22.356 1.00 98.31 706 PRO A C 1
ATOM 5290 O O . PRO A 1 706 ? 8.688 -0.773 -21.579 1.00 98.31 706 PRO A O 1
ATOM 5293 N N . GLY A 1 707 ? 8.213 -1.768 -23.531 1.00 98.69 707 GLY A N 1
ATOM 5294 C CA . GLY A 1 707 ? 7.247 -0.742 -23.944 1.00 98.69 707 GLY A CA 1
ATOM 5295 C C . GLY A 1 707 ? 6.060 -0.644 -22.979 1.00 98.69 707 GLY A C 1
ATOM 5296 O O . GLY A 1 707 ? 5.669 0.447 -22.569 1.00 98.69 707 GLY A O 1
ATOM 5297 N N . ALA A 1 708 ? 5.544 -1.793 -22.536 1.00 98.69 708 ALA A N 1
ATOM 5298 C CA . ALA A 1 708 ? 4.484 -1.849 -21.537 1.00 98.69 708 ALA A CA 1
ATOM 5299 C C . ALA A 1 708 ? 4.926 -1.294 -20.171 1.00 98.69 708 ALA A C 1
ATOM 5301 O O . ALA A 1 708 ? 4.175 -0.540 -19.555 1.00 98.69 708 ALA A O 1
ATOM 5302 N N . LEU A 1 709 ? 6.147 -1.609 -19.719 1.00 98.44 709 LEU A N 1
ATOM 5303 C CA . LEU A 1 709 ? 6.688 -1.069 -18.466 1.00 98.44 709 LEU A CA 1
ATOM 5304 C C . LEU A 1 709 ? 6.862 0.452 -18.500 1.00 98.44 709 LEU A C 1
ATOM 5306 O O . LEU A 1 709 ? 6.504 1.119 -17.532 1.00 98.44 709 LEU A O 1
ATOM 5310 N N . ILE A 1 710 ? 7.386 1.001 -19.602 1.00 98.81 710 ILE A N 1
ATOM 5311 C CA . ILE A 1 710 ? 7.559 2.451 -19.769 1.00 98.81 710 ILE A CA 1
ATOM 5312 C C . ILE A 1 710 ? 6.198 3.148 -19.661 1.00 98.81 710 ILE A C 1
ATOM 5314 O O . ILE A 1 710 ? 6.063 4.086 -18.877 1.00 98.81 710 ILE A O 1
ATOM 5318 N N . ALA A 1 711 ? 5.167 2.654 -20.358 1.00 98.69 711 ALA A N 1
ATOM 5319 C CA . ALA A 1 711 ? 3.819 3.219 -20.258 1.00 98.69 711 ALA A CA 1
ATOM 5320 C C . ALA A 1 711 ? 3.290 3.222 -18.818 1.00 98.69 711 ALA A C 1
ATOM 5322 O O . ALA A 1 711 ? 2.820 4.253 -18.336 1.00 98.69 711 ALA A O 1
ATOM 5323 N N . MET A 1 712 ? 3.395 2.084 -18.122 1.00 98.44 712 MET A N 1
ATOM 5324 C CA . MET A 1 712 ? 2.946 1.943 -16.733 1.00 98.44 712 MET A CA 1
ATOM 5325 C C . MET A 1 712 ? 3.666 2.906 -15.792 1.00 98.44 712 MET A C 1
ATOM 5327 O O . MET A 1 712 ? 3.033 3.524 -14.937 1.00 98.44 712 MET A O 1
ATOM 5331 N N . ALA A 1 713 ? 4.978 3.068 -15.967 1.00 98.00 713 ALA A N 1
ATOM 5332 C CA . ALA A 1 713 ? 5.778 3.999 -15.186 1.00 98.00 713 ALA A CA 1
ATOM 5333 C C . ALA A 1 713 ? 5.393 5.466 -15.452 1.00 98.00 713 ALA A C 1
ATOM 5335 O O . ALA A 1 713 ? 5.366 6.269 -14.514 1.00 98.00 713 ALA A O 1
ATOM 5336 N N . ARG A 1 714 ? 5.052 5.815 -16.702 1.00 97.31 714 ARG A N 1
ATOM 5337 C CA . ARG A 1 714 ? 4.600 7.161 -17.093 1.00 97.31 714 ARG A CA 1
ATOM 5338 C C . ARG A 1 714 ? 3.222 7.496 -16.524 1.00 97.31 714 ARG A C 1
ATOM 5340 O O . ARG A 1 714 ? 3.093 8.482 -15.802 1.00 97.31 714 ARG A O 1
ATOM 5347 N N . HIS A 1 715 ? 2.202 6.672 -16.789 1.00 96.69 715 HIS A N 1
ATOM 5348 C CA . HIS A 1 715 ? 0.835 6.970 -16.343 1.00 96.69 715 HIS A CA 1
ATOM 5349 C C . HIS A 1 715 ? 0.603 6.679 -14.851 1.00 96.69 715 HIS A C 1
ATOM 5351 O O . HIS A 1 715 ? -0.346 7.206 -14.272 1.00 96.69 715 HIS A O 1
ATOM 5357 N N . ASN A 1 716 ? 1.444 5.831 -14.243 1.00 98.19 716 ASN A N 1
ATOM 5358 C CA . ASN A 1 716 ? 1.494 5.499 -12.818 1.00 98.19 716 ASN A CA 1
ATOM 5359 C C . ASN A 1 716 ? 0.118 5.232 -12.179 1.00 98.19 716 ASN A C 1
ATOM 5361 O O . ASN A 1 716 ? -0.234 5.810 -11.155 1.00 98.19 716 ASN A O 1
ATOM 5365 N N . ARG A 1 717 ? -0.670 4.354 -12.804 1.00 97.94 717 ARG A N 1
ATOM 5366 C CA . ARG A 1 717 ? -1.942 3.836 -12.262 1.00 97.94 717 ARG A CA 1
ATOM 5367 C C . ARG A 1 717 ? -1.747 2.374 -11.860 1.00 97.94 717 ARG A C 1
ATOM 5369 O O . ARG A 1 717 ? -0.858 1.762 -12.455 1.00 97.94 717 ARG A O 1
ATOM 5376 N N . PRO A 1 718 ? -2.528 1.798 -10.927 1.00 98.50 718 PRO A N 1
ATOM 5377 C CA . PRO A 1 718 ? -2.448 0.374 -10.586 1.00 98.50 718 PRO A CA 1
ATOM 5378 C C . PRO A 1 718 ? -2.326 -0.507 -11.834 1.00 98.50 718 PRO A C 1
ATOM 5380 O O . PRO A 1 718 ? -3.200 -0.482 -12.700 1.00 98.50 718 PRO A O 1
ATOM 5383 N N . SER A 1 719 ? -1.190 -1.191 -11.994 1.00 98.62 719 SER A N 1
ATOM 5384 C CA . SER A 1 719 ? -0.881 -1.921 -13.229 1.00 98.62 719 SER A CA 1
ATOM 5385 C C . SER A 1 719 ? -0.053 -3.170 -12.993 1.00 98.62 719 SER A C 1
ATOM 5387 O O . SER A 1 719 ? 0.751 -3.218 -12.064 1.00 98.62 719 SER A O 1
ATOM 5389 N N . MET A 1 720 ? -0.205 -4.144 -13.888 1.00 98.56 720 MET A N 1
ATOM 5390 C CA . MET A 1 720 ? 0.574 -5.380 -13.883 1.00 98.56 720 MET A CA 1
ATOM 5391 C C . MET A 1 720 ? 0.826 -5.922 -15.294 1.00 98.56 720 MET A C 1
ATOM 5393 O O . MET A 1 720 ? 0.099 -5.615 -16.244 1.00 98.56 720 MET A O 1
ATOM 5397 N N . ILE A 1 721 ? 1.855 -6.759 -15.416 1.00 98.62 721 ILE A N 1
ATOM 5398 C CA . ILE A 1 721 ? 2.241 -7.458 -16.643 1.00 98.62 721 ILE A CA 1
ATOM 5399 C C . ILE A 1 721 ? 1.898 -8.941 -16.509 1.00 98.62 721 ILE A C 1
ATOM 5401 O O . ILE A 1 721 ? 2.319 -9.593 -15.553 1.00 98.62 721 ILE A O 1
ATOM 5405 N N . VAL A 1 722 ? 1.221 -9.488 -17.517 1.00 98.75 722 VAL A N 1
ATOM 5406 C CA . VAL A 1 722 ? 1.092 -10.935 -17.726 1.00 98.75 722 VAL A CA 1
ATOM 5407 C C . VAL A 1 722 ? 1.909 -11.297 -18.959 1.00 98.75 722 VAL A C 1
ATOM 5409 O O . VAL A 1 722 ? 1.534 -10.962 -20.082 1.00 98.75 722 VAL A O 1
ATOM 5412 N N . TYR A 1 723 ? 3.053 -11.954 -18.771 1.00 98.62 723 TYR A N 1
ATOM 5413 C CA . TYR A 1 723 ? 3.878 -12.375 -19.903 1.00 98.62 723 TYR A CA 1
ATOM 5414 C C . TYR A 1 723 ? 3.145 -13.429 -20.739 1.00 98.62 723 TYR A C 1
ATOM 5416 O O . TYR A 1 723 ? 2.579 -14.371 -20.187 1.00 98.62 723 TYR A O 1
ATOM 5424 N N . GLY A 1 724 ? 3.203 -13.316 -22.069 1.00 98.00 724 GLY A N 1
ATOM 5425 C CA . GLY A 1 724 ? 2.593 -14.277 -22.990 1.00 98.00 724 GLY A CA 1
ATOM 5426 C C . GLY A 1 724 ? 3.117 -15.712 -22.854 1.00 98.00 724 GLY A C 1
ATOM 5427 O O . GLY A 1 724 ? 2.416 -16.648 -23.223 1.00 98.00 724 GLY A O 1
ATOM 5428 N N . GLY A 1 725 ? 4.313 -15.902 -22.298 1.00 97.81 725 GLY A N 1
ATOM 5429 C CA . GLY A 1 725 ? 4.917 -17.216 -22.093 1.00 97.81 725 GLY A CA 1
ATOM 5430 C C . GLY A 1 725 ? 5.893 -17.617 -23.200 1.00 97.81 725 GLY A C 1
ATOM 5431 O O . GLY A 1 725 ? 5.849 -17.132 -24.333 1.00 97.81 725 GLY A O 1
ATOM 5432 N N . THR A 1 726 ? 6.807 -18.514 -22.844 1.00 97.44 726 THR A N 1
ATOM 5433 C CA . THR A 1 726 ? 7.861 -19.012 -23.739 1.00 97.44 726 THR A CA 1
ATOM 5434 C C . THR A 1 726 ? 7.330 -20.099 -24.684 1.00 97.44 726 THR A C 1
ATOM 5436 O O . THR A 1 726 ? 6.442 -20.869 -24.306 1.00 97.44 726 THR A O 1
ATOM 5439 N N . ILE A 1 727 ? 7.877 -20.184 -25.901 1.00 96.56 727 ILE A N 1
ATOM 5440 C CA . ILE A 1 727 ? 7.613 -21.271 -26.855 1.00 96.56 727 ILE A CA 1
ATOM 5441 C C . ILE A 1 727 ? 8.254 -22.569 -26.355 1.00 96.56 727 ILE A C 1
ATOM 5443 O O . ILE A 1 727 ? 9.320 -22.554 -25.728 1.00 96.56 727 ILE A O 1
ATOM 5447 N N . ARG A 1 728 ? 7.629 -23.705 -26.670 1.00 92.69 728 ARG A N 1
ATOM 5448 C CA . ARG A 1 728 ? 8.237 -25.027 -26.467 1.00 92.69 728 ARG A CA 1
ATOM 5449 C C . ARG A 1 728 ? 9.391 -25.250 -27.444 1.00 92.69 728 ARG A C 1
ATOM 5451 O O . ARG A 1 728 ? 9.366 -24.753 -28.570 1.00 92.69 728 ARG A O 1
ATOM 5458 N N . ALA A 1 729 ? 10.392 -26.024 -27.032 1.00 89.38 729 ALA A N 1
ATOM 5459 C CA . ALA A 1 729 ? 11.499 -26.373 -27.923 1.00 89.38 729 ALA A CA 1
ATOM 5460 C C . ALA A 1 729 ? 11.030 -27.291 -29.067 1.00 89.38 729 ALA A C 1
ATOM 5462 O O . ALA A 1 729 ? 10.375 -28.310 -28.826 1.00 89.38 729 ALA A O 1
ATOM 5463 N N . GLY A 1 730 ? 11.421 -26.951 -30.296 1.00 89.50 730 GLY A N 1
ATOM 5464 C CA . GLY A 1 730 ? 11.198 -27.756 -31.491 1.00 89.50 730 GLY A CA 1
ATOM 5465 C C . GLY A 1 730 ? 11.984 -29.069 -31.488 1.00 89.50 730 GLY A C 1
ATOM 5466 O O . GLY A 1 730 ? 12.904 -29.258 -30.684 1.00 89.50 730 GLY A O 1
ATOM 5467 N N . CYS A 1 731 ? 11.640 -29.983 -32.396 1.00 90.31 731 CYS A N 1
ATOM 5468 C CA . CYS A 1 731 ? 12.324 -31.270 -32.525 1.00 90.31 731 CYS A CA 1
ATOM 5469 C C . CYS A 1 731 ? 12.519 -31.650 -33.995 1.00 90.31 731 CYS A C 1
ATOM 5471 O O . CYS A 1 731 ? 11.537 -31.790 -34.719 1.00 90.31 731 CYS A O 1
ATOM 5473 N N . GLY A 1 732 ? 13.775 -31.797 -34.422 1.00 87.62 732 GLY A N 1
ATOM 5474 C CA . GLY A 1 732 ? 14.114 -32.208 -35.787 1.00 87.62 732 GLY A CA 1
ATOM 5475 C C . GLY A 1 732 ? 13.945 -33.710 -36.017 1.00 87.62 732 GLY A C 1
ATOM 5476 O O . GLY A 1 732 ? 13.709 -34.487 -35.085 1.00 87.62 732 GLY A O 1
ATOM 5477 N N . ALA A 1 733 ? 14.104 -34.140 -37.267 1.00 84.94 733 ALA A N 1
ATOM 5478 C CA . ALA A 1 733 ? 13.974 -35.534 -37.683 1.00 84.94 733 ALA A CA 1
ATOM 5479 C C . ALA A 1 733 ? 15.013 -36.473 -37.041 1.00 84.94 733 ALA A C 1
ATOM 5481 O O . ALA A 1 733 ? 14.787 -37.683 -36.982 1.00 84.94 733 ALA A O 1
ATOM 5482 N N . LYS A 1 734 ? 16.139 -35.948 -36.532 1.00 85.12 734 LYS A N 1
ATOM 5483 C CA . LYS A 1 734 ? 17.160 -36.717 -35.797 1.00 85.12 734 LYS A CA 1
ATOM 5484 C C . LYS A 1 734 ? 16.962 -36.646 -34.279 1.00 85.12 734 LYS A C 1
ATOM 5486 O O . LYS A 1 734 ? 17.850 -37.049 -33.527 1.00 85.12 734 LYS A O 1
ATOM 5491 N N . ASN A 1 735 ? 15.791 -36.189 -33.827 1.00 83.25 735 ASN A N 1
ATOM 5492 C CA . ASN A 1 735 ? 15.426 -36.019 -32.421 1.00 83.25 735 ASN A CA 1
ATOM 5493 C C . ASN A 1 735 ? 16.303 -34.991 -31.673 1.00 83.25 735 ASN A C 1
ATOM 5495 O O . ASN A 1 735 ? 16.418 -35.011 -30.445 1.00 83.25 735 ASN A O 1
ATOM 5499 N N . GLU A 1 736 ? 16.940 -34.088 -32.415 1.00 85.50 736 GLU A N 1
ATOM 5500 C CA . GLU A 1 736 ? 17.661 -32.938 -31.897 1.00 85.50 736 GLU A CA 1
ATOM 5501 C C . GLU A 1 736 ? 16.689 -31.827 -31.481 1.00 85.50 736 GLU A C 1
ATOM 5503 O O . GLU A 1 736 ? 15.644 -31.615 -32.100 1.00 85.50 736 GLU A O 1
ATOM 5508 N N . LYS A 1 737 ? 17.038 -31.096 -30.419 1.00 87.12 737 LYS A N 1
ATOM 5509 C CA . LYS A 1 737 ? 16.256 -29.946 -29.957 1.00 87.12 737 LYS A CA 1
ATOM 5510 C C . LYS A 1 737 ? 16.557 -28.724 -30.813 1.00 87.12 737 LYS A C 1
ATOM 5512 O O . LYS A 1 737 ? 17.707 -28.293 -30.888 1.00 87.12 737 LYS A O 1
ATOM 5517 N N . LEU A 1 738 ? 15.507 -28.151 -31.388 1.00 89.44 738 LEU A N 1
ATOM 5518 C CA . LEU A 1 738 ? 15.570 -26.999 -32.279 1.00 89.44 738 LEU A CA 1
ATOM 5519 C C . LEU A 1 738 ? 14.924 -25.765 -31.645 1.00 89.44 738 LEU A C 1
ATOM 5521 O O . LEU A 1 738 ? 14.047 -25.855 -30.787 1.00 89.44 738 LEU A O 1
ATOM 5525 N N . ASP A 1 739 ? 15.376 -24.604 -32.092 1.00 89.12 739 ASP A N 1
ATOM 5526 C CA . ASP A 1 739 ? 14.834 -23.288 -31.771 1.00 89.12 739 ASP A CA 1
ATOM 5527 C C . ASP A 1 739 ? 15.092 -22.317 -32.933 1.00 89.12 739 ASP A C 1
ATOM 5529 O O . ASP A 1 739 ? 15.678 -22.681 -33.956 1.00 89.12 739 ASP A O 1
ATOM 5533 N N . ILE A 1 740 ? 14.694 -21.054 -32.771 1.00 88.00 740 ILE A N 1
ATOM 5534 C CA . ILE A 1 740 ? 14.887 -20.034 -33.805 1.00 88.00 740 ILE A CA 1
ATOM 5535 C C . ILE A 1 740 ? 16.367 -19.810 -34.166 1.00 88.00 740 ILE A C 1
ATOM 5537 O O . ILE A 1 740 ? 16.685 -19.565 -35.326 1.00 88.00 740 ILE A O 1
ATOM 5541 N N . VAL A 1 741 ? 17.298 -19.953 -33.215 1.00 85.56 741 VAL A N 1
ATOM 5542 C CA . VAL A 1 741 ? 18.738 -19.831 -33.504 1.00 85.56 741 VAL A CA 1
ATOM 5543 C C . VAL A 1 741 ? 19.215 -20.986 -34.377 1.00 85.56 741 VAL A C 1
ATOM 5545 O O . VAL A 1 741 ? 20.019 -20.768 -35.279 1.00 85.56 741 VAL A O 1
ATOM 5548 N N . SER A 1 742 ? 18.665 -22.183 -34.182 1.00 86.44 742 SER A N 1
ATOM 5549 C CA . SER A 1 742 ? 18.923 -23.339 -35.045 1.00 86.44 742 SER A CA 1
ATOM 5550 C C . SER A 1 742 ? 18.523 -23.039 -36.497 1.00 86.44 742 SER A C 1
ATOM 5552 O O . SER A 1 742 ? 19.282 -23.331 -37.421 1.00 86.44 742 SER A O 1
ATOM 5554 N N . ALA A 1 743 ? 17.377 -22.379 -36.708 1.00 87.75 743 ALA A N 1
ATOM 5555 C CA . ALA A 1 743 ? 16.944 -21.941 -38.035 1.00 87.75 743 ALA A CA 1
ATOM 5556 C C . ALA A 1 743 ? 17.915 -20.923 -38.660 1.00 87.75 743 ALA A C 1
ATOM 5558 O O . ALA A 1 743 ? 18.302 -21.097 -39.817 1.00 87.75 743 ALA A O 1
ATOM 5559 N N . PHE A 1 744 ? 18.380 -19.923 -37.902 1.00 83.81 744 PHE A N 1
ATOM 5560 C CA . PHE A 1 744 ? 19.366 -18.948 -38.392 1.00 83.81 744 PHE A CA 1
ATOM 5561 C C . PHE A 1 744 ? 20.721 -19.583 -38.735 1.00 83.81 744 PHE A C 1
ATOM 5563 O O . PHE A 1 744 ? 21.282 -19.329 -39.801 1.00 83.81 744 PHE A O 1
ATOM 5570 N N . GLN A 1 745 ? 21.237 -20.454 -37.866 1.00 82.44 745 GLN A N 1
ATOM 5571 C CA . GLN A 1 745 ? 22.524 -21.125 -38.069 1.00 82.44 745 GLN A CA 1
ATOM 5572 C C . GLN A 1 745 ? 22.499 -22.107 -39.247 1.00 82.44 745 GLN A C 1
ATOM 5574 O O . GLN A 1 745 ? 23.529 -22.300 -39.896 1.00 82.44 745 GLN A O 1
ATOM 5579 N N . SER A 1 746 ? 21.334 -22.683 -39.565 1.00 85.44 746 SER A N 1
ATOM 5580 C CA . SER A 1 746 ? 21.187 -23.648 -40.661 1.00 85.44 746 SER A CA 1
ATOM 5581 C C . SER A 1 746 ? 21.635 -23.089 -42.020 1.00 85.44 746 SER A C 1
ATOM 5583 O O . SER A 1 746 ? 22.189 -23.824 -42.835 1.00 85.44 746 SER A O 1
ATOM 5585 N N . TYR A 1 747 ? 21.481 -21.781 -42.265 1.00 81.69 747 TYR A N 1
ATOM 5586 C CA . TYR A 1 747 ? 21.945 -21.158 -43.507 1.00 81.69 747 TYR A CA 1
ATOM 5587 C C . TYR A 1 747 ? 23.476 -21.088 -43.585 1.00 81.69 747 TYR A C 1
ATOM 5589 O O . TYR A 1 747 ? 24.061 -21.493 -44.589 1.00 81.69 747 TYR A O 1
ATOM 5597 N N . GLY A 1 748 ? 24.137 -20.659 -42.505 1.00 75.50 748 GLY A N 1
ATOM 5598 C CA . GLY A 1 748 ? 25.602 -20.648 -42.429 1.00 75.50 748 GLY A CA 1
ATOM 5599 C C . GLY A 1 748 ? 26.195 -22.055 -42.551 1.00 75.50 748 GLY A C 1
ATOM 5600 O O . GLY A 1 748 ? 27.162 -22.261 -43.279 1.00 75.50 748 GLY A O 1
ATOM 5601 N N . GLN A 1 749 ? 25.565 -23.045 -41.912 1.00 83.25 749 GLN A N 1
ATOM 5602 C CA . GLN A 1 749 ? 25.944 -24.456 -42.037 1.00 83.25 749 GLN A CA 1
ATOM 5603 C C . GLN A 1 749 ? 25.760 -24.984 -43.465 1.00 83.25 749 GLN A C 1
ATOM 5605 O O . GLN A 1 749 ? 26.591 -25.756 -43.937 1.00 83.25 749 GLN A O 1
ATOM 5610 N N . TYR A 1 750 ? 24.705 -24.565 -44.166 1.00 82.38 750 TYR A N 1
ATOM 5611 C CA . TYR A 1 750 ? 24.482 -24.915 -45.567 1.00 82.38 750 TYR A CA 1
ATOM 5612 C C . TYR A 1 750 ? 25.550 -24.300 -46.490 1.00 82.38 750 TYR A C 1
ATOM 5614 O O . TYR A 1 750 ? 26.127 -25.019 -47.306 1.00 82.38 750 TYR A O 1
ATOM 5622 N N . ILE A 1 751 ? 25.896 -23.014 -46.315 1.00 77.50 751 ILE A N 1
ATOM 5623 C CA . ILE A 1 751 ? 26.985 -22.351 -47.066 1.00 77.50 751 ILE A CA 1
ATOM 5624 C C . ILE A 1 751 ? 28.327 -23.052 -46.824 1.00 77.50 751 ILE A C 1
ATOM 5626 O O . ILE A 1 751 ? 29.067 -23.329 -47.770 1.00 77.50 751 ILE A O 1
ATOM 5630 N N . ALA A 1 752 ? 28.617 -23.398 -45.568 1.00 78.12 752 ALA A N 1
ATOM 5631 C CA . ALA A 1 752 ? 29.815 -24.139 -45.180 1.00 78.12 752 ALA A CA 1
ATOM 5632 C C . ALA A 1 752 ? 29.798 -25.619 -45.618 1.00 78.12 752 ALA A C 1
ATOM 5634 O O . ALA A 1 752 ? 30.782 -26.328 -45.413 1.00 78.12 752 ALA A O 1
ATOM 5635 N N . LYS A 1 753 ? 28.706 -26.087 -46.245 1.00 84.31 753 LYS A N 1
ATOM 5636 C CA . LYS A 1 753 ? 28.477 -27.477 -46.683 1.00 84.31 753 LYS A CA 1
ATOM 5637 C C . LYS A 1 753 ? 28.480 -28.501 -45.538 1.00 84.31 753 LYS A C 1
ATOM 5639 O O . LYS A 1 753 ? 28.776 -29.674 -45.756 1.00 84.31 753 LYS A O 1
ATOM 5644 N N . SER A 1 754 ? 28.124 -28.061 -44.332 1.00 85.12 754 SER A N 1
ATOM 5645 C CA . SER A 1 754 ? 28.024 -28.877 -43.114 1.00 85.12 754 SER A CA 1
ATOM 5646 C C . SER A 1 754 ? 26.677 -29.596 -42.974 1.00 85.12 754 SER A C 1
ATOM 5648 O O . SER A 1 754 ? 26.604 -30.604 -42.275 1.00 85.12 754 SER A O 1
ATOM 5650 N N . ILE A 1 755 ? 25.620 -29.089 -43.621 1.00 89.44 755 ILE A N 1
ATOM 5651 C CA . ILE A 1 755 ? 24.293 -29.723 -43.711 1.00 89.44 755 ILE A CA 1
ATOM 5652 C C . ILE A 1 755 ? 23.766 -29.674 -45.151 1.00 89.44 755 ILE A C 1
ATOM 5654 O O . ILE A 1 755 ? 24.179 -28.837 -45.955 1.00 89.44 755 ILE A O 1
ATOM 5658 N N . THR A 1 756 ? 22.827 -30.559 -45.470 1.00 92.62 756 THR A N 1
ATOM 5659 C CA . THR A 1 756 ? 22.102 -30.613 -46.747 1.00 92.62 756 THR A CA 1
ATOM 5660 C C . THR A 1 756 ? 20.881 -29.686 -46.765 1.00 92.62 756 THR A C 1
ATOM 5662 O O . THR A 1 756 ? 20.390 -29.247 -45.726 1.00 92.62 756 THR A O 1
ATOM 5665 N N . GLU A 1 757 ? 20.343 -29.407 -47.957 1.00 93.12 757 GLU A N 1
ATOM 5666 C CA . GLU A 1 757 ? 19.116 -28.605 -48.108 1.00 93.12 757 GLU A CA 1
ATOM 5667 C C . GLU A 1 757 ? 17.886 -29.271 -47.465 1.00 93.12 757 GLU A C 1
ATOM 5669 O O . GLU A 1 757 ? 17.007 -28.578 -46.952 1.00 93.12 757 GLU A O 1
ATOM 5674 N N . ASP A 1 758 ? 17.818 -30.605 -47.454 1.00 94.12 758 ASP A N 1
ATOM 5675 C CA . ASP A 1 758 ? 16.719 -31.328 -46.808 1.00 94.12 758 ASP A CA 1
ATOM 5676 C C . ASP A 1 758 ? 16.806 -31.235 -45.279 1.00 94.12 758 ASP A C 1
ATOM 5678 O O . ASP A 1 758 ? 15.794 -30.975 -44.630 1.00 94.12 758 ASP A O 1
ATOM 5682 N N . GLU A 1 759 ? 18.010 -31.339 -44.706 1.00 93.19 759 GLU A N 1
ATOM 5683 C CA . GLU A 1 759 ? 18.241 -31.092 -43.274 1.00 93.19 759 GLU A CA 1
ATOM 5684 C C . GLU A 1 759 ? 17.920 -29.640 -42.897 1.00 93.19 759 GLU A C 1
ATOM 5686 O O . GLU A 1 759 ? 17.267 -29.390 -41.887 1.00 93.19 759 GLU A O 1
ATOM 5691 N N . ARG A 1 760 ? 18.293 -28.669 -43.741 1.00 91.94 760 ARG A N 1
ATOM 5692 C CA . ARG A 1 760 ? 17.934 -27.259 -43.538 1.00 91.94 760 ARG A CA 1
ATOM 5693 C C . ARG A 1 760 ? 16.413 -27.068 -43.517 1.00 91.94 760 ARG A C 1
ATOM 5695 O O . ARG A 1 760 ? 15.887 -26.410 -42.621 1.00 91.94 760 ARG A O 1
ATOM 5702 N N . LYS A 1 761 ? 15.687 -27.650 -44.479 1.00 94.00 761 LYS A N 1
ATOM 5703 C CA . LYS A 1 761 ? 14.213 -27.593 -44.536 1.00 94.00 761 LYS A CA 1
ATOM 5704 C C . LYS A 1 761 ? 13.553 -28.270 -43.338 1.00 94.00 761 LYS A C 1
ATOM 5706 O O . LYS A 1 761 ? 12.518 -27.782 -42.886 1.00 94.00 761 LYS A O 1
ATOM 5711 N N . ASP A 1 762 ? 14.117 -29.369 -42.848 1.00 94.56 762 ASP A N 1
ATOM 5712 C CA . ASP A 1 762 ? 13.643 -30.036 -41.635 1.00 94.56 762 ASP A CA 1
ATOM 5713 C C . ASP A 1 762 ? 13.770 -29.122 -40.410 1.00 94.56 762 ASP A C 1
ATOM 5715 O O . ASP A 1 762 ? 12.790 -28.926 -39.688 1.00 94.56 762 ASP A O 1
ATOM 5719 N N . ILE A 1 763 ? 14.921 -28.459 -40.249 1.00 93.75 763 ILE A N 1
ATOM 5720 C CA . ILE A 1 763 ? 15.128 -27.478 -39.178 1.00 93.75 763 ILE A CA 1
ATOM 5721 C C . ILE A 1 763 ? 14.080 -26.361 -39.258 1.00 93.75 763 ILE A C 1
ATOM 5723 O O . ILE A 1 763 ? 13.428 -26.051 -38.261 1.00 93.75 763 ILE A O 1
ATOM 5727 N N . LEU A 1 764 ? 13.869 -25.783 -40.446 1.00 92.69 764 LEU A N 1
ATOM 5728 C CA . LEU A 1 764 ? 12.911 -24.689 -40.635 1.00 92.69 764 LEU A CA 1
ATOM 5729 C C . LEU A 1 764 ? 11.469 -25.070 -40.278 1.00 92.69 764 LEU A C 1
ATOM 5731 O O . LEU A 1 764 ? 10.743 -24.251 -39.721 1.00 92.69 764 LEU A O 1
ATOM 5735 N N . ARG A 1 765 ? 11.042 -26.294 -40.607 1.00 94.00 765 ARG A N 1
ATOM 5736 C CA . ARG A 1 765 ? 9.668 -26.756 -40.354 1.00 94.00 765 ARG A CA 1
ATOM 5737 C C . ARG A 1 765 ? 9.395 -27.043 -38.883 1.00 94.00 765 ARG A C 1
ATOM 5739 O O . ARG A 1 765 ? 8.242 -26.975 -38.473 1.00 94.00 765 ARG A O 1
ATOM 5746 N N . ASN A 1 766 ? 10.433 -27.358 -38.110 1.00 94.31 766 ASN A N 1
ATOM 5747 C CA . ASN A 1 766 ? 10.281 -27.872 -36.753 1.00 94.31 766 ASN A CA 1
ATOM 5748 C C . ASN A 1 766 ? 10.834 -26.945 -35.657 1.00 94.31 766 ASN A C 1
ATOM 5750 O O . ASN A 1 766 ? 10.603 -27.215 -34.481 1.00 94.31 766 ASN A O 1
ATOM 5754 N N . ALA A 1 767 ? 11.541 -25.861 -35.999 1.00 91.12 767 ALA A N 1
ATOM 5755 C CA . ALA A 1 767 ? 12.151 -24.944 -35.027 1.00 91.12 767 ALA A CA 1
ATOM 5756 C C . ALA A 1 767 ? 11.144 -24.156 -34.166 1.00 91.12 767 ALA A C 1
ATOM 5758 O O . ALA A 1 767 ? 11.443 -23.851 -33.011 1.00 91.12 767 ALA A O 1
ATOM 5759 N N . CYS A 1 768 ? 9.964 -23.842 -34.710 1.00 94.44 768 CYS A N 1
ATOM 5760 C CA . CYS A 1 768 ? 8.923 -23.043 -34.053 1.00 94.44 768 CYS A CA 1
ATOM 5761 C C . CYS A 1 768 ? 7.606 -23.841 -33.997 1.00 94.44 768 CYS A C 1
ATOM 5763 O O . CYS A 1 768 ? 6.768 -23.682 -34.883 1.00 94.44 768 CYS A O 1
ATOM 5765 N N . PRO A 1 769 ? 7.416 -24.723 -32.998 1.00 93.31 769 PRO A N 1
ATOM 5766 C CA . PRO A 1 769 ? 6.322 -25.701 -32.998 1.00 93.31 769 PRO A CA 1
ATOM 5767 C C . PRO A 1 769 ? 4.936 -25.133 -32.643 1.00 93.31 769 PRO A C 1
ATOM 5769 O O . PRO A 1 769 ? 3.950 -25.858 -32.748 1.00 93.31 769 PRO A O 1
ATOM 5772 N N . GLY A 1 770 ? 4.838 -23.878 -32.194 1.00 94.62 770 GLY A N 1
ATOM 5773 C CA . GLY A 1 770 ? 3.585 -23.304 -31.701 1.00 94.62 770 GLY A CA 1
ATOM 5774 C C . GLY A 1 770 ? 3.734 -21.873 -31.167 1.00 94.62 770 GLY A C 1
ATOM 5775 O O . GLY A 1 770 ? 4.722 -21.207 -31.484 1.00 94.62 770 GLY A O 1
ATOM 5776 N N . PRO A 1 771 ? 2.759 -21.376 -30.385 1.00 96.69 771 PRO A N 1
ATOM 5777 C CA . PRO A 1 771 ? 2.791 -20.038 -29.807 1.00 96.69 771 PRO A CA 1
ATOM 5778 C C . PRO A 1 771 ? 3.813 -19.899 -28.671 1.00 96.69 771 PRO A C 1
ATOM 5780 O O . PRO A 1 771 ? 4.170 -20.867 -27.996 1.00 96.69 771 PRO A O 1
ATOM 5783 N N . GLY A 1 772 ? 4.243 -18.659 -28.439 1.00 96.75 772 GLY A N 1
ATOM 5784 C CA . GLY A 1 772 ? 5.164 -18.265 -27.373 1.00 96.75 772 GLY A CA 1
ATOM 5785 C C . GLY A 1 772 ? 6.435 -17.582 -27.876 1.00 96.75 772 GLY A C 1
ATOM 5786 O O . GLY A 1 772 ? 6.784 -17.652 -29.056 1.00 96.75 772 GLY A O 1
ATOM 5787 N N . ALA A 1 773 ? 7.122 -16.878 -26.977 1.00 96.25 773 ALA A N 1
ATOM 5788 C CA . ALA A 1 773 ? 8.358 -16.168 -27.307 1.00 96.25 773 ALA A CA 1
ATOM 5789 C C . ALA A 1 773 ? 9.560 -17.112 -27.465 1.00 96.25 773 ALA A C 1
ATOM 5791 O O . ALA A 1 773 ? 9.539 -18.242 -26.989 1.00 96.25 773 ALA A O 1
ATOM 5792 N N . CYS A 1 774 ? 10.651 -16.636 -28.070 1.00 93.81 774 CYS A N 1
ATOM 5793 C CA . CYS A 1 774 ? 11.877 -17.416 -28.278 1.00 93.81 774 CYS A CA 1
ATOM 5794 C C . CYS A 1 774 ? 12.385 -18.093 -26.985 1.00 93.81 774 CYS A C 1
ATOM 5796 O O . CYS A 1 774 ? 12.635 -17.416 -25.992 1.00 93.81 774 CYS A O 1
ATOM 5798 N N . GLY A 1 775 ? 12.607 -19.414 -27.029 1.00 91.94 775 GLY A N 1
ATOM 5799 C CA . GLY A 1 775 ? 12.767 -20.270 -25.840 1.00 91.94 775 GLY A CA 1
ATOM 5800 C C . GLY A 1 775 ? 13.996 -20.035 -24.948 1.00 91.94 775 GLY A C 1
ATOM 5801 O O . GLY A 1 775 ? 13.967 -20.343 -23.756 1.00 91.94 775 GLY A O 1
ATOM 5802 N N . GLY A 1 776 ? 15.089 -19.511 -25.504 1.00 92.38 776 GLY A N 1
ATOM 5803 C CA . GLY A 1 776 ? 16.319 -19.221 -24.759 1.00 92.38 776 GLY A CA 1
ATOM 5804 C C . GLY A 1 776 ? 16.229 -17.944 -23.918 1.00 92.38 776 GLY A C 1
ATOM 5805 O O . GLY A 1 776 ? 15.236 -17.217 -23.958 1.00 92.38 776 GLY A O 1
ATOM 5806 N N . MET A 1 777 ? 17.301 -17.623 -23.193 1.00 93.75 777 MET A N 1
ATOM 5807 C CA . MET A 1 777 ? 17.457 -16.380 -22.429 1.00 93.75 777 MET A CA 1
ATOM 5808 C C . MET A 1 777 ? 17.817 -15.183 -23.324 1.00 93.75 777 MET A C 1
ATOM 5810 O O . MET A 1 777 ? 18.742 -14.414 -23.064 1.00 93.75 777 MET A O 1
ATOM 5814 N N . TYR A 1 778 ? 17.067 -15.032 -24.415 1.00 91.75 778 TYR A N 1
ATOM 5815 C CA . TYR A 1 778 ? 17.073 -13.833 -25.248 1.00 91.75 778 TYR A CA 1
ATOM 5816 C C . TYR A 1 778 ? 16.334 -12.707 -24.526 1.00 91.75 778 TYR A C 1
ATOM 5818 O O . TYR A 1 778 ? 15.896 -12.861 -23.382 1.00 91.75 778 TYR A O 1
ATOM 5826 N N . THR A 1 779 ? 16.171 -11.556 -25.173 1.00 94.12 779 THR A N 1
ATOM 5827 C CA . THR A 1 779 ? 15.578 -10.387 -24.517 1.00 94.12 779 THR A CA 1
ATOM 5828 C C . THR A 1 779 ? 14.184 -10.666 -23.972 1.00 94.12 779 THR A C 1
ATOM 5830 O O . THR A 1 779 ? 13.879 -10.195 -22.886 1.00 94.12 779 THR A O 1
ATOM 5833 N N . ALA A 1 780 ? 13.360 -11.458 -24.670 1.00 95.19 780 ALA A N 1
ATOM 5834 C CA . ALA A 1 780 ? 11.994 -11.705 -24.230 1.00 95.19 780 ALA A CA 1
ATOM 5835 C C . ALA A 1 780 ? 11.932 -12.367 -22.843 1.00 95.19 780 ALA A C 1
ATOM 5837 O O . ALA A 1 780 ? 11.390 -11.788 -21.904 1.00 95.19 780 ALA A O 1
ATOM 5838 N N . ASN A 1 781 ? 12.576 -13.525 -22.685 1.00 97.50 781 ASN A N 1
ATOM 5839 C CA . ASN A 1 781 ? 12.648 -14.219 -21.399 1.00 97.50 781 ASN A CA 1
ATOM 5840 C C . ASN A 1 781 ? 13.502 -13.463 -20.366 1.00 97.50 781 ASN A C 1
ATOM 5842 O O . ASN A 1 781 ? 13.192 -13.510 -19.176 1.00 97.50 781 ASN A O 1
ATOM 5846 N N . THR A 1 782 ? 14.526 -12.717 -20.803 1.00 98.00 782 THR A N 1
ATOM 5847 C CA . THR A 1 782 ? 15.321 -11.854 -19.908 1.00 98.00 782 THR A CA 1
ATOM 5848 C C . THR A 1 782 ? 14.447 -10.765 -19.290 1.00 98.00 782 THR A C 1
ATOM 5850 O O . THR A 1 782 ? 14.423 -10.611 -18.074 1.00 98.00 782 THR A O 1
ATOM 5853 N N . MET A 1 783 ? 13.692 -10.033 -20.113 1.00 98.50 783 MET A N 1
ATOM 5854 C CA . MET A 1 783 ? 12.818 -8.961 -19.649 1.00 98.50 783 MET A CA 1
ATOM 5855 C C . MET A 1 783 ? 11.631 -9.507 -18.865 1.00 98.50 783 MET A C 1
ATOM 5857 O O . MET A 1 783 ? 11.303 -8.933 -17.838 1.00 98.50 783 MET A O 1
ATOM 5861 N N . ALA A 1 784 ? 11.023 -10.624 -19.277 1.00 98.56 784 ALA A N 1
ATOM 5862 C CA . ALA A 1 784 ? 9.964 -11.264 -18.495 1.00 98.56 784 ALA A CA 1
ATOM 5863 C C . ALA A 1 784 ? 10.454 -11.632 -17.084 1.00 98.56 784 ALA A C 1
ATOM 5865 O O . ALA A 1 784 ? 9.796 -11.315 -16.096 1.00 98.56 784 ALA A O 1
ATOM 5866 N N . THR A 1 785 ? 11.649 -12.220 -16.983 1.00 98.62 785 THR A N 1
ATOM 5867 C CA . THR A 1 785 ? 12.272 -12.544 -15.693 1.00 98.62 785 THR A CA 1
ATOM 5868 C C . THR A 1 785 ? 12.567 -11.284 -14.879 1.00 98.62 785 THR A C 1
ATOM 5870 O O . THR A 1 785 ? 12.233 -11.216 -13.699 1.00 98.62 785 THR A O 1
ATOM 5873 N N . ALA A 1 786 ? 13.155 -10.262 -15.506 1.00 98.44 786 ALA A N 1
ATOM 5874 C CA . ALA A 1 786 ? 13.444 -8.992 -14.851 1.00 98.44 786 ALA A CA 1
ATOM 5875 C C . ALA A 1 786 ? 12.168 -8.313 -14.321 1.00 98.44 786 ALA A C 1
ATOM 5877 O O . ALA A 1 786 ? 12.192 -7.757 -13.231 1.00 98.44 786 ALA A O 1
ATOM 5878 N N . ILE A 1 787 ? 11.050 -8.395 -15.048 1.00 98.56 787 ILE A N 1
ATOM 5879 C CA . ILE A 1 787 ? 9.743 -7.847 -14.649 1.00 98.56 787 ILE A CA 1
ATOM 5880 C C . ILE A 1 787 ? 9.163 -8.578 -13.438 1.00 98.56 787 ILE A C 1
ATOM 5882 O O . ILE A 1 787 ? 8.646 -7.934 -12.523 1.00 98.56 787 ILE A O 1
ATOM 5886 N N . GLU A 1 788 ? 9.252 -9.907 -13.411 1.00 98.56 788 GLU A N 1
ATOM 5887 C CA . GLU A 1 788 ? 8.795 -10.692 -12.263 1.00 98.56 788 GLU A CA 1
ATOM 5888 C C . GLU A 1 788 ? 9.605 -10.348 -11.006 1.00 98.56 788 GLU A C 1
ATOM 5890 O O . GLU A 1 788 ? 9.036 -10.142 -9.937 1.00 98.56 788 GLU A O 1
ATOM 5895 N N . VAL A 1 789 ? 10.923 -10.181 -11.151 1.00 98.38 789 VAL A N 1
ATOM 5896 C CA . VAL A 1 789 ? 11.835 -9.805 -10.057 1.00 98.38 789 VAL A CA 1
ATOM 5897 C C . VAL A 1 789 ? 11.646 -8.350 -9.616 1.00 98.38 789 VAL A C 1
ATOM 5899 O O . VAL A 1 789 ? 11.731 -8.066 -8.422 1.00 98.38 789 VAL A O 1
ATOM 5902 N N . LEU A 1 790 ? 11.353 -7.437 -10.552 1.00 97.50 790 LEU A N 1
ATOM 5903 C CA . LEU A 1 790 ? 10.922 -6.069 -10.243 1.00 97.50 790 LEU A CA 1
ATOM 5904 C C . LEU A 1 790 ? 9.638 -6.061 -9.406 1.00 97.50 790 LEU A C 1
ATOM 5906 O O . LEU A 1 790 ? 9.393 -5.088 -8.707 1.00 97.50 790 LEU A O 1
ATOM 5910 N N . GLY A 1 791 ? 8.829 -7.121 -9.484 1.00 97.88 791 GLY A N 1
ATOM 5911 C CA . GLY A 1 791 ? 7.588 -7.267 -8.736 1.00 97.88 791 GLY A CA 1
ATOM 5912 C C . GLY A 1 791 ? 6.336 -6.872 -9.514 1.00 97.88 791 GLY A C 1
ATOM 5913 O O . GLY A 1 791 ? 5.309 -6.652 -8.884 1.00 97.88 791 GLY A O 1
ATOM 5914 N N . LEU A 1 792 ? 6.390 -6.772 -10.849 1.00 98.44 792 LEU A N 1
ATOM 5915 C CA . LEU A 1 792 ? 5.273 -6.317 -11.702 1.00 98.44 792 LEU A CA 1
ATOM 5916 C C . LEU A 1 792 ? 4.512 -7.436 -12.422 1.00 98.44 792 LEU A C 1
ATOM 5918 O O . LEU A 1 792 ? 3.550 -7.166 -13.143 1.00 98.44 792 LEU A O 1
ATOM 5922 N N . SER A 1 793 ? 4.919 -8.682 -12.205 1.00 98.50 793 SER A N 1
ATOM 5923 C CA . SER A 1 793 ? 4.210 -9.878 -12.652 1.00 98.50 793 SER A CA 1
ATOM 5924 C C . SER A 1 793 ? 3.950 -10.803 -11.473 1.00 98.50 793 SER A C 1
ATOM 5926 O O . SER A 1 793 ? 4.646 -10.745 -10.458 1.00 98.50 793 SER A O 1
ATOM 5928 N N . LEU A 1 794 ? 2.934 -11.658 -11.604 1.00 98.25 794 LEU A N 1
ATOM 5929 C CA . LEU A 1 794 ? 2.673 -12.679 -10.598 1.00 98.25 794 LEU A CA 1
ATOM 5930 C C . LEU A 1 794 ? 3.836 -13.683 -10.585 1.00 98.25 794 LEU A C 1
ATOM 5932 O O . LEU A 1 794 ? 4.451 -13.909 -11.634 1.00 98.25 794 LEU A O 1
ATOM 5936 N N . PRO A 1 795 ? 4.143 -14.304 -9.431 1.00 97.56 795 PRO A N 1
ATOM 5937 C CA . PRO A 1 795 ? 5.130 -15.373 -9.379 1.00 97.56 795 PRO A CA 1
ATOM 5938 C C . PRO A 1 795 ? 4.852 -16.434 -10.450 1.00 97.56 795 PRO A C 1
ATOM 5940 O O . PRO A 1 795 ? 3.701 -16.815 -10.654 1.00 97.56 795 PRO A O 1
ATOM 5943 N N . TYR A 1 796 ? 5.916 -16.909 -11.098 1.00 98.00 796 TYR A N 1
ATOM 5944 C CA . TYR A 1 796 ? 5.948 -17.842 -12.229 1.00 98.00 796 TYR A CA 1
ATOM 5945 C C . TYR A 1 796 ? 5.557 -17.290 -13.603 1.00 98.00 796 TYR A C 1
ATOM 5947 O O . TYR A 1 796 ? 5.818 -17.991 -14.589 1.00 98.00 796 TYR A O 1
ATOM 5955 N N . SER A 1 797 ? 5.014 -16.072 -13.714 1.00 98.00 797 SER A N 1
ATOM 5956 C CA . SER A 1 797 ? 4.571 -15.488 -14.992 1.00 98.00 797 SER A CA 1
ATOM 5957 C C . SER A 1 797 ? 5.617 -15.599 -16.101 1.00 98.00 797 SER A C 1
ATOM 5959 O O . SER A 1 797 ? 5.295 -15.965 -17.234 1.00 98.00 797 SER A O 1
ATOM 5961 N N . SER A 1 798 ? 6.883 -15.346 -15.763 1.00 97.62 798 SER A N 1
ATOM 5962 C CA . SER A 1 798 ? 8.023 -15.378 -16.685 1.00 97.62 798 SER A CA 1
ATOM 5963 C C . SER A 1 798 ? 8.448 -16.785 -17.119 1.00 97.62 798 SER A C 1
ATOM 5965 O O . SER A 1 798 ? 9.126 -16.932 -18.136 1.00 97.62 798 SER A O 1
ATOM 5967 N N . SER A 1 799 ? 8.045 -17.819 -16.374 1.00 97.38 799 SER A N 1
ATOM 5968 C CA . SER A 1 799 ? 8.468 -19.208 -16.590 1.00 97.38 799 SER A CA 1
ATOM 5969 C C . SER A 1 799 ? 7.371 -20.123 -17.134 1.00 97.38 799 SER A C 1
ATOM 5971 O O . SER A 1 799 ? 7.698 -21.139 -17.740 1.00 97.38 799 SER A O 1
ATOM 5973 N N . PHE A 1 800 ? 6.089 -19.772 -16.979 1.00 97.94 800 PHE A N 1
ATOM 5974 C CA . PHE A 1 800 ? 4.999 -20.542 -17.577 1.00 97.94 800 PHE A CA 1
ATOM 5975 C C . PHE A 1 800 ? 5.107 -20.556 -19.116 1.00 97.94 800 PHE A C 1
ATOM 5977 O O . PHE A 1 800 ? 5.133 -19.486 -19.742 1.00 97.94 800 PHE A O 1
ATOM 5984 N N . PRO A 1 801 ? 5.157 -21.741 -19.755 1.00 97.75 801 PRO A N 1
ATOM 5985 C CA . PRO A 1 801 ? 5.071 -21.851 -21.208 1.00 97.75 801 PRO A CA 1
ATOM 5986 C C . PRO A 1 801 ? 3.752 -21.286 -21.748 1.00 97.75 801 PRO A C 1
ATOM 5988 O O . PRO A 1 801 ? 2.723 -21.347 -21.081 1.00 97.75 801 PRO A O 1
ATOM 5991 N N . ALA A 1 802 ? 3.767 -20.765 -22.975 1.00 97.62 802 ALA A N 1
ATOM 5992 C CA . ALA A 1 802 ? 2.609 -20.085 -23.566 1.00 97.62 802 ALA A CA 1
ATOM 5993 C C . ALA A 1 802 ? 1.344 -20.961 -23.653 1.00 97.62 802 ALA A C 1
ATOM 5995 O O . ALA A 1 802 ? 0.234 -20.470 -23.474 1.00 97.62 802 ALA A O 1
ATOM 5996 N N . GLU A 1 803 ? 1.517 -22.259 -23.905 1.00 96.19 803 GLU A N 1
ATOM 5997 C CA . GLU A 1 803 ? 0.423 -23.234 -24.038 1.00 96.19 803 GLU A CA 1
ATOM 5998 C C . GLU A 1 803 ? 0.093 -23.959 -22.725 1.00 96.19 803 GLU A C 1
ATOM 6000 O O . GLU A 1 803 ? -0.666 -24.929 -22.726 1.00 96.19 803 GLU A O 1
ATOM 6005 N N . SER A 1 804 ? 0.698 -23.554 -21.605 1.00 96.50 804 SER A N 1
ATOM 6006 C CA . SER A 1 804 ? 0.504 -24.254 -20.340 1.00 96.50 804 SER A CA 1
ATOM 6007 C C . SER A 1 804 ? -0.862 -23.909 -19.719 1.00 96.50 804 SER A C 1
ATOM 6009 O O . SER A 1 804 ? -1.309 -22.757 -19.792 1.00 96.50 804 SER A O 1
ATOM 6011 N N . PRO A 1 805 ? -1.556 -24.870 -19.078 1.00 96.88 805 PRO A N 1
ATOM 6012 C CA . PRO A 1 805 ? -2.800 -24.587 -18.359 1.00 96.88 805 PRO A CA 1
ATOM 6013 C C . PRO A 1 805 ? -2.633 -23.525 -17.263 1.00 96.88 805 PRO A C 1
ATOM 6015 O O . PRO A 1 805 ? -3.550 -22.744 -17.003 1.00 96.88 805 PRO A O 1
ATOM 6018 N N . GLU A 1 806 ? -1.453 -23.469 -16.646 1.00 97.56 806 GLU A N 1
ATOM 6019 C CA . GLU A 1 806 ? -1.095 -22.508 -15.605 1.00 97.56 806 GLU A CA 1
ATOM 6020 C C . GLU A 1 806 ? -1.087 -21.072 -16.139 1.00 97.56 806 GLU A C 1
ATOM 6022 O O . GLU A 1 806 ? -1.573 -20.181 -15.448 1.00 97.56 806 GLU A O 1
ATOM 6027 N N . LYS A 1 807 ? -0.650 -20.838 -17.386 1.00 98.19 807 LYS A N 1
ATOM 6028 C CA . LYS A 1 807 ? -0.720 -19.511 -18.021 1.00 98.19 807 LYS A CA 1
ATOM 6029 C C . LYS A 1 807 ? -2.163 -19.016 -18.147 1.00 98.19 807 LYS A C 1
ATOM 6031 O O . LYS A 1 807 ? -2.459 -17.857 -17.855 1.00 98.19 807 LYS A O 1
ATOM 6036 N N . MET A 1 808 ? -3.082 -19.900 -18.536 1.00 97.62 808 MET A N 1
ATOM 6037 C CA . MET A 1 808 ? -4.513 -19.578 -18.597 1.00 97.62 808 MET A CA 1
ATOM 6038 C C . MET A 1 808 ? -5.110 -19.321 -17.211 1.00 97.62 808 MET A C 1
ATOM 6040 O O . MET A 1 808 ? -6.029 -18.510 -17.078 1.00 97.62 808 MET A O 1
ATOM 6044 N N . GLN A 1 809 ? -4.613 -20.009 -16.182 1.00 97.88 809 GLN A N 1
ATOM 6045 C CA . GLN A 1 809 ? -5.042 -19.783 -14.807 1.00 97.88 809 GLN A CA 1
ATOM 6046 C C . GLN A 1 809 ? -4.519 -18.450 -14.260 1.00 97.88 809 GLN A C 1
ATOM 6048 O O . GLN A 1 809 ? -5.312 -17.674 -13.737 1.00 97.88 809 GLN A O 1
ATOM 6053 N N . GLU A 1 810 ? -3.247 -18.125 -14.493 1.00 98.31 810 GLU A N 1
ATOM 6054 C CA . GLU A 1 810 ? -2.654 -16.823 -14.168 1.00 98.31 810 GLU A CA 1
ATOM 6055 C C . GLU A 1 810 ? -3.456 -15.671 -14.788 1.00 98.31 810 GLU A C 1
ATOM 6057 O O . GLU A 1 810 ? -3.750 -14.685 -14.118 1.00 98.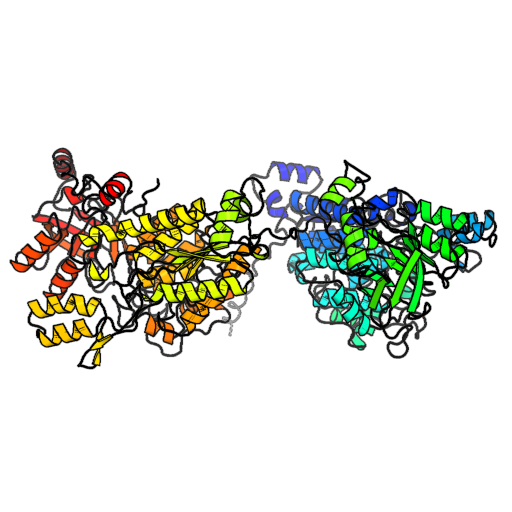31 810 GLU A O 1
ATOM 6062 N N . CYS A 1 811 ? -3.871 -15.818 -16.052 1.00 98.44 811 CYS A N 1
ATOM 6063 C CA . CYS A 1 811 ? -4.715 -14.838 -16.730 1.00 98.44 811 CYS A CA 1
ATOM 6064 C C . CYS A 1 811 ? -6.020 -14.568 -15.964 1.00 98.44 811 CYS A C 1
ATOM 6066 O O . CYS A 1 811 ? -6.416 -13.416 -15.824 1.00 98.44 811 CYS A O 1
ATOM 6068 N N . ARG A 1 812 ? -6.677 -15.604 -15.428 1.00 97.19 812 ARG A N 1
ATOM 6069 C CA . ARG A 1 812 ? -7.887 -15.431 -14.606 1.00 97.19 812 ARG A CA 1
ATOM 6070 C C . ARG A 1 812 ? -7.566 -14.807 -13.248 1.00 97.19 812 ARG A C 1
ATOM 6072 O O . ARG A 1 812 ? -8.281 -13.910 -12.807 1.00 97.19 812 ARG A O 1
ATOM 6079 N N . ASP A 1 813 ? -6.480 -15.237 -12.613 1.00 96.69 813 ASP A N 1
ATOM 6080 C CA . ASP A 1 813 ? -6.057 -14.731 -11.302 1.00 96.69 813 ASP A CA 1
ATOM 6081 C C . ASP A 1 813 ? -5.563 -13.272 -11.350 1.00 96.69 813 ASP A C 1
ATOM 6083 O O . ASP A 1 813 ? -5.601 -12.574 -10.334 1.00 96.69 813 ASP A O 1
ATOM 6087 N N . ALA A 1 814 ? -5.199 -12.760 -12.532 1.00 98.12 814 ALA A N 1
ATOM 6088 C CA . ALA A 1 814 ? -4.867 -11.351 -12.742 1.00 98.12 814 ALA A CA 1
ATOM 6089 C C . ALA A 1 814 ? -6.014 -10.398 -12.350 1.00 98.12 814 ALA A C 1
ATOM 6091 O O . ALA A 1 814 ? -5.744 -9.274 -11.928 1.00 98.12 814 ALA A O 1
ATOM 6092 N N . GLY A 1 815 ? -7.276 -10.846 -12.418 1.00 97.81 815 GLY A N 1
ATOM 6093 C CA . GLY A 1 815 ? -8.432 -10.086 -11.927 1.00 97.81 815 GLY A CA 1
ATOM 6094 C C . GLY A 1 815 ? -8.338 -9.763 -10.433 1.00 97.81 815 GLY A C 1
ATOM 6095 O O . GLY A 1 815 ? -8.486 -8.608 -10.031 1.00 97.81 815 GLY A O 1
ATOM 6096 N N . LYS A 1 816 ? -8.002 -10.766 -9.612 1.00 97.19 816 LYS A N 1
ATOM 6097 C CA . LYS A 1 816 ? -7.827 -10.606 -8.156 1.00 97.19 816 LYS A CA 1
ATOM 6098 C C . LYS A 1 816 ? -6.660 -9.687 -7.839 1.00 97.19 816 LYS A C 1
ATOM 6100 O O . LYS A 1 816 ? -6.764 -8.820 -6.976 1.00 97.19 816 LYS A O 1
ATOM 6105 N N . ALA A 1 817 ? -5.556 -9.865 -8.562 1.00 97.69 817 ALA A N 1
ATOM 6106 C CA . ALA A 1 817 ? -4.369 -9.042 -8.389 1.00 97.69 817 ALA A CA 1
ATOM 6107 C C . ALA A 1 817 ? -4.659 -7.569 -8.715 1.00 97.69 817 ALA A C 1
ATOM 6109 O O . ALA A 1 817 ? -4.394 -6.705 -7.883 1.00 97.69 817 ALA A O 1
ATOM 6110 N N . ILE A 1 818 ? -5.270 -7.259 -9.867 1.00 98.50 818 ILE A N 1
ATOM 6111 C CA . ILE A 1 818 ? -5.560 -5.862 -10.224 1.00 98.50 818 ILE A CA 1
ATOM 6112 C C . ILE A 1 818 ? -6.585 -5.224 -9.280 1.00 98.50 818 ILE A C 1
ATOM 6114 O O . ILE A 1 818 ? -6.445 -4.049 -8.942 1.00 98.50 818 ILE A O 1
ATOM 6118 N N . ARG A 1 819 ? -7.574 -5.992 -8.801 1.00 97.38 819 ARG A N 1
ATOM 6119 C CA . A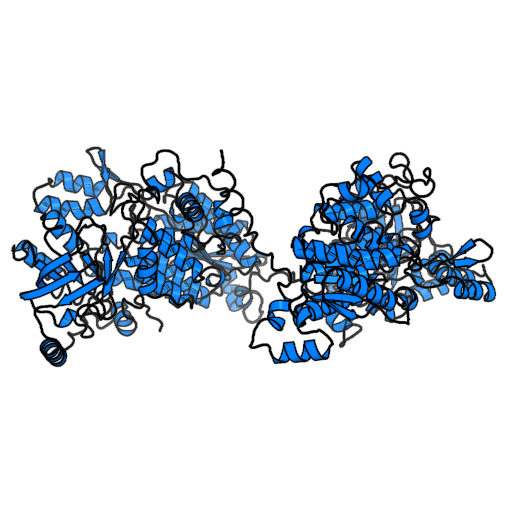RG A 1 819 ? -8.533 -5.534 -7.790 1.00 97.38 819 ARG A CA 1
ATOM 6120 C C . ARG A 1 819 ? -7.821 -5.128 -6.505 1.00 97.38 819 ARG A C 1
ATOM 6122 O O . ARG A 1 819 ? -8.025 -4.014 -6.029 1.00 97.38 819 ARG A O 1
ATOM 6129 N N . TYR A 1 820 ? -6.938 -5.991 -6.006 1.00 96.44 820 TYR A N 1
ATOM 6130 C CA . TYR A 1 820 ? -6.138 -5.711 -4.820 1.00 96.44 820 TYR A CA 1
ATOM 6131 C C . TYR A 1 820 ? -5.302 -4.433 -4.986 1.00 96.44 820 TYR A C 1
ATOM 6133 O O . TYR A 1 820 ? -5.302 -3.578 -4.100 1.00 96.44 820 TYR A O 1
ATOM 6141 N N . LEU A 1 821 ? -4.633 -4.263 -6.134 1.00 97.50 821 LEU A N 1
ATOM 6142 C CA . LEU A 1 821 ? -3.841 -3.061 -6.418 1.00 97.50 821 LEU A CA 1
ATOM 6143 C C . LEU A 1 821 ? -4.690 -1.786 -6.424 1.00 97.50 821 LEU A C 1
ATOM 6145 O O . LEU A 1 821 ? -4.235 -0.756 -5.932 1.00 97.50 821 LEU A O 1
ATOM 6149 N N . LEU A 1 822 ? -5.910 -1.844 -6.965 1.00 96.56 822 LEU A N 1
ATOM 6150 C CA . LEU A 1 822 ? -6.845 -0.717 -6.972 1.00 96.56 822 LEU A CA 1
ATOM 6151 C C . LEU A 1 822 ? -7.318 -0.362 -5.555 1.00 96.56 822 LEU A C 1
ATOM 6153 O O . LEU A 1 822 ? -7.332 0.815 -5.199 1.00 96.56 822 LEU A O 1
ATOM 6157 N N . GLU A 1 823 ? -7.666 -1.363 -4.744 1.00 93.44 823 GLU A N 1
ATOM 6158 C CA . GLU A 1 823 ? -8.124 -1.179 -3.357 1.00 93.44 823 GLU A CA 1
ATOM 6159 C C . GLU A 1 823 ? -7.041 -0.600 -2.444 1.00 93.44 823 GLU A C 1
ATOM 6161 O O . GLU A 1 823 ? -7.344 0.193 -1.557 1.00 93.44 823 GLU A O 1
ATOM 6166 N N . HIS A 1 824 ? -5.778 -0.950 -2.689 1.00 89.56 824 HIS A N 1
ATOM 6167 C CA . HIS A 1 824 ? -4.640 -0.499 -1.884 1.00 89.56 824 HIS A CA 1
ATOM 6168 C C . HIS A 1 824 ? -3.868 0.661 -2.531 1.00 89.56 824 HIS A C 1
ATOM 6170 O O . HIS A 1 824 ? -2.865 1.113 -1.985 1.00 89.56 824 HIS A O 1
ATOM 6176 N N . ASP A 1 825 ? -4.320 1.142 -3.694 1.00 93.81 825 ASP A N 1
ATOM 6177 C CA . ASP A 1 825 ? -3.658 2.164 -4.511 1.00 93.81 825 ASP A CA 1
ATOM 6178 C C . ASP A 1 825 ? -2.162 1.901 -4.763 1.00 93.81 825 ASP A C 1
ATOM 6180 O O . ASP A 1 825 ? -1.351 2.829 -4.792 1.00 93.81 825 ASP A O 1
ATOM 6184 N N . ILE A 1 826 ? -1.782 0.639 -4.956 1.00 95.31 826 ILE A N 1
ATOM 6185 C CA . ILE A 1 826 ? -0.394 0.262 -5.237 1.00 95.31 826 ILE A CA 1
ATOM 6186 C C . ILE A 1 826 ? -0.121 0.502 -6.722 1.00 95.31 826 ILE A C 1
ATOM 6188 O O . ILE A 1 826 ? -0.748 -0.101 -7.598 1.00 95.31 826 ILE A O 1
ATOM 6192 N N . LYS A 1 827 ? 0.822 1.399 -7.016 1.00 97.06 827 LYS A N 1
ATOM 6193 C CA . LYS A 1 827 ? 1.142 1.865 -8.369 1.00 97.06 827 LYS A CA 1
ATOM 6194 C C . LYS A 1 827 ? 2.534 1.391 -8.809 1.00 97.06 827 LYS A C 1
ATOM 6196 O O . LYS A 1 827 ? 3.380 1.089 -7.971 1.00 97.06 827 LYS A O 1
ATOM 6201 N N . PRO A 1 828 ? 2.825 1.382 -10.123 1.00 98.12 828 PRO A N 1
ATOM 6202 C CA . PRO A 1 828 ? 4.120 0.970 -10.656 1.00 98.12 828 PRO A CA 1
ATOM 6203 C C . PRO A 1 828 ? 5.325 1.639 -9.988 1.00 98.12 828 PRO A C 1
ATOM 6205 O O . PRO A 1 828 ? 6.292 0.951 -9.685 1.00 98.12 828 PRO A O 1
ATOM 6208 N N . ARG A 1 829 ? 5.274 2.945 -9.692 1.00 97.50 829 ARG A N 1
ATOM 6209 C CA . ARG A 1 829 ? 6.388 3.650 -9.026 1.00 97.50 829 ARG A CA 1
ATOM 6210 C C . ARG A 1 829 ? 6.563 3.301 -7.546 1.00 97.50 829 ARG A C 1
ATOM 6212 O O . ARG A 1 829 ? 7.646 3.522 -7.017 1.00 97.50 829 ARG A O 1
ATOM 6219 N N . ASP A 1 830 ? 5.546 2.732 -6.902 1.00 95.81 830 ASP A N 1
ATOM 6220 C CA . ASP A 1 830 ? 5.661 2.212 -5.533 1.00 95.81 830 ASP A CA 1
ATOM 6221 C C . ASP A 1 830 ? 6.460 0.887 -5.514 1.00 95.81 830 ASP A C 1
ATOM 6223 O O . ASP A 1 830 ? 7.029 0.513 -4.491 1.00 95.81 830 ASP A O 1
ATOM 6227 N N . ILE A 1 831 ? 6.523 0.193 -6.660 1.00 98.25 831 ILE A N 1
ATOM 6228 C CA . ILE A 1 831 ? 7.202 -1.099 -6.863 1.00 98.25 831 ILE A CA 1
ATOM 6229 C C . ILE A 1 831 ? 8.577 -0.918 -7.530 1.00 98.25 831 ILE A C 1
ATOM 6231 O O . ILE A 1 831 ? 9.560 -1.529 -7.120 1.00 98.25 831 ILE A O 1
ATOM 6235 N N . MET A 1 832 ? 8.668 -0.063 -8.555 1.00 98.06 832 MET A N 1
ATOM 6236 C CA . MET A 1 832 ? 9.885 0.208 -9.330 1.00 98.06 832 MET A CA 1
ATOM 6237 C C . MET A 1 832 ? 10.880 1.074 -8.539 1.00 98.06 832 MET A C 1
ATOM 6239 O O . MET A 1 832 ? 11.166 2.205 -8.926 1.00 98.06 832 MET A O 1
ATOM 6243 N N . THR A 1 833 ? 11.411 0.567 -7.426 1.00 98.00 833 THR A N 1
A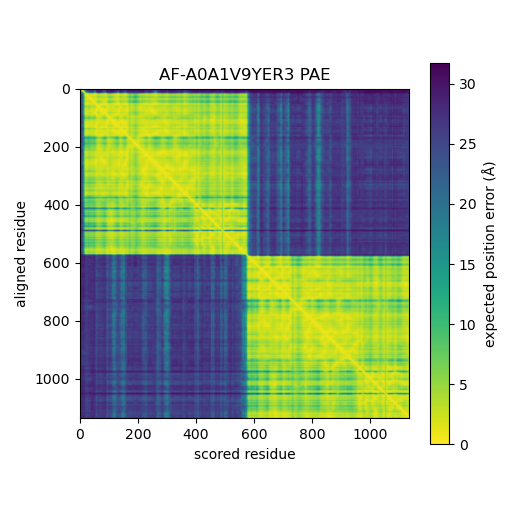TOM 6244 C CA . THR A 1 833 ? 12.443 1.253 -6.636 1.00 98.00 833 THR A CA 1
ATOM 6245 C C . THR A 1 833 ? 13.845 0.951 -7.157 1.00 98.00 833 THR A C 1
ATOM 6247 O O . THR A 1 833 ? 14.065 0.011 -7.925 1.00 98.00 833 THR A O 1
ATOM 6250 N N . ARG A 1 834 ? 14.833 1.724 -6.693 1.00 97.69 834 ARG A N 1
ATOM 6251 C CA . ARG A 1 834 ? 16.250 1.486 -6.992 1.00 97.69 834 ARG A CA 1
ATOM 6252 C C . ARG A 1 834 ? 16.663 0.046 -6.666 1.00 97.69 834 ARG A C 1
ATOM 6254 O O . ARG A 1 834 ? 17.303 -0.607 -7.483 1.00 97.69 834 ARG A O 1
ATOM 6261 N N . GLU A 1 835 ? 16.258 -0.462 -5.510 1.00 97.69 835 GLU A N 1
ATOM 6262 C CA . GLU A 1 835 ? 16.539 -1.823 -5.053 1.00 97.69 835 GLU A CA 1
ATOM 6263 C C . GLU A 1 835 ? 15.879 -2.882 -5.942 1.00 97.69 835 GLU A C 1
ATOM 6265 O O . GLU A 1 835 ? 16.497 -3.910 -6.222 1.00 97.69 835 GLU A O 1
ATOM 6270 N N . ALA A 1 836 ? 14.660 -2.628 -6.426 1.00 98.38 836 ALA A N 1
ATOM 6271 C CA . ALA A 1 836 ? 13.981 -3.533 -7.347 1.00 98.38 836 ALA A CA 1
ATOM 6272 C C . ALA A 1 836 ? 14.735 -3.633 -8.688 1.00 98.38 836 ALA A C 1
ATOM 6274 O O . ALA A 1 836 ? 14.930 -4.736 -9.204 1.00 98.38 836 ALA A O 1
ATOM 6275 N N . PHE A 1 837 ? 15.231 -2.510 -9.228 1.00 98.75 837 PHE A N 1
ATOM 6276 C CA . PHE A 1 837 ? 16.088 -2.526 -10.422 1.00 98.75 837 PHE A CA 1
ATOM 6277 C C . PHE A 1 837 ? 17.407 -3.263 -10.177 1.00 98.75 837 PHE A C 1
ATOM 6279 O O . PHE A 1 837 ? 17.817 -4.062 -11.016 1.00 98.75 837 PHE A O 1
ATOM 6286 N N . GLU A 1 838 ? 18.053 -3.058 -9.027 1.00 98.50 838 GLU A N 1
ATOM 6287 C CA . GLU A 1 838 ? 19.275 -3.788 -8.665 1.00 98.50 838 GLU A CA 1
ATOM 6288 C C . GLU A 1 838 ? 19.035 -5.306 -8.604 1.00 98.50 838 GLU A C 1
ATOM 6290 O O . GLU A 1 838 ? 19.829 -6.072 -9.153 1.00 98.50 838 GLU A O 1
ATOM 6295 N N . ASN A 1 839 ? 17.909 -5.743 -8.025 1.00 98.50 839 ASN A N 1
ATOM 6296 C CA . ASN A 1 839 ? 17.493 -7.148 -8.028 1.00 98.50 839 ASN A CA 1
ATOM 6297 C C . ASN A 1 839 ? 17.295 -7.681 -9.457 1.00 98.50 839 ASN A C 1
ATOM 6299 O O . ASN A 1 839 ? 17.790 -8.757 -9.797 1.00 98.50 839 ASN A O 1
ATOM 6303 N N . ALA A 1 840 ? 16.606 -6.928 -10.317 1.00 98.50 840 ALA A N 1
ATOM 6304 C CA . ALA A 1 840 ? 16.350 -7.326 -11.700 1.00 98.50 840 ALA A CA 1
ATOM 6305 C C . ALA A 1 840 ? 17.642 -7.459 -12.524 1.00 98.50 840 ALA A C 1
ATOM 6307 O O . ALA A 1 840 ? 17.800 -8.410 -13.300 1.00 98.50 840 ALA A O 1
ATOM 6308 N N . ILE A 1 841 ? 18.603 -6.552 -12.318 1.00 98.56 841 ILE A N 1
ATOM 6309 C CA . ILE A 1 841 ? 19.933 -6.632 -12.932 1.00 98.56 841 ILE A CA 1
ATOM 6310 C C . ILE A 1 841 ? 20.689 -7.847 -12.387 1.00 98.56 841 ILE A C 1
ATOM 6312 O O . ILE A 1 841 ? 21.255 -8.605 -13.172 1.00 98.56 841 ILE A O 1
ATOM 6316 N N . ALA A 1 842 ? 20.664 -8.085 -11.074 1.00 98.31 842 ALA A N 1
ATOM 6317 C CA . ALA A 1 842 ? 21.328 -9.233 -10.463 1.00 98.31 842 ALA A CA 1
ATOM 6318 C C . ALA A 1 842 ? 20.821 -10.563 -11.044 1.00 98.31 842 ALA A C 1
ATOM 6320 O O . ALA A 1 842 ? 21.623 -11.391 -11.478 1.00 98.31 842 ALA A O 1
ATOM 6321 N N . VAL A 1 843 ? 19.502 -10.754 -11.154 1.00 98.12 843 VAL A N 1
ATOM 6322 C CA . VAL A 1 843 ? 18.945 -11.972 -11.770 1.00 98.12 843 VAL A CA 1
ATOM 6323 C C . VAL A 1 843 ? 19.302 -12.067 -13.256 1.00 98.12 843 VAL A C 1
ATOM 6325 O O . VAL A 1 843 ? 19.650 -13.146 -13.736 1.00 98.12 843 VAL A O 1
ATOM 6328 N N . THR A 1 844 ? 19.310 -10.942 -13.977 1.00 97.38 844 THR A N 1
ATOM 6329 C CA . THR A 1 844 ? 19.758 -10.895 -15.380 1.00 97.38 844 THR A CA 1
ATOM 6330 C C . THR A 1 844 ? 21.201 -11.395 -15.532 1.00 97.38 844 THR A C 1
ATOM 6332 O O . THR A 1 844 ? 21.484 -12.181 -16.441 1.00 97.38 844 THR A O 1
ATOM 6335 N N . MET A 1 845 ? 22.110 -11.001 -14.632 1.00 96.31 845 MET A N 1
ATOM 6336 C CA . MET A 1 845 ? 23.499 -11.484 -14.619 1.00 96.31 845 MET A CA 1
ATOM 6337 C C . MET A 1 845 ? 23.580 -12.972 -14.265 1.00 96.31 845 MET A C 1
ATOM 6339 O O . MET A 1 845 ? 24.256 -13.734 -14.959 1.00 96.31 845 MET A O 1
ATOM 6343 N N . ALA A 1 846 ? 22.852 -13.400 -13.230 1.00 97.44 846 ALA A N 1
ATOM 6344 C CA . ALA A 1 846 ? 22.851 -14.786 -12.769 1.00 97.44 846 ALA A CA 1
ATOM 6345 C C . ALA A 1 846 ? 22.377 -15.765 -13.852 1.00 97.44 846 ALA A C 1
ATOM 6347 O O . ALA A 1 846 ? 22.923 -16.864 -13.983 1.00 97.44 846 ALA A O 1
ATOM 6348 N N . LEU A 1 847 ? 21.396 -15.359 -14.661 1.00 97.00 847 LEU A N 1
ATOM 6349 C CA . LEU A 1 847 ? 20.785 -16.215 -15.675 1.00 97.00 847 LEU A CA 1
ATOM 6350 C C . LEU A 1 847 ? 21.399 -16.110 -17.072 1.00 97.00 847 LEU A C 1
ATOM 6352 O O . LEU A 1 847 ? 20.964 -16.823 -17.975 1.00 97.00 847 LEU A O 1
ATOM 6356 N N . GLY A 1 848 ? 22.406 -15.262 -17.286 1.00 93.62 848 GLY A N 1
ATOM 6357 C CA . GLY A 1 848 ? 23.009 -15.152 -18.615 1.00 93.62 848 GLY A CA 1
ATOM 6358 C C . GLY A 1 848 ? 22.209 -14.293 -19.602 1.00 93.62 848 GLY A C 1
ATOM 6359 O O . GLY A 1 848 ? 22.301 -14.530 -20.806 1.00 93.62 848 GLY A O 1
ATOM 6360 N N . GLY A 1 849 ? 21.412 -13.336 -19.110 1.00 93.62 849 GLY A N 1
ATOM 6361 C CA . GLY A 1 849 ? 20.439 -12.576 -19.898 1.00 93.62 849 GLY A CA 1
ATOM 6362 C C . GLY A 1 849 ? 20.995 -11.672 -21.006 1.00 93.62 849 GLY A C 1
ATOM 6363 O O . GLY A 1 849 ? 22.185 -11.388 -21.103 1.00 93.62 849 GLY A O 1
ATOM 6364 N N . SER A 1 850 ? 20.112 -11.207 -21.882 1.00 93.19 850 SER A N 1
ATOM 6365 C CA . SER A 1 850 ? 20.461 -10.402 -23.061 1.00 93.19 850 SER A CA 1
ATOM 6366 C C . SER A 1 850 ? 21.134 -9.060 -22.726 1.00 93.19 850 SER A C 1
ATOM 6368 O O . SER A 1 850 ? 20.750 -8.382 -21.773 1.00 93.19 850 SER A O 1
ATOM 6370 N N . THR A 1 851 ? 22.072 -8.613 -23.571 1.00 93.56 851 THR A N 1
ATOM 6371 C CA . THR A 1 851 ? 22.662 -7.257 -23.520 1.00 93.56 851 THR A CA 1
ATOM 6372 C C . THR A 1 851 ? 21.608 -6.160 -23.718 1.00 93.56 851 THR A C 1
ATOM 6374 O O . THR A 1 851 ? 21.745 -5.072 -23.159 1.00 93.56 851 THR A O 1
ATOM 6377 N N . ASN A 1 852 ? 20.514 -6.450 -24.438 1.00 95.38 852 ASN A N 1
ATOM 6378 C CA . ASN A 1 852 ? 19.382 -5.532 -24.628 1.00 95.38 852 ASN A CA 1
ATOM 6379 C C . ASN A 1 852 ? 18.725 -5.114 -23.299 1.00 95.38 852 ASN A C 1
ATOM 6381 O O . ASN A 1 852 ? 18.147 -4.029 -23.217 1.00 95.38 852 ASN A O 1
ATOM 6385 N N . ALA A 1 853 ? 18.846 -5.928 -22.240 1.00 97.00 853 ALA A N 1
ATOM 6386 C CA . ALA A 1 853 ? 18.318 -5.587 -20.921 1.00 97.00 853 ALA A CA 1
ATOM 6387 C C . ALA A 1 853 ? 18.923 -4.286 -20.368 1.00 97.00 853 ALA A C 1
ATOM 6389 O O . ALA A 1 853 ? 18.228 -3.559 -19.664 1.00 97.00 853 ALA A O 1
ATOM 6390 N N . VAL A 1 854 ? 20.166 -3.947 -20.742 1.00 97.56 854 VAL A N 1
ATOM 6391 C CA . VAL A 1 854 ? 20.804 -2.677 -20.359 1.00 97.56 854 VAL A CA 1
ATOM 6392 C C . VAL A 1 854 ? 20.004 -1.488 -20.897 1.00 97.56 854 VAL A C 1
ATOM 6394 O O . VAL A 1 854 ? 19.616 -0.611 -20.131 1.00 97.56 854 VAL A O 1
ATOM 6397 N N . LEU A 1 855 ? 19.678 -1.490 -22.195 1.00 98.00 855 LEU A N 1
ATOM 6398 C CA . LEU A 1 855 ? 18.896 -0.415 -22.821 1.00 98.00 855 LEU A CA 1
ATOM 6399 C C . LEU A 1 855 ? 17.505 -0.302 -22.198 1.00 98.00 855 LEU A C 1
ATOM 6401 O O . LEU A 1 855 ? 17.013 0.788 -21.916 1.00 98.00 855 LEU A O 1
ATOM 6405 N N . HIS A 1 856 ? 16.859 -1.448 -22.010 1.00 98.56 856 HIS A N 1
ATOM 6406 C CA . HIS A 1 856 ? 15.476 -1.516 -21.569 1.00 98.56 856 HIS A CA 1
ATOM 6407 C C . HIS A 1 856 ? 15.302 -1.111 -20.109 1.00 98.56 856 HIS A C 1
ATOM 6409 O O . HIS A 1 856 ? 14.434 -0.295 -19.820 1.00 98.56 856 HIS A O 1
ATOM 6415 N N . LEU A 1 857 ? 16.127 -1.626 -19.198 1.00 98.62 857 LEU A N 1
ATOM 6416 C CA . LEU A 1 857 ? 16.024 -1.288 -17.780 1.00 98.62 857 LEU A CA 1
ATOM 6417 C C . LEU A 1 857 ? 16.410 0.171 -17.513 1.00 98.62 857 LEU A C 1
ATOM 6419 O O . LEU A 1 857 ? 15.758 0.799 -16.686 1.00 98.62 857 LEU A O 1
ATOM 6423 N N . ILE A 1 858 ? 17.377 0.742 -18.248 1.00 98.62 858 ILE A N 1
ATOM 6424 C CA . ILE A 1 858 ? 17.663 2.186 -18.174 1.00 98.62 858 ILE A CA 1
ATOM 6425 C C . ILE A 1 858 ? 16.440 2.989 -18.623 1.00 98.62 858 ILE A C 1
ATOM 6427 O O . ILE A 1 858 ? 15.985 3.856 -17.884 1.00 98.62 858 ILE A O 1
ATOM 6431 N N . ALA A 1 859 ? 15.852 2.672 -19.781 1.00 98.62 859 ALA A N 1
ATOM 6432 C CA . ALA A 1 859 ? 14.669 3.384 -20.269 1.00 98.62 859 ALA A CA 1
ATOM 6433 C C . ALA A 1 859 ? 13.478 3.302 -19.293 1.00 98.62 859 ALA A C 1
ATOM 6435 O O . ALA A 1 859 ? 12.801 4.299 -19.048 1.00 98.62 859 ALA A O 1
ATOM 6436 N N . VAL A 1 860 ? 13.248 2.131 -18.692 1.00 98.75 860 VAL A N 1
ATOM 6437 C CA . VAL A 1 860 ? 12.178 1.924 -17.703 1.00 98.75 860 VAL A CA 1
ATOM 6438 C C . VAL A 1 860 ? 12.465 2.685 -16.406 1.00 98.75 860 VAL A C 1
ATOM 6440 O O . VAL A 1 860 ? 11.561 3.321 -15.867 1.00 98.75 860 VAL A O 1
ATOM 6443 N N . ALA A 1 861 ? 13.711 2.684 -15.924 1.00 98.50 861 ALA A N 1
ATOM 6444 C CA . ALA A 1 861 ? 14.109 3.443 -14.739 1.00 98.50 861 ALA A CA 1
ATOM 6445 C C . ALA A 1 861 ? 13.910 4.951 -14.937 1.00 98.50 861 ALA A C 1
ATOM 6447 O O . ALA A 1 861 ? 13.355 5.612 -14.059 1.00 98.50 861 ALA A O 1
ATOM 6448 N N . ARG A 1 862 ? 14.258 5.486 -16.115 1.00 97.50 862 ARG A N 1
ATOM 6449 C CA . ARG A 1 862 ? 14.013 6.897 -16.452 1.00 97.50 862 ARG A CA 1
ATOM 6450 C C . ARG A 1 862 ? 12.524 7.241 -16.441 1.00 97.50 862 ARG A C 1
ATOM 6452 O O . ARG A 1 862 ? 12.135 8.189 -15.764 1.00 97.50 862 ARG A O 1
ATOM 6459 N N . ALA A 1 863 ? 11.682 6.415 -17.064 1.00 97.75 863 ALA A N 1
ATOM 6460 C CA . ALA A 1 863 ? 10.226 6.592 -17.042 1.00 97.75 863 ALA A CA 1
ATOM 6461 C C . ALA A 1 863 ? 9.625 6.539 -15.619 1.00 97.75 863 ALA A C 1
ATOM 6463 O O . ALA A 1 863 ? 8.623 7.201 -15.332 1.00 97.75 863 ALA A O 1
ATOM 6464 N N . ALA A 1 864 ? 10.244 5.774 -14.714 1.00 96.88 864 ALA A N 1
ATOM 6465 C CA . ALA A 1 864 ? 9.866 5.691 -13.303 1.00 96.88 864 ALA A CA 1
ATOM 6466 C C . ALA A 1 864 ? 10.438 6.832 -12.437 1.00 96.88 864 ALA A C 1
ATOM 6468 O O . ALA A 1 864 ? 10.019 6.990 -11.290 1.00 96.88 864 ALA A O 1
ATOM 6469 N N . GLY A 1 865 ? 11.366 7.639 -12.963 1.00 96.31 865 GLY A N 1
ATOM 6470 C CA . GLY A 1 865 ? 12.082 8.668 -12.205 1.00 96.31 865 GLY A CA 1
ATOM 6471 C C . GLY A 1 865 ? 13.165 8.111 -11.273 1.00 96.31 865 GLY A C 1
ATOM 6472 O O . GLY A 1 865 ? 13.522 8.764 -10.293 1.00 96.31 865 GLY A O 1
ATOM 6473 N N . VAL A 1 866 ? 13.684 6.912 -11.553 1.00 97.56 866 VAL A N 1
ATOM 6474 C CA . VAL A 1 866 ? 14.744 6.257 -10.778 1.00 97.56 866 VAL A CA 1
ATOM 6475 C C . VAL A 1 866 ? 16.096 6.459 -11.464 1.00 97.56 866 VAL A C 1
ATOM 6477 O O . VAL A 1 866 ? 16.233 6.147 -12.649 1.00 97.56 866 VAL A O 1
ATOM 6480 N N . PRO A 1 867 ? 17.130 6.940 -10.749 1.00 95.75 867 PRO A N 1
ATOM 6481 C CA . PRO A 1 867 ? 18.465 7.045 -11.317 1.00 95.75 867 PRO A CA 1
ATOM 6482 C C . PRO A 1 867 ? 19.037 5.642 -11.550 1.00 95.75 867 PRO A C 1
ATOM 6484 O O . PRO A 1 867 ? 19.198 4.872 -10.602 1.00 95.75 867 PRO A O 1
ATOM 6487 N N . LEU A 1 868 ? 19.351 5.324 -12.804 1.00 97.81 868 LEU A N 1
ATOM 6488 C CA . LEU A 1 868 ? 20.036 4.099 -13.213 1.00 97.81 868 LEU A CA 1
ATOM 6489 C C . LEU A 1 868 ? 20.920 4.405 -14.427 1.00 97.81 868 LEU A C 1
ATOM 6491 O O . LEU A 1 868 ? 20.460 5.034 -15.383 1.00 97.81 868 LEU A O 1
ATOM 6495 N N . THR A 1 869 ? 22.178 3.976 -14.396 1.00 97.00 869 THR A N 1
ATOM 6496 C CA . THR A 1 869 ? 23.142 4.196 -15.484 1.00 97.00 869 THR A CA 1
ATOM 6497 C C . THR A 1 869 ? 23.786 2.884 -15.922 1.00 97.00 869 THR A C 1
ATOM 6499 O O . THR A 1 869 ? 23.625 1.845 -15.283 1.00 97.00 869 THR A O 1
ATOM 6502 N N . ILE A 1 870 ? 24.552 2.918 -17.016 1.00 94.94 870 ILE A N 1
ATOM 6503 C CA . ILE A 1 870 ? 25.338 1.757 -17.453 1.00 94.94 870 ILE A CA 1
ATOM 6504 C C . ILE A 1 870 ? 26.345 1.296 -16.383 1.00 94.94 870 ILE A C 1
ATOM 6506 O O . ILE A 1 870 ? 26.606 0.102 -16.286 1.00 94.94 870 ILE A O 1
ATOM 6510 N N . ASP A 1 871 ? 26.854 2.199 -15.537 1.00 94.19 871 ASP A N 1
ATOM 6511 C CA . ASP A 1 871 ? 27.819 1.863 -14.477 1.00 94.19 871 ASP A CA 1
ATOM 6512 C C . ASP A 1 871 ? 27.232 0.933 -13.421 1.00 94.19 871 ASP A C 1
ATOM 6514 O O . ASP A 1 871 ? 27.925 0.068 -12.884 1.00 94.19 871 ASP A O 1
ATOM 6518 N N . ASP A 1 872 ? 25.934 1.057 -13.160 1.00 97.44 872 ASP A N 1
ATOM 6519 C CA . ASP A 1 872 ? 25.248 0.193 -12.207 1.00 97.44 872 ASP A CA 1
ATOM 6520 C C . ASP A 1 872 ? 25.298 -1.279 -12.660 1.00 97.44 872 ASP A C 1
ATOM 6522 O O . ASP A 1 872 ? 25.470 -2.184 -11.840 1.00 97.44 872 ASP A O 1
ATOM 6526 N N . PHE A 1 873 ? 25.246 -1.535 -13.974 1.00 96.81 873 PHE A N 1
ATOM 6527 C CA . PHE A 1 873 ? 25.392 -2.883 -14.530 1.00 96.81 873 PHE A CA 1
ATOM 6528 C C . PHE A 1 873 ? 26.804 -3.431 -14.355 1.00 96.81 873 PHE A C 1
ATOM 6530 O O . PHE A 1 873 ? 26.953 -4.623 -14.093 1.00 96.81 873 PHE A O 1
ATOM 6537 N N . GLU A 1 874 ? 27.830 -2.590 -14.488 1.00 91.75 874 GLU A N 1
ATOM 6538 C CA . GLU A 1 874 ? 29.222 -2.982 -14.258 1.00 91.75 874 GLU A CA 1
ATOM 6539 C C . GLU A 1 874 ? 29.420 -3.408 -12.798 1.00 91.75 874 GLU A C 1
ATOM 6541 O O . GLU A 1 874 ? 29.825 -4.544 -12.537 1.00 91.75 874 GLU A O 1
ATOM 6546 N N . VAL A 1 875 ? 29.010 -2.556 -11.852 1.00 94.81 875 VAL A N 1
ATOM 6547 C CA . VAL A 1 875 ? 29.133 -2.806 -10.406 1.00 94.81 875 VAL A CA 1
ATOM 6548 C C . VAL A 1 875 ? 28.395 -4.076 -9.975 1.00 94.81 875 VAL A C 1
ATOM 6550 O O . VAL A 1 875 ? 28.885 -4.826 -9.128 1.00 94.81 875 VAL A O 1
ATOM 6553 N N . ILE A 1 876 ? 27.207 -4.332 -10.527 1.00 96.50 876 ILE A N 1
ATOM 6554 C CA . ILE A 1 876 ? 26.431 -5.536 -10.198 1.00 96.50 876 ILE A CA 1
ATOM 6555 C C . ILE A 1 876 ? 27.030 -6.772 -10.879 1.00 96.50 876 ILE A C 1
ATOM 6557 O O . ILE A 1 876 ? 27.154 -7.815 -10.238 1.00 96.50 876 ILE A O 1
ATOM 6561 N N . SER A 1 877 ? 27.466 -6.663 -12.137 1.00 93.94 877 SER A N 1
ATOM 6562 C CA . SER A 1 877 ? 28.125 -7.754 -12.869 1.00 93.94 877 SER A CA 1
ATOM 6563 C C . SER A 1 877 ? 29.393 -8.243 -12.159 1.00 93.94 877 SER A C 1
ATOM 6565 O O . SER A 1 877 ? 29.691 -9.434 -12.160 1.00 93.94 877 SER A O 1
ATOM 6567 N N . GLU A 1 878 ? 30.138 -7.365 -11.488 1.00 92.44 878 GLU A N 1
ATOM 6568 C CA . GLU A 1 878 ? 31.299 -7.771 -10.685 1.00 92.44 878 GLU A CA 1
ATOM 6569 C C . GLU A 1 878 ? 30.946 -8.606 -9.450 1.00 92.44 878 GLU A C 1
ATOM 6571 O O . GLU A 1 878 ? 31.748 -9.439 -9.029 1.00 92.44 878 GLU A O 1
ATOM 6576 N N . LYS A 1 879 ? 29.758 -8.397 -8.877 1.00 94.75 879 LYS A N 1
ATOM 6577 C CA . LYS A 1 879 ? 29.329 -9.030 -7.621 1.00 94.75 879 LYS A CA 1
ATOM 6578 C C . LYS A 1 879 ? 28.504 -10.290 -7.835 1.00 94.75 879 LYS A C 1
ATOM 6580 O O . LYS A 1 879 ? 28.464 -11.142 -6.951 1.00 94.75 879 LYS A O 1
ATOM 6585 N N . VAL A 1 880 ? 27.820 -10.392 -8.972 1.00 97.19 880 VAL A N 1
ATOM 6586 C CA . VAL A 1 880 ? 26.871 -11.472 -9.234 1.00 97.19 880 VAL A CA 1
ATOM 6587 C C . VAL A 1 880 ? 27.475 -12.473 -10.218 1.00 97.19 880 VAL A C 1
ATOM 6589 O O . VAL A 1 880 ? 27.762 -12.103 -11.355 1.00 97.19 880 VAL A O 1
ATOM 6592 N N . PRO A 1 881 ? 27.668 -13.742 -9.822 1.00 96.50 881 PRO A N 1
ATOM 6593 C CA . PRO A 1 881 ? 28.198 -14.765 -10.714 1.00 96.50 881 PRO A CA 1
ATOM 6594 C C . PRO A 1 881 ? 27.186 -15.157 -11.794 1.00 96.50 881 PRO A C 1
ATOM 6596 O O . PRO A 1 881 ? 25.980 -15.125 -11.569 1.00 96.50 881 PRO A O 1
ATOM 6599 N N . PHE A 1 882 ? 27.677 -15.617 -12.944 1.00 95.81 882 PHE A N 1
ATOM 6600 C CA . PHE A 1 882 ? 26.852 -16.260 -13.967 1.00 95.81 882 PHE A CA 1
ATOM 6601 C C . PHE A 1 882 ? 26.645 -17.743 -13.618 1.00 95.81 882 PHE A C 1
ATOM 6603 O O . PHE A 1 882 ? 27.611 -18.508 -13.517 1.00 95.81 882 PHE A O 1
ATOM 6610 N N . LEU A 1 883 ? 25.385 -18.142 -13.422 1.00 96.75 883 LEU A N 1
ATOM 6611 C CA . LEU A 1 883 ? 25.000 -19.435 -12.851 1.00 96.75 883 LEU A CA 1
ATOM 6612 C C . LEU A 1 883 ? 24.262 -20.351 -13.829 1.00 96.75 883 LEU A C 1
ATOM 6614 O O . LEU A 1 883 ? 24.401 -21.566 -13.727 1.00 96.75 883 LEU A O 1
ATOM 6618 N N . ALA A 1 884 ? 23.446 -19.815 -14.735 1.00 96.12 884 ALA A N 1
ATOM 6619 C CA . ALA A 1 884 ? 22.526 -20.649 -15.506 1.00 96.12 884 ALA A CA 1
ATOM 6620 C C . ALA A 1 884 ? 23.130 -21.213 -16.803 1.00 96.12 884 ALA A C 1
ATOM 6622 O O . ALA A 1 884 ? 23.596 -20.466 -17.661 1.00 96.12 884 ALA A O 1
ATOM 6623 N N . ASP A 1 885 ? 23.021 -22.526 -17.012 1.00 95.00 885 ASP A N 1
ATOM 6624 C CA . ASP A 1 885 ? 23.369 -23.213 -18.265 1.00 95.00 885 ASP A CA 1
ATOM 6625 C C . ASP A 1 885 ? 22.243 -23.067 -19.313 1.00 95.00 885 ASP A C 1
ATOM 6627 O O . ASP A 1 885 ? 21.756 -24.039 -19.889 1.00 95.00 885 ASP A O 1
ATOM 6631 N N . LEU A 1 886 ? 21.796 -21.832 -19.558 1.00 93.00 886 LEU A N 1
ATOM 6632 C CA . LEU A 1 886 ? 20.701 -21.515 -20.480 1.00 93.00 886 LEU A CA 1
ATOM 6633 C C . LEU A 1 886 ? 21.229 -20.980 -21.814 1.00 93.00 886 LEU A C 1
ATOM 6635 O O . LEU A 1 886 ? 22.195 -20.210 -21.872 1.00 93.00 886 LEU A O 1
ATOM 6639 N N . LYS A 1 887 ? 20.578 -21.368 -22.914 1.00 89.50 887 LYS A N 1
ATOM 6640 C CA . LYS A 1 887 ? 20.832 -20.800 -24.242 1.00 89.50 887 LYS A CA 1
ATOM 6641 C C . LYS A 1 887 ? 20.679 -19.272 -24.203 1.00 89.50 887 LYS A C 1
ATOM 6643 O O . LYS A 1 887 ? 19.784 -18.783 -23.517 1.00 89.50 887 LYS A O 1
ATOM 6648 N N . PRO A 1 888 ? 21.495 -18.509 -24.949 1.00 82.88 888 PRO A N 1
ATOM 6649 C CA . PRO A 1 888 ? 22.455 -18.977 -25.956 1.00 82.88 888 PRO A CA 1
ATOM 6650 C C . PRO A 1 888 ? 23.842 -19.366 -25.408 1.00 82.88 888 PRO A C 1
ATOM 6652 O O . PRO A 1 888 ? 24.656 -19.897 -26.152 1.00 82.88 888 PRO A O 1
ATOM 6655 N N . SER A 1 889 ? 24.143 -19.109 -24.130 1.00 84.69 889 SER A N 1
ATOM 6656 C CA . SER A 1 889 ? 25.456 -19.438 -23.538 1.00 84.69 889 SER A CA 1
ATOM 6657 C C . SER A 1 889 ? 25.611 -20.926 -23.201 1.00 84.69 889 SER A C 1
ATOM 6659 O O . SER A 1 889 ? 26.727 -21.460 -23.219 1.00 84.69 889 SER A O 1
ATOM 6661 N N . GLY A 1 890 ? 24.491 -21.545 -22.839 1.00 87.75 890 GLY A N 1
ATOM 6662 C CA . GLY A 1 890 ? 24.376 -22.897 -22.322 1.00 87.75 890 GLY A CA 1
ATOM 6663 C C . GLY A 1 890 ? 23.462 -23.797 -23.150 1.00 87.75 890 GLY A C 1
ATOM 6664 O O . GLY A 1 890 ? 23.231 -23.549 -24.334 1.00 87.75 890 GLY A O 1
ATOM 6665 N N . LYS A 1 891 ? 22.959 -24.865 -22.528 1.00 88.75 891 LYS A N 1
ATOM 6666 C CA . LYS A 1 891 ? 22.232 -25.951 -23.212 1.00 88.75 891 LYS A CA 1
ATOM 6667 C C . LYS A 1 891 ? 20.711 -25.876 -23.098 1.00 88.75 891 LYS A C 1
ATOM 6669 O O . LYS A 1 891 ? 20.027 -26.253 -24.049 1.00 88.75 891 LYS A O 1
ATOM 6674 N N . TYR A 1 892 ? 20.199 -25.435 -21.954 1.00 93.00 892 TYR A N 1
ATOM 6675 C CA . TYR A 1 892 ? 18.779 -25.524 -21.600 1.00 93.00 892 TYR A CA 1
ATOM 6676 C C . TYR A 1 892 ? 17.979 -24.295 -22.059 1.00 93.00 892 TYR A C 1
ATOM 6678 O O . TYR A 1 892 ? 18.549 -23.254 -22.400 1.00 93.00 892 TYR A O 1
ATOM 6686 N N . VAL A 1 893 ? 16.650 -24.398 -22.059 1.00 93.88 893 VAL A N 1
ATOM 6687 C CA . VAL A 1 893 ? 15.715 -23.297 -22.371 1.00 93.88 893 VAL A CA 1
ATOM 6688 C C . VAL A 1 893 ? 14.824 -22.952 -21.169 1.00 93.88 893 VAL A C 1
ATOM 6690 O O . VAL A 1 893 ? 14.833 -23.656 -20.162 1.00 93.88 893 VAL A O 1
ATOM 6693 N N . MET A 1 894 ? 14.036 -21.871 -21.251 1.00 96.75 894 MET A N 1
ATOM 6694 C CA . MET A 1 894 ? 13.149 -21.442 -20.153 1.00 96.75 894 MET A CA 1
ATOM 6695 C C . MET A 1 894 ? 12.147 -22.533 -19.732 1.00 96.75 894 MET A C 1
ATOM 6697 O O . MET A 1 894 ? 11.863 -22.684 -18.547 1.00 96.75 894 MET A O 1
ATOM 6701 N N . GLU A 1 895 ? 11.669 -23.350 -20.677 1.00 94.69 895 GLU A N 1
ATOM 6702 C CA . GLU A 1 895 ? 10.790 -24.491 -20.380 1.00 94.69 895 GLU A CA 1
ATOM 6703 C C . GLU A 1 895 ? 11.460 -25.513 -19.439 1.00 94.69 895 GLU A C 1
ATOM 6705 O O . GLU A 1 895 ? 10.802 -26.097 -18.579 1.00 94.69 895 GLU A O 1
ATOM 6710 N N . ASP A 1 896 ? 12.773 -25.720 -19.565 1.00 95.31 896 ASP A N 1
ATOM 6711 C CA . ASP A 1 896 ? 13.521 -26.621 -18.684 1.00 95.31 896 ASP A CA 1
ATOM 6712 C C . ASP A 1 896 ? 13.689 -26.012 -17.288 1.00 95.31 896 ASP A C 1
ATOM 6714 O O . ASP A 1 896 ? 13.562 -26.718 -16.289 1.00 95.31 896 ASP A O 1
ATOM 6718 N N . LEU A 1 897 ? 13.920 -24.695 -17.206 1.00 96.56 897 LEU A N 1
ATOM 6719 C CA . LEU A 1 897 ? 13.993 -23.987 -15.927 1.00 96.56 897 LEU A CA 1
ATOM 6720 C C . LEU A 1 897 ? 12.652 -24.034 -15.183 1.00 96.56 897 LEU A C 1
ATOM 6722 O O . LEU A 1 897 ? 12.623 -24.237 -13.970 1.00 96.56 897 LEU A O 1
ATOM 6726 N N . HIS A 1 898 ? 11.538 -23.906 -15.904 1.00 96.31 898 HIS A N 1
ATOM 6727 C CA . HIS A 1 898 ? 10.204 -24.047 -15.329 1.00 96.31 898 HIS A CA 1
ATOM 6728 C C . HIS A 1 898 ? 10.010 -25.415 -14.655 1.00 96.31 898 HIS A C 1
ATOM 6730 O O . HIS A 1 898 ? 9.556 -25.478 -13.513 1.00 96.31 898 HIS A O 1
ATOM 6736 N N . LYS A 1 899 ? 10.457 -26.501 -15.302 1.00 95.31 899 LYS A N 1
ATOM 6737 C CA . LYS A 1 899 ? 10.356 -27.877 -14.774 1.00 95.31 899 LYS A CA 1
ATOM 6738 C C . LYS A 1 899 ? 11.119 -28.107 -13.467 1.00 95.31 899 LYS A C 1
ATOM 6740 O O . LYS A 1 899 ? 10.798 -29.054 -12.756 1.00 95.31 899 LYS A O 1
ATOM 6745 N N . VAL A 1 900 ? 12.112 -27.275 -13.145 1.00 96.38 900 VAL A N 1
ATOM 6746 C CA . VAL A 1 900 ? 12.924 -27.405 -11.919 1.00 96.38 900 VAL A CA 1
ATOM 6747 C C . VAL A 1 900 ? 12.600 -26.354 -10.853 1.00 96.38 900 VAL A C 1
ATOM 6749 O O . VAL A 1 900 ? 13.332 -26.256 -9.873 1.00 96.38 900 VAL A O 1
ATOM 6752 N N . GLY A 1 901 ? 11.521 -25.580 -11.026 1.00 95.31 901 GLY A N 1
ATOM 6753 C CA . GLY A 1 901 ? 11.033 -24.608 -10.035 1.00 95.31 901 GLY A CA 1
ATOM 6754 C C . GLY A 1 901 ? 10.835 -23.181 -10.562 1.00 95.31 901 GLY A C 1
ATOM 6755 O O . GLY A 1 901 ? 10.299 -22.336 -9.848 1.00 95.31 901 GLY A O 1
ATOM 6756 N N . GLY A 1 902 ? 11.234 -22.894 -11.803 1.00 97.19 902 GLY A N 1
ATOM 6757 C CA . GLY A 1 902 ? 11.026 -21.591 -12.438 1.00 97.19 902 GLY A CA 1
ATOM 6758 C C . GLY A 1 902 ? 11.780 -20.435 -11.771 1.00 97.19 902 GLY A C 1
ATOM 6759 O O . GLY A 1 902 ? 12.702 -20.623 -10.975 1.00 97.19 902 GLY A O 1
ATOM 6760 N N . ILE A 1 903 ? 11.386 -19.208 -12.116 1.00 98.12 903 ILE A N 1
ATOM 6761 C CA . ILE A 1 903 ? 12.011 -17.987 -11.589 1.00 98.12 903 ILE A CA 1
ATOM 6762 C C . ILE A 1 903 ? 11.808 -17.808 -10.077 1.00 98.12 903 ILE A C 1
ATOM 6764 O O . ILE A 1 903 ? 12.786 -17.466 -9.411 1.00 98.12 903 ILE A O 1
ATOM 6768 N N . PRO A 1 904 ? 10.639 -18.107 -9.480 1.00 98.19 904 PRO A N 1
ATOM 6769 C CA . PRO A 1 904 ? 10.473 -18.021 -8.030 1.00 98.19 904 PRO A CA 1
ATOM 6770 C C . PRO A 1 904 ? 11.486 -18.858 -7.232 1.00 98.19 904 PRO A C 1
ATOM 6772 O O . PRO A 1 904 ? 12.020 -18.373 -6.232 1.00 98.19 904 PRO A O 1
ATOM 6775 N N . ALA A 1 905 ? 11.821 -20.068 -7.696 1.00 97.94 905 ALA A N 1
ATOM 6776 C CA . ALA A 1 905 ? 12.845 -20.905 -7.068 1.00 97.94 905 ALA A CA 1
ATOM 6777 C C . ALA A 1 905 ? 14.260 -20.309 -7.202 1.00 97.94 905 ALA A C 1
ATOM 6779 O O . ALA A 1 905 ? 15.044 -20.355 -6.252 1.00 97.94 905 ALA A O 1
ATOM 6780 N N . VAL A 1 906 ? 14.576 -19.687 -8.346 1.00 98.12 906 VAL A N 1
ATOM 6781 C CA . VAL A 1 906 ? 15.833 -18.941 -8.536 1.00 98.12 906 VAL A CA 1
ATOM 6782 C C . VAL A 1 906 ? 15.903 -17.744 -7.585 1.00 98.12 906 VAL A C 1
ATOM 6784 O O . VAL A 1 906 ? 16.915 -17.560 -6.913 1.00 98.12 906 VAL A O 1
ATOM 6787 N N . CYS A 1 907 ? 14.834 -16.952 -7.476 1.00 98.25 907 CYS A N 1
ATOM 6788 C CA . CYS A 1 907 ? 14.770 -15.817 -6.555 1.00 98.25 907 CYS A CA 1
ATOM 6789 C C . CYS A 1 907 ? 14.967 -16.258 -5.103 1.00 98.25 907 CYS A C 1
ATOM 6791 O O . CYS A 1 907 ? 15.739 -15.634 -4.376 1.00 98.25 907 CYS A O 1
ATOM 6793 N N . LYS A 1 908 ? 14.327 -17.362 -4.696 1.00 98.06 908 LYS A N 1
ATOM 6794 C CA . LYS A 1 908 ? 14.511 -17.960 -3.369 1.00 98.06 908 LYS A CA 1
ATOM 6795 C C . LYS A 1 908 ? 15.975 -18.318 -3.111 1.00 98.06 908 LYS A C 1
ATOM 6797 O O . LYS A 1 908 ? 16.541 -17.881 -2.113 1.00 98.06 908 LYS A O 1
ATOM 6802 N N . TYR A 1 909 ? 16.605 -19.027 -4.047 1.00 97.75 909 TYR A N 1
ATOM 6803 C CA . TYR A 1 909 ? 18.014 -19.405 -3.952 1.00 97.75 909 TYR A CA 1
ATOM 6804 C C . TYR A 1 909 ? 18.945 -18.185 -3.849 1.00 97.75 909 TYR A C 1
ATOM 6806 O O . TYR A 1 909 ? 19.846 -18.145 -3.012 1.00 97.75 909 TYR A O 1
ATOM 6814 N N . LEU A 1 910 ? 18.723 -17.153 -4.665 1.00 98.00 910 LEU A N 1
ATOM 6815 C CA . LEU A 1 910 ? 19.555 -15.948 -4.650 1.00 98.00 910 LEU A CA 1
ATOM 6816 C C . LEU A 1 910 ? 19.330 -15.080 -3.397 1.00 98.00 910 LEU A C 1
ATOM 6818 O O . LEU A 1 910 ? 20.278 -14.445 -2.931 1.00 98.00 910 LEU A O 1
ATOM 6822 N N . LEU A 1 911 ? 18.123 -15.077 -2.818 1.00 97.69 911 LEU A N 1
ATOM 6823 C CA . LEU A 1 911 ? 17.844 -14.457 -1.515 1.00 97.69 911 LEU A CA 1
ATOM 6824 C C . LEU A 1 911 ? 18.580 -15.180 -0.380 1.00 97.69 911 LEU A C 1
ATOM 6826 O O . LEU A 1 911 ? 19.222 -14.528 0.440 1.00 97.69 911 LEU A O 1
ATOM 6830 N N . GLU A 1 912 ? 18.561 -16.516 -0.363 1.00 96.62 912 GLU A N 1
ATOM 6831 C CA . GLU A 1 912 ? 19.303 -17.328 0.617 1.00 96.62 912 GLU A CA 1
ATOM 6832 C C . GLU A 1 912 ? 20.818 -17.080 0.551 1.00 96.62 912 GLU A C 1
ATOM 6834 O O . GLU A 1 912 ? 21.512 -17.135 1.568 1.00 96.62 912 GLU A O 1
ATOM 6839 N N . LYS A 1 913 ? 21.337 -16.763 -0.640 1.00 97.12 913 LYS A N 1
ATOM 6840 C CA . LYS A 1 913 ? 22.744 -16.396 -0.862 1.00 97.12 913 LYS A CA 1
ATOM 6841 C C . LYS A 1 913 ? 23.046 -14.913 -0.629 1.00 97.12 913 LYS A C 1
ATOM 6843 O O . LYS A 1 913 ? 24.193 -14.507 -0.796 1.00 97.12 913 LYS A O 1
ATOM 6848 N N . GLY A 1 914 ? 22.054 -14.107 -0.244 1.00 96.25 914 GLY A N 1
ATOM 6849 C CA . GLY A 1 914 ? 22.214 -12.673 0.010 1.00 96.25 914 GLY A CA 1
ATOM 6850 C C . GLY A 1 914 ? 22.531 -11.843 -1.238 1.00 96.25 914 GLY A C 1
ATOM 6851 O O . GLY A 1 914 ? 23.065 -10.743 -1.114 1.00 96.25 914 GLY A O 1
ATOM 6852 N N . ILE A 1 915 ? 22.239 -12.367 -2.435 1.00 97.00 915 ILE A N 1
ATOM 6853 C CA . ILE A 1 915 ? 22.434 -11.665 -3.713 1.00 97.00 915 ILE A CA 1
ATOM 6854 C C . ILE A 1 915 ? 21.272 -10.701 -3.980 1.00 97.00 915 ILE A C 1
ATOM 6856 O O . ILE A 1 915 ? 21.489 -9.618 -4.519 1.00 97.00 915 ILE A O 1
ATOM 6860 N N . LEU A 1 916 ? 20.050 -11.083 -3.595 1.00 97.88 916 LEU A N 1
ATOM 6861 C CA . LEU A 1 916 ? 18.853 -10.251 -3.735 1.00 97.88 916 LEU A CA 1
ATOM 6862 C C . LEU A 1 916 ? 18.449 -9.611 -2.405 1.00 97.88 916 LEU A C 1
ATOM 6864 O O . LEU A 1 916 ? 18.704 -10.151 -1.328 1.00 97.88 916 LEU A O 1
ATOM 6868 N N . LYS A 1 917 ? 17.762 -8.472 -2.496 1.00 95.44 917 LYS A N 1
ATOM 6869 C CA . LYS A 1 917 ? 17.098 -7.792 -1.378 1.00 95.44 917 LYS A CA 1
ATOM 6870 C C . LYS A 1 917 ? 15.636 -8.234 -1.304 1.00 95.44 917 LYS A C 1
ATOM 6872 O O . LYS A 1 917 ? 14.929 -8.188 -2.308 1.00 95.44 917 LYS A O 1
ATOM 6877 N N . GLY A 1 918 ? 15.191 -8.661 -0.124 1.00 94.06 918 GLY A N 1
ATOM 6878 C CA . GLY A 1 918 ? 13.878 -9.283 0.071 1.00 94.06 918 GLY A CA 1
ATOM 6879 C C . GLY A 1 918 ? 12.699 -8.323 0.208 1.00 94.06 918 GLY A C 1
ATOM 6880 O O . GLY A 1 918 ? 11.581 -8.714 -0.112 1.00 94.06 918 GLY A O 1
ATOM 6881 N N . ASP A 1 919 ? 12.949 -7.089 0.646 1.00 95.75 919 ASP A N 1
ATOM 6882 C CA . ASP A 1 919 ? 11.917 -6.177 1.166 1.00 95.75 919 ASP A CA 1
ATOM 6883 C C . ASP A 1 919 ? 11.185 -5.370 0.076 1.00 95.75 919 ASP A C 1
ATOM 6885 O O . ASP A 1 919 ? 10.328 -4.542 0.378 1.00 95.75 919 ASP A O 1
ATOM 6889 N N . CYS A 1 920 ? 11.510 -5.592 -1.202 1.00 94.88 920 CYS A N 1
ATOM 6890 C CA . CYS A 1 920 ? 10.861 -4.913 -2.324 1.00 94.88 920 CYS A CA 1
ATOM 6891 C C . CYS A 1 920 ? 9.392 -5.345 -2.442 1.00 94.88 920 CYS A C 1
ATOM 6893 O O . CYS A 1 920 ? 9.117 -6.539 -2.578 1.00 94.88 920 CYS A O 1
ATOM 6895 N N . LEU A 1 921 ? 8.465 -4.381 -2.417 1.00 97.69 921 LEU A N 1
ATOM 6896 C CA . LEU A 1 921 ? 7.032 -4.599 -2.638 1.00 97.69 921 LEU A CA 1
ATOM 6897 C C . LEU A 1 921 ? 6.773 -5.141 -4.051 1.00 97.69 921 LEU A C 1
ATOM 6899 O O . LEU A 1 921 ? 7.479 -4.803 -4.995 1.00 97.69 921 LEU A O 1
ATOM 6903 N N . THR A 1 922 ? 5.735 -5.958 -4.203 1.00 98.25 922 THR A N 1
ATOM 6904 C CA . THR A 1 922 ? 5.314 -6.518 -5.493 1.00 98.25 922 THR A CA 1
ATOM 6905 C C . THR A 1 922 ? 3.809 -6.355 -5.702 1.00 98.25 922 THR A C 1
ATOM 6907 O O . THR A 1 922 ? 3.073 -6.000 -4.777 1.00 98.25 922 THR A O 1
ATOM 6910 N N . ILE A 1 923 ? 3.323 -6.694 -6.898 1.00 97.56 923 ILE A N 1
ATOM 6911 C CA . ILE A 1 923 ? 1.899 -6.611 -7.235 1.00 97.56 923 ILE A CA 1
ATOM 6912 C C . ILE A 1 923 ? 0.988 -7.533 -6.404 1.00 97.56 923 ILE A C 1
ATOM 6914 O O . ILE A 1 923 ? -0.231 -7.410 -6.469 1.00 97.56 923 ILE A O 1
ATOM 6918 N N . THR A 1 924 ? 1.544 -8.464 -5.623 1.00 95.75 924 THR A N 1
ATOM 6919 C CA . THR A 1 924 ? 0.763 -9.325 -4.719 1.00 95.75 924 THR A CA 1
ATOM 6920 C C . THR A 1 924 ? 0.394 -8.626 -3.407 1.00 95.75 924 THR A C 1
ATOM 6922 O O . THR A 1 924 ? -0.272 -9.228 -2.567 1.00 95.75 924 THR A O 1
ATOM 6925 N N . GLY A 1 925 ? 0.886 -7.399 -3.185 1.00 91.25 925 GLY A N 1
ATOM 6926 C CA . GLY A 1 925 ? 0.804 -6.706 -1.898 1.00 91.25 925 GLY A CA 1
ATOM 6927 C C . GLY A 1 925 ? 1.834 -7.160 -0.872 1.00 91.25 925 GLY A C 1
ATOM 6928 O O . GLY A 1 925 ? 1.879 -6.611 0.224 1.00 91.25 925 GLY A O 1
ATOM 6929 N N . LYS A 1 926 ? 2.658 -8.150 -1.223 1.00 96.62 926 LYS A N 1
ATOM 6930 C CA . LYS A 1 926 ? 3.716 -8.702 -0.380 1.00 96.62 926 LYS A CA 1
ATOM 6931 C C . LYS A 1 926 ? 5.085 -8.333 -0.930 1.00 96.62 926 LYS A C 1
ATOM 6933 O O . LYS A 1 926 ? 5.234 -7.981 -2.105 1.00 96.62 926 LYS A O 1
ATOM 6938 N N . THR A 1 927 ? 6.092 -8.460 -0.081 1.00 97.19 927 THR A N 1
ATOM 6939 C CA . THR A 1 927 ? 7.497 -8.332 -0.465 1.00 97.19 927 THR A CA 1
ATOM 6940 C C . THR A 1 927 ? 7.970 -9.524 -1.309 1.00 97.19 927 THR A C 1
ATOM 6942 O O . THR A 1 927 ? 7.391 -10.617 -1.259 1.00 97.19 927 THR A O 1
ATOM 6945 N N . LEU A 1 928 ? 9.056 -9.351 -2.070 1.00 96.88 928 LEU A N 1
ATOM 6946 C CA . LEU A 1 928 ? 9.689 -10.426 -2.845 1.00 96.88 928 LEU A CA 1
ATOM 6947 C C . LEU A 1 928 ? 10.022 -11.642 -1.960 1.00 96.88 928 LEU A C 1
ATOM 6949 O O . LEU A 1 928 ? 9.753 -12.779 -2.351 1.00 96.88 928 LEU A O 1
ATOM 6953 N N . ALA A 1 929 ? 10.546 -11.414 -0.750 1.00 96.94 929 ALA A N 1
ATOM 6954 C CA . ALA A 1 929 ? 10.871 -12.481 0.197 1.00 96.94 929 ALA A CA 1
ATOM 6955 C C . ALA A 1 929 ? 9.633 -13.225 0.717 1.00 96.94 929 ALA A C 1
ATOM 6957 O O . ALA A 1 929 ? 9.669 -14.445 0.882 1.00 96.94 929 ALA A O 1
ATOM 6958 N N . GLU A 1 930 ? 8.531 -12.522 0.978 1.00 96.62 930 GLU A N 1
ATOM 6959 C CA . GLU A 1 930 ? 7.273 -13.148 1.397 1.00 96.62 930 GLU A CA 1
ATOM 6960 C C . GLU A 1 930 ? 6.661 -14.006 0.291 1.00 96.62 930 GLU A C 1
ATOM 6962 O O . GLU A 1 930 ? 6.182 -15.103 0.579 1.00 96.62 930 GLU A O 1
ATOM 6967 N N . ASN A 1 931 ? 6.725 -13.549 -0.963 1.00 95.81 931 ASN A N 1
ATOM 6968 C CA . ASN A 1 931 ? 6.206 -14.297 -2.108 1.00 95.81 931 ASN A CA 1
ATOM 6969 C C . ASN A 1 931 ? 6.913 -15.640 -2.307 1.00 95.81 931 ASN A C 1
ATOM 6971 O O . ASN A 1 931 ? 6.255 -16.638 -2.598 1.00 95.81 931 ASN A O 1
ATOM 6975 N N . VAL A 1 932 ? 8.238 -15.689 -2.142 1.00 96.44 932 VAL A N 1
ATOM 6976 C CA . VAL A 1 932 ? 9.007 -16.922 -2.387 1.00 96.44 932 VAL A CA 1
ATOM 6977 C C . VAL A 1 932 ? 9.180 -17.801 -1.146 1.00 96.44 932 VAL A C 1
ATOM 6979 O O . VAL A 1 932 ? 9.687 -18.918 -1.249 1.00 96.44 932 VAL A O 1
ATOM 6982 N N . ARG A 1 933 ? 8.745 -17.344 0.036 1.00 93.75 933 ARG A N 1
ATOM 6983 C CA . ARG A 1 933 ? 8.926 -18.073 1.304 1.00 93.75 933 ARG A CA 1
ATOM 6984 C C . ARG A 1 933 ? 8.334 -19.484 1.253 1.00 93.75 933 ARG A C 1
ATOM 6986 O O . ARG A 1 933 ? 9.004 -20.445 1.632 1.00 93.75 933 ARG A O 1
ATOM 6993 N N . SER A 1 934 ? 7.099 -19.603 0.764 1.00 86.88 934 SER A N 1
ATOM 6994 C CA . SER A 1 934 ? 6.353 -20.866 0.656 1.00 86.88 934 SER A CA 1
ATOM 6995 C C . SER A 1 934 ? 6.550 -21.596 -0.675 1.00 86.88 934 SER A C 1
ATOM 6997 O O . SER A 1 934 ? 6.046 -22.704 -0.841 1.00 86.88 934 SER A O 1
ATOM 6999 N N . VAL A 1 935 ? 7.278 -21.000 -1.622 1.00 92.12 935 VAL A N 1
ATOM 7000 C CA . VAL A 1 935 ? 7.573 -21.614 -2.919 1.00 92.12 935 VAL A CA 1
ATOM 7001 C C . VAL A 1 935 ? 8.598 -22.745 -2.744 1.00 92.12 935 VAL A C 1
ATOM 7003 O O . VAL A 1 935 ? 9.555 -22.572 -1.976 1.00 92.12 935 VAL A O 1
ATOM 7006 N N . PRO A 1 936 ? 8.435 -23.901 -3.422 1.00 93.19 936 PRO A N 1
ATOM 7007 C CA . PRO A 1 936 ? 9.463 -24.936 -3.463 1.00 93.19 936 PRO A CA 1
ATOM 7008 C C . PRO A 1 936 ? 10.819 -24.385 -3.918 1.00 93.19 936 PRO A C 1
ATOM 7010 O O . PRO A 1 936 ? 10.892 -23.487 -4.754 1.00 93.19 936 PRO A O 1
ATOM 7013 N N . GLY A 1 937 ? 11.903 -24.916 -3.350 1.00 94.31 937 GLY A N 1
ATOM 7014 C CA . GLY A 1 937 ? 13.244 -24.627 -3.853 1.00 94.31 937 GLY A CA 1
ATOM 7015 C C . GLY A 1 937 ? 13.462 -25.210 -5.250 1.00 94.31 937 GLY A C 1
ATOM 7016 O O . GLY A 1 937 ? 12.597 -25.888 -5.807 1.00 94.31 937 GLY A O 1
ATOM 7017 N N . LEU A 1 938 ? 14.646 -24.958 -5.802 1.00 95.38 938 LEU A N 1
ATOM 7018 C CA . LEU A 1 938 ? 15.079 -25.618 -7.026 1.00 95.38 938 LEU A CA 1
ATOM 7019 C C . LEU A 1 938 ? 15.118 -27.144 -6.822 1.00 95.38 938 LEU A C 1
ATOM 7021 O O . LEU A 1 938 ? 15.540 -27.609 -5.766 1.00 95.38 938 LEU A O 1
ATOM 7025 N N . ALA A 1 939 ? 14.675 -27.911 -7.821 1.00 93.94 939 ALA A N 1
ATOM 7026 C CA . ALA A 1 939 ? 14.650 -29.372 -7.744 1.00 93.94 939 ALA A CA 1
ATOM 7027 C C . ALA A 1 939 ? 16.055 -29.975 -7.543 1.00 93.94 939 ALA A C 1
ATOM 7029 O O . ALA A 1 939 ? 17.025 -29.523 -8.158 1.00 93.94 939 ALA A O 1
ATOM 7030 N N . ASP A 1 940 ? 16.147 -31.032 -6.734 1.00 88.12 940 ASP A N 1
ATOM 7031 C CA . ASP A 1 940 ? 17.409 -31.725 -6.457 1.00 88.12 940 ASP A CA 1
ATOM 7032 C C . ASP A 1 940 ? 18.069 -32.265 -7.745 1.00 88.12 940 ASP A C 1
ATOM 7034 O O . ASP A 1 940 ? 17.397 -32.649 -8.705 1.00 88.12 940 ASP A O 1
ATOM 7038 N N . ASP A 1 941 ? 19.407 -32.287 -7.770 1.00 86.12 941 ASP A N 1
ATOM 7039 C CA . ASP A 1 941 ? 20.252 -32.830 -8.851 1.00 86.12 941 ASP A CA 1
ATOM 7040 C C . ASP A 1 941 ? 20.042 -32.244 -10.267 1.00 86.12 941 ASP A C 1
ATOM 7042 O O . ASP A 1 941 ? 20.564 -32.778 -11.258 1.00 86.12 941 ASP A O 1
ATOM 7046 N N . HIS A 1 942 ? 19.341 -31.112 -10.405 1.00 93.25 942 HIS A N 1
ATOM 7047 C CA . HIS A 1 942 ? 19.248 -30.434 -11.696 1.00 93.25 942 HIS A CA 1
ATOM 7048 C C . HIS A 1 942 ? 20.626 -29.960 -12.187 1.00 93.25 942 HIS A C 1
ATOM 7050 O O . HIS A 1 942 ? 21.538 -29.659 -11.415 1.00 93.25 942 HIS A O 1
ATOM 7056 N N . LYS A 1 943 ? 20.761 -29.758 -13.499 1.00 94.88 943 LYS A N 1
ATOM 7057 C CA . LYS A 1 943 ? 21.999 -29.246 -14.122 1.00 94.88 943 LYS A CA 1
ATOM 7058 C C . LYS A 1 943 ? 21.848 -27.845 -14.722 1.00 94.88 943 LYS A C 1
ATOM 7060 O O . LYS A 1 943 ? 22.685 -27.445 -15.519 1.00 94.88 943 LYS A O 1
ATOM 7065 N N . ILE A 1 944 ? 20.766 -27.139 -14.384 1.00 96.50 944 ILE A N 1
ATOM 7066 C CA . ILE A 1 944 ? 20.392 -25.872 -15.028 1.00 96.50 944 ILE A CA 1
ATOM 7067 C C . ILE A 1 944 ? 21.011 -24.681 -14.299 1.00 96.50 944 ILE A C 1
ATOM 7069 O O . ILE A 1 944 ? 21.665 -23.861 -14.933 1.00 96.50 944 ILE A O 1
ATOM 7073 N N . ILE A 1 945 ? 20.837 -24.585 -12.978 1.00 97.44 945 ILE A N 1
ATOM 7074 C CA . ILE A 1 945 ? 21.421 -23.511 -12.164 1.00 97.44 945 ILE A CA 1
ATOM 7075 C C . ILE A 1 945 ? 22.659 -24.045 -11.445 1.00 97.44 945 ILE A C 1
ATOM 7077 O O . ILE A 1 945 ? 22.595 -25.014 -10.695 1.00 97.44 945 ILE A O 1
ATOM 7081 N N . HIS A 1 946 ? 23.815 -23.438 -11.675 1.00 96.31 946 HIS A N 1
ATOM 7082 C CA . HIS A 1 946 ? 25.025 -23.797 -10.950 1.00 96.31 946 HIS A CA 1
ATOM 7083 C C . HIS A 1 946 ? 25.022 -23.191 -9.538 1.00 96.31 946 HIS A C 1
ATOM 7085 O O . HIS A 1 946 ? 24.543 -22.068 -9.362 1.00 96.31 946 HIS A O 1
ATOM 7091 N N . PRO A 1 947 ? 25.592 -23.880 -8.532 1.00 95.38 947 PRO A N 1
ATOM 7092 C CA . PRO A 1 947 ? 25.784 -23.292 -7.214 1.00 95.38 947 PRO A CA 1
ATOM 7093 C C . PRO A 1 947 ? 26.685 -22.051 -7.269 1.00 95.38 947 PRO A C 1
ATOM 7095 O O . PRO A 1 947 ? 27.661 -22.035 -8.021 1.00 95.38 947 PRO A O 1
ATOM 7098 N N . VAL A 1 948 ? 26.420 -21.048 -6.427 1.00 95.69 948 VAL A N 1
ATOM 7099 C CA . VAL A 1 948 ? 27.243 -19.828 -6.281 1.00 95.69 948 VAL A CA 1
ATOM 7100 C C . VAL A 1 948 ? 28.703 -20.155 -5.956 1.00 95.69 948 VAL A C 1
ATOM 7102 O O . VAL A 1 948 ? 29.604 -19.427 -6.360 1.00 95.69 948 VAL A O 1
ATOM 7105 N N . GLU A 1 949 ? 28.954 -21.271 -5.275 1.00 95.19 949 GLU A N 1
ATOM 7106 C CA . GLU A 1 949 ? 30.293 -21.757 -4.937 1.00 95.19 949 GLU A CA 1
ATOM 7107 C C . GLU A 1 949 ? 31.035 -22.360 -6.142 1.00 95.19 949 GLU A C 1
ATOM 7109 O O . GLU A 1 949 ? 32.263 -22.451 -6.138 1.00 95.19 949 GLU A O 1
ATOM 7114 N N . LYS A 1 950 ? 30.303 -22.784 -7.180 1.00 95.69 950 LYS A N 1
ATOM 7115 C CA . LYS A 1 950 ? 30.849 -23.358 -8.416 1.00 95.69 950 LYS A CA 1
ATOM 7116 C C . LYS A 1 950 ? 30.129 -22.782 -9.648 1.00 95.69 950 LYS A C 1
ATOM 7118 O O . LYS A 1 950 ? 29.495 -23.540 -10.394 1.00 95.69 950 LYS A O 1
ATOM 7123 N N . PRO A 1 951 ? 30.220 -21.458 -9.861 1.00 95.38 951 PRO A N 1
ATOM 7124 C CA . PRO A 1 951 ? 29.498 -20.786 -10.927 1.00 95.38 951 PRO A CA 1
ATOM 7125 C C . PRO A 1 951 ? 30.117 -21.110 -12.291 1.00 95.38 951 PRO A C 1
ATOM 7127 O O . PRO A 1 951 ? 31.262 -21.562 -12.375 1.00 95.38 951 PRO A O 1
ATOM 7130 N N . ILE A 1 952 ? 29.388 -20.832 -13.373 1.00 92.88 952 ILE A N 1
ATOM 7131 C CA . ILE A 1 952 ? 29.939 -20.929 -14.734 1.00 92.88 952 ILE A CA 1
ATOM 7132 C C . ILE A 1 952 ? 31.025 -19.863 -14.921 1.00 92.88 952 ILE A C 1
ATOM 7134 O O . ILE A 1 952 ? 32.092 -20.144 -15.467 1.00 92.88 952 ILE A O 1
ATOM 7138 N N . LYS A 1 953 ? 30.768 -18.648 -14.423 1.00 91.25 953 LYS A N 1
ATOM 7139 C CA . LYS A 1 953 ? 31.742 -17.555 -14.346 1.00 91.25 953 LYS A CA 1
ATOM 7140 C C . LYS A 1 953 ? 31.575 -16.825 -13.005 1.00 91.25 953 LYS A C 1
ATOM 7142 O O . LYS A 1 953 ? 30.443 -16.545 -12.617 1.00 91.25 953 LYS A O 1
ATOM 7147 N N . PRO A 1 954 ? 32.669 -16.479 -12.298 1.00 91.94 954 PRO A N 1
ATOM 7148 C CA . PRO A 1 954 ? 32.599 -15.832 -10.980 1.00 91.94 954 PRO A CA 1
ATOM 7149 C C . PRO A 1 954 ? 32.069 -14.389 -11.012 1.00 91.94 954 PRO A C 1
ATOM 7151 O O . PRO A 1 954 ? 31.825 -13.807 -9.967 1.00 91.94 954 PRO A O 1
ATOM 7154 N N . SER A 1 955 ? 31.896 -13.819 -12.202 1.00 91.31 955 SER A N 1
ATOM 7155 C CA . SER A 1 955 ? 31.246 -12.529 -12.453 1.00 91.31 955 SER A CA 1
ATOM 7156 C C . SER A 1 955 ? 30.204 -12.701 -13.554 1.00 91.31 955 SER A C 1
ATOM 7158 O O . SER A 1 955 ? 30.211 -13.710 -14.268 1.00 91.31 955 SER A O 1
ATOM 7160 N N . GLY A 1 956 ? 29.344 -11.706 -13.718 1.00 89.94 956 GLY A N 1
ATOM 7161 C CA . GLY A 1 956 ? 28.359 -11.639 -14.780 1.00 89.94 956 GLY A CA 1
ATOM 7162 C C . GLY A 1 956 ? 29.004 -11.676 -16.165 1.00 89.94 956 GLY A C 1
ATOM 7163 O O . GLY A 1 956 ? 30.187 -11.368 -16.372 1.00 89.94 956 GLY A O 1
ATOM 7164 N N . HIS A 1 957 ? 28.222 -12.099 -17.153 1.00 87.81 957 HIS A N 1
ATOM 7165 C CA . HIS A 1 957 ? 28.660 -12.135 -18.548 1.00 87.81 957 HIS A CA 1
ATOM 7166 C C . HIS A 1 957 ? 28.578 -10.763 -19.221 1.00 87.81 957 HIS A C 1
ATOM 7168 O O . HIS A 1 957 ? 29.337 -10.519 -20.153 1.00 87.81 957 HIS A O 1
ATOM 7174 N N . LEU A 1 958 ? 27.698 -9.861 -18.775 1.00 92.00 958 LEU A N 1
ATOM 7175 C CA . LEU A 1 958 ? 27.624 -8.510 -19.334 1.00 92.00 958 LEU A CA 1
ATOM 7176 C C . LEU A 1 958 ? 28.787 -7.662 -18.815 1.00 92.00 958 LEU A C 1
ATOM 7178 O O . LEU A 1 958 ? 29.019 -7.580 -17.608 1.00 92.00 958 LEU A O 1
ATOM 7182 N N . ARG A 1 959 ? 29.508 -7.020 -19.731 1.00 91.56 959 ARG A N 1
ATOM 7183 C CA . ARG A 1 959 ? 30.578 -6.067 -19.429 1.00 91.56 959 ARG A CA 1
ATOM 7184 C C . ARG A 1 959 ? 30.293 -4.740 -20.107 1.00 91.56 959 ARG A C 1
ATOM 7186 O O . ARG A 1 959 ? 29.884 -4.713 -21.267 1.00 91.56 959 ARG A O 1
ATOM 7193 N N . ILE A 1 960 ? 30.537 -3.665 -19.370 1.00 95.50 960 ILE A N 1
ATOM 7194 C CA . ILE A 1 960 ? 30.544 -2.312 -19.908 1.00 95.50 960 ILE A CA 1
ATOM 7195 C C . ILE A 1 960 ? 31.980 -2.009 -20.307 1.00 95.50 960 ILE A C 1
ATOM 7197 O O . ILE A 1 960 ? 32.879 -2.173 -19.490 1.00 95.50 960 ILE A O 1
ATOM 7201 N N . LEU A 1 961 ? 32.209 -1.630 -21.563 1.00 95.56 961 LEU A N 1
ATOM 7202 C CA . LEU A 1 961 ? 33.544 -1.297 -22.059 1.00 95.56 961 LEU A CA 1
ATOM 7203 C C . LEU A 1 961 ? 33.589 0.171 -22.487 1.00 95.56 961 LEU A C 1
ATOM 7205 O O . LEU A 1 961 ? 32.678 0.656 -23.160 1.00 95.56 961 LEU A O 1
ATOM 7209 N N . ARG A 1 962 ? 34.659 0.868 -22.106 1.00 95.81 962 ARG A N 1
ATOM 7210 C CA . ARG A 1 962 ? 34.941 2.270 -22.451 1.00 95.81 962 ARG A CA 1
ATOM 7211 C C . ARG A 1 962 ? 36.197 2.376 -23.304 1.00 95.81 962 ARG A C 1
ATOM 7213 O O . ARG A 1 962 ? 36.602 1.403 -23.912 1.00 95.81 962 ARG A O 1
ATOM 7220 N N . GLY A 1 963 ? 36.836 3.537 -23.349 1.00 95.81 963 GLY A N 1
ATOM 7221 C CA . GLY A 1 963 ? 38.086 3.765 -24.073 1.00 95.81 963 GLY A CA 1
ATOM 7222 C C . GLY A 1 963 ? 37.916 4.849 -25.123 1.00 95.81 963 GLY A C 1
ATOM 7223 O O . GLY A 1 963 ? 36.866 5.488 -25.197 1.00 95.81 963 GLY A O 1
ATOM 7224 N N . ASN A 1 964 ? 38.956 5.091 -25.917 1.00 95.50 964 ASN A N 1
ATOM 7225 C CA . ASN A 1 964 ? 38.902 6.157 -26.915 1.00 95.50 964 ASN A CA 1
ATOM 7226 C C . ASN A 1 964 ? 37.884 5.870 -28.036 1.00 95.50 964 ASN A C 1
ATOM 7228 O O . ASN A 1 964 ? 37.420 6.815 -28.668 1.00 95.50 964 ASN A O 1
ATOM 7232 N N . MET A 1 965 ? 37.501 4.603 -28.245 1.00 95.81 965 MET A N 1
ATOM 7233 C CA . MET A 1 965 ? 36.504 4.218 -29.243 1.00 95.81 965 MET A CA 1
ATOM 7234 C C . MET A 1 965 ? 35.064 4.373 -28.729 1.00 95.81 965 MET A C 1
ATOM 7236 O O . MET A 1 965 ? 34.172 4.691 -29.511 1.00 95.81 965 MET A O 1
ATOM 7240 N N . ALA A 1 966 ? 34.839 4.171 -27.427 1.00 97.25 966 ALA A N 1
ATOM 7241 C CA . ALA A 1 966 ? 33.519 4.176 -26.792 1.00 97.25 966 ALA A CA 1
ATOM 7242 C C . ALA A 1 966 ? 33.517 5.047 -25.517 1.00 97.25 966 ALA A C 1
ATOM 7244 O O . ALA A 1 966 ? 33.399 4.519 -24.407 1.00 97.25 966 ALA A O 1
ATOM 7245 N N . PRO A 1 967 ? 33.697 6.377 -25.626 1.00 96.50 967 PRO A N 1
ATOM 7246 C CA . PRO A 1 967 ? 33.897 7.238 -24.460 1.00 96.50 967 PRO A CA 1
ATOM 7247 C C . PRO A 1 967 ? 32.670 7.317 -23.538 1.00 96.50 967 PRO A C 1
ATOM 7249 O O . PRO A 1 967 ? 32.837 7.471 -22.330 1.00 96.50 967 PRO A O 1
ATOM 7252 N N . GLU A 1 968 ? 31.454 7.154 -24.071 1.00 96.44 968 GLU A N 1
ATOM 7253 C CA . GLU A 1 968 ? 30.222 7.067 -23.268 1.00 96.44 968 GLU A CA 1
ATOM 7254 C C . GLU A 1 968 ? 29.862 5.629 -22.864 1.00 96.44 968 GLU A C 1
ATOM 7256 O O . GLU A 1 968 ? 28.899 5.420 -22.132 1.00 96.44 968 GLU A O 1
ATOM 7261 N N . GLY A 1 969 ? 30.642 4.640 -23.308 1.00 96.81 969 GLY A N 1
ATOM 7262 C CA . GLY A 1 969 ? 30.443 3.225 -23.021 1.00 96.81 969 GLY A CA 1
ATOM 7263 C C . GLY A 1 969 ? 29.929 2.405 -24.205 1.00 96.81 969 GLY A C 1
ATOM 7264 O O . GLY A 1 969 ? 29.557 2.917 -25.262 1.00 96.81 969 GLY A O 1
ATOM 7265 N N . SER A 1 970 ? 29.959 1.092 -24.006 1.00 97.25 970 SER A N 1
ATOM 7266 C CA . SER A 1 970 ? 29.487 0.041 -24.908 1.00 97.25 970 SER A CA 1
ATOM 7267 C C . SER A 1 970 ? 29.171 -1.209 -24.087 1.00 97.25 970 SER A C 1
ATOM 7269 O O . SER A 1 970 ? 29.583 -1.304 -22.927 1.00 97.25 970 SER A O 1
ATOM 7271 N N . VAL A 1 971 ? 28.438 -2.164 -24.659 1.00 95.31 971 VAL A N 1
ATOM 7272 C CA . VAL A 1 971 ? 28.009 -3.377 -23.950 1.00 95.31 971 VAL A CA 1
ATOM 7273 C C . VAL A 1 971 ? 28.501 -4.613 -24.691 1.00 95.31 971 VAL A C 1
ATOM 7275 O O . VAL A 1 971 ? 28.250 -4.789 -25.883 1.00 95.31 971 VAL A O 1
ATOM 7278 N N . ALA A 1 972 ? 29.172 -5.497 -23.958 1.00 91.00 972 ALA A N 1
ATOM 7279 C CA . ALA A 1 972 ? 29.702 -6.752 -24.467 1.00 91.00 972 ALA A CA 1
ATOM 7280 C C . ALA A 1 972 ? 29.181 -7.943 -23.660 1.00 91.00 972 ALA A C 1
ATOM 7282 O O . ALA A 1 972 ? 28.986 -7.861 -22.444 1.00 91.00 972 ALA A O 1
ATOM 7283 N N . LYS A 1 973 ? 29.008 -9.081 -24.335 1.00 87.75 973 LYS A N 1
ATOM 7284 C CA . LYS A 1 973 ? 28.715 -10.368 -23.696 1.00 87.75 973 LYS A CA 1
ATOM 7285 C C . LYS A 1 973 ? 29.996 -11.196 -23.622 1.00 87.75 973 LYS A C 1
ATOM 7287 O O . LYS A 1 973 ? 30.340 -11.889 -24.570 1.00 87.75 973 LYS A O 1
ATOM 7292 N N . ILE A 1 974 ? 30.675 -11.127 -22.481 1.00 85.50 974 ILE A N 1
ATOM 7293 C CA . ILE A 1 974 ? 31.943 -11.810 -22.214 1.00 85.50 974 ILE A CA 1
ATOM 7294 C C . ILE A 1 974 ? 31.682 -13.039 -21.335 1.00 85.50 974 ILE A C 1
ATOM 7296 O O . ILE A 1 974 ? 31.538 -12.938 -20.113 1.00 85.50 974 ILE A O 1
ATOM 7300 N N . THR A 1 975 ? 31.600 -14.218 -21.945 1.00 75.56 975 THR A N 1
ATOM 7301 C CA . THR A 1 975 ? 31.380 -15.498 -21.255 1.00 75.56 975 THR A CA 1
ATOM 7302 C C . THR A 1 975 ? 32.651 -16.070 -20.623 1.00 75.56 975 THR A C 1
ATOM 7304 O O . THR A 1 975 ? 32.559 -16.910 -19.731 1.00 75.56 975 THR A O 1
ATOM 7307 N N . GLY A 1 976 ? 33.827 -15.594 -21.044 1.00 71.88 976 GLY A N 1
ATOM 7308 C CA . GLY A 1 976 ? 35.136 -16.077 -20.595 1.00 71.88 976 GLY A CA 1
ATOM 7309 C C . GLY A 1 976 ? 35.712 -17.220 -21.438 1.00 71.88 976 GLY A C 1
ATOM 7310 O O . GLY A 1 976 ? 36.832 -17.650 -21.174 1.00 71.88 976 GLY A O 1
ATOM 7311 N N . LYS A 1 977 ? 34.990 -17.695 -22.462 1.00 72.62 977 LYS A N 1
ATOM 7312 C CA . LYS A 1 977 ? 35.484 -18.701 -23.422 1.00 72.62 977 LYS A CA 1
ATOM 7313 C C . LYS A 1 977 ? 36.358 -18.077 -24.515 1.00 72.62 977 LYS A C 1
ATOM 7315 O O . LYS A 1 977 ? 37.225 -18.741 -25.067 1.00 72.62 977 LYS A O 1
ATOM 7320 N N . GLU A 1 978 ? 36.122 -16.805 -24.801 1.00 73.94 978 GLU A N 1
ATOM 7321 C CA . GLU A 1 978 ? 36.775 -16.005 -25.839 1.00 73.94 978 GLU A CA 1
ATOM 7322 C C . GLU A 1 978 ? 38.119 -15.378 -25.417 1.00 73.94 978 GLU A C 1
ATOM 7324 O O . GLU A 1 978 ? 38.823 -14.822 -26.253 1.00 73.94 978 GLU A O 1
ATOM 7329 N N . GLY A 1 979 ? 38.513 -15.499 -24.144 1.00 80.00 979 GLY A N 1
ATOM 7330 C CA . GLY A 1 979 ? 39.695 -14.834 -23.584 1.00 80.00 979 GLY A CA 1
ATOM 7331 C C . GLY A 1 979 ? 39.381 -13.459 -22.980 1.00 80.00 979 GLY A C 1
ATOM 7332 O O . GLY A 1 979 ? 38.223 -13.078 -22.837 1.00 80.00 979 GLY A O 1
ATOM 7333 N N . LEU A 1 980 ? 40.420 -12.728 -22.561 1.00 85.00 980 LEU A N 1
ATOM 7334 C CA . LEU A 1 980 ? 40.288 -11.412 -21.904 1.00 85.00 980 LEU A CA 1
ATOM 7335 C C . LEU A 1 980 ? 40.899 -10.255 -22.709 1.00 85.00 980 LEU A C 1
ATOM 7337 O O . LEU A 1 980 ? 40.761 -9.098 -22.317 1.00 85.00 980 LEU A O 1
ATOM 7341 N N . HIS A 1 981 ? 41.575 -10.559 -23.818 1.00 91.44 981 HIS A N 1
ATOM 7342 C CA . HIS A 1 981 ? 42.263 -9.583 -24.656 1.00 91.44 981 HIS A CA 1
ATOM 7343 C C . HIS A 1 981 ? 42.153 -9.970 -26.130 1.00 91.44 981 HIS A C 1
ATOM 7345 O O . HIS A 1 981 ? 42.289 -11.148 -26.462 1.00 91.44 981 HIS A O 1
ATOM 7351 N N . PHE A 1 982 ? 41.926 -8.985 -26.998 1.00 94.06 982 PHE A N 1
ATOM 7352 C CA . PHE A 1 982 ? 41.968 -9.145 -28.450 1.00 94.06 982 PHE A CA 1
ATOM 7353 C C . PHE A 1 982 ? 42.613 -7.913 -29.082 1.00 94.06 982 PHE A C 1
ATOM 7355 O O . PHE A 1 982 ? 42.282 -6.784 -28.726 1.00 94.06 982 PHE A O 1
ATOM 7362 N N . LYS A 1 983 ? 43.515 -8.111 -30.044 1.00 96.44 983 LYS A N 1
ATOM 7363 C CA . LYS A 1 983 ? 44.160 -7.022 -30.782 1.00 96.44 983 LYS A CA 1
ATOM 7364 C C . LYS A 1 983 ? 44.258 -7.383 -32.252 1.00 96.44 983 LYS A C 1
ATOM 7366 O O . LYS A 1 983 ? 44.774 -8.450 -32.578 1.00 96.44 983 LYS A O 1
ATOM 7371 N N . GLY A 1 984 ? 43.797 -6.490 -33.120 1.00 96.44 984 GLY A N 1
ATOM 7372 C CA . GLY A 1 984 ? 43.729 -6.776 -34.546 1.00 96.44 984 GLY A CA 1
ATOM 7373 C C . GLY A 1 984 ? 43.559 -5.545 -35.423 1.00 96.44 984 GLY A C 1
ATOM 7374 O O . GLY A 1 984 ? 43.277 -4.448 -34.942 1.00 96.44 984 GLY A O 1
ATOM 7375 N N . GLU A 1 985 ? 43.756 -5.751 -36.722 1.00 97.44 985 GLU A N 1
ATOM 7376 C CA . GLU A 1 985 ? 43.542 -4.739 -37.759 1.00 97.44 985 GLU A CA 1
ATOM 7377 C C . GLU A 1 985 ? 42.042 -4.551 -38.019 1.00 97.44 985 GLU A C 1
ATOM 7379 O O . GLU A 1 985 ? 41.301 -5.529 -38.166 1.00 97.44 985 GLU A O 1
ATOM 7384 N N . ALA A 1 986 ? 41.600 -3.297 -38.086 1.00 97.81 986 ALA A N 1
ATOM 7385 C CA . ALA A 1 986 ? 40.224 -2.928 -38.351 1.00 97.81 986 ALA A CA 1
ATOM 7386 C C . ALA A 1 986 ? 39.832 -3.233 -39.804 1.00 97.81 986 ALA A C 1
ATOM 7388 O O . ALA A 1 986 ? 40.538 -2.876 -40.752 1.00 97.81 986 ALA A O 1
ATOM 7389 N N . ARG A 1 987 ? 38.657 -3.837 -39.975 1.00 97.62 987 ARG A N 1
ATOM 7390 C CA . ARG A 1 987 ? 37.926 -3.955 -41.241 1.00 97.62 987 ARG A CA 1
ATOM 7391 C C . ARG A 1 987 ? 36.596 -3.235 -41.066 1.00 97.62 987 ARG A C 1
ATOM 7393 O O . ARG A 1 987 ? 35.742 -3.705 -40.316 1.00 97.62 987 ARG A O 1
ATOM 7400 N N . VAL A 1 988 ? 36.477 -2.057 -41.672 1.00 97.81 988 VAL A N 1
ATOM 7401 C CA . VAL A 1 988 ? 35.383 -1.112 -41.414 1.00 97.81 988 VAL A CA 1
ATOM 7402 C C . VAL A 1 988 ? 34.351 -1.160 -42.535 1.00 97.81 988 VAL A C 1
ATOM 7404 O O . VAL A 1 988 ? 34.708 -1.038 -43.705 1.00 97.81 988 VAL A O 1
ATOM 7407 N N . TYR A 1 989 ? 33.084 -1.283 -42.151 1.00 97.31 989 TYR A N 1
ATOM 7408 C CA . TYR A 1 989 ? 31.920 -1.360 -43.027 1.00 97.31 989 TYR A CA 1
ATOM 7409 C C . TYR A 1 989 ? 30.843 -0.382 -42.545 1.00 97.31 989 TYR A C 1
ATOM 7411 O O . TYR A 1 989 ? 30.628 -0.236 -41.340 1.00 97.31 989 TYR A O 1
ATOM 7419 N N . ASP A 1 990 ? 30.168 0.282 -43.482 1.00 95.31 990 ASP A N 1
ATOM 7420 C CA . ASP A 1 990 ? 29.142 1.294 -43.186 1.00 95.31 990 ASP A CA 1
ATOM 7421 C C . ASP A 1 990 ? 27.706 0.715 -43.164 1.00 95.31 990 ASP A C 1
ATOM 7423 O O . ASP A 1 990 ? 26.750 1.458 -42.931 1.00 95.31 990 ASP A O 1
ATOM 7427 N N . CYS A 1 991 ? 27.547 -0.592 -43.415 1.00 90.44 991 CYS A N 1
ATOM 7428 C CA . CYS A 1 991 ? 26.303 -1.342 -43.212 1.00 90.44 991 CYS A CA 1
ATOM 7429 C C . CYS A 1 991 ? 26.546 -2.858 -43.055 1.00 90.44 991 CYS A C 1
ATOM 7431 O O . CYS A 1 991 ? 27.641 -3.358 -43.351 1.00 90.44 991 CYS A O 1
ATOM 7433 N N . GLU A 1 992 ? 25.521 -3.591 -42.598 1.00 88.00 992 GLU A N 1
ATOM 7434 C CA . GLU A 1 992 ? 25.549 -5.057 -42.432 1.00 88.00 992 GLU A CA 1
ATOM 7435 C C . GLU A 1 992 ? 25.880 -5.786 -43.754 1.00 88.00 992 GLU A C 1
ATOM 7437 O O . GLU A 1 992 ? 26.716 -6.694 -43.792 1.00 88.00 992 GLU A O 1
ATOM 7442 N N . GLU A 1 993 ? 25.273 -5.365 -44.866 1.00 86.69 993 GLU A N 1
ATOM 7443 C CA . GLU A 1 993 ? 25.383 -6.042 -46.163 1.00 86.69 993 GLU A CA 1
ATOM 7444 C C . GLU A 1 993 ? 26.793 -5.981 -46.750 1.00 86.69 993 GLU A C 1
ATOM 7446 O O . GLU A 1 993 ? 27.235 -6.924 -47.411 1.00 86.69 993 GLU A O 1
ATOM 7451 N N . ASP A 1 994 ? 27.513 -4.883 -46.528 1.00 90.81 994 ASP A N 1
ATOM 7452 C CA . ASP A 1 994 ? 28.872 -4.722 -47.040 1.00 90.81 994 ASP A CA 1
ATOM 7453 C C . ASP A 1 994 ? 29.867 -5.614 -46.291 1.00 90.81 994 ASP A C 1
ATOM 7455 O O . ASP A 1 994 ? 30.773 -6.181 -46.908 1.00 90.81 994 ASP A O 1
ATOM 7459 N N . MET A 1 995 ? 29.648 -5.834 -44.991 1.00 91.75 995 MET A N 1
ATOM 7460 C CA . MET A 1 995 ? 30.408 -6.820 -44.223 1.00 91.75 995 MET A CA 1
ATOM 7461 C C . MET A 1 995 ? 30.146 -8.245 -44.733 1.00 91.75 995 MET A C 1
ATOM 7463 O O . MET A 1 995 ? 31.094 -9.013 -44.916 1.00 91.75 995 MET A O 1
ATOM 7467 N N . LEU A 1 996 ? 28.884 -8.599 -45.009 1.00 86.62 996 LEU A N 1
ATOM 7468 C CA . LEU A 1 996 ? 28.526 -9.929 -45.519 1.00 86.62 996 LEU A CA 1
ATOM 7469 C C . LEU A 1 996 ? 29.163 -10.213 -46.888 1.00 86.62 996 LEU A C 1
ATOM 7471 O O . LEU A 1 996 ? 29.754 -11.277 -47.066 1.00 86.62 996 LEU A O 1
ATOM 7475 N N . LYS A 1 997 ? 29.134 -9.252 -47.822 1.00 87.75 997 LYS A N 1
ATOM 7476 C CA . LYS A 1 997 ? 29.820 -9.385 -49.124 1.00 87.75 997 LYS A CA 1
ATOM 7477 C C . LYS A 1 997 ? 31.326 -9.594 -48.957 1.00 87.75 997 LYS A C 1
ATOM 7479 O O . LYS A 1 997 ? 31.914 -10.426 -49.642 1.00 87.75 997 LYS A O 1
ATOM 7484 N N . ALA A 1 998 ? 31.959 -8.867 -48.036 1.00 89.81 998 ALA A N 1
ATOM 7485 C CA . ALA A 1 998 ? 33.387 -9.020 -47.770 1.00 89.81 998 ALA A CA 1
ATOM 7486 C C . ALA A 1 998 ? 33.726 -10.403 -47.182 1.00 89.81 998 ALA A C 1
ATOM 7488 O O . ALA A 1 998 ? 34.771 -10.975 -47.503 1.00 89.81 998 ALA A O 1
ATOM 7489 N N . LEU A 1 999 ? 32.836 -10.974 -46.360 1.00 85.25 999 LEU A N 1
ATOM 7490 C CA . LEU A 1 999 ? 32.968 -12.352 -45.883 1.00 85.25 999 LEU A CA 1
ATOM 7491 C C . LEU A 1 999 ? 32.861 -13.362 -47.037 1.00 85.25 999 LEU A C 1
ATOM 7493 O O . LEU A 1 999 ? 33.694 -14.262 -47.127 1.00 85.25 999 LEU A O 1
ATOM 7497 N N . GLU A 1 1000 ? 31.882 -13.198 -47.932 1.00 84.75 1000 GLU A N 1
ATOM 7498 C CA . GLU A 1 1000 ? 31.696 -14.054 -49.117 1.00 84.75 1000 GLU A CA 1
ATOM 7499 C C . GLU A 1 1000 ? 32.905 -14.015 -50.066 1.00 84.75 1000 GLU A C 1
ATOM 7501 O O . GLU A 1 1000 ? 33.291 -15.042 -50.627 1.00 84.75 1000 GLU A O 1
ATOM 7506 N N . ASN A 1 1001 ? 33.549 -12.852 -50.186 1.00 87.56 1001 ASN A N 1
ATOM 7507 C CA . ASN A 1 1001 ? 34.763 -12.659 -50.980 1.00 87.56 1001 ASN A CA 1
ATOM 7508 C C . ASN A 1 1001 ? 36.047 -13.172 -50.296 1.00 87.56 1001 ASN A C 1
ATOM 7510 O O . ASN A 1 1001 ? 37.111 -13.170 -50.918 1.00 87.56 1001 ASN A O 1
ATOM 7514 N N . GLY A 1 1002 ? 35.982 -13.600 -49.030 1.00 86.06 1002 GLY A N 1
ATOM 7515 C CA . GLY A 1 1002 ? 37.148 -14.055 -48.265 1.00 86.06 1002 GLY A CA 1
ATOM 7516 C C . GLY A 1 1002 ? 38.090 -12.934 -47.805 1.00 86.06 1002 GLY A C 1
ATOM 7517 O O . GLY A 1 1002 ? 39.265 -13.189 -47.547 1.00 86.06 1002 GLY A O 1
ATOM 7518 N N . GLU A 1 1003 ? 37.602 -11.695 -47.703 1.00 89.44 1003 GLU A N 1
ATOM 7519 C CA . GLU A 1 1003 ? 38.386 -10.521 -47.276 1.00 89.44 1003 GLU A CA 1
ATOM 7520 C C . GLU A 1 1003 ? 38.545 -10.438 -45.745 1.00 89.44 1003 GLU A C 1
ATOM 7522 O O . GLU A 1 1003 ? 39.463 -9.788 -45.234 1.00 89.44 1003 GLU A O 1
ATOM 7527 N N . ILE A 1 1004 ? 37.660 -11.116 -45.007 1.00 92.06 1004 ILE A N 1
ATOM 7528 C CA . ILE A 1 1004 ? 37.700 -11.231 -43.547 1.00 92.06 1004 ILE A CA 1
ATOM 7529 C C . ILE A 1 1004 ? 38.554 -12.439 -43.164 1.00 92.06 1004 ILE A C 1
ATOM 7531 O O . ILE A 1 1004 ? 38.249 -13.579 -43.510 1.00 92.06 1004 ILE A O 1
ATOM 7535 N N . THR A 1 1005 ? 39.622 -12.189 -42.411 1.00 89.31 1005 THR A N 1
ATOM 7536 C CA . THR A 1 1005 ? 40.611 -13.204 -42.025 1.00 89.31 1005 THR A CA 1
ATOM 7537 C C . THR A 1 1005 ? 40.825 -13.241 -40.513 1.00 89.31 1005 THR A C 1
ATOM 7539 O O . THR A 1 1005 ? 40.451 -12.324 -39.777 1.00 89.31 1005 THR A O 1
ATOM 7542 N N . LYS A 1 1006 ? 41.438 -14.328 -40.030 1.00 92.75 1006 LYS A N 1
ATOM 7543 C CA . LYS A 1 1006 ? 41.803 -14.503 -38.619 1.00 92.75 1006 LYS A CA 1
ATOM 7544 C C . LYS A 1 1006 ? 42.634 -13.320 -38.108 1.00 92.75 1006 LYS A C 1
ATOM 7546 O O . LYS A 1 1006 ? 43.622 -12.935 -38.727 1.00 92.75 1006 LYS A O 1
ATOM 7551 N N . GLY A 1 1007 ? 42.257 -12.793 -36.945 1.00 91.56 1007 GLY A N 1
ATOM 7552 C CA . GLY A 1 1007 ? 42.895 -11.654 -36.287 1.00 91.56 1007 GLY A CA 1
ATOM 7553 C C . GLY A 1 1007 ? 42.318 -10.290 -36.673 1.00 91.56 1007 GLY A C 1
ATOM 7554 O O . GLY A 1 1007 ? 42.833 -9.276 -36.214 1.00 91.56 1007 GLY A O 1
ATOM 7555 N N . ASN A 1 1008 ? 41.277 -10.222 -37.509 1.00 96.00 1008 ASN A N 1
ATOM 7556 C CA . ASN A 1 1008 ? 40.627 -8.951 -37.840 1.00 96.00 1008 ASN A CA 1
ATOM 7557 C C . ASN A 1 1008 ? 39.672 -8.478 -36.730 1.00 96.00 1008 ASN A C 1
ATOM 7559 O O . ASN A 1 1008 ? 39.041 -9.276 -36.032 1.00 96.00 1008 ASN A O 1
ATOM 7563 N N . VAL A 1 1009 ? 39.550 -7.154 -36.610 1.00 96.94 1009 VAL A N 1
ATOM 7564 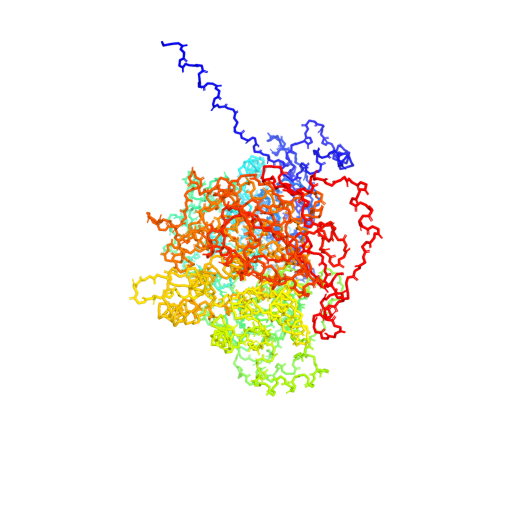C CA . VAL A 1 1009 ? 38.511 -6.470 -35.834 1.00 96.94 1009 VAL A CA 1
ATOM 7565 C C . VAL A 1 1009 ? 37.497 -5.896 -36.818 1.00 96.94 1009 VAL A C 1
ATOM 7567 O O . VAL A 1 1009 ? 37.762 -4.921 -37.513 1.00 96.94 1009 VAL A O 1
ATOM 7570 N N . ILE A 1 1010 ? 36.334 -6.523 -36.905 1.00 96.94 1010 ILE A N 1
ATOM 7571 C CA . ILE A 1 1010 ? 35.260 -6.151 -37.823 1.00 96.94 1010 ILE A CA 1
ATOM 7572 C C . ILE A 1 1010 ? 34.447 -5.031 -37.175 1.00 96.94 1010 ILE A C 1
ATOM 7574 O O . ILE A 1 1010 ? 33.939 -5.197 -36.067 1.00 96.94 1010 ILE A O 1
ATOM 7578 N N . ILE A 1 1011 ? 34.313 -3.899 -37.858 1.00 97.88 1011 ILE A N 1
ATOM 7579 C CA . ILE A 1 1011 ? 33.555 -2.740 -37.382 1.00 97.88 1011 ILE A CA 1
ATOM 7580 C C . ILE A 1 1011 ? 32.410 -2.489 -38.355 1.00 97.88 1011 ILE A C 1
ATOM 7582 O O . ILE A 1 1011 ? 32.660 -2.156 -39.509 1.00 97.88 1011 ILE A O 1
ATOM 7586 N N . ILE A 1 1012 ? 31.172 -2.626 -37.883 1.00 97.56 1012 ILE A N 1
ATOM 7587 C CA . ILE A 1 1012 ? 29.959 -2.287 -38.638 1.00 97.56 1012 ILE A CA 1
ATOM 7588 C C . ILE A 1 1012 ? 29.365 -1.039 -37.995 1.00 97.56 1012 ILE A C 1
ATOM 7590 O O . ILE A 1 1012 ? 28.943 -1.087 -36.839 1.00 97.56 1012 ILE A O 1
ATOM 7594 N N . ARG A 1 1013 ? 29.385 0.089 -38.697 1.00 97.12 1013 ARG A N 1
ATOM 7595 C CA . ARG A 1 1013 ? 28.983 1.394 -38.151 1.00 97.12 1013 ARG A CA 1
ATOM 7596 C C . ARG A 1 1013 ? 27.866 2.033 -38.965 1.00 97.12 1013 ARG A C 1
ATOM 7598 O O . ARG A 1 1013 ? 27.566 1.564 -40.051 1.00 97.12 1013 ARG A O 1
ATOM 7605 N N . TYR A 1 1014 ? 27.298 3.125 -38.449 1.00 97.25 1014 TYR A N 1
ATOM 7606 C CA . TYR A 1 1014 ? 26.047 3.704 -38.957 1.00 97.25 1014 TYR A CA 1
ATOM 7607 C C . TYR A 1 1014 ? 24.864 2.741 -38.811 1.00 97.25 1014 TYR A C 1
ATOM 7609 O O . TYR A 1 1014 ? 23.906 2.803 -39.578 1.00 97.25 1014 TYR A O 1
ATOM 7617 N N . GLU A 1 1015 ? 24.917 1.910 -37.770 1.00 97.38 1015 GLU A N 1
ATOM 7618 C CA . GLU A 1 1015 ? 23.832 1.033 -37.329 1.00 97.38 1015 GLU A CA 1
ATOM 7619 C C . GLU A 1 1015 ? 23.311 1.437 -35.942 1.00 97.38 1015 GLU A C 1
ATOM 7621 O O . GLU A 1 1015 ? 22.529 0.723 -35.322 1.00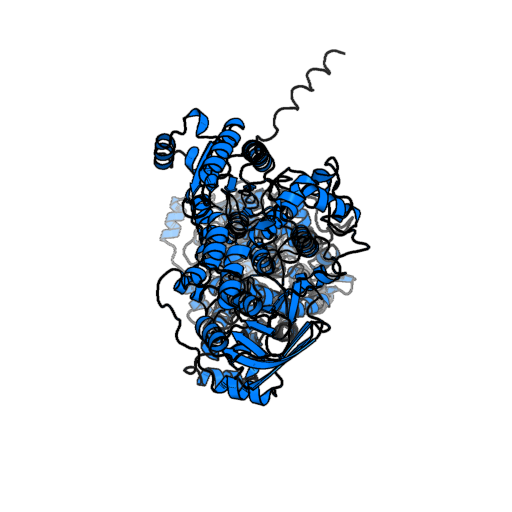 97.38 1015 GLU A O 1
ATOM 7626 N N . GLY A 1 1016 ? 23.721 2.606 -35.438 1.00 97.81 1016 GLY A N 1
ATOM 7627 C CA . GLY A 1 1016 ? 23.223 3.182 -34.191 1.00 97.81 1016 GLY A CA 1
ATOM 7628 C C . GLY A 1 1016 ? 21.768 3.679 -34.261 1.00 97.81 1016 GLY A C 1
ATOM 7629 O O . GLY A 1 1016 ? 21.085 3.535 -35.285 1.00 97.81 1016 GLY A O 1
ATOM 7630 N N . PRO A 1 1017 ? 21.251 4.273 -33.166 1.00 98.12 1017 PRO A N 1
ATOM 7631 C CA . PRO A 1 1017 ? 19.876 4.770 -33.095 1.00 98.12 1017 PRO A CA 1
ATOM 7632 C C . PRO A 1 1017 ? 19.477 5.709 -34.237 1.00 98.12 1017 PRO A C 1
ATOM 7634 O O . PRO A 1 1017 ? 18.358 5.601 -34.749 1.00 98.12 1017 PRO A O 1
ATOM 7637 N N . LYS A 1 1018 ? 20.376 6.597 -34.672 1.00 98.31 1018 LYS A N 1
ATOM 7638 C CA . LYS A 1 1018 ? 20.128 7.546 -35.765 1.00 98.31 1018 LYS A CA 1
ATOM 7639 C C . LYS A 1 1018 ? 20.703 7.073 -37.097 1.00 98.31 1018 LYS A C 1
ATOM 7641 O O . LYS A 1 1018 ? 20.105 7.373 -38.128 1.00 98.31 1018 LYS A O 1
ATOM 7646 N N . GLY A 1 1019 ? 21.832 6.364 -37.080 1.00 96.69 1019 GLY A N 1
ATOM 7647 C CA . GLY A 1 1019 ? 22.530 5.898 -38.282 1.00 96.69 1019 GLY A CA 1
ATOM 7648 C C . GLY A 1 1019 ? 21.828 4.756 -39.007 1.00 96.69 1019 GLY A C 1
ATOM 7649 O O . GLY A 1 1019 ? 21.724 4.798 -40.233 1.00 96.69 1019 GLY A O 1
ATOM 7650 N N . GLY A 1 1020 ? 21.303 3.781 -38.252 1.00 95.31 1020 GLY A N 1
ATOM 7651 C CA . GLY A 1 1020 ? 20.639 2.589 -38.794 1.00 95.31 1020 GLY A CA 1
ATOM 7652 C C . GLY A 1 1020 ? 19.508 2.933 -39.765 1.00 95.31 1020 GLY A C 1
ATOM 7653 O O . GLY A 1 1020 ? 19.601 2.569 -40.939 1.00 95.31 1020 GLY A O 1
ATOM 7654 N N . PRO A 1 1021 ? 18.492 3.729 -39.359 1.00 95.50 1021 PRO A N 1
ATOM 7655 C CA . PRO A 1 1021 ? 18.117 4.166 -38.003 1.00 95.50 1021 PRO A CA 1
ATOM 7656 C C . PRO A 1 1021 ? 17.364 3.085 -37.212 1.00 95.50 1021 PRO A C 1
ATOM 7658 O O . PRO A 1 1021 ? 16.945 2.074 -37.759 1.00 95.50 1021 PRO A O 1
ATOM 7661 N N . GLY A 1 1022 ? 17.116 3.322 -35.923 1.00 95.94 1022 GLY A N 1
ATOM 7662 C CA . GLY A 1 1022 ? 16.373 2.386 -35.070 1.00 95.94 1022 GLY A CA 1
ATOM 7663 C C . GLY A 1 1022 ? 17.245 1.335 -34.388 1.00 95.94 1022 GLY A C 1
ATOM 7664 O O . GLY A 1 1022 ? 16.711 0.414 -33.774 1.00 95.94 1022 GLY A O 1
ATOM 7665 N N . MET A 1 1023 ? 18.571 1.493 -34.458 1.00 97.62 1023 MET A N 1
ATOM 7666 C CA . MET A 1 1023 ? 19.551 0.627 -33.805 1.00 97.62 1023 MET A CA 1
ATOM 7667 C C . MET A 1 1023 ? 19.291 -0.869 -34.092 1.00 97.62 1023 MET A C 1
ATOM 7669 O O . MET A 1 1023 ? 18.959 -1.618 -33.159 1.00 97.62 1023 MET A O 1
ATOM 7673 N N . PRO A 1 1024 ? 19.322 -1.312 -35.365 1.00 94.75 1024 PRO A N 1
ATOM 7674 C CA . PRO A 1 1024 ? 18.991 -2.686 -35.732 1.00 94.75 1024 PRO A CA 1
ATOM 7675 C C . PRO A 1 1024 ? 19.839 -3.721 -34.981 1.00 94.75 1024 PRO A C 1
ATOM 7677 O O . PRO A 1 1024 ? 20.983 -3.477 -34.591 1.00 94.75 1024 PRO A O 1
ATOM 7680 N N . GLU A 1 1025 ? 19.236 -4.885 -34.731 1.00 91.06 1025 GLU A N 1
ATOM 7681 C CA . GLU A 1 1025 ? 19.929 -6.039 -34.165 1.00 91.06 1025 GLU A CA 1
ATOM 7682 C C . GLU A 1 1025 ? 20.419 -6.951 -35.288 1.00 91.06 1025 GLU A C 1
ATOM 7684 O O . GLU A 1 1025 ? 19.620 -7.501 -36.039 1.00 91.06 1025 GLU A O 1
ATOM 7689 N N . MET A 1 1026 ? 21.735 -7.114 -35.392 1.00 88.88 1026 MET A N 1
ATOM 7690 C CA . MET A 1 1026 ? 22.392 -7.888 -36.443 1.00 88.88 1026 MET A CA 1
ATOM 7691 C C . MET A 1 1026 ? 22.725 -9.294 -35.934 1.00 88.88 1026 MET A C 1
ATOM 7693 O O . MET A 1 1026 ? 23.618 -9.486 -35.099 1.00 88.88 1026 MET A O 1
ATOM 7697 N N . LEU A 1 1027 ? 21.990 -10.298 -36.415 1.00 82.56 1027 LEU A N 1
ATOM 7698 C CA . LEU A 1 1027 ? 22.274 -11.721 -36.170 1.00 82.56 1027 LEU A CA 1
ATOM 7699 C C . LEU A 1 1027 ? 22.890 -12.407 -37.391 1.00 82.56 1027 LEU A C 1
ATOM 7701 O O . LEU A 1 1027 ? 23.609 -13.396 -37.231 1.00 82.56 1027 LEU A O 1
ATOM 7705 N N . THR A 1 1028 ? 22.615 -11.914 -38.600 1.00 78.88 1028 THR A N 1
ATOM 7706 C CA . THR A 1 1028 ? 23.084 -12.540 -39.840 1.00 78.88 1028 THR A CA 1
ATOM 7707 C C . THR A 1 1028 ? 24.603 -12.502 -39.895 1.00 78.88 1028 THR A C 1
ATOM 7709 O O . THR A 1 1028 ? 25.224 -13.552 -40.055 1.00 78.88 1028 THR A O 1
ATOM 7712 N N . CYS A 1 1029 ? 25.214 -11.341 -39.631 1.00 83.50 1029 CYS A N 1
ATOM 7713 C CA . CYS A 1 1029 ? 26.671 -11.216 -39.552 1.00 83.50 1029 CYS A CA 1
ATOM 7714 C C . CYS A 1 1029 ? 27.309 -12.161 -38.532 1.00 83.50 1029 CYS A C 1
ATOM 7716 O O . CYS A 1 1029 ? 28.279 -12.852 -38.843 1.00 83.50 1029 CYS A O 1
ATOM 7718 N N . THR A 1 1030 ? 26.775 -12.223 -37.311 1.00 83.56 1030 THR A N 1
ATOM 7719 C CA . THR A 1 1030 ? 27.374 -13.063 -36.269 1.00 83.56 1030 THR A CA 1
ATOM 7720 C C . THR A 1 1030 ? 27.192 -14.548 -36.574 1.00 83.56 1030 THR A C 1
ATOM 7722 O O . THR A 1 1030 ? 28.128 -15.325 -36.397 1.00 83.56 1030 THR A O 1
ATOM 7725 N N . SER A 1 1031 ? 26.036 -14.951 -37.104 1.00 78.19 1031 SER A N 1
ATOM 7726 C CA . SER A 1 1031 ? 25.767 -16.336 -37.512 1.00 78.19 1031 SER A CA 1
ATOM 7727 C C . SER A 1 1031 ? 26.615 -16.761 -38.711 1.00 78.19 1031 SER A C 1
ATOM 7729 O O . SER A 1 1031 ? 27.093 -17.893 -38.738 1.00 78.19 1031 SER A O 1
ATOM 7731 N N . ALA A 1 1032 ? 26.850 -15.863 -39.672 1.00 79.50 1032 ALA A N 1
ATOM 7732 C CA . ALA A 1 1032 ? 27.705 -16.121 -40.827 1.00 79.50 1032 ALA A CA 1
ATOM 7733 C C . ALA A 1 1032 ? 29.168 -16.328 -40.407 1.00 79.50 1032 ALA A C 1
ATOM 7735 O O . ALA A 1 1032 ? 29.790 -17.304 -40.820 1.00 79.50 1032 ALA A O 1
ATOM 7736 N N . ILE A 1 1033 ? 29.690 -15.489 -39.505 1.00 84.50 1033 ILE A N 1
ATOM 7737 C CA . ILE A 1 1033 ? 31.036 -15.648 -38.929 1.00 84.50 1033 ILE A CA 1
ATOM 7738 C C . ILE A 1 1033 ? 31.168 -16.972 -38.160 1.00 84.50 1033 ILE A C 1
ATOM 7740 O O . ILE A 1 1033 ? 32.178 -17.668 -38.299 1.00 84.50 1033 ILE A O 1
ATOM 7744 N N . MET A 1 1034 ? 30.146 -17.357 -37.382 1.00 80.25 1034 MET A N 1
ATOM 7745 C CA . MET A 1 1034 ? 30.125 -18.651 -36.684 1.00 80.25 1034 MET A CA 1
ATOM 7746 C C . MET A 1 1034 ? 30.077 -19.828 -37.665 1.00 80.25 1034 MET A C 1
ATOM 7748 O O . MET A 1 1034 ? 30.847 -20.775 -37.517 1.00 80.25 1034 MET A O 1
ATOM 7752 N N . GLY A 1 1035 ? 29.213 -19.761 -38.682 1.00 75.31 1035 GLY A N 1
ATOM 7753 C CA . GLY A 1 1035 ? 29.090 -20.783 -39.725 1.00 75.31 1035 GLY A CA 1
ATOM 7754 C C . GLY A 1 1035 ? 30.362 -20.948 -40.560 1.00 75.31 1035 GLY A C 1
ATOM 7755 O O . GLY A 1 1035 ? 30.698 -22.067 -40.934 1.00 75.31 1035 GLY A O 1
ATOM 7756 N N . ALA A 1 1036 ? 31.109 -19.860 -40.775 1.00 77.81 1036 ALA A N 1
ATOM 7757 C CA . ALA A 1 1036 ? 32.413 -19.858 -41.439 1.00 77.81 1036 ALA A CA 1
ATOM 7758 C C . ALA A 1 1036 ? 33.569 -20.365 -40.550 1.00 77.81 1036 ALA A C 1
ATOM 7760 O O . ALA A 1 1036 ? 34.699 -20.479 -41.020 1.00 77.81 1036 ALA A O 1
ATOM 7761 N N . GLY A 1 1037 ? 33.318 -20.658 -39.268 1.00 82.00 1037 GLY A N 1
ATOM 7762 C CA . GLY A 1 1037 ? 34.334 -21.146 -38.331 1.00 82.00 1037 GLY A CA 1
ATOM 7763 C C . GLY A 1 1037 ? 35.294 -20.075 -37.801 1.00 82.00 1037 GLY A C 1
ATOM 7764 O O . GLY A 1 1037 ? 36.295 -20.423 -37.183 1.00 82.00 1037 GLY A O 1
ATOM 7765 N N . LEU A 1 1038 ? 34.998 -18.784 -37.996 1.00 84.31 1038 LEU A N 1
ATOM 7766 C CA . LEU A 1 1038 ? 35.856 -17.660 -37.585 1.00 84.31 1038 LEU A CA 1
ATOM 7767 C C . LEU A 1 1038 ? 35.509 -17.091 -36.198 1.00 84.31 1038 LEU A C 1
ATOM 7769 O O . LEU A 1 1038 ? 36.141 -16.144 -35.740 1.00 84.31 1038 LEU A O 1
ATOM 7773 N N . GLY A 1 1039 ? 34.515 -17.655 -35.507 1.00 81.00 1039 GLY A N 1
ATOM 7774 C CA . GLY A 1 1039 ? 33.929 -17.073 -34.295 1.00 81.00 1039 GLY A CA 1
ATOM 7775 C C . GLY A 1 1039 ? 34.891 -16.765 -33.140 1.00 81.00 1039 GLY A C 1
ATOM 7776 O O . GLY A 1 1039 ? 34.686 -15.789 -32.426 1.00 81.00 1039 GLY A O 1
ATOM 7777 N N . SER A 1 1040 ? 35.944 -17.566 -32.955 1.00 82.75 1040 SER A N 1
ATOM 7778 C CA . SER A 1 1040 ? 36.984 -17.333 -31.935 1.00 82.75 1040 SER A CA 1
ATOM 7779 C C . SER A 1 1040 ? 38.189 -16.541 -32.447 1.00 82.75 1040 SER A C 1
ATOM 7781 O O . SER A 1 1040 ? 39.100 -16.246 -31.680 1.00 82.75 1040 SER A O 1
ATOM 7783 N N . ASP A 1 1041 ? 38.226 -16.255 -33.746 1.00 87.94 1041 ASP A N 1
ATOM 7784 C CA . ASP A 1 1041 ? 39.393 -15.731 -34.450 1.00 87.94 1041 ASP A CA 1
ATOM 7785 C C . ASP A 1 1041 ? 39.248 -14.251 -34.832 1.00 87.94 1041 ASP A C 1
ATOM 7787 O O . ASP A 1 1041 ? 40.232 -13.636 -35.240 1.00 87.94 1041 ASP A O 1
ATOM 7791 N N . VAL A 1 1042 ? 38.054 -13.669 -34.691 1.00 92.12 1042 VAL A N 1
ATOM 7792 C CA . VAL A 1 1042 ? 37.764 -12.259 -34.989 1.00 92.12 1042 VAL A CA 1
ATOM 7793 C C . VAL A 1 1042 ? 37.022 -11.587 -33.832 1.00 92.12 1042 VAL A C 1
ATOM 7795 O O . VAL A 1 1042 ? 36.365 -12.253 -33.029 1.00 92.12 1042 VAL A O 1
ATOM 7798 N N . ALA A 1 1043 ? 37.092 -10.258 -33.772 1.00 93.44 1043 ALA A N 1
ATOM 7799 C CA . ALA A 1 1043 ? 36.228 -9.439 -32.921 1.00 93.44 1043 ALA A CA 1
ATOM 7800 C C . ALA A 1 1043 ? 35.233 -8.645 -33.776 1.00 93.44 1043 ALA A C 1
ATOM 7802 O O . ALA A 1 1043 ? 35.543 -8.296 -34.913 1.00 93.44 1043 ALA A O 1
ATOM 7803 N N . MET A 1 1044 ? 34.052 -8.349 -33.234 1.00 94.25 1044 MET A N 1
ATOM 7804 C CA . MET A 1 1044 ? 32.988 -7.612 -33.917 1.00 94.25 1044 MET A CA 1
ATOM 7805 C C . MET A 1 1044 ? 32.492 -6.448 -33.064 1.00 94.25 1044 MET A C 1
ATOM 7807 O O . MET A 1 1044 ? 32.117 -6.631 -31.905 1.00 94.25 1044 MET A O 1
ATOM 7811 N N . LEU A 1 1045 ? 32.486 -5.253 -33.649 1.00 96.56 1045 LEU A N 1
ATOM 7812 C CA . LEU A 1 1045 ? 32.157 -3.993 -32.995 1.00 96.56 1045 LEU A CA 1
ATOM 7813 C C . LEU A 1 1045 ? 31.086 -3.259 -33.799 1.00 96.56 1045 LEU A C 1
ATOM 7815 O O . LEU A 1 1045 ? 31.144 -3.222 -35.029 1.00 96.56 1045 LEU A O 1
ATOM 7819 N N . THR A 1 1046 ? 30.130 -2.647 -33.107 1.00 97.69 1046 THR A N 1
ATOM 7820 C CA . THR A 1 1046 ? 29.109 -1.814 -33.746 1.00 97.69 1046 THR A CA 1
ATOM 7821 C C . THR A 1 1046 ? 28.552 -0.733 -32.820 1.00 97.69 1046 THR A C 1
ATOM 7823 O O . THR A 1 1046 ? 28.501 -0.899 -31.597 1.00 97.69 1046 THR A O 1
ATOM 7826 N N . ASP A 1 1047 ? 28.105 0.376 -33.410 1.00 98.00 1047 ASP A N 1
ATOM 7827 C CA . ASP A 1 1047 ? 27.234 1.361 -32.759 1.00 98.00 1047 ASP A CA 1
ATOM 7828 C C . ASP A 1 1047 ? 25.761 0.903 -32.690 1.00 98.00 1047 ASP A C 1
ATOM 7830 O O . ASP A 1 1047 ? 24.985 1.448 -31.903 1.00 98.00 1047 ASP A O 1
ATOM 7834 N N . GLY A 1 1048 ? 25.393 -0.136 -33.446 1.00 96.50 1048 GLY A N 1
ATOM 7835 C CA . GLY A 1 1048 ? 24.122 -0.851 -33.360 1.00 96.50 1048 GLY A CA 1
ATOM 7836 C C . GLY A 1 1048 ? 24.101 -1.946 -32.293 1.00 96.50 1048 GLY A C 1
ATOM 7837 O O . GLY A 1 1048 ? 24.669 -1.805 -31.202 1.00 96.50 1048 GLY A O 1
ATOM 7838 N N . ARG A 1 1049 ? 23.420 -3.062 -32.583 1.00 95.00 1049 ARG A N 1
ATOM 7839 C CA . ARG A 1 1049 ? 23.281 -4.202 -31.659 1.00 95.00 1049 ARG A CA 1
ATOM 7840 C C . ARG A 1 1049 ? 23.629 -5.506 -32.363 1.00 95.00 1049 ARG A C 1
ATOM 7842 O O . ARG A 1 1049 ? 23.304 -5.692 -33.528 1.00 95.00 1049 ARG A O 1
ATOM 7849 N N . PHE A 1 1050 ? 24.227 -6.439 -31.631 1.00 89.56 1050 PHE A N 1
ATOM 7850 C CA . PHE A 1 1050 ? 24.404 -7.815 -32.090 1.00 89.56 1050 PHE A CA 1
ATOM 7851 C C . PHE A 1 1050 ? 23.472 -8.746 -31.330 1.00 89.56 1050 PHE A C 1
ATOM 7853 O O . PHE A 1 1050 ? 23.298 -8.600 -30.118 1.00 89.56 1050 PHE A O 1
ATOM 7860 N N . SER A 1 1051 ? 22.919 -9.736 -32.029 1.00 75.75 1051 SER A N 1
ATOM 7861 C CA . SER A 1 1051 ? 22.106 -10.757 -31.375 1.00 75.75 1051 SER A CA 1
ATOM 7862 C C . SER A 1 1051 ? 22.972 -11.821 -30.699 1.00 75.75 1051 SER A C 1
ATOM 7864 O O . SER A 1 1051 ? 23.996 -12.248 -31.232 1.00 75.75 1051 SER A O 1
ATOM 7866 N N . GLY A 1 1052 ? 22.557 -12.268 -29.511 1.00 61.81 1052 GLY A N 1
ATOM 7867 C CA . GLY A 1 1052 ? 23.369 -13.076 -28.591 1.00 61.81 1052 GLY A CA 1
ATOM 7868 C C . GLY A 1 1052 ? 23.617 -14.541 -28.981 1.00 61.81 1052 GLY A C 1
ATOM 7869 O O . GLY A 1 1052 ? 24.082 -15.298 -28.131 1.00 61.81 1052 GLY A O 1
ATOM 7870 N N . GLY A 1 1053 ? 23.298 -14.964 -30.209 1.00 56.84 1053 GLY A N 1
ATOM 7871 C CA . GLY A 1 1053 ? 23.422 -16.350 -30.698 1.00 56.84 1053 GLY A CA 1
ATOM 7872 C C . GLY A 1 1053 ? 24.853 -16.836 -30.979 1.00 56.84 1053 GLY A C 1
ATOM 7873 O O . GLY A 1 1053 ? 25.034 -17.918 -31.533 1.00 56.84 1053 GLY A O 1
ATOM 7874 N N . SER A 1 1054 ? 25.861 -16.045 -30.623 1.00 62.03 1054 SER A N 1
ATOM 7875 C CA . SER A 1 1054 ? 27.256 -16.187 -31.036 1.00 62.03 1054 SER A CA 1
ATOM 7876 C C . SER A 1 1054 ? 28.209 -16.018 -29.839 1.00 62.03 1054 SER A C 1
ATOM 7878 O O . SER A 1 1054 ? 27.894 -15.350 -28.853 1.00 62.03 1054 SER A O 1
ATOM 7880 N N . HIS A 1 1055 ? 29.372 -16.673 -29.890 1.00 67.19 1055 HIS A N 1
ATOM 7881 C CA . HIS A 1 1055 ? 30.415 -16.647 -28.855 1.00 67.19 1055 HIS A CA 1
ATOM 7882 C C . HIS A 1 1055 ? 31.711 -16.000 -29.381 1.00 67.19 1055 HIS A C 1
ATOM 7884 O O . HIS A 1 1055 ? 32.228 -16.429 -30.403 1.00 67.19 1055 HIS A O 1
ATOM 7890 N N . GLY A 1 1056 ? 32.251 -14.989 -28.696 1.00 76.56 1056 GLY A N 1
ATOM 7891 C CA . GLY A 1 1056 ? 33.420 -14.218 -29.149 1.00 76.56 1056 GLY A CA 1
ATOM 7892 C C . GLY A 1 1056 ? 33.428 -12.798 -28.569 1.00 76.56 1056 GLY A C 1
ATOM 7893 O O . GLY A 1 1056 ? 32.546 -12.451 -27.781 1.00 76.56 1056 GLY A O 1
ATOM 7894 N N . PHE A 1 1057 ? 34.385 -11.957 -28.976 1.00 86.62 1057 PHE A N 1
ATOM 7895 C CA . PHE A 1 1057 ? 34.376 -10.523 -28.650 1.00 86.62 1057 PHE A CA 1
ATOM 7896 C C . PHE A 1 1057 ? 33.350 -9.787 -29.514 1.00 86.62 1057 PHE A C 1
ATOM 7898 O O . PHE A 1 1057 ? 33.680 -9.246 -30.567 1.00 86.62 1057 PHE A O 1
ATOM 7905 N N . ILE A 1 1058 ? 32.095 -9.801 -29.071 1.00 90.00 1058 ILE A N 1
ATOM 7906 C CA . ILE A 1 1058 ? 30.958 -9.207 -29.776 1.00 90.00 1058 ILE A CA 1
ATOM 7907 C C . ILE A 1 1058 ? 30.430 -8.046 -28.940 1.00 90.00 1058 ILE A C 1
ATOM 7909 O O . ILE A 1 1058 ? 29.900 -8.238 -27.841 1.00 90.00 1058 ILE A O 1
ATOM 7913 N N . ILE A 1 1059 ? 30.629 -6.837 -29.456 1.00 93.88 1059 ILE A N 1
ATOM 7914 C CA . ILE A 1 1059 ? 30.455 -5.588 -28.722 1.00 93.88 1059 ILE A CA 1
ATOM 7915 C C . ILE A 1 1059 ? 29.499 -4.693 -29.502 1.00 93.88 1059 ILE A C 1
ATOM 7917 O O . ILE A 1 1059 ? 29.775 -4.320 -30.641 1.00 93.88 1059 ILE A O 1
ATOM 7921 N N . GLY A 1 1060 ? 28.380 -4.343 -28.877 1.00 95.62 1060 GLY A N 1
ATOM 7922 C CA . GLY A 1 1060 ? 27.418 -3.390 -29.423 1.00 95.62 1060 GLY A CA 1
ATOM 7923 C C . GLY A 1 1060 ? 27.328 -2.128 -28.577 1.00 95.62 1060 GLY A C 1
ATOM 7924 O O . GLY A 1 1060 ? 28.011 -1.977 -27.560 1.00 95.62 1060 GLY A O 1
ATOM 7925 N N . HIS A 1 1061 ? 26.414 -1.243 -28.962 1.00 97.38 1061 HIS A N 1
ATOM 7926 C CA . HIS A 1 1061 ? 26.063 -0.037 -28.213 1.00 97.38 1061 HIS A CA 1
ATOM 7927 C C . HIS A 1 1061 ? 27.234 0.951 -28.082 1.00 97.38 1061 HIS A C 1
ATOM 7929 O O . HIS A 1 1061 ? 27.270 1.730 -27.127 1.00 97.38 1061 HIS A O 1
ATOM 7935 N N . ILE A 1 1062 ? 28.208 0.915 -28.999 1.00 98.38 1062 ILE A N 1
ATOM 7936 C CA . ILE A 1 1062 ? 29.335 1.852 -28.975 1.00 98.38 1062 ILE A CA 1
ATOM 7937 C C . ILE A 1 1062 ? 28.802 3.279 -29.084 1.00 98.38 1062 ILE A C 1
ATOM 7939 O O . ILE A 1 1062 ? 28.143 3.638 -30.058 1.00 98.38 1062 ILE A O 1
ATOM 7943 N N . THR A 1 1063 ? 29.082 4.075 -28.051 1.00 97.81 1063 THR A N 1
ATOM 7944 C CA . THR A 1 1063 ? 28.535 5.422 -27.898 1.00 97.81 1063 THR A CA 1
ATOM 7945 C C . THR A 1 1063 ? 29.657 6.454 -27.702 1.00 97.81 1063 THR A C 1
ATOM 7947 O O . THR A 1 1063 ? 30.559 6.218 -26.885 1.00 97.81 1063 THR A O 1
ATOM 7950 N N . PRO A 1 1064 ? 29.608 7.620 -28.383 1.00 98.06 1064 PRO A N 1
ATOM 7951 C CA . PRO A 1 1064 ? 28.600 8.053 -29.365 1.00 98.06 1064 PRO A CA 1
ATOM 7952 C C . PRO A 1 1064 ? 28.596 7.241 -30.670 1.00 98.06 1064 PRO A C 1
ATOM 7954 O O . PRO A 1 1064 ? 29.636 6.742 -31.095 1.00 98.06 1064 PRO A O 1
ATOM 7957 N N . GLU A 1 1065 ? 27.427 7.136 -31.312 1.00 98.44 1065 GLU A N 1
ATOM 7958 C CA . GLU A 1 1065 ? 27.269 6.433 -32.595 1.00 98.44 1065 GLU A CA 1
ATOM 7959 C C . GLU A 1 1065 ? 27.945 7.176 -33.763 1.00 98.44 1065 GLU A C 1
ATOM 7961 O O . GLU A 1 1065 ? 28.244 8.374 -33.682 1.00 98.44 1065 GLU A O 1
ATOM 7966 N N . ALA A 1 1066 ? 28.137 6.494 -34.895 1.00 98.38 1066 ALA A N 1
ATOM 7967 C CA . ALA A 1 1066 ? 28.820 7.078 -36.041 1.00 98.38 1066 ALA A CA 1
ATOM 7968 C C . ALA A 1 1066 ? 28.057 8.257 -36.662 1.00 98.38 1066 ALA A C 1
ATOM 7970 O O . ALA A 1 1066 ? 28.667 9.246 -37.058 1.00 98.38 1066 ALA A O 1
ATOM 7971 N N . GLN A 1 1067 ? 26.721 8.200 -36.701 1.00 98.25 1067 GLN A N 1
ATOM 7972 C CA . GLN A 1 1067 ? 25.870 9.230 -37.317 1.00 98.25 1067 GLN A CA 1
ATOM 7973 C C . GLN A 1 1067 ? 25.991 10.614 -36.656 1.00 98.25 1067 GLN A C 1
ATOM 7975 O O . GLN A 1 1067 ? 25.651 11.621 -37.282 1.00 98.25 1067 GLN A O 1
ATOM 7980 N N . VAL A 1 1068 ? 26.471 10.676 -35.409 1.00 97.31 1068 VAL A N 1
ATOM 7981 C CA . VAL A 1 1068 ? 26.704 11.923 -34.658 1.00 97.31 1068 VAL A CA 1
ATOM 7982 C C . VAL A 1 1068 ? 28.191 12.270 -34.522 1.00 97.31 1068 VAL A C 1
ATOM 7984 O O . VAL A 1 1068 ? 28.541 13.172 -33.766 1.00 97.31 1068 VAL A O 1
ATOM 7987 N N . GLY A 1 1069 ? 29.065 11.576 -35.258 1.00 97.06 1069 GLY A N 1
ATOM 7988 C CA . GLY A 1 1069 ? 30.503 11.845 -35.285 1.00 97.06 1069 GLY A CA 1
ATOM 7989 C C . GLY A 1 1069 ? 31.270 11.230 -34.116 1.00 97.06 1069 GLY A C 1
ATOM 7990 O O . GLY A 1 1069 ? 32.337 11.729 -33.758 1.00 97.06 1069 GLY A O 1
ATOM 7991 N N . GLY A 1 1070 ? 30.740 10.167 -33.500 1.00 97.31 1070 GLY A N 1
ATOM 7992 C CA . GLY A 1 1070 ? 31.461 9.418 -32.474 1.00 97.31 1070 GLY A CA 1
ATOM 7993 C C . GLY A 1 1070 ? 32.765 8.800 -33.001 1.00 97.31 1070 GLY A C 1
ATOM 7994 O O . GLY A 1 1070 ? 32.914 8.625 -34.212 1.00 97.31 1070 GLY A O 1
ATOM 7995 N N . PRO A 1 1071 ? 33.714 8.418 -32.124 1.00 97.56 1071 PRO A N 1
ATOM 7996 C CA . PRO A 1 1071 ? 35.029 7.920 -32.547 1.00 97.56 1071 PRO A CA 1
ATOM 7997 C C . PRO A 1 1071 ? 34.986 6.743 -33.533 1.00 97.56 1071 PRO A C 1
ATOM 7999 O O . PRO A 1 1071 ? 35.843 6.648 -34.409 1.00 97.56 1071 PRO A O 1
ATOM 8002 N N . ILE A 1 1072 ? 33.961 5.890 -33.457 1.00 97.94 1072 ILE A N 1
ATOM 8003 C CA . ILE A 1 1072 ? 33.728 4.786 -34.401 1.00 97.94 1072 ILE A CA 1
ATOM 8004 C C . ILE A 1 1072 ? 33.542 5.256 -35.866 1.00 97.94 1072 ILE A C 1
ATOM 8006 O O . ILE A 1 1072 ? 33.940 4.552 -36.796 1.00 97.94 1072 ILE A O 1
ATOM 8010 N N . ALA A 1 1073 ? 33.040 6.477 -36.105 1.00 98.00 1073 ALA A N 1
ATOM 8011 C CA . ALA A 1 1073 ? 32.953 7.086 -37.443 1.00 98.00 1073 ALA A CA 1
ATOM 8012 C C . ALA A 1 1073 ? 34.316 7.451 -38.050 1.00 98.00 1073 ALA A C 1
ATOM 8014 O O . ALA A 1 1073 ? 34.414 7.698 -39.251 1.00 98.00 1073 ALA A O 1
ATOM 8015 N N . LEU A 1 1074 ? 35.361 7.527 -37.224 1.00 97.62 1074 LEU A N 1
ATOM 8016 C CA . LEU A 1 1074 ? 36.679 8.042 -37.607 1.00 97.62 1074 LEU A CA 1
ATOM 8017 C C . LEU A 1 1074 ? 37.698 6.925 -37.857 1.00 97.62 1074 LEU A C 1
ATOM 8019 O O . LEU A 1 1074 ? 38.779 7.183 -38.393 1.00 97.62 1074 LEU A O 1
ATOM 8023 N N . VAL A 1 1075 ? 37.358 5.692 -37.475 1.00 97.19 1075 VAL A N 1
ATOM 8024 C CA . VAL A 1 1075 ? 38.188 4.508 -37.712 1.00 97.19 1075 VAL A CA 1
ATOM 8025 C C . VAL A 1 1075 ? 38.236 4.211 -39.208 1.00 97.19 1075 VAL A C 1
ATOM 8027 O O . VAL A 1 1075 ? 37.223 4.308 -39.909 1.00 97.19 1075 VAL A O 1
ATOM 8030 N N . GLN A 1 1076 ? 39.417 3.851 -39.694 1.00 96.88 1076 GLN A N 1
ATOM 8031 C CA . GLN A 1 1076 ? 39.669 3.447 -41.071 1.00 96.88 1076 GLN A CA 1
ATOM 8032 C C . GLN A 1 1076 ? 40.152 1.994 -41.100 1.00 96.88 1076 GLN A C 1
ATOM 8034 O O . GLN A 1 1076 ? 40.789 1.518 -40.159 1.00 96.88 1076 GLN A O 1
ATOM 8039 N N . SER A 1 1077 ? 39.849 1.277 -42.184 1.00 96.94 1077 SER A N 1
ATOM 8040 C CA . SER A 1 1077 ? 40.399 -0.065 -42.392 1.00 96.94 1077 SER A CA 1
ATOM 8041 C C . SER A 1 1077 ? 41.929 -0.004 -42.375 1.00 96.94 1077 SER A C 1
ATOM 8043 O O . SER A 1 1077 ? 42.513 0.837 -43.055 1.00 96.94 1077 SER A O 1
ATOM 8045 N N . GLY A 1 1078 ? 42.568 -0.875 -41.593 1.00 95.56 1078 GLY A N 1
ATOM 8046 C CA . GLY A 1 1078 ? 44.012 -0.825 -41.332 1.00 95.56 1078 GLY A CA 1
ATOM 8047 C C . GLY A 1 1078 ? 44.398 -0.311 -39.939 1.00 95.56 1078 GLY A C 1
ATOM 8048 O O . GLY A 1 1078 ? 45.488 -0.626 -39.462 1.00 95.56 1078 GLY A O 1
ATOM 8049 N N . ASP A 1 1079 ? 43.525 0.433 -39.252 1.00 97.81 1079 ASP A N 1
ATOM 8050 C CA . ASP A 1 1079 ? 43.796 0.885 -37.882 1.00 97.81 1079 ASP A CA 1
ATOM 8051 C C . ASP A 1 1079 ? 43.874 -0.311 -36.912 1.00 97.81 1079 ASP A C 1
ATOM 8053 O O . ASP A 1 1079 ? 43.135 -1.282 -37.041 1.00 97.81 1079 ASP A O 1
ATOM 8057 N N . ILE A 1 1080 ? 44.742 -0.253 -35.900 1.00 98.00 1080 ILE A N 1
ATOM 8058 C CA . ILE A 1 1080 ? 44.880 -1.315 -34.896 1.00 98.00 1080 ILE A CA 1
ATOM 8059 C C . ILE A 1 1080 ? 43.964 -1.031 -33.712 1.00 98.00 1080 ILE A C 1
ATOM 8061 O O . ILE A 1 1080 ? 44.163 -0.054 -32.983 1.00 98.00 1080 ILE A O 1
ATOM 8065 N N . VAL A 1 1081 ? 43.012 -1.930 -33.478 1.00 97.94 1081 VAL A N 1
ATOM 8066 C CA . VAL A 1 1081 ? 42.063 -1.862 -32.363 1.00 97.94 1081 VAL A CA 1
ATOM 8067 C C . VAL A 1 1081 ? 42.427 -2.905 -31.316 1.00 97.94 1081 VAL A C 1
ATOM 8069 O O . VAL A 1 1081 ? 42.734 -4.055 -31.634 1.00 97.94 1081 VAL A O 1
ATOM 8072 N N . GLU A 1 1082 ? 42.405 -2.486 -30.058 1.00 97.31 1082 GLU A N 1
ATOM 8073 C CA . GLU A 1 1082 ? 42.700 -3.312 -28.895 1.00 97.31 1082 GLU A CA 1
ATOM 8074 C C . GLU A 1 1082 ? 41.496 -3.340 -27.950 1.00 97.31 1082 GLU A C 1
ATOM 8076 O O . GLU A 1 1082 ? 40.961 -2.297 -27.578 1.00 97.31 1082 GLU A O 1
ATOM 8081 N N . ILE A 1 1083 ? 41.075 -4.546 -27.572 1.00 96.19 1083 ILE A N 1
ATOM 8082 C CA . ILE A 1 1083 ? 39.976 -4.825 -26.649 1.00 96.19 1083 ILE A CA 1
ATOM 8083 C C . ILE A 1 1083 ? 40.580 -5.474 -25.406 1.00 96.19 1083 ILE A C 1
ATOM 8085 O O . ILE A 1 1083 ? 41.188 -6.542 -25.488 1.00 96.19 1083 ILE A O 1
ATOM 8089 N N . ASP A 1 1084 ? 40.392 -4.843 -24.252 1.00 94.12 1084 ASP A N 1
ATOM 8090 C CA . ASP A 1 1084 ? 40.880 -5.305 -22.955 1.00 94.12 1084 ASP A CA 1
ATOM 8091 C C . ASP A 1 1084 ? 39.693 -5.452 -21.992 1.00 94.12 1084 ASP A C 1
ATOM 8093 O O . ASP A 1 1084 ? 39.191 -4.476 -21.432 1.00 94.12 1084 ASP A O 1
ATOM 8097 N N . ALA A 1 1085 ? 39.238 -6.691 -21.793 1.00 88.06 1085 ALA A N 1
ATOM 8098 C CA . ALA A 1 1085 ? 38.129 -7.019 -20.896 1.00 88.06 1085 ALA A CA 1
ATOM 8099 C C . ALA A 1 1085 ? 38.544 -7.080 -19.411 1.00 88.06 1085 ALA A C 1
ATOM 8101 O O . ALA A 1 1085 ? 37.694 -7.320 -18.556 1.00 88.06 1085 ALA A O 1
ATOM 8102 N N . VAL A 1 1086 ? 39.834 -6.888 -19.093 1.00 87.75 1086 VAL A N 1
ATOM 8103 C CA . VAL A 1 1086 ? 40.325 -6.724 -17.712 1.00 87.75 1086 VAL A CA 1
ATOM 8104 C C . VAL A 1 1086 ? 40.244 -5.261 -17.302 1.00 87.75 1086 VAL A C 1
ATOM 8106 O O . VAL A 1 1086 ? 39.803 -4.953 -16.200 1.00 87.75 1086 VAL A O 1
ATOM 8109 N N . LYS A 1 1087 ? 40.658 -4.353 -18.193 1.00 91.38 1087 LYS A N 1
ATOM 8110 C CA . LYS A 1 1087 ? 40.573 -2.901 -17.975 1.00 91.38 1087 LYS A CA 1
ATOM 8111 C C . LYS A 1 1087 ? 39.223 -2.306 -18.371 1.00 91.38 1087 LYS A C 1
ATOM 8113 O O . LYS A 1 1087 ? 39.033 -1.108 -18.185 1.00 91.38 1087 LYS A O 1
ATOM 8118 N N . ASN A 1 1088 ? 38.329 -3.114 -18.942 1.00 93.25 1088 ASN A N 1
ATOM 8119 C CA . ASN A 1 1088 ? 37.057 -2.694 -19.522 1.00 93.25 1088 ASN A CA 1
ATOM 8120 C C . ASN A 1 1088 ? 37.225 -1.599 -20.598 1.00 93.25 1088 ASN A C 1
ATOM 8122 O O . ASN A 1 1088 ? 36.572 -0.554 -20.553 1.00 93.25 1088 ASN A O 1
ATOM 8126 N N . ARG A 1 1089 ? 38.132 -1.814 -21.567 1.00 96.19 1089 ARG A N 1
ATOM 8127 C CA . ARG A 1 1089 ? 38.492 -0.826 -22.602 1.00 96.19 1089 ARG A CA 1
ATOM 8128 C C . ARG A 1 1089 ? 38.478 -1.356 -24.038 1.00 96.19 1089 ARG A C 1
ATOM 8130 O O . ARG A 1 1089 ? 38.752 -2.525 -24.284 1.00 96.19 1089 ARG A O 1
ATOM 8137 N N . ILE A 1 1090 ? 38.216 -0.447 -24.972 1.00 97.06 1090 ILE A N 1
ATOM 8138 C CA . ILE A 1 1090 ? 38.304 -0.569 -26.425 1.00 97.06 1090 ILE A CA 1
ATOM 8139 C C . ILE A 1 1090 ? 39.017 0.687 -26.925 1.00 97.06 1090 ILE A C 1
ATOM 8141 O O . ILE A 1 1090 ? 38.496 1.803 -26.813 1.00 97.06 1090 ILE A O 1
ATOM 8145 N N . ASP A 1 1091 ? 40.215 0.507 -27.465 1.00 97.50 1091 ASP A N 1
ATOM 8146 C CA . ASP A 1 1091 ? 41.061 1.608 -27.904 1.00 97.50 1091 ASP A CA 1
ATOM 8147 C C . ASP A 1 1091 ? 41.553 1.389 -29.343 1.00 97.50 1091 ASP A C 1
ATOM 8149 O O . ASP A 1 1091 ? 42.047 0.320 -29.701 1.00 97.50 1091 ASP A O 1
ATOM 8153 N N . VAL A 1 1092 ? 41.470 2.429 -30.172 1.00 96.56 1092 VAL A N 1
ATOM 8154 C CA . VAL A 1 1092 ? 42.262 2.550 -31.402 1.00 96.56 1092 VAL A CA 1
ATOM 8155 C C . VAL A 1 1092 ? 43.674 2.940 -30.981 1.00 96.56 1092 VAL A C 1
ATOM 8157 O O . VAL A 1 1092 ? 43.876 4.015 -30.418 1.00 96.56 1092 VAL A O 1
ATOM 8160 N N . THR A 1 1093 ? 44.647 2.059 -31.203 1.00 95.38 1093 THR A N 1
ATOM 8161 C CA . THR A 1 1093 ? 46.011 2.197 -30.659 1.00 95.38 1093 THR A CA 1
ATOM 8162 C C . THR A 1 1093 ? 47.047 2.639 -31.688 1.00 95.38 1093 THR A C 1
ATOM 8164 O O . THR A 1 1093 ? 48.097 3.145 -31.302 1.00 95.38 1093 THR A O 1
ATOM 8167 N N . SER A 1 1094 ? 46.772 2.482 -32.987 1.00 94.50 1094 SER A N 1
ATOM 8168 C CA . SER A 1 1094 ? 47.683 2.916 -34.060 1.00 94.50 1094 SER A CA 1
ATOM 8169 C C . SER A 1 1094 ? 47.559 4.394 -34.430 1.00 94.50 1094 SER A C 1
ATOM 8171 O O . SER A 1 1094 ? 48.407 4.898 -35.159 1.00 94.50 1094 SER A O 1
ATOM 8173 N N . VAL A 1 1095 ? 46.514 5.079 -33.958 1.00 93.31 1095 VAL A N 1
ATOM 8174 C CA . VAL A 1 1095 ? 46.170 6.450 -34.356 1.00 93.31 1095 VAL A CA 1
ATOM 8175 C C . VAL A 1 1095 ? 46.354 7.387 -33.166 1.00 93.31 1095 VAL A C 1
ATOM 8177 O O . VAL A 1 1095 ? 45.866 7.118 -32.068 1.00 93.31 1095 VAL A O 1
ATOM 8180 N N . SER A 1 1096 ? 47.063 8.497 -33.372 1.00 92.81 1096 SER A N 1
ATOM 8181 C CA . SER A 1 1096 ? 47.279 9.503 -32.322 1.00 92.81 1096 SER A CA 1
ATOM 8182 C C . SER A 1 1096 ? 46.011 10.321 -32.030 1.00 92.81 1096 SER A C 1
ATOM 8184 O O . SER A 1 1096 ? 45.118 10.438 -32.871 1.00 92.81 1096 SER A O 1
ATOM 8186 N N . SER A 1 1097 ? 45.939 10.956 -30.855 1.00 91.88 1097 SER A N 1
ATOM 8187 C CA . SER A 1 1097 ? 44.832 11.863 -30.502 1.00 91.88 1097 SER A CA 1
ATOM 8188 C C . SER A 1 1097 ? 44.693 13.043 -31.470 1.00 91.88 1097 SER A C 1
ATOM 8190 O O . SER A 1 1097 ? 43.576 13.468 -31.775 1.00 91.88 1097 SER A O 1
ATOM 8192 N N . ASP A 1 1098 ? 45.816 13.557 -31.974 1.00 94.44 1098 ASP A N 1
ATOM 8193 C CA . ASP A 1 1098 ? 45.845 14.680 -32.915 1.00 94.44 1098 ASP A CA 1
ATOM 8194 C C . ASP A 1 1098 ? 45.291 14.263 -34.279 1.00 94.44 1098 ASP A C 1
ATOM 8196 O O . ASP A 1 1098 ? 44.498 14.991 -34.879 1.00 94.44 1098 ASP A O 1
ATOM 8200 N N . GLU A 1 1099 ? 45.634 13.057 -34.738 1.00 95.62 1099 GLU A N 1
ATOM 8201 C CA . GLU A 1 1099 ? 45.091 12.495 -35.972 1.00 95.62 1099 GLU A CA 1
ATOM 8202 C C . GLU A 1 1099 ? 43.595 12.185 -35.842 1.00 95.62 1099 GLU A C 1
ATOM 8204 O O . GLU A 1 1099 ? 42.825 12.575 -36.717 1.00 95.62 1099 GLU A O 1
ATOM 8209 N N . MET A 1 1100 ? 43.145 11.588 -34.731 1.00 93.75 1100 MET A N 1
ATOM 8210 C CA . MET A 1 1100 ? 41.710 11.394 -34.465 1.00 93.75 1100 MET A CA 1
ATOM 8211 C C . MET A 1 1100 ? 40.951 12.729 -34.469 1.00 93.75 1100 MET A C 1
ATOM 8213 O O . MET A 1 1100 ? 39.869 12.827 -35.043 1.00 93.75 1100 MET A O 1
ATOM 8217 N N . THR A 1 1101 ? 41.540 13.787 -33.904 1.00 94.88 1101 THR A N 1
ATOM 8218 C CA . THR A 1 1101 ? 40.963 15.141 -33.926 1.00 94.88 1101 THR A CA 1
ATOM 8219 C C . THR A 1 1101 ? 40.916 15.720 -35.344 1.00 94.88 1101 THR A C 1
ATOM 8221 O O . THR A 1 1101 ? 39.939 16.375 -35.715 1.00 94.88 1101 THR A O 1
ATOM 8224 N N . ALA A 1 1102 ? 41.947 15.485 -36.160 1.00 96.69 1102 ALA A N 1
ATOM 8225 C CA . ALA A 1 1102 ? 41.964 15.898 -37.561 1.00 96.69 1102 ALA A CA 1
ATOM 8226 C C . ALA A 1 1102 ? 40.885 15.168 -38.378 1.00 96.69 1102 ALA A C 1
ATOM 8228 O O . ALA A 1 1102 ? 40.139 15.818 -39.112 1.00 96.69 1102 ALA A O 1
ATOM 8229 N N . ARG A 1 1103 ? 40.740 13.848 -38.187 1.00 97.56 1103 ARG A N 1
ATOM 8230 C CA . ARG A 1 1103 ? 39.668 13.043 -38.795 1.00 97.56 1103 ARG A CA 1
ATOM 8231 C C . ARG A 1 1103 ? 38.287 13.545 -38.360 1.00 97.56 1103 ARG A C 1
ATOM 8233 O O . ARG A 1 1103 ? 37.425 13.721 -39.213 1.00 97.56 1103 ARG A O 1
ATOM 8240 N N . ALA A 1 1104 ? 38.098 13.875 -37.079 1.00 95.69 1104 ALA A N 1
ATOM 8241 C CA . ALA A 1 1104 ? 36.843 14.430 -36.561 1.00 95.69 1104 ALA A CA 1
ATOM 8242 C C . ALA A 1 1104 ? 36.463 15.767 -37.220 1.00 95.69 1104 ALA A C 1
ATOM 8244 O O . ALA A 1 1104 ? 35.307 15.974 -37.570 1.00 95.69 1104 ALA A O 1
ATOM 8245 N N . LYS A 1 1105 ? 37.435 16.668 -37.434 1.00 96.38 1105 LYS A N 1
ATOM 8246 C CA . LYS A 1 1105 ? 37.206 17.951 -38.129 1.00 96.38 1105 LYS A CA 1
ATOM 8247 C C . LYS A 1 1105 ? 36.878 17.779 -39.613 1.00 96.38 1105 LYS A C 1
ATOM 8249 O O . LYS A 1 1105 ? 36.178 18.618 -40.171 1.00 96.38 1105 LYS A O 1
ATOM 8254 N N . ALA A 1 1106 ? 37.422 16.742 -40.249 1.00 97.00 1106 ALA A N 1
ATOM 8255 C CA . ALA A 1 1106 ? 37.173 16.428 -41.654 1.00 97.00 1106 ALA A CA 1
ATOM 8256 C C . ALA A 1 1106 ? 35.872 15.636 -41.873 1.00 97.00 1106 ALA A C 1
ATOM 8258 O O . ALA A 1 1106 ? 35.379 15.566 -42.999 1.00 97.00 1106 ALA A O 1
ATOM 8259 N N . TRP A 1 1107 ? 35.322 15.028 -40.820 1.00 97.88 1107 TRP A N 1
ATOM 8260 C CA . TRP A 1 1107 ? 34.120 14.213 -40.908 1.00 97.88 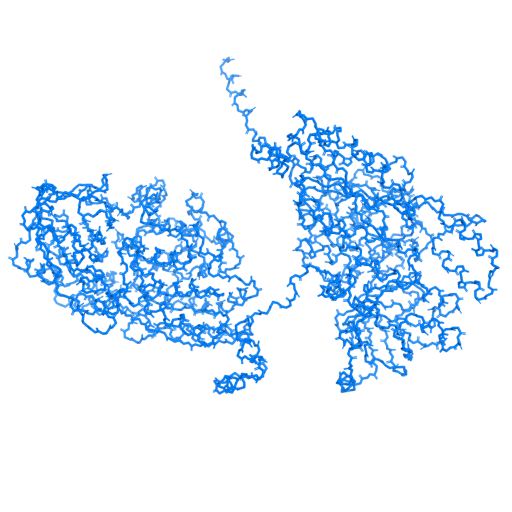1107 TRP A CA 1
ATOM 8261 C C . TRP A 1 1107 ? 32.873 15.072 -41.143 1.00 97.88 1107 TRP A C 1
ATOM 8263 O O . TRP A 1 1107 ? 32.688 16.137 -40.554 1.00 97.88 1107 TRP A O 1
ATOM 8273 N N . THR A 1 1108 ? 31.989 14.573 -42.005 1.00 96.38 1108 THR A N 1
ATOM 8274 C CA . THR A 1 1108 ? 30.670 15.155 -42.254 1.00 96.38 1108 THR A CA 1
ATOM 8275 C C . THR A 1 1108 ? 29.626 14.058 -42.140 1.00 96.38 1108 THR A C 1
ATOM 8277 O O . THR A 1 1108 ? 29.824 12.953 -42.644 1.00 96.38 1108 THR A O 1
ATOM 8280 N N . ALA A 1 1109 ? 28.526 14.355 -41.449 1.00 95.56 1109 ALA A N 1
ATOM 8281 C CA . ALA A 1 1109 ? 27.467 13.380 -41.238 1.00 95.56 1109 ALA A CA 1
ATOM 8282 C C . ALA A 1 1109 ? 26.860 12.942 -42.581 1.00 95.56 1109 ALA A C 1
ATOM 8284 O O . ALA A 1 1109 ? 26.473 13.812 -43.372 1.00 95.56 1109 ALA A O 1
ATOM 8285 N N . PRO A 1 1110 ? 26.723 11.628 -42.841 1.00 95.69 1110 PRO A N 1
ATOM 8286 C CA . PRO A 1 1110 ? 25.994 11.169 -44.012 1.00 95.69 1110 PRO A CA 1
ATOM 8287 C C . PRO A 1 1110 ? 24.512 11.575 -43.908 1.00 95.69 1110 PRO A C 1
ATOM 8289 O O . PRO A 1 1110 ? 23.997 11.768 -42.796 1.00 95.69 1110 PRO A O 1
ATOM 8292 N N . PRO A 1 1111 ? 23.801 11.712 -45.044 1.00 97.00 1111 PRO A N 1
ATOM 8293 C CA . PRO A 1 1111 ? 22.368 11.974 -45.040 1.00 97.00 1111 PRO A CA 1
ATOM 8294 C C . PRO A 1 1111 ? 21.602 10.908 -44.252 1.00 97.00 1111 PRO A C 1
ATOM 8296 O O . PRO A 1 1111 ? 21.898 9.719 -44.346 1.00 97.00 1111 PRO A O 1
ATOM 8299 N N . LEU A 1 1112 ? 20.569 11.331 -43.523 1.00 96.44 1112 LEU A N 1
ATOM 8300 C CA . LEU A 1 1112 ? 19.685 10.402 -42.823 1.00 96.44 1112 LEU A CA 1
ATOM 8301 C C . LEU A 1 1112 ? 18.988 9.474 -43.826 1.00 96.44 1112 LEU A C 1
ATOM 8303 O O . LEU A 1 1112 ? 18.336 9.952 -44.758 1.00 96.44 1112 LEU A O 1
ATOM 8307 N N . LYS A 1 1113 ? 19.058 8.159 -43.588 1.00 94.31 1113 LYS A N 1
ATOM 8308 C CA . LYS A 1 1113 ? 18.419 7.138 -44.437 1.00 94.31 1113 LYS A CA 1
ATOM 8309 C C . LYS A 1 1113 ? 16.884 7.278 -44.478 1.00 94.31 1113 LYS A C 1
ATOM 8311 O O . LYS A 1 1113 ? 16.264 6.988 -45.497 1.00 94.31 1113 LYS A O 1
ATOM 8316 N N . ALA A 1 1114 ? 16.260 7.787 -43.408 1.00 95.62 1114 ALA A N 1
ATOM 8317 C CA . ALA A 1 1114 ? 14.825 8.082 -43.353 1.00 95.62 1114 ALA A CA 1
ATOM 8318 C C . ALA A 1 1114 ? 14.556 9.595 -43.304 1.00 95.62 1114 ALA A C 1
ATOM 8320 O O . ALA A 1 1114 ? 15.092 10.300 -42.453 1.00 95.62 1114 ALA A O 1
ATOM 8321 N N . THR A 1 1115 ? 13.665 10.094 -44.169 1.00 96.75 1115 THR A N 1
ATOM 8322 C CA . THR A 1 1115 ? 13.293 11.526 -44.233 1.00 96.75 1115 THR A CA 1
ATOM 8323 C C . THR A 1 1115 ? 11.836 11.810 -43.849 1.00 96.75 1115 THR A C 1
ATOM 8325 O O . THR A 1 1115 ? 11.449 12.972 -43.708 1.00 96.75 1115 THR A O 1
ATOM 8328 N N . ARG A 1 1116 ? 11.005 10.774 -43.675 1.00 94.00 1116 ARG A N 1
ATOM 8329 C CA . ARG A 1 1116 ? 9.592 10.829 -43.250 1.00 94.00 1116 ARG A CA 1
ATOM 8330 C C . ARG A 1 1116 ? 9.233 9.562 -42.451 1.00 94.00 1116 ARG A C 1
ATOM 8332 O O . ARG A 1 1116 ? 10.026 8.630 -42.373 1.00 94.00 1116 ARG A O 1
ATOM 8339 N N . GLY A 1 1117 ? 8.034 9.523 -41.865 1.00 97.00 1117 GLY A N 1
ATOM 8340 C CA . GLY A 1 1117 ? 7.515 8.348 -41.146 1.00 97.00 1117 GLY A CA 1
ATOM 8341 C C . GLY A 1 1117 ? 8.047 8.183 -39.714 1.00 97.00 1117 GLY A C 1
ATOM 8342 O O . GLY A 1 1117 ? 8.679 9.090 -39.170 1.00 97.00 1117 GLY A O 1
ATOM 8343 N N . THR A 1 1118 ? 7.762 7.028 -39.092 1.00 96.94 1118 THR A N 1
ATOM 8344 C CA . THR A 1 1118 ? 8.099 6.765 -37.675 1.00 96.94 1118 THR A CA 1
ATOM 8345 C C . THR A 1 1118 ? 9.605 6.776 -37.413 1.00 96.94 1118 THR A C 1
ATOM 8347 O O . THR A 1 1118 ? 10.042 7.397 -36.452 1.00 96.94 1118 THR A O 1
ATOM 8350 N N . LEU A 1 1119 ? 10.421 6.229 -38.323 1.00 97.69 1119 LEU A N 1
ATOM 8351 C CA . LEU A 1 1119 ? 11.882 6.245 -38.186 1.00 97.69 1119 LEU A CA 1
ATOM 8352 C C . LEU A 1 1119 ? 12.454 7.664 -38.207 1.00 97.69 1119 LEU A C 1
ATOM 8354 O O . LEU A 1 1119 ? 13.351 7.977 -37.434 1.00 97.69 1119 LEU A O 1
ATOM 8358 N N . TYR A 1 1120 ? 11.899 8.564 -39.025 1.00 98.25 1120 TYR A N 1
ATOM 8359 C CA . TYR A 1 1120 ? 12.328 9.963 -39.010 1.00 98.25 1120 TYR A CA 1
ATOM 8360 C C . TYR A 1 1120 ? 11.930 10.687 -37.718 1.00 98.25 1120 TYR A C 1
ATOM 8362 O O . TYR A 1 1120 ? 12.687 11.517 -37.221 1.00 98.25 1120 TYR A O 1
ATOM 8370 N N . LYS A 1 1121 ? 10.760 10.373 -37.144 1.00 98.06 1121 LYS A N 1
ATOM 8371 C CA . LYS A 1 1121 ? 10.397 10.865 -35.804 1.00 98.06 1121 LYS A CA 1
ATOM 8372 C C . LYS A 1 1121 ? 11.370 10.332 -34.751 1.00 98.06 1121 LYS A C 1
ATOM 8374 O O . LYS A 1 1121 ? 11.860 11.117 -33.950 1.00 98.06 1121 LYS A O 1
ATOM 8379 N N . TYR A 1 1122 ? 11.684 9.039 -34.808 1.00 98.25 1122 TYR A N 1
ATOM 8380 C CA . TYR A 1 1122 ? 12.624 8.387 -33.903 1.00 98.25 1122 TYR A CA 1
ATOM 8381 C C . TYR A 1 1122 ? 14.007 9.043 -33.953 1.00 98.25 1122 TYR A C 1
ATOM 8383 O O . TYR A 1 1122 ? 14.486 9.493 -32.923 1.00 98.25 1122 TYR A O 1
ATOM 8391 N N . ILE A 1 1123 ? 14.598 9.230 -35.142 1.00 98.25 1123 ILE A N 1
ATOM 8392 C CA . ILE A 1 1123 ? 15.905 9.901 -35.305 1.00 98.25 1123 ILE A CA 1
ATOM 8393 C C . ILE A 1 1123 ? 15.944 11.268 -34.606 1.00 98.25 1123 ILE A C 1
ATOM 8395 O O . ILE A 1 1123 ? 16.949 11.632 -33.991 1.00 98.25 1123 ILE A O 1
ATOM 8399 N N . LYS A 1 1124 ? 14.861 12.045 -34.724 1.00 97.81 1124 LYS A N 1
ATOM 8400 C CA . LYS A 1 1124 ? 14.784 13.393 -34.149 1.00 97.81 1124 LYS A CA 1
ATOM 8401 C C . LYS A 1 1124 ? 14.656 13.404 -32.627 1.00 97.81 1124 LYS A C 1
ATOM 8403 O O . LYS A 1 1124 ? 15.030 14.406 -32.029 1.00 97.81 1124 LYS A O 1
ATOM 8408 N N . ASN A 1 1125 ? 14.150 12.326 -32.037 1.00 98.25 1125 ASN A N 1
ATOM 8409 C CA . ASN A 1 1125 ? 13.787 12.272 -30.624 1.00 98.25 1125 ASN A CA 1
ATOM 8410 C C . ASN A 1 1125 ? 14.716 11.378 -29.794 1.00 98.25 1125 ASN A C 1
ATOM 8412 O O . ASN A 1 1125 ? 14.827 11.567 -28.592 1.00 98.25 1125 ASN A O 1
ATOM 8416 N N . VAL A 1 1126 ? 15.354 10.385 -30.414 1.00 98.50 1126 VAL A N 1
ATOM 8417 C CA . VAL A 1 1126 ? 16.086 9.350 -29.688 1.00 98.50 1126 VAL A CA 1
ATOM 8418 C C . VAL A 1 1126 ? 17.368 9.891 -29.046 1.00 98.50 1126 VAL A C 1
ATOM 8420 O O . VAL A 1 1126 ? 18.162 10.597 -29.686 1.00 98.50 1126 VAL A O 1
ATOM 8423 N N . SER A 1 1127 ? 17.570 9.524 -27.782 1.00 98.12 1127 SER A N 1
ATOM 8424 C CA . SER A 1 1127 ? 18.816 9.712 -27.042 1.00 98.12 1127 SER A CA 1
ATOM 8425 C C . SER A 1 1127 ? 19.862 8.641 -27.390 1.00 98.12 1127 SER A C 1
ATOM 8427 O O . SER A 1 1127 ? 19.638 7.752 -28.212 1.00 98.12 1127 SER A O 1
ATOM 8429 N N . SER A 1 1128 ? 21.052 8.737 -26.802 1.00 97.94 1128 SER A N 1
ATOM 8430 C CA . SER A 1 1128 ? 22.115 7.756 -27.021 1.00 97.94 1128 SER A CA 1
ATOM 8431 C C . SER A 1 1128 ? 21.793 6.392 -26.394 1.00 97.94 1128 SER A C 1
ATOM 8433 O O . SER A 1 1128 ? 20.982 6.265 -25.472 1.00 97.94 1128 SER A O 1
ATOM 8435 N N . ALA A 1 1129 ? 22.490 5.350 -26.854 1.00 97.81 1129 ALA A N 1
ATOM 8436 C CA . ALA A 1 1129 ? 22.381 4.010 -26.280 1.00 97.81 1129 ALA A CA 1
ATOM 8437 C C . ALA A 1 1129 ? 22.805 3.958 -24.800 1.00 97.81 1129 ALA A C 1
ATOM 8439 O O . ALA A 1 1129 ? 22.193 3.236 -24.015 1.00 97.81 1129 ALA A O 1
ATOM 8440 N N . SER A 1 1130 ? 23.776 4.781 -24.387 1.00 96.56 1130 SER A N 1
ATOM 8441 C CA . SER A 1 1130 ? 24.182 4.936 -22.979 1.00 96.56 1130 SER A CA 1
ATOM 8442 C C . SER A 1 1130 ? 23.050 5.446 -22.070 1.00 96.56 1130 SER A C 1
ATOM 8444 O O . SER A 1 1130 ? 23.052 5.174 -20.870 1.00 96.56 1130 SER A O 1
ATOM 8446 N N . LEU A 1 1131 ? 22.048 6.122 -22.643 1.00 97.19 1131 LEU A N 1
ATOM 8447 C CA . LEU A 1 1131 ? 20.851 6.624 -21.962 1.00 97.19 1131 LEU A CA 1
ATOM 8448 C C . LEU A 1 1131 ? 19.601 5.765 -22.227 1.00 97.19 1131 LEU A C 1
ATOM 8450 O O . LEU A 1 1131 ? 18.484 6.175 -21.912 1.00 97.19 1131 LEU A O 1
ATOM 8454 N N . GLY A 1 1132 ? 19.769 4.568 -22.798 1.00 97.50 1132 GLY A N 1
ATOM 8455 C CA . GLY A 1 1132 ? 18.675 3.631 -23.061 1.00 97.50 1132 GLY A CA 1
ATOM 8456 C C . GLY A 1 1132 ? 17.832 3.957 -24.298 1.00 97.50 1132 GLY A C 1
ATOM 8457 O O . GLY A 1 1132 ? 16.738 3.403 -24.443 1.00 97.50 1132 GLY A O 1
ATOM 8458 N N . CYS A 1 1133 ? 18.313 4.825 -25.195 1.00 98.38 1133 CYS A N 1
ATOM 8459 C CA . CYS A 1 1133 ? 17.608 5.239 -26.414 1.00 98.38 1133 CYS A CA 1
ATOM 8460 C C . CYS A 1 1133 ? 16.182 5.761 -26.146 1.00 98.38 1133 CYS A C 1
ATOM 8462 O O . CYS A 1 1133 ? 15.264 5.419 -26.890 1.00 98.38 1133 CYS A O 1
ATOM 8464 N N . VAL A 1 1134 ? 15.952 6.487 -25.049 1.00 98.12 1134 VAL A N 1
ATOM 8465 C CA . VAL A 1 1134 ? 14.642 7.101 -24.741 1.00 98.12 1134 VAL A CA 1
ATOM 8466 C C . VAL A 1 1134 ? 14.277 8.179 -25.768 1.00 98.12 1134 VAL A C 1
ATOM 8468 O O . VAL A 1 1134 ? 15.153 8.681 -26.470 1.00 98.12 1134 VAL A O 1
ATOM 8471 N N . THR A 1 1135 ? 12.988 8.505 -25.898 1.00 98.12 1135 THR A N 1
ATOM 8472 C CA . THR A 1 1135 ? 12.467 9.367 -26.983 1.00 98.12 1135 THR A CA 1
ATOM 8473 C C . THR A 1 1135 ? 11.594 10.534 -26.500 1.00 98.12 1135 THR A C 1
ATOM 8475 O O . THR A 1 1135 ? 10.992 11.233 -27.317 1.00 98.12 1135 THR A O 1
ATOM 8478 N N . ASP A 1 1136 ? 11.525 10.750 -25.189 1.00 93.06 1136 ASP A N 1
ATOM 8479 C CA . ASP A 1 1136 ? 10.606 11.664 -24.503 1.00 93.06 1136 ASP A CA 1
ATOM 8480 C C . ASP A 1 1136 ? 11.305 12.635 -23.529 1.00 93.06 1136 ASP A C 1
ATOM 8482 O O . ASP A 1 1136 ? 10.680 13.093 -22.574 1.00 93.06 1136 ASP A O 1
ATOM 8486 N N . GLU A 1 1137 ? 12.580 12.966 -23.771 1.00 90.81 1137 GLU A N 1
ATOM 8487 C CA . GLU A 1 1137 ? 13.402 13.843 -22.913 1.00 90.81 1137 GLU A CA 1
ATOM 8488 C C . GLU A 1 1137 ? 14.113 14.980 -23.652 1.00 90.81 1137 GLU A C 1
ATOM 8490 O O . GLU A 1 1137 ? 14.530 14.774 -24.818 1.00 90.81 1137 GLU A O 1
#

Mean predicted aligned error: 14.98 Å

Nearest PDB structures (foldseek):
  5ze4-assembly1_A  TM=9.789E-01  e=1.606E-77  Arabidopsis thaliana
  9jpi-assembly1_A-2  TM=9.870E-01  e=7.602E-77  Arabidopsis thaliana
  8hs0-assembly1_A-2  TM=9.928E-01  e=6.250E-76  Arabidopsis thaliana
  8ikz-assembly1_A  TM=9.793E-01  e=1.534E-76  Arabidopsis thaliana
  6ovt-assembly1_A  TM=9.661E-01  e=2.983E-63  Mycobacterium tuberculosis

Organism: Achlya hypogyna (NCBI:txid1202772)

InterPro domains:
  IPR000581 Dihydroxy-acid/6-phosphogluconate dehydratase, N-terminal [PF00920] (52-369)
  IPR000581 Dihydroxy-acid/6-phosphogluconate dehydratase, N-terminal [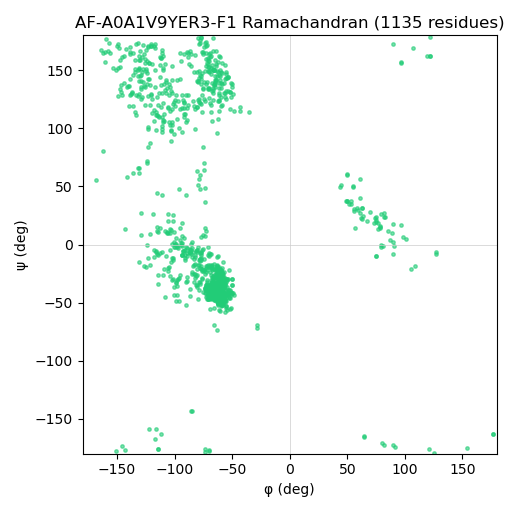PF00920] (613-931)
  IPR004404 Dihydroxy-acid dehydratase [MF_00012] (22-573)
  IPR004404 Dihydroxy-acid dehydratase [MF_00012] (583-1136)
  IPR004404 Dihydroxy-acid dehydratase [TIGR00110] (36-573)
  IPR004404 Dihydroxy-acid dehydratase [TIGR00110] (597-1136)
  IPR020558 Dihydroxy-acid/6-phosphogluconate dehydratase, conserved site [PS00886] (140-150)
  IPR020558 Dihydroxy-acid/6-phosphogluconate dehydratase, conserved site [PS00886] (701-711)
  IPR020558 Dihydroxy-acid/6-phosphogluconate dehydratase, conserved site [PS00887] (481-492)
  IPR020558 Dihydroxy-acid/6-phosphogluconate dehydratase, conserved site [PS00887] (1043-1054)
  IPR037237 IlvD/EDD, N-terminal domain [SSF143975] (16-394)
  IPR037237 IlvD/EDD, N-terminal domain [SSF143975] (559-956)
  IPR042096 Dihydroxy-acid dehydratase, C-terminal [G3DSA:3.50.30.80] (395-544)
  IPR042096 Dihydroxy-acid dehydratase, C-terminal [G3DSA:3.50.30.80] (957-1107)
  IPR050165 Dihydroxy-acid dehydratase IlvD/Edd [PTHR21000] (576-1136)
  IPR056740 Dihydroxy-acid/6-phosphogluconate dehydratase, C-terminal [PF24877] (382-570)
  IPR056740 Dihydroxy-acid/6-phosphogluconate dehydratase, C-terminal [PF24877] (943-1133)

pLDDT: mean 92.73, std 9.85, range [28.95, 98.88]

Sequence (1137 aa):
MMQWRRGLSRAMSTAKEVKINKYSAILTEHKSRGAAQAMLFATGIKEEDITKPQVGIASMWWEGNPCNMHLLDLALEIKKGVEKQDLVGLRFNTIGVSDVISQGTAGMSYSLPSRDLIADSIETVMGGQWYDGNILVPGCDKNMPGCLIAMARHNRPSLIVYGGTIRAGCRNGQTIDALSAFEGYGEYLANRITDEDRKDIIRKACPGPGACGGMYTANTMATAIEVLGLSLPYSSSYPAESPEKIRECHDAGKAIRYLLEHDIKPKDILTRAAFENAIAVTMALGGSTNAVLHLIAVARAAGVPLTIDDFDAIGERTPYIADLKPSGKFVMEDLHKVGGIPAVIKYLLEKDLLQGDCLTVTGKTLAENVANLPSLSDNGRIIHAVETPIKASGHIRVLRGNVAPEGAVAKITGMEGLHFKGIAKVFDNEEDMLKALEDGEITKGTVIVIRYEGPKGGPGMPEMLTCTSAIFGAGLANDVAMLTDGRFSGGSHGFIIGHITPEAQVGGPIALLQSGDVVTIDAVNNRVDVDLSEKELADRAKEWRAPPLKVNRGVLYKYIQNVSSASHGCVTDDSTKEVKINKYSAILTEHKSRGAAQAMLFATGIKEDEITRAQVGIASMWWEGNPCNMHLLDLAGAIKSGVEAEGLVGLRFNTIGVSDGISMGTDGMCYSLQSRDLIADSIETVMGGQWYDGNICIPGCDKNMPGALIAMARHNRPSMIVYGGTIRAGCGAKNEKLDIVSAFQSYGQYIAKSITEDERKDILRNACPGPGACGGMYTANTMATAIEVLGLSLPYSSSFPAESPEKMQECRDAGKAIRYLLEHDIKPRDIMTREAFENAIAVTMALGGSTNAVLHLIAVARAAGVPLTIDDFEVISEKVPFLADLKPSGKYVMEDLHKVGGIPAVCKYLLEKGILKGDCLTITGKTLAENVRSVPGLADDHKIIHPVEKPIKPSGHLRILRGNMAPEGSVAKITGKEGLHFKGEARVYDCEEDMLKALENGEITKGNVIIIRYEGPKGGPGMPEMLTCTSAIMGAGLGSDVAMLTDGRFSGGSHGFIIGHITPEAQVGGPIALVQSGDIVEIDAVKNRIDVTSVSSDEMTARAKAWTAPPLKATRGTLYKYIKNVSSASLGCVTDE

Radius of gyration: 38.5 Å; Cα contacts (8 Å, |Δi|>4): 2674; chains: 1; bounding box: 95×62×108 Å

Foldseek 3Di:
DPPVVPVVVVPPPDPPQQQLQVFLCVQQVDPVNVVSNVVVVVVVQDPVLSSFAEEEEEAQADCPDLLHPCLVVLSVLLQVLQVVLSHHYDYDYDHAAALLVCAPHLSLLVHLLSLCVLLVVLLCCCVVNRGQEYEYEGREQSRLLSVLLNQLQVFHQYAYQYLFAFDFFDDPNDTAASLNLLLLVLLVVLVNDDPVVSVVRVVGRGPGHGYTFFLENSLLSLLLRVLLQRAAPCSSQDHNPDPVSSVSSSVVSVLSSVCSSVVPTSLLSRAPQSLLRSLLVCQQAVHDPLVLLSSLSSCVSNVHDDFSVSSAVLQLQHFHFFQTPPAHDDTSNVCVVFFHSLLVLQLCVVVVSHDFQRAHSNRGTSCVSNVPGDHGRCVSPGGHDLVDGLGVGGQWFWADEQQFPLIWIWRHSCLLDFKAKAFEDEAQAPVVLVVCVVVVVDDFRYEYEHALLACQRVPNQGEHASNQSNCVSVVCLSRYAYEYCGHYDGHNSHHYIYLRPPGLLVLGLSVLDDGGWMWMGGNPVRYIYTPDDPVSSVVSSVVDDRDDGPDDDDSSNLLNVQFDGSRSSRDRPDPPPPLQLQVFLCVQQVDPVNVVSNVVVVVVPQDPVLSSAAEEEEEAQADCPDLLHPCRVVLSVLLQLLQVVLSHHYDYDYDHADDLLVCAPHLSLLVHQLSLQVLLVVLLCCCVVNRGQEYEYEGREQSNLLSVLLNQLQVFHQYAYQYLFAFDWWAFPVRDTAASLQLLLLVLLVVLVVDDPVSSVRRVVTHGPGHGYTFFQERSLLSLLLRVLLQRAAPCSSQHHNPHPVSSVSSSCVSVLSSVCSSVVPTSLLSNAPQSLLRSLLVCQQALHYLLVQLSSLSSCVSNVHDDFPVSSQVSQLQHFHWFQTPPNHDDTSNLCVVFQHSLQVLQLCVVVVSHDFQRAHSNRGTSVVSSVPGDHGHPPDPTTHDCVDGLGVGGQWFWADALQFPLTWIWRHSCPLDFKAKAFEDEAAAPVVLVVCVVVVVDDFRYEYEHALLACQRVPNQGEHANNQSNCVSVVCQSRYAYEYCGHYTPNGDYNYIYQRPPGLQVLGLSVQDDGGFMWMGGNPVRYIYRDRADPVRSVVSSVVDDHDDGPDDDDSSNLLSVQFDGSSSSRDRPD

Solvent-accessible surface area (backbone atoms only — not comparable to full-atom values): 56324 Å² total; per-residue (Å²): 142,81,73,80,78,72,69,71,80,77,78,80,84,75,76,75,79,75,74,47,27,73,40,29,42,66,43,52,67,42,81,92,25,55,70,53,40,52,52,45,43,74,75,66,51,46,86,91,49,53,75,41,28,30,31,35,33,41,21,33,44,46,78,94,34,46,27,18,49,55,30,57,58,49,50,50,43,26,32,56,17,21,46,75,57,73,31,43,54,46,75,48,72,45,73,76,66,56,63,80,79,23,51,80,46,84,57,24,32,53,37,56,52,41,16,56,53,35,13,54,51,50,34,49,50,42,66,74,67,25,41,31,27,40,42,32,32,30,25,37,52,48,41,49,50,9,49,48,28,18,38,28,62,67,46,38,23,49,41,42,46,49,41,15,30,20,67,79,8,68,53,97,91,40,81,34,32,69,65,51,45,54,39,36,51,19,29,37,75,60,69,74,46,51,74,65,55,37,50,53,40,57,74,30,16,70,73,56,47,16,18,72,38,32,32,42,45,38,39,27,47,34,43,29,36,38,58,29,17,38,23,58,89,45,36,48,26,36,36,36,86,38,73,62,45,57,51,49,24,32,50,48,15,55,33,53,49,51,23,39,72,69,66,47,26,37,56,75,26,58,39,69,67,17,54,52,31,20,51,26,52,32,19,23,44,48,34,33,75,61,49,58,33,43,53,30,31,35,26,55,42,46,73,37,93,64,56,62,66,58,50,35,63,43,15,61,78,22,36,17,23,38,38,28,15,70,85,34,84,40,39,46,63,58,45,32,77,30,42,24,53,44,11,52,52,41,53,36,43,79,64,71,63,41,73,45,76,40,39,25,49,83,79,39,27,54,42,68,69,30,69,86,50,67,63,65,69,52,88,53,70,45,54,33,49,86,93,62,34,81,28,77,32,21,30,54,41,54,28,27,39,74,38,11,71,69,25,22,43,27,52,51,73,62,85,59,57,53,66,49,70,26,40,26,46,63,28,73,40,71,67,61,46,52,50,36,50,76,75,60,73,68,51,81,43,30,26,40,33,37,29,33,24,6,52,57,31,48,38,27,32,27,56,41,37,55,63,50,34,40,37,47,31,70,68,40,24,82,38,35,33,40,40,24,23,14,36,72,40,81,67,71,54,21,54,48,34,19,33,24,14,51,28,27,54,80,68,16,49,57,53,63,64,49,66,68,43,43,37,40,38,32,66,80,79,32,32,33,35,55,82,64,54,72,66,55,54,53,53,44,56,73,70,59,70,71,73,80,67,92,54,90,59,65,70,67,31,55,42,47,79,38,46,44,53,55,63,59,22,48,35,60,84,64,76,80,54,80,65,69,42,23,71,41,30,40,68,42,52,69,40,79,93,25,52,70,53,40,54,53,45,44,73,74,67,50,48,88,93,47,52,78,39,29,30,31,35,33,40,25,34,47,46,76,97,32,46,26,17,48,57,33,57,59,47,49,50,38,26,33,54,17,22,41,74,64,68,32,42,52,46,76,47,72,43,74,76,74,53,66,87,75,24,50,77,46,82,57,23,31,56,40,55,54,42,16,57,53,34,12,53,49,52,35,48,50,42,66,74,66,27,39,29,27,40,43,33,31,29,22,38,55,47,41,48,50,7,51,48,27,19,38,29,62,69,47,36,23,50,40,44,48,48,41,16,32,19,68,77,11,54,34,95,84,73,44,84,28,33,68,64,52,42,59,40,37,56,24,27,39,76,63,64,75,46,52,73,65,57,39,52,42,36,59,71,21,16,68,72,55,49,17,17,72,37,32,32,40,45,42,42,27,49,34,42,29,37,36,58,26,18,39,26,58,87,42,35,48,25,34,35,35,85,36,73,62,43,58,47,50,26,30,50,45,13,58,38,54,50,52,21,38,64,68,66,47,27,36,55,76,26,57,39,67,66,18,50,52,35,18,51,40,52,34,22,24,44,54,33,32,76,61,49,60,31,42,53,29,31,33,26,54,42,44,73,34,90,63,56,63,65,56,52,40,63,43,17,63,71,26,35,16,24,35,36,26,17,69,88,36,82,40,39,44,62,57,44,33,76,37,42,25,56,45,12,51,52,40,54,36,41,77,68,63,74,39,77,43,80,42,40,26,58,84,80,38,27,53,44,65,66,28,64,85,49,64,61,60,49,83,92,60,83,48,67,40,52,88,90,60,36,79,28,80,30,20,29,57,40,56,29,25,40,74,39,11,73,67,24,23,46,29,58,52,74,66,85,62,59,56,64,50,69,23,40,28,46,65,29,72,38,74,67,58,47,49,53,35,51,76,72,61,73,66,53,83,44,30,28,38,33,38,30,33,24,7,53,55,29,47,38,27,31,28,53,42,41,53,65,49,35,42,38,46,36,70,70,41,30,83,37,37,33,40,39,24,23,15,37,64,48,72,84,61,68,30,55,49,34,17,33,26,14,52,28,29,54,80,68,16,49,63,56,61,65,50,64,68,41,34,38,37,38,32,69,82,80,30,30,31,32,60,71,71,59,52,73,68,54,54,51,50,43,56,73,69,58,72,71,73,80,66,84,50,90,59,66,70,63,29,53,43,47,76,35,46,45,53,56,63,58,22,46,39,61,86,122

Secondary structure (DSSP, 8-state):
--STTSSSSSSS-------S-TTTHHHHT-GGGHHHHHHHHHTT--TTTTTSPEEEEEE---SS-TTTTTHHHHHHHHHHHHHTTT-EEEEEE-----HHHHTTSGGGGGHHHHHHHHHHHHHHHHHHHT-SEEEEE--STTHHHHHHHHHHHH--SEEE----BPPPEEETTEEE-HHHHHHHHHHHHTTSS-HHHHHHHHHHS--SSSB-SSSSHHHHHHHHHHHHT-B-TTTTTSBTT-HHHHHHHHHHHHHHHHHHHHT--HHHH--HHHHHHHHHHHHHHT--THHHHHHHHHHHHHT----HHHHHHHHHHS-B-B-BTTTSSB-HHHHHHTTHHHHHHHHHHHTT-S-TT-B-TTSSBHHHHHTTSPPP-STTSSB--TTS-SBSS-SEEEEBSSS-TTEEEEE--SSS-SEEEEEEEEESSHHHHHHHHHTT---TTEEEEE-S-STTTTTS--EE-HHHHHHHHTT-TTT-EEEESSEE-S---SEEEEEEES-GGGT-GGGG--TT-EEEEETTTTEEEES--HHHHHHHHHH--PPPPS-SSHHHHHHHHH---GGGTT-SS---S---S-TTTHHHHT-GGGHHHHHHHHHTT--TTTTTSPEEEEEE---TT-TTTTTHHHHHHHHHHHHHHTT-EEEEEE-----HHHHTTSGGGGGHHHHHHHHHHHHHHHHHHHT-SEEEEE--STTHHHHHHHHHHHH-SSEEE----BPPPEE-TTS-EE-HHHHHHHHHHHHTTSS-HHHHHHHHHHS--SSSB-SSSSHHHHHHHHHHHHT-S-TTTTTSBTT-HHHHHHHHHHHHHHHHHHHTT--HHHH--HHHHHHHHHHHHHTT--THHHHHHHHHHHHHT----HHHHHHHHHHS-B-B-BTTTSSB-HHHHHHTTHHHHHHHHHHHTT-S-S--B-TTSSBHHHHHHTS--PPTT-SSBPPTTS-SBSS-SEEEEBSSS-TTEEEEE--SSS-SEEEEEEEEESSHHHHHHHHHTT---TTEEEEE-S-STTTTTS--EE-HHHHHHHHTT-TTT-EEEESSEE-SS--SEEEEEEES-GGGT-GGGG--TT-EEEEETTTTEEEE-SS-HHHHHHHHHH--PPPPS-SSHHHHHHHHH---GGGTT-S--